Protein AF-A0A8H4LPV1-F1 (afdb_monomer_lite)

InterPro domains:
  IPR001810 F-box domain [PF00646] (7-40)
  IPR001810 F-box domain [PS50181] (4-54)
  IPR001810 F-box domain [SM00256] (10-50)
  IPR011650 Peptidase M20, dimerisation domain [PF07687] (683-777)
  IPR036047 F-box-like domain superfamily [SSF81383] (4-62)
  IPR036264 Bacterial exopeptidase dimerisation domain [SSF55031] (683-786)
  IPR052030 Peptidase M20/M20A family hydrolases [PTHR30575] (635-899)

Foldseek 3Di:
DDDDAFLNPPDLVVNLVVLLPDALVVLVVQLVVDVSSVVRSLLQNLQEAEAELDDCSLVLLLVQLVPPVRLQSYAEYEQEDELDPVPPLVVLDDDARHLSSLLNLQSLLSNLNHQEYEYEDYLAEDDDPRDHCHPLNVLLSLQSNLCSQQLNDDLVVNVVSCVVDPVNVVPPSRRPHHDPDGGSHHRLYAAYHYHQAELADDCVRQVDPSLVRNLLHLNHAAYAYEHRFHDPVPDPPDQDPVVPDLRGNVCQVCCQVGVQAQRNLQNYQHYHYHYPEADCQVVNHDQCPGNLNPGRQNHAYYAYANYEAFDPVVLVVVLQHQYQAYHAANYAYAFKEKEQFPFDFQQAWDWGQDPVRDTDTHGSGSHTDRPDGDPDRPDIDMDGGPDALLSSLVSSLPRNPNYQYYYYWHWDPPADPSSHDDSPPDPDDDDVVSVVSVPPPRDDPGPDPPPDDPDDDDDDDDDDDDDDDDDDTPDWHWYWYWYDDSRNDRDTDTPTVDPPPPVVCCVPVPPDDPPVVVVVVVVSVVSSVVSVVVSSVSNVPDDDDPCVLLPDDLAAPLRCPVVQVVLQVVVVVVVWDKAACPLVRNSFIDTDGGDDAADEEEEAADHHDPPQGPLFLSSLQNLLQSLLPVPYGYDPQSSVVSQVCPPVVRYLEYHTATEDACPQQHPDSQAQKAFDAQAFQKWKKKKKWFKAKDQVVPCVVVTQARLQLVVQLVVLVVVCVVVADPQKDKDKDWPARDDDPRMRHRMTMMIMMTGDRDNVSSVVRVVSSVVSSVVSCVVRVIDMDMGIQADAQHQLLLLVLLQVQLVSVVGHYHSYRPDHDHDGGSQRVVLLSHQYIYMYGYFHADSPSDRPHSRSSVSSSDPRVNVRSSSSSSSRSSSVCCCRPPPVSSVSSVVSSVVSPD

pLDDT: mean 70.26, std 19.68, range [22.14, 97.5]

Secondary structure (DSSP, 8-state):
-----STTTS-HHHHHHHHHTS-HHHHHHHTTT-HHHHHHHHHHHTSEEEEESSTTHHHHHHHHHH-HHHHTT--EEEEE----SS--GGG----PPPHHHHHHGGGGGG-TT--EEEEE--S----STT-SS-HHHHHHHHHHHHHHHHT---HHHHHHHTTS-HHHHHTT-S-----SS---S-----EEEEEEEESS--HHHHTSHHHHHHHT-TT--EEEEEEEP----S-TT----TTS-TTTTHHHHHTTTTTT-HHHHHH-SEEEEEEEEEEBTTTB--GGGGGGGT--TT--EEEEEEEEE--HHHHHHHHTS--SEEEEES-EEEEEEEETT-PPB---EEEEE-TTS-EEEEE-BTBBPTT------S--EEEE----HHHHHHHHHHH-TT--EEEEE---S-PPPTTPBPS---SS---HHHHHHH-S-----S--------------------S---S---S--EEEEEEE-TTS-EEEEEE-S-TTSHHHHHHHHTTS-HHHHHHHHHHHHHHHHHHHHHHHHHHHTT--SSGGGGS----BTT--HHHHHHHHHHHHHTT-EEEETGGG-TT-EEEE---SS-EEEE-----BBTTTBSTT-HHHHHHHHHHT-SS-----HHHHHTTTT-SGGGEEEEEEEEEEEHHHH-SSTT-SEEEE--B-EEEEEEEEEE-B--BTTT-GGG-B-HHHHHHHHHHHHHHHGGGS-TT-EEEEEEEE--S-TTB---EEEEEEEEEESSHHHHHHHHHHHHHHHHHHHHHHT-EEEEEEEPPPP--HHHHHHHHHHHHHTT--EEEE-SS-B----THHHHTTTS-EEEEEEEE---TT--TTSHHHHHHTTSHHHHHHHHHHHHHHHHHHHHHHH-HHHHHHHHHHHHHHT-

Radius of gyration: 35.4 Å; chains: 1; bounding box: 83×64×118 Å

Sequence (902 aa):
MCHDTSLFSLPEEILLEIVSFLPKFCLIRSRCVSQKFARLTTPGAFRSLRFRAYGDEPQRFIEIAESENLRRHVREITCDTWNGPDFDNRTGFGYKIHPDFFNALPYISLFRNLDALHLRFSYDCGDWDVEEETADVRYRILDTVFRCLAGTWSEHEQRRIDKTIDHFTSAGYTITQCPATTSKSLIPLRTLTISNLEDFNDPRFTASEAFKTVTNSSSLVDLRLYIATHTIDTLQSSRNFTTRWPEKYDMFDALPTTWLRPTIAKNLRVLSLYCHEPWGWFPKMDFRLVGAGEGIPNLRVLALGNFVFSHEWQVEWFGSLGLEKLYLDGCAILFQANNWLGMTLDQSQTVLRGSDGRAHRISNYGYYVNGTRHHSRDKSEFLQGGVRWNHLLSHWANSMSNLRVFKMGQGHWDDIPNEAIDPTFYENAYKPADHEVTNQPFTHHGFQHFEYPSPGTVGSGIRRYGSPVHSDHGDVLKYVYWTNKYTGYDELWEERESRRKIMTTERWLGKYGDDEQRKLDIEDRAKDHAALDLFISTVDSRRMGMKTIYTFNKEIANEEFFAHDTITQYLEALGFQVSKHAYGLETSFEASVGSGGRQVVFCAEYDALPGIGHGCGHNLIATASVGAFLGKRCGKGELINSGAFSPPEDIAAAIMAHPVPSSIIGPDLRFSGLAGFRLISSHQFRVEFRGHAAHAAGQPWDGVNALDAAVAAYSNVALLRQQIHPDERVHGVIEVGGTVPGVITDYTRMHWHVRSSTVERGERLFQRVKACLEAGAAATGCRINYILQVLLSQLHTLCKTYVEDMAKIGETIALDMPEPASVSTDMGNVSHLVPSFHGAFTITSAPDVAMHSPKFAVAASTEKAHAAAIKAAKGMAMLAIRVLTDGNVAAGARRDFEADGS

Structure (mmCIF, N/CA/C/O backbone):
data_AF-A0A8H4LPV1-F1
#
_entry.id   AF-A0A8H4LPV1-F1
#
loop_
_atom_site.group_PDB
_atom_site.id
_atom_site.type_symbol
_atom_site.label_atom_id
_atom_site.label_alt_id
_atom_site.label_comp_id
_atom_site.label_asym_id
_atom_site.label_entity_id
_atom_site.label_seq_id
_atom_site.pdbx_PDB_ins_code
_atom_site.Cartn_x
_atom_site.Cartn_y
_atom_site.Cartn_z
_atom_site.occupancy
_atom_site.B_iso_or_equiv
_atom_site.auth_seq_id
_atom_site.auth_comp_id
_atom_site.auth_asym_id
_atom_site.auth_atom_id
_atom_site.pdbx_PDB_model_num
ATOM 1 N N . MET A 1 1 ? -12.074 27.197 -30.705 1.00 36.94 1 MET A N 1
ATOM 2 C CA . MET A 1 1 ? -12.433 25.769 -30.787 1.00 36.94 1 MET A CA 1
ATOM 3 C C . MET A 1 1 ? -11.241 25.029 -31.367 1.00 36.94 1 MET A C 1
ATOM 5 O O . MET A 1 1 ? -10.995 25.186 -32.551 1.00 36.94 1 MET A O 1
ATOM 9 N N . CYS A 1 2 ? -10.515 24.275 -30.546 1.00 23.11 2 CYS A N 1
ATOM 10 C CA . CYS A 1 2 ? -9.720 23.129 -30.986 1.00 23.11 2 CYS A CA 1
ATOM 11 C C . CYS A 1 2 ? -10.063 22.015 -30.001 1.00 23.11 2 CYS A C 1
ATOM 13 O O . CYS A 1 2 ? -9.831 22.165 -28.803 1.00 23.11 2 CYS A O 1
ATOM 15 N N . HIS A 1 3 ? -10.719 20.971 -30.497 1.00 36.34 3 HIS A N 1
ATOM 16 C CA . HIS A 1 3 ? -11.002 19.769 -29.730 1.00 36.34 3 HIS A CA 1
ATOM 17 C C . HIS A 1 3 ? -9.866 18.798 -30.010 1.00 36.34 3 HIS A C 1
ATOM 19 O O . HIS A 1 3 ? -9.884 18.146 -31.048 1.00 36.34 3 HIS A O 1
ATOM 25 N N . ASP A 1 4 ? -8.893 18.724 -29.108 1.00 35.06 4 ASP A N 1
ATOM 26 C CA . ASP A 1 4 ? -7.922 17.637 -29.120 1.00 35.06 4 ASP A CA 1
ATOM 27 C C . ASP A 1 4 ? -7.836 17.044 -27.714 1.00 35.06 4 ASP A C 1
ATOM 29 O O . ASP A 1 4 ? -7.655 17.750 -26.717 1.00 35.06 4 ASP A O 1
ATOM 33 N N . THR A 1 5 ? -8.172 15.762 -27.620 1.00 46.72 5 THR A N 1
ATOM 34 C CA . THR A 1 5 ? -8.698 15.149 -26.398 1.00 46.72 5 THR A CA 1
ATOM 35 C C . THR A 1 5 ? -8.242 13.703 -26.303 1.00 46.72 5 THR A C 1
ATOM 37 O O . THR A 1 5 ? -8.885 12.823 -26.863 1.00 46.72 5 THR A O 1
ATOM 40 N N . SER A 1 6 ? -7.173 13.448 -25.552 1.00 50.03 6 SER A N 1
ATOM 41 C CA . SER A 1 6 ? -6.613 12.102 -25.346 1.00 50.03 6 SER A CA 1
ATOM 42 C C . SER A 1 6 ? -6.639 11.664 -23.889 1.00 50.03 6 SER A C 1
ATOM 44 O O . SER A 1 6 ? -7.376 10.758 -23.520 1.00 50.03 6 SER A O 1
ATOM 46 N N . LEU A 1 7 ? -5.991 12.424 -23.008 1.00 42.38 7 LEU A N 1
ATOM 47 C CA . LEU A 1 7 ? -6.225 12.369 -21.561 1.00 42.38 7 LEU A CA 1
ATOM 48 C C . LEU A 1 7 ? -7.694 12.686 -21.207 1.00 42.38 7 LEU A C 1
ATOM 50 O O . LEU A 1 7 ? -8.174 12.351 -20.128 1.00 42.38 7 LEU A O 1
ATOM 54 N N . PHE A 1 8 ? -8.442 13.271 -22.148 1.00 49.78 8 PHE A N 1
ATOM 55 C CA . PHE A 1 8 ? -9.890 13.452 -22.068 1.00 49.78 8 PHE A CA 1
ATOM 56 C C . PHE A 1 8 ? -10.714 12.383 -22.811 1.00 49.78 8 PHE A C 1
ATOM 58 O O . PHE A 1 8 ? -11.882 12.233 -22.451 1.00 49.78 8 PHE A O 1
ATOM 65 N N . SER A 1 9 ? -10.153 11.622 -23.764 1.00 51.91 9 SER A N 1
ATOM 66 C CA . SER A 1 9 ? -10.839 10.484 -24.414 1.00 51.91 9 SER A CA 1
ATOM 67 C C . SER A 1 9 ? -10.599 9.143 -23.726 1.00 51.91 9 SER A C 1
ATOM 69 O O . SER A 1 9 ? -11.390 8.227 -23.935 1.00 51.91 9 SER A O 1
ATOM 71 N N . LEU A 1 10 ? -9.576 9.039 -22.870 1.00 53.00 10 LEU A N 1
ATOM 72 C CA . LEU A 1 10 ? -9.399 7.881 -22.004 1.00 53.00 10 LEU A CA 1
ATOM 73 C C . LEU A 1 10 ? -10.707 7.574 -21.245 1.00 53.00 10 LEU A C 1
ATOM 75 O O . LEU A 1 10 ? -11.318 8.512 -20.693 1.00 53.00 10 LEU A O 1
ATOM 79 N N . PRO A 1 11 ? -11.115 6.286 -21.202 1.00 66.75 11 PRO A N 1
ATOM 80 C CA . PRO A 1 11 ? -12.198 5.808 -20.355 1.00 66.75 11 PRO A CA 1
ATOM 81 C C . PRO A 1 11 ? -12.046 6.318 -18.922 1.00 66.75 11 PRO A C 1
ATOM 83 O O . PRO A 1 11 ? -10.934 6.516 -18.418 1.00 66.75 11 PRO A O 1
ATOM 86 N N . GLU A 1 12 ? -13.177 6.581 -18.275 1.00 63.97 12 GLU A N 1
ATOM 87 C CA . GLU A 1 12 ? -13.211 7.146 -16.925 1.00 63.97 12 GLU A CA 1
ATOM 88 C C . GLU A 1 12 ? -12.524 6.214 -15.918 1.00 63.97 12 GLU A C 1
ATOM 90 O O . GLU A 1 12 ? -11.821 6.679 -15.027 1.00 63.97 12 GLU A O 1
ATOM 95 N N . GLU A 1 13 ? -12.633 4.912 -16.151 1.00 62.09 13 GLU A N 1
ATOM 96 C CA . GLU A 1 13 ? -12.024 3.813 -15.415 1.00 62.09 13 GLU A CA 1
ATOM 97 C C . GLU A 1 13 ? -10.489 3.896 -15.431 1.00 62.09 13 GLU A C 1
ATOM 99 O O . GLU A 1 13 ? -9.866 3.906 -14.372 1.00 62.09 13 GLU A O 1
ATOM 104 N N . ILE A 1 14 ? -9.880 4.053 -16.614 1.00 56.06 14 ILE A N 1
ATOM 105 C CA . ILE A 1 14 ? -8.415 4.140 -16.768 1.00 56.06 14 ILE A CA 1
ATOM 106 C C . ILE A 1 14 ? -7.883 5.422 -16.120 1.00 56.06 14 ILE A C 1
ATOM 108 O O . ILE A 1 14 ? -6.843 5.410 -15.462 1.00 56.06 14 ILE A O 1
ATOM 112 N N . LEU A 1 15 ? -8.606 6.536 -16.263 1.00 64.19 15 LEU A N 1
ATOM 113 C CA . LEU A 1 15 ? -8.226 7.781 -15.598 1.00 64.19 15 LEU A CA 1
ATOM 114 C C . LEU A 1 15 ? -8.331 7.667 -14.079 1.00 64.19 15 LEU A C 1
ATOM 116 O O . LEU A 1 15 ? -7.435 8.150 -13.398 1.00 64.19 15 LEU A O 1
ATOM 120 N N . LEU A 1 16 ? -9.377 7.029 -13.547 1.00 63.12 16 LEU A N 1
ATOM 121 C CA . LEU A 1 16 ? -9.513 6.765 -12.112 1.00 63.12 16 LEU A CA 1
ATOM 122 C C . LEU A 1 16 ? -8.384 5.868 -11.592 1.00 63.12 16 LEU A C 1
ATOM 124 O O . LEU A 1 16 ? -7.872 6.130 -10.506 1.00 63.12 16 LEU A O 1
ATOM 128 N N . GLU A 1 17 ? -7.960 4.865 -12.361 1.00 61.25 17 GLU A N 1
ATOM 129 C CA . GLU A 1 17 ? -6.867 3.968 -11.981 1.00 61.25 17 GLU A CA 1
ATOM 130 C C . GLU A 1 17 ? -5.508 4.686 -11.982 1.00 61.25 17 GLU A C 1
ATOM 132 O O . GLU A 1 17 ? -4.824 4.665 -10.960 1.00 61.25 17 GLU A O 1
ATOM 137 N N . ILE A 1 18 ? -5.163 5.442 -13.035 1.00 63.16 18 ILE A N 1
ATOM 138 C CA . ILE A 1 18 ? -3.959 6.304 -13.063 1.00 63.16 18 ILE A CA 1
ATOM 139 C C . ILE A 1 18 ? -3.964 7.275 -11.877 1.00 63.16 18 ILE A C 1
ATOM 141 O O . ILE A 1 18 ? -2.971 7.415 -11.162 1.00 63.16 18 ILE A O 1
ATOM 145 N N . VAL A 1 19 ? -5.101 7.935 -11.653 1.00 65.50 19 VAL A N 1
ATOM 146 C CA . VAL A 1 19 ? -5.308 8.874 -10.549 1.00 65.50 19 VAL A CA 1
ATOM 147 C C . VAL A 1 19 ? -5.135 8.174 -9.197 1.00 65.50 19 VAL A C 1
ATOM 149 O O . VAL A 1 19 ? -4.534 8.761 -8.308 1.00 65.50 19 VAL A O 1
ATOM 152 N N . SER A 1 20 ? -5.562 6.919 -9.031 1.00 59.12 20 SER A N 1
ATOM 153 C CA . SER A 1 20 ? -5.440 6.194 -7.756 1.00 59.12 20 SER A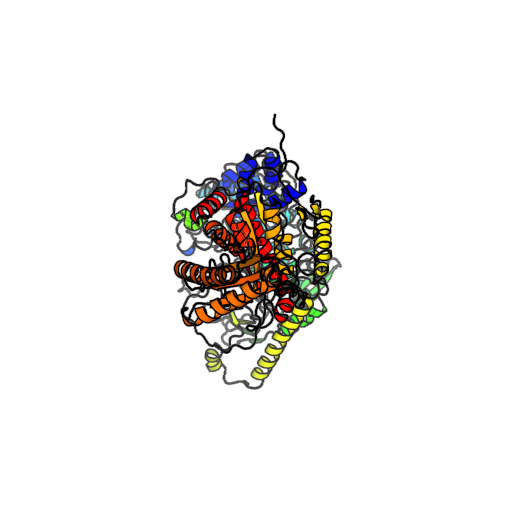 CA 1
ATOM 154 C C . SER A 1 20 ? -3.997 5.970 -7.279 1.00 59.12 20 SER A C 1
ATOM 156 O O . SER A 1 20 ? -3.776 5.851 -6.077 1.00 59.12 20 SER A O 1
ATOM 158 N N . PHE A 1 21 ? -3.014 5.983 -8.189 1.00 56.56 21 PHE A N 1
ATOM 159 C CA . PHE A 1 21 ? -1.588 5.870 -7.857 1.00 56.56 21 PHE A CA 1
ATOM 160 C C . PHE A 1 21 ? -0.884 7.221 -7.658 1.00 56.56 21 PHE A C 1
ATOM 162 O O . PHE A 1 21 ? 0.279 7.256 -7.249 1.00 56.56 21 PHE A O 1
ATOM 169 N N . LEU A 1 22 ? -1.550 8.345 -7.944 1.00 58.62 22 LEU A N 1
ATOM 170 C CA . LEU A 1 22 ? -0.959 9.665 -7.741 1.00 58.62 22 LEU A CA 1
ATOM 171 C C . LEU A 1 22 ? -0.941 10.029 -6.247 1.00 58.62 22 LEU A C 1
ATOM 173 O O . LEU A 1 22 ? -1.970 9.913 -5.577 1.00 58.62 22 LEU A O 1
ATOM 177 N N . PRO A 1 23 ? 0.176 10.580 -5.727 1.00 53.91 23 PRO A N 1
ATOM 178 C CA . PRO A 1 23 ? 0.215 11.149 -4.388 1.00 53.91 23 PRO A CA 1
ATOM 179 C C . PRO A 1 23 ? -0.913 12.154 -4.168 1.00 53.91 23 PRO A C 1
ATOM 181 O O . PRO A 1 23 ? -1.289 12.917 -5.062 1.00 53.91 23 PRO A O 1
ATOM 184 N N . LYS A 1 24 ? -1.435 12.212 -2.947 1.00 58.19 24 LYS A N 1
ATOM 185 C CA . LYS A 1 24 ? -2.664 12.955 -2.663 1.00 58.19 24 LYS A CA 1
ATOM 186 C C . LYS A 1 24 ? -2.586 14.460 -2.958 1.00 58.19 24 LYS A C 1
ATOM 188 O O . LYS A 1 24 ? -3.567 15.062 -3.397 1.00 58.19 24 LYS A O 1
ATOM 193 N N . PHE A 1 25 ? -1.406 15.062 -2.821 1.00 60.03 25 PHE A N 1
ATOM 194 C CA . PHE A 1 25 ? -1.166 16.450 -3.229 1.00 60.03 25 PHE A CA 1
ATOM 195 C C . PHE A 1 25 ? -1.248 16.644 -4.759 1.00 60.03 25 PHE A C 1
ATOM 197 O O . PHE A 1 25 ? -1.754 17.669 -5.224 1.00 60.03 25 PHE A O 1
ATOM 204 N N . CYS A 1 26 ? -0.835 15.650 -5.557 1.00 59.62 26 CYS A N 1
ATOM 205 C CA . CYS A 1 26 ? -1.016 15.644 -7.011 1.00 59.62 26 CYS A CA 1
ATOM 206 C C . CYS A 1 26 ? -2.503 15.577 -7.376 1.00 59.62 26 CYS A C 1
ATOM 208 O O . CYS A 1 26 ? -2.930 16.299 -8.277 1.00 59.62 26 CYS A O 1
ATOM 210 N N . LEU A 1 27 ? -3.313 14.786 -6.656 1.00 67.00 27 LEU A N 1
ATOM 211 C CA . LEU A 1 27 ? -4.771 14.729 -6.851 1.00 67.00 27 LEU A CA 1
ATOM 212 C C . LEU A 1 27 ? -5.419 16.101 -6.700 1.00 67.00 27 LEU A C 1
ATOM 214 O O . LEU A 1 27 ? -6.211 16.513 -7.549 1.00 67.00 27 LEU A O 1
ATOM 218 N N . ILE A 1 28 ? -5.048 16.805 -5.631 1.00 67.69 28 ILE A N 1
ATOM 219 C CA . ILE A 1 28 ? -5.518 18.148 -5.299 1.00 67.69 28 ILE A CA 1
ATOM 220 C C . ILE A 1 28 ? -5.136 19.140 -6.400 1.00 67.69 28 ILE A C 1
ATOM 222 O O . ILE A 1 28 ? -6.024 19.794 -6.946 1.00 67.69 28 ILE A O 1
ATOM 226 N N . ARG A 1 29 ? -3.849 19.215 -6.776 1.00 66.25 29 ARG A N 1
ATOM 227 C CA . ARG A 1 29 ? -3.368 20.111 -7.846 1.00 66.25 29 ARG A CA 1
ATOM 228 C C . ARG A 1 29 ? -4.026 19.784 -9.197 1.00 66.25 29 ARG A C 1
ATOM 230 O O . ARG A 1 29 ? -4.395 20.696 -9.932 1.00 66.25 29 ARG A O 1
ATOM 237 N N . SER A 1 30 ? -4.289 18.505 -9.475 1.00 67.62 30 SER A N 1
ATOM 238 C CA . SER A 1 30 ? -4.987 18.052 -10.689 1.00 67.62 30 SER A CA 1
ATOM 239 C C . SER A 1 30 ? -6.427 18.570 -10.798 1.00 67.62 30 SER A C 1
ATOM 241 O O . SER A 1 30 ? -6.919 18.760 -11.910 1.00 67.62 30 SER A O 1
ATOM 243 N N . ARG A 1 31 ? -7.103 18.890 -9.681 1.00 72.12 31 ARG A N 1
ATOM 244 C CA . ARG A 1 31 ? -8.455 19.494 -9.707 1.00 72.12 31 ARG A CA 1
ATOM 245 C C . ARG A 1 31 ? -8.470 20.851 -10.412 1.00 72.12 31 ARG A C 1
ATOM 247 O O . ARG A 1 31 ? -9.487 21.220 -10.988 1.00 72.12 31 ARG A O 1
ATOM 254 N N . CYS A 1 32 ? -7.350 21.572 -10.395 1.00 69.81 32 CYS A N 1
ATOM 255 C CA . CYS A 1 32 ? -7.211 22.874 -11.043 1.00 69.81 32 CYS A CA 1
ATOM 256 C C . CYS A 1 32 ? -6.936 22.775 -12.556 1.00 69.81 32 CYS A C 1
ATOM 258 O O . CYS A 1 32 ? -6.981 23.793 -13.240 1.00 69.81 32 CYS A O 1
ATOM 260 N N . VAL A 1 33 ? -6.663 21.577 -13.091 1.00 68.88 33 VAL A N 1
ATOM 261 C CA . VAL A 1 33 ? -6.281 21.378 -14.503 1.00 68.88 33 VAL A CA 1
ATOM 262 C C . VAL A 1 33 ? -7.490 21.446 -15.442 1.00 68.88 33 VAL A C 1
ATOM 264 O O . VAL A 1 33 ? -7.392 21.986 -16.539 1.00 68.88 33 VAL A O 1
ATOM 267 N N . SER A 1 34 ? -8.640 20.887 -15.050 1.00 72.75 34 SER A N 1
ATOM 268 C CA . SER A 1 34 ? -9.874 20.912 -15.854 1.00 72.75 34 SER A CA 1
ATOM 269 C C . SER A 1 34 ? -11.089 20.437 -15.055 1.00 72.75 34 SER A C 1
ATOM 271 O O . SER A 1 34 ? -10.935 19.772 -14.033 1.00 72.75 34 SER A O 1
ATOM 273 N N . GLN A 1 35 ? -12.310 20.663 -15.557 1.00 75.75 35 GLN A N 1
ATOM 274 C CA . GLN A 1 35 ? -13.512 20.118 -14.909 1.00 75.75 35 GLN A CA 1
ATOM 275 C C . GLN A 1 35 ? -13.612 18.580 -14.959 1.00 75.75 35 GLN A C 1
ATOM 277 O O . GLN A 1 35 ? -14.113 17.998 -13.996 1.00 75.75 35 GLN A O 1
ATOM 282 N N . LYS A 1 36 ? -13.105 17.896 -16.007 1.00 74.94 36 LYS A N 1
ATOM 283 C CA . LYS A 1 36 ? -13.068 16.413 -16.022 1.00 74.94 36 LYS A CA 1
ATOM 284 C C . LYS A 1 36 ? -12.155 15.914 -14.900 1.00 74.94 36 LYS A C 1
ATOM 286 O O . LYS A 1 36 ? -12.591 15.106 -14.088 1.00 74.94 36 LYS A O 1
ATOM 291 N N . PHE A 1 37 ? -10.942 16.463 -14.785 1.00 75.69 37 PHE A N 1
ATOM 292 C CA . PHE A 1 37 ? -10.031 16.110 -13.692 1.00 75.69 37 PHE A CA 1
ATOM 293 C C . PHE A 1 37 ? -10.577 16.502 -12.319 1.00 75.69 37 PHE A C 1
ATOM 295 O O . PHE A 1 37 ? -10.535 15.679 -11.415 1.00 75.69 37 PHE A O 1
ATOM 302 N N . ALA A 1 38 ? -11.191 17.676 -12.160 1.00 80.06 38 ALA A N 1
ATOM 303 C CA . ALA A 1 38 ? -11.865 18.042 -10.917 1.00 80.06 38 ALA A CA 1
ATOM 304 C C . ALA A 1 38 ? -12.923 17.002 -10.509 1.00 80.06 38 ALA A C 1
ATOM 306 O O . ALA A 1 38 ? -12.975 16.616 -9.341 1.00 80.06 38 ALA A O 1
ATOM 307 N N . ARG A 1 39 ? -13.731 16.500 -11.454 1.00 83.75 39 ARG A N 1
ATOM 308 C CA . ARG A 1 39 ? -14.730 15.451 -11.194 1.00 83.75 39 ARG A CA 1
ATOM 309 C C . ARG A 1 39 ? -14.094 14.112 -10.797 1.00 83.75 39 ARG A C 1
ATOM 311 O O . ARG A 1 39 ? -14.621 13.457 -9.906 1.00 83.75 39 ARG A O 1
ATOM 318 N N . LEU A 1 40 ? -12.979 13.735 -11.426 1.00 82.12 40 LEU A N 1
ATOM 319 C CA . LEU A 1 40 ? -12.284 12.458 -11.208 1.00 82.12 40 LEU A CA 1
ATOM 320 C C . LEU A 1 40 ? -11.440 12.441 -9.927 1.00 82.12 40 LEU A C 1
ATOM 322 O O . LEU A 1 40 ? -11.470 11.468 -9.179 1.00 82.12 40 LEU A O 1
ATOM 326 N N . THR A 1 41 ? -10.699 13.517 -9.648 1.00 83.44 41 THR A N 1
ATOM 327 C CA . THR A 1 41 ? -9.738 13.553 -8.539 1.00 83.44 41 THR A CA 1
ATOM 328 C C . THR A 1 41 ? -10.324 14.114 -7.247 1.00 83.44 41 THR A C 1
ATOM 330 O O . THR A 1 41 ? -9.782 13.810 -6.191 1.00 83.44 41 THR A O 1
ATOM 333 N N . THR A 1 42 ? -11.439 14.866 -7.262 1.00 85.44 42 THR A N 1
ATOM 334 C CA . THR A 1 42 ? -12.100 15.308 -6.009 1.00 85.44 42 THR A CA 1
ATOM 335 C C . THR A 1 42 ? -12.550 14.127 -5.136 1.00 85.44 42 THR A C 1
ATOM 337 O O . THR A 1 42 ? -12.270 14.180 -3.940 1.00 85.44 42 THR A O 1
ATOM 340 N N . PRO A 1 43 ? -13.172 13.050 -5.666 1.00 84.50 43 PRO A N 1
ATOM 341 C CA . PRO A 1 43 ? -13.508 11.867 -4.876 1.00 84.50 43 PRO A CA 1
ATOM 342 C C . PRO A 1 43 ? -12.303 11.235 -4.171 1.00 84.50 43 PRO A C 1
ATOM 344 O O . PRO A 1 43 ? -12.394 10.960 -2.982 1.00 84.50 43 PRO A O 1
ATOM 347 N N . GLY A 1 44 ? -11.172 11.051 -4.866 1.00 78.56 44 GLY A N 1
ATOM 348 C CA . GLY A 1 44 ? -9.945 10.501 -4.272 1.00 78.56 44 GLY A CA 1
ATOM 349 C C . GLY A 1 44 ? -9.264 11.472 -3.301 1.00 78.56 44 GLY A C 1
ATOM 350 O O . GLY A 1 44 ? -8.911 11.101 -2.183 1.00 78.56 44 GLY A O 1
ATOM 351 N N . ALA A 1 45 ? -9.157 12.749 -3.679 1.00 81.25 45 ALA A N 1
ATOM 352 C CA . ALA A 1 45 ? -8.584 13.796 -2.839 1.00 81.25 45 ALA A CA 1
ATOM 353 C C . ALA A 1 45 ? -9.358 13.950 -1.521 1.00 81.25 45 ALA A C 1
ATOM 355 O O . ALA A 1 45 ? -8.753 13.971 -0.463 1.00 81.25 45 ALA A O 1
ATOM 356 N N . PHE A 1 46 ? -10.688 13.988 -1.533 1.00 86.31 46 PHE A N 1
ATOM 357 C CA . PHE A 1 46 ? -11.470 14.190 -0.307 1.00 86.31 46 PHE A CA 1
ATOM 358 C C . PHE A 1 46 ? -11.927 12.875 0.340 1.00 86.31 46 PHE A C 1
ATOM 360 O O . PHE A 1 46 ? -12.756 12.911 1.237 1.00 86.31 46 PHE A O 1
ATOM 367 N N . ARG A 1 47 ? -11.379 11.717 -0.063 1.00 84.94 47 ARG A N 1
ATOM 368 C CA . ARG A 1 47 ? -11.778 10.402 0.470 1.00 84.94 47 ARG A CA 1
ATOM 369 C C . ARG A 1 47 ? -11.492 10.235 1.964 1.00 84.94 47 ARG A C 1
ATOM 371 O O . ARG A 1 47 ? -12.368 9.785 2.693 1.00 84.94 47 ARG A O 1
ATOM 378 N N . SER A 1 48 ? -10.281 10.580 2.393 1.00 82.31 48 SER A N 1
ATOM 379 C CA . SER A 1 48 ? -9.840 10.530 3.793 1.00 82.31 48 SER A CA 1
ATOM 380 C C . SER A 1 48 ? -9.415 11.921 4.274 1.00 82.31 48 SER A C 1
ATOM 382 O O . SER A 1 48 ? -8.688 12.627 3.566 1.00 82.31 48 SER A O 1
ATOM 384 N N . LEU A 1 49 ? -9.875 12.338 5.450 1.00 85.00 49 LEU A N 1
ATOM 385 C CA . LEU A 1 49 ? -9.496 13.594 6.101 1.00 85.00 49 LEU A CA 1
ATOM 386 C C . LEU A 1 49 ? -8.819 13.291 7.435 1.00 85.00 49 LEU A C 1
ATOM 388 O O . LEU A 1 49 ? -9.356 12.512 8.213 1.00 85.00 49 LEU A O 1
ATOM 392 N N . ARG A 1 50 ? -7.706 13.956 7.743 1.00 83.38 50 ARG A N 1
ATOM 393 C CA . ARG A 1 50 ? -7.167 14.032 9.105 1.00 83.38 50 ARG A CA 1
ATOM 394 C C . ARG A 1 50 ? -7.324 15.464 9.593 1.00 83.38 50 ARG A C 1
ATOM 396 O O . ARG A 1 50 ? -7.252 16.382 8.785 1.00 83.38 50 ARG A O 1
ATOM 403 N N . PHE A 1 51 ? -7.561 15.650 10.882 1.00 84.50 51 PHE A N 1
ATOM 404 C CA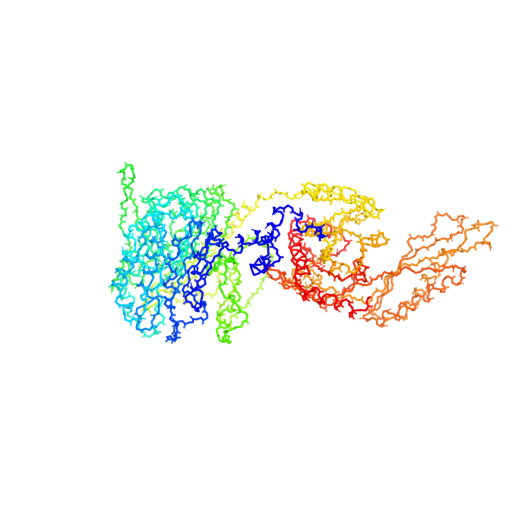 . PHE A 1 51 ? -7.379 16.940 11.537 1.00 84.50 51 PHE A CA 1
ATOM 405 C C . PHE A 1 51 ? -6.789 16.706 12.921 1.00 84.50 51 PHE A C 1
ATOM 407 O O . PHE A 1 51 ? -7.237 15.829 13.670 1.00 84.50 51 PHE A O 1
ATOM 414 N N . ARG A 1 52 ? -5.740 17.462 13.219 1.00 82.81 52 ARG A N 1
ATOM 415 C CA . ARG A 1 52 ? -4.991 17.376 14.465 1.00 82.81 52 ARG A CA 1
ATOM 416 C C . ARG A 1 52 ? -5.411 18.486 15.421 1.00 82.81 52 ARG A C 1
ATOM 418 O O . ARG A 1 52 ? -6.043 19.468 15.031 1.00 82.81 52 ARG A O 1
ATOM 425 N N . ALA A 1 53 ? -5.038 18.342 16.684 1.00 78.75 53 ALA A N 1
ATOM 426 C CA . ALA A 1 53 ? -5.340 19.307 17.734 1.00 78.75 53 ALA A CA 1
ATOM 427 C C . ALA A 1 53 ? -4.557 20.641 17.659 1.00 78.75 53 ALA A C 1
ATOM 429 O O . ALA A 1 53 ? -4.661 21.435 18.592 1.00 78.75 53 ALA A O 1
ATOM 430 N N . TYR A 1 54 ? -3.796 20.922 16.588 1.00 72.88 54 TYR A N 1
ATOM 431 C CA . TYR A 1 54 ? -3.002 22.153 16.432 1.00 72.88 54 TYR A CA 1
ATOM 432 C C . TYR A 1 54 ? -3.421 23.032 15.251 1.00 72.88 54 TYR A C 1
ATOM 434 O O . TYR A 1 54 ? -4.064 22.595 14.298 1.00 72.88 54 TYR A O 1
ATOM 442 N N . GLY A 1 55 ? -2.916 24.270 15.280 1.00 72.19 55 GLY A N 1
ATOM 443 C CA . GLY A 1 55 ? -2.932 25.184 14.143 1.00 72.19 55 GLY A CA 1
ATOM 444 C C . GLY A 1 55 ? -4.347 25.517 13.684 1.00 72.19 55 GLY A C 1
ATOM 445 O O . GLY A 1 55 ? -5.264 25.637 14.492 1.00 72.19 55 GLY A O 1
ATOM 446 N N . ASP A 1 56 ? -4.514 25.669 12.374 1.00 77.69 56 ASP A N 1
ATOM 447 C CA . ASP A 1 56 ? -5.807 25.912 11.739 1.00 77.69 56 ASP A CA 1
ATOM 448 C C . ASP A 1 56 ? -6.421 24.643 11.112 1.00 77.69 56 ASP A C 1
ATOM 450 O O . ASP A 1 56 ? -7.444 24.723 10.426 1.00 77.69 56 ASP A O 1
ATOM 454 N N . GLU A 1 57 ? -5.858 23.457 11.391 1.00 82.69 57 GLU A N 1
ATOM 455 C CA . GLU A 1 57 ? -6.402 22.174 10.924 1.00 82.69 57 GLU A CA 1
ATOM 456 C C . GLU A 1 57 ? -7.881 21.962 11.315 1.00 82.69 57 GLU A C 1
ATOM 458 O O . GLU A 1 57 ? -8.665 21.583 10.435 1.00 82.69 57 GLU A O 1
ATOM 463 N N . PRO A 1 58 ? -8.325 22.252 12.562 1.00 87.38 58 PRO A N 1
ATOM 464 C CA . PRO A 1 58 ? -9.731 22.102 12.938 1.00 87.38 58 PRO A CA 1
ATOM 465 C C . PRO A 1 58 ? -10.666 23.020 12.141 1.00 87.38 58 PRO A C 1
ATOM 467 O O . PRO A 1 58 ? -11.747 22.598 11.732 1.00 87.38 58 PRO A O 1
ATOM 470 N N . GLN A 1 59 ? -10.240 24.255 11.855 1.00 87.75 59 GLN A N 1
ATOM 471 C CA . GLN A 1 59 ? -11.035 25.218 11.087 1.00 87.75 59 GLN A CA 1
ATOM 472 C C . GLN A 1 59 ? -11.204 24.765 9.629 1.00 87.75 59 GLN A C 1
ATOM 474 O O . GLN A 1 59 ? -12.304 24.808 9.079 1.00 87.75 59 GLN A O 1
ATOM 479 N N . ARG A 1 60 ? -10.141 24.236 9.016 1.00 86.94 60 ARG A N 1
ATOM 480 C CA . ARG A 1 60 ? -10.185 23.689 7.649 1.00 86.94 60 ARG A CA 1
ATOM 481 C C . ARG A 1 60 ? -11.043 22.424 7.562 1.00 86.94 60 ARG A C 1
ATOM 483 O O . ARG A 1 60 ? -11.732 22.212 6.564 1.00 86.94 60 ARG A O 1
ATOM 490 N N . PHE A 1 61 ? -11.057 21.599 8.611 1.00 91.38 61 PHE A N 1
ATOM 491 C CA . PHE A 1 61 ? -11.989 20.474 8.717 1.00 91.38 61 PHE A CA 1
ATOM 492 C C . PHE A 1 61 ? -13.451 20.944 8.768 1.00 91.38 61 PHE A C 1
ATOM 494 O O . PHE A 1 61 ? -14.285 20.389 8.048 1.00 91.38 61 PHE A O 1
ATOM 501 N N . ILE A 1 62 ? -13.752 21.992 9.548 1.00 91.81 62 ILE A N 1
ATOM 502 C CA . ILE A 1 62 ? -15.082 22.622 9.606 1.00 91.81 62 ILE A CA 1
ATOM 503 C C . ILE A 1 62 ? -15.511 23.104 8.210 1.00 91.81 62 ILE A C 1
ATOM 505 O O . ILE A 1 62 ? -16.572 22.702 7.732 1.00 91.81 62 ILE A O 1
ATOM 509 N N . GLU A 1 63 ? -14.665 23.852 7.497 1.00 91.44 63 GLU A N 1
ATOM 510 C CA . GLU A 1 63 ? -14.956 24.339 6.135 1.00 91.44 63 GLU A CA 1
ATOM 511 C C . GLU A 1 63 ? -15.282 23.201 5.145 1.00 91.44 63 GLU A C 1
ATOM 513 O O . GLU A 1 63 ? -16.201 23.305 4.322 1.00 91.44 63 GLU A O 1
ATOM 518 N N . ILE A 1 64 ? -14.565 22.074 5.231 1.00 91.25 64 ILE A N 1
ATOM 519 C CA . ILE A 1 64 ? -14.834 20.888 4.404 1.00 91.25 64 ILE A CA 1
ATOM 520 C C . ILE A 1 64 ? -16.150 20.203 4.818 1.00 91.25 64 ILE A C 1
ATOM 522 O O . ILE A 1 64 ? -16.878 19.721 3.946 1.00 91.25 64 ILE A O 1
ATOM 526 N N . ALA A 1 65 ? -16.478 20.173 6.114 1.00 92.00 65 ALA A N 1
ATOM 527 C CA . ALA A 1 65 ? -17.707 19.584 6.653 1.00 92.00 65 ALA A CA 1
ATOM 528 C C . ALA A 1 65 ? -18.971 20.395 6.314 1.00 92.00 65 ALA A C 1
ATOM 530 O O . ALA A 1 65 ? -20.044 19.828 6.073 1.00 92.00 65 ALA A O 1
ATOM 531 N N . GLU A 1 66 ? -18.857 21.721 6.265 1.00 92.75 66 GLU A N 1
ATOM 532 C CA . GLU A 1 66 ? -19.930 22.615 5.825 1.00 92.75 66 GLU A CA 1
ATOM 533 C C . GLU A 1 66 ? -20.140 22.544 4.306 1.00 92.75 66 GLU A C 1
ATOM 535 O O . GLU A 1 66 ? -21.279 22.567 3.828 1.00 92.75 66 GLU A O 1
ATOM 540 N N . SER A 1 67 ? -19.064 22.353 3.536 1.00 92.00 67 SER A N 1
ATOM 541 C CA . SER A 1 67 ? -19.120 22.211 2.081 1.00 92.00 67 SER A CA 1
ATOM 542 C C . SER A 1 67 ? -19.770 20.893 1.640 1.00 92.00 67 SER A C 1
ATOM 544 O O . SER A 1 67 ? -19.128 19.845 1.525 1.00 92.00 67 SER A O 1
ATOM 546 N N . GLU A 1 68 ? -21.062 20.944 1.302 1.00 88.94 68 GLU A N 1
ATOM 547 C CA . GLU A 1 68 ? -21.830 19.784 0.826 1.00 88.94 68 GLU A CA 1
ATOM 548 C C . GLU A 1 68 ? -21.188 19.075 -0.381 1.00 88.94 68 GLU A C 1
ATOM 550 O O . GLU A 1 68 ? -21.200 17.843 -0.475 1.00 88.94 68 GLU A O 1
ATOM 555 N N . ASN A 1 69 ? -20.557 19.843 -1.273 1.00 88.88 69 ASN A N 1
ATOM 556 C CA . ASN A 1 69 ? -19.851 19.314 -2.438 1.00 88.88 69 ASN A CA 1
ATOM 557 C C . ASN A 1 69 ? -18.594 18.508 -2.083 1.00 88.88 69 ASN A C 1
ATOM 559 O O . ASN A 1 69 ? -18.226 17.634 -2.866 1.00 88.88 69 ASN A O 1
ATOM 563 N N . LEU A 1 70 ? -17.941 18.785 -0.949 1.00 89.81 70 LEU A N 1
ATOM 564 C CA . LEU A 1 70 ? -16.725 18.091 -0.512 1.00 89.81 70 LEU A CA 1
ATOM 565 C C . LEU A 1 70 ? -17.053 16.959 0.467 1.00 89.81 70 LEU A C 1
ATOM 567 O O . LEU A 1 70 ? -16.672 15.817 0.211 1.00 89.81 70 LEU A O 1
ATOM 571 N N . ARG A 1 71 ? -17.838 17.230 1.521 1.00 91.44 71 ARG A N 1
ATOM 572 C CA . ARG A 1 71 ? -18.165 16.254 2.582 1.00 91.44 71 ARG A CA 1
ATOM 573 C C . ARG A 1 71 ? -18.771 14.949 2.067 1.00 91.44 71 ARG A C 1
ATOM 575 O O . ARG A 1 71 ? -18.547 13.892 2.643 1.00 91.44 71 ARG A O 1
ATOM 582 N N . ARG A 1 72 ? -19.509 14.998 0.951 1.00 91.94 72 ARG A N 1
ATOM 583 C CA . ARG A 1 72 ? -20.117 13.815 0.314 1.00 91.94 72 ARG A CA 1
ATOM 584 C C . ARG A 1 72 ? -19.092 12.809 -0.228 1.00 91.94 72 ARG A C 1
ATOM 586 O O . ARG A 1 72 ? -19.460 11.663 -0.476 1.00 91.94 72 ARG A O 1
ATOM 593 N N . HIS A 1 73 ? -17.848 13.231 -0.457 1.00 91.06 73 HIS A N 1
ATOM 594 C CA . HIS A 1 73 ? -16.766 12.373 -0.943 1.00 91.06 73 HIS A CA 1
ATOM 595 C C . HIS A 1 73 ? -15.967 11.720 0.192 1.00 91.06 73 HIS A C 1
ATOM 597 O O . HIS A 1 73 ? -15.288 10.726 -0.057 1.00 91.06 73 HIS A O 1
ATOM 603 N N . VAL A 1 74 ? -16.099 12.225 1.421 1.00 91.62 74 VAL A N 1
ATOM 604 C CA . VAL A 1 74 ? -15.401 11.713 2.602 1.00 91.62 74 VAL A CA 1
ATOM 605 C C . VAL A 1 74 ? -15.978 10.363 3.011 1.00 91.62 74 VAL A C 1
ATOM 607 O O . VAL A 1 74 ? -17.183 10.215 3.225 1.00 91.62 74 VAL A O 1
ATOM 610 N N . ARG A 1 75 ? -15.081 9.383 3.102 1.00 90.56 75 ARG A N 1
ATOM 611 C CA . ARG A 1 75 ? -15.299 8.000 3.539 1.00 90.56 75 ARG A CA 1
ATOM 612 C C . ARG A 1 75 ? -14.512 7.663 4.796 1.00 90.56 75 ARG A C 1
ATOM 614 O O . ARG A 1 75 ? -14.883 6.726 5.488 1.00 90.56 75 ARG A O 1
ATOM 621 N N . GLU A 1 76 ? -13.474 8.424 5.110 1.00 88.56 76 GLU A N 1
ATOM 622 C CA . GLU A 1 76 ? -12.594 8.178 6.245 1.00 88.56 76 GLU A CA 1
ATOM 623 C C . GLU A 1 76 ? -12.267 9.492 6.960 1.00 88.56 76 GLU A C 1
ATOM 625 O O . GLU A 1 76 ? -12.031 10.516 6.314 1.00 88.56 76 GLU A O 1
ATOM 630 N N . ILE A 1 77 ? -12.286 9.471 8.293 1.00 90.69 77 ILE A N 1
ATOM 631 C CA . ILE A 1 77 ? -11.879 10.598 9.139 1.00 90.69 77 ILE A CA 1
ATOM 632 C C . ILE A 1 77 ? -10.886 10.100 10.188 1.00 90.69 77 ILE A C 1
ATOM 634 O O . ILE A 1 77 ? -11.126 9.090 10.849 1.00 90.69 77 ILE A O 1
ATOM 638 N N . THR A 1 78 ? -9.808 10.850 10.383 1.00 85.50 78 THR A N 1
ATOM 639 C CA . THR A 1 78 ? -8.854 10.695 11.477 1.00 85.50 78 THR A CA 1
ATOM 640 C C . THR A 1 78 ? -8.887 11.940 12.357 1.00 85.50 78 THR A C 1
ATOM 642 O O . THR A 1 78 ? -8.627 13.048 11.893 1.00 85.50 78 THR A O 1
ATOM 645 N N . CYS A 1 79 ? -9.210 11.746 13.629 1.00 89.25 79 CYS A N 1
ATOM 646 C CA . CYS A 1 79 ? -9.226 12.767 14.668 1.00 89.25 79 CYS A CA 1
ATOM 647 C C . CYS A 1 79 ? -8.073 12.468 15.628 1.00 89.25 79 CYS A C 1
ATOM 649 O O . CYS A 1 79 ? -7.989 11.349 16.140 1.00 89.25 79 CYS A O 1
ATOM 651 N N . ASP A 1 80 ? -7.175 13.429 15.828 1.00 84.06 80 ASP A N 1
ATOM 652 C CA . ASP A 1 80 ? -5.837 13.136 16.342 1.00 84.06 80 ASP A CA 1
ATOM 653 C C . ASP A 1 80 ? -5.347 14.196 17.341 1.00 84.06 80 ASP A C 1
ATOM 655 O O . ASP A 1 80 ? -5.225 15.375 17.003 1.00 84.06 80 ASP A O 1
ATOM 659 N N . THR A 1 81 ? -5.073 13.780 18.575 1.00 80.50 81 THR A N 1
ATOM 660 C CA . THR A 1 81 ? -4.448 14.621 19.610 1.00 80.50 81 THR A CA 1
ATOM 661 C C . THR A 1 81 ? -2.955 14.329 19.790 1.00 80.50 81 THR A C 1
ATOM 663 O O . THR A 1 81 ? -2.292 15.017 20.563 1.00 80.50 81 THR A O 1
ATOM 666 N N . TRP A 1 82 ? -2.396 13.352 19.063 1.00 71.88 82 TRP A N 1
ATOM 667 C CA . TRP A 1 82 ? -0.986 12.977 19.151 1.00 71.88 82 TRP A CA 1
ATOM 668 C C . TRP A 1 82 ? -0.106 13.763 18.169 1.00 71.88 82 TRP A C 1
ATOM 670 O O . TRP A 1 82 ? -0.390 13.851 16.973 1.00 71.88 82 TRP A O 1
ATOM 680 N N . ASN A 1 83 ? 1.022 14.278 18.669 1.00 61.44 83 ASN A N 1
ATOM 681 C CA . ASN A 1 83 ? 1.916 15.176 17.924 1.00 61.44 83 ASN A CA 1
ATOM 682 C C . ASN A 1 83 ? 3.236 14.534 17.466 1.00 61.44 83 ASN A C 1
ATOM 684 O O . ASN A 1 83 ? 4.146 15.249 17.059 1.00 61.44 83 ASN A O 1
ATOM 688 N N . GLY A 1 84 ? 3.350 13.206 17.509 1.00 55.84 84 GLY A N 1
ATOM 689 C CA . GLY A 1 84 ? 4.569 12.488 17.124 1.00 55.84 84 GLY A CA 1
ATOM 690 C C . GLY A 1 84 ? 5.391 11.967 18.313 1.00 55.84 84 GLY A C 1
ATOM 691 O O . GLY A 1 84 ? 5.065 12.252 19.465 1.00 55.84 84 GLY A O 1
ATOM 692 N N . PRO A 1 85 ? 6.446 11.174 18.049 1.00 48.34 85 PRO A N 1
ATOM 693 C CA . PRO A 1 85 ? 7.290 10.571 19.084 1.00 48.34 85 PRO A CA 1
ATOM 694 C C . PRO A 1 85 ? 8.336 11.537 19.664 1.00 48.34 85 PRO A C 1
ATOM 696 O O . PRO A 1 85 ? 8.789 11.331 20.785 1.00 48.34 85 PRO A O 1
ATOM 699 N N . ASP A 1 86 ? 8.706 12.587 18.922 1.00 44.53 86 ASP A N 1
ATOM 700 C CA . ASP A 1 86 ? 9.705 13.580 19.349 1.00 44.53 86 ASP A CA 1
ATOM 701 C C . ASP A 1 86 ? 9.131 14.612 20.334 1.00 44.53 86 ASP A C 1
ATOM 703 O O . ASP A 1 86 ? 9.882 15.309 21.019 1.00 44.53 86 ASP A O 1
ATOM 707 N N . PHE A 1 87 ? 7.799 14.718 20.420 1.00 51.28 87 PHE A N 1
ATOM 708 C CA . PHE A 1 87 ? 7.127 15.623 21.345 1.00 51.28 87 PHE A CA 1
ATOM 709 C C . PHE A 1 87 ? 7.002 14.972 22.728 1.00 51.28 87 PHE A C 1
ATOM 711 O O . PHE A 1 87 ? 5.945 14.488 23.131 1.00 51.28 87 PHE A O 1
ATOM 718 N N . ASP A 1 88 ? 8.129 14.919 23.440 1.00 43.66 88 ASP A N 1
ATOM 719 C CA . ASP A 1 88 ? 8.220 14.274 24.746 1.00 43.66 88 ASP A CA 1
ATOM 720 C C . ASP A 1 88 ? 7.539 15.109 25.848 1.00 43.66 88 ASP A C 1
ATOM 722 O O . ASP A 1 88 ? 8.150 15.970 26.500 1.00 43.66 88 ASP A O 1
ATOM 726 N N . ASN A 1 89 ? 6.256 14.811 26.085 1.00 47.00 89 ASN A N 1
ATOM 727 C CA . ASN A 1 89 ? 5.443 15.401 27.153 1.00 47.00 89 ASN A CA 1
ATOM 728 C C . ASN A 1 89 ? 6.085 15.245 28.550 1.00 47.00 89 ASN A C 1
ATOM 730 O O . ASN A 1 89 ? 5.801 16.053 29.438 1.00 47.00 89 ASN A O 1
ATOM 734 N N . ARG A 1 90 ? 7.029 14.303 28.740 1.00 40.78 90 ARG A N 1
ATOM 735 C CA . ARG A 1 90 ? 7.804 14.119 29.988 1.00 40.78 90 ARG A CA 1
ATOM 736 C C . ARG A 1 90 ? 8.600 15.352 30.438 1.00 40.78 90 ARG A C 1
ATOM 738 O O . ARG A 1 90 ? 9.090 15.373 31.566 1.00 40.78 90 ARG A O 1
ATOM 745 N N . THR A 1 91 ? 8.736 16.384 29.602 1.00 38.72 91 THR A N 1
ATOM 746 C CA . THR A 1 91 ? 9.415 17.643 29.967 1.00 38.72 91 THR A CA 1
ATOM 747 C C . THR A 1 91 ? 8.504 18.722 30.567 1.00 38.72 91 THR A C 1
ATOM 749 O O . THR A 1 91 ? 9.024 19.705 31.098 1.00 38.72 91 THR A O 1
ATOM 752 N N . GLY A 1 92 ? 7.174 18.563 30.532 1.00 37.59 92 GLY A N 1
ATOM 753 C CA . GLY A 1 92 ? 6.227 19.514 31.138 1.00 37.59 92 GLY A CA 1
ATOM 754 C C . GLY A 1 92 ? 6.168 20.896 30.466 1.00 37.59 92 GLY A C 1
ATOM 755 O O . GLY A 1 92 ? 5.798 21.875 31.115 1.00 37.59 92 GLY A O 1
ATOM 756 N N . PHE A 1 93 ? 6.549 20.998 29.185 1.00 39.94 93 PHE A N 1
ATOM 757 C CA . PHE A 1 93 ? 6.562 22.251 28.420 1.00 39.94 93 PHE A CA 1
ATOM 758 C C . PHE A 1 93 ? 5.681 22.213 27.153 1.00 39.94 93 PHE A C 1
ATOM 760 O O . PHE A 1 93 ? 6.175 22.203 26.030 1.00 39.94 93 PHE A O 1
ATOM 767 N N . GLY A 1 94 ? 4.369 22.373 27.349 1.00 51.38 94 GLY A N 1
ATOM 768 C CA . GLY A 1 94 ? 3.606 23.389 26.612 1.00 51.38 94 GLY A CA 1
ATOM 769 C C . GLY A 1 94 ? 3.062 23.040 25.225 1.00 51.38 94 GLY A C 1
ATOM 770 O O . GLY A 1 94 ? 3.297 23.798 24.281 1.00 51.38 94 GLY A O 1
ATOM 771 N N . TYR A 1 95 ? 2.234 22.000 25.124 1.00 57.91 95 TYR A N 1
ATOM 772 C CA . TYR A 1 95 ? 1.322 21.812 23.994 1.00 57.91 95 TYR A CA 1
ATOM 773 C C . TYR A 1 95 ? -0.130 21.661 24.473 1.00 57.91 95 TYR A C 1
ATOM 775 O O . TYR A 1 95 ? -0.576 20.594 24.896 1.00 57.91 95 TYR A O 1
ATOM 783 N N . LYS A 1 96 ? -0.905 22.739 24.319 1.00 64.25 96 LYS A N 1
ATOM 784 C CA . LYS A 1 96 ? -2.351 22.737 24.572 1.00 64.25 96 LYS A CA 1
ATOM 785 C C . LYS A 1 96 ? -3.102 22.256 23.344 1.00 64.25 96 LYS A C 1
ATOM 787 O O . LYS A 1 96 ? -2.969 22.862 22.281 1.00 64.25 96 LYS A O 1
ATOM 792 N N . ILE A 1 97 ? -3.963 21.249 23.524 1.00 74.06 97 ILE A N 1
ATOM 793 C CA . ILE A 1 97 ? -5.017 20.898 22.560 1.00 74.06 97 ILE A CA 1
ATOM 794 C C . ILE A 1 97 ? -5.769 22.185 22.211 1.00 74.06 97 ILE A C 1
ATOM 796 O O . ILE A 1 97 ? -6.366 22.811 23.085 1.00 74.06 97 ILE A O 1
ATOM 800 N N . HIS A 1 98 ? -5.726 22.619 20.953 1.00 76.50 98 HIS A N 1
ATOM 801 C CA . HIS A 1 98 ? -6.296 23.907 20.572 1.00 76.50 98 HIS A CA 1
ATOM 802 C C . HIS A 1 98 ? -7.823 23.900 20.786 1.00 76.50 98 HIS A C 1
ATOM 804 O O . HIS A 1 98 ? -8.472 22.937 20.373 1.00 76.50 98 HIS A O 1
ATOM 810 N N . PRO A 1 99 ? -8.448 24.942 21.374 1.00 77.19 99 PRO A N 1
ATOM 811 C CA . PRO A 1 99 ? -9.891 24.940 21.640 1.00 77.19 99 PRO A CA 1
ATOM 812 C C . PRO A 1 99 ? -10.761 24.643 20.408 1.00 77.19 99 PRO A C 1
ATOM 814 O O . PRO A 1 99 ? -11.783 23.964 20.528 1.00 77.19 99 PRO A O 1
ATOM 817 N N . ASP A 1 100 ? -10.325 25.061 19.214 1.00 83.25 100 ASP A N 1
ATOM 818 C CA . ASP A 1 100 ? -11.049 24.785 17.968 1.00 83.25 100 ASP A CA 1
ATOM 819 C C . ASP A 1 100 ? -11.080 23.303 17.570 1.00 83.25 100 ASP A C 1
ATOM 821 O O . ASP A 1 100 ? -11.973 22.891 16.832 1.00 83.25 100 ASP A O 1
ATOM 825 N N . PHE A 1 101 ? -10.186 22.468 18.105 1.00 87.44 101 PHE A N 1
ATOM 826 C CA . PHE A 1 101 ? -10.282 21.014 17.964 1.00 87.44 101 PHE A CA 1
ATOM 827 C C . PHE A 1 101 ? -11.614 20.494 18.516 1.00 87.44 101 PHE A C 1
ATOM 829 O O . PHE A 1 101 ? -12.312 19.733 17.847 1.00 87.44 101 PHE A O 1
ATOM 836 N N . PHE A 1 102 ? -12.027 20.976 19.693 1.00 87.69 102 PHE A N 1
ATOM 837 C CA . PHE A 1 102 ? -13.323 20.624 20.269 1.00 87.69 102 PHE A CA 1
ATOM 838 C C . PHE A 1 102 ? -14.487 21.215 19.464 1.00 87.69 102 PHE A C 1
ATOM 840 O O . PHE A 1 102 ? -15.498 20.535 19.306 1.00 87.69 102 PHE A O 1
ATOM 847 N N . ASN A 1 103 ? -14.335 22.418 18.890 1.00 88.25 103 ASN A N 1
ATOM 848 C CA . ASN A 1 103 ? -15.313 22.998 17.956 1.00 88.25 103 ASN A CA 1
ATOM 849 C C . ASN A 1 103 ? -15.493 22.150 16.682 1.00 88.25 103 ASN A C 1
ATOM 851 O O . ASN A 1 103 ? -16.591 22.113 16.130 1.00 88.25 103 ASN A O 1
ATOM 855 N N . ALA A 1 104 ? -14.455 21.443 16.223 1.00 92.12 104 ALA A N 1
ATOM 856 C CA . ALA A 1 104 ? -14.513 20.587 15.039 1.00 92.12 104 ALA A CA 1
ATOM 857 C C . ALA A 1 104 ? -15.243 19.248 15.275 1.00 92.12 104 ALA A C 1
ATOM 859 O O . ALA A 1 104 ? -15.943 18.777 14.375 1.00 92.12 104 ALA A O 1
ATOM 860 N N . LEU A 1 105 ? -15.155 18.644 16.472 1.00 93.31 105 LEU A N 1
ATOM 861 C CA . LEU A 1 105 ? -15.742 17.316 16.753 1.00 93.31 105 LEU A CA 1
ATOM 862 C C . LEU A 1 105 ? -17.244 17.194 16.387 1.00 93.31 105 LEU A C 1
ATOM 864 O O . LEU A 1 105 ? -17.602 16.213 15.728 1.00 93.31 105 LEU A O 1
ATOM 868 N N . PRO A 1 106 ? -18.140 18.155 16.716 1.00 93.69 106 PRO A N 1
ATOM 869 C CA . PRO A 1 106 ? -19.556 18.096 16.334 1.00 93.69 106 PRO A CA 1
ATOM 870 C C . PRO A 1 106 ? -19.821 17.982 14.826 1.00 93.69 106 PRO A C 1
ATOM 872 O O . PRO A 1 106 ? -20.832 17.401 14.411 1.00 93.69 106 PRO A O 1
ATOM 875 N N . TYR A 1 107 ? -18.924 18.506 13.983 1.00 94.44 107 TYR A N 1
ATOM 876 C CA . TYR A 1 107 ? -19.078 18.485 12.526 1.00 94.44 107 TYR A CA 1
ATOM 877 C C . TYR A 1 107 ? -18.911 17.078 11.929 1.00 94.44 107 TYR A C 1
ATOM 879 O O . TYR A 1 107 ? -19.390 16.834 10.820 1.00 94.44 107 TYR A O 1
ATOM 887 N N . ILE A 1 108 ? -18.379 16.108 12.691 1.00 94.88 108 ILE A N 1
ATOM 888 C CA . ILE A 1 108 ? -18.390 14.677 12.328 1.00 94.88 108 ILE A CA 1
ATOM 889 C C . ILE A 1 108 ? -19.821 14.200 12.000 1.00 94.88 108 ILE A C 1
ATOM 891 O O . ILE A 1 108 ? -20.019 13.393 11.090 1.00 94.88 108 ILE A O 1
ATOM 895 N N . SER A 1 109 ? -20.845 14.759 12.660 1.00 93.81 109 SER A N 1
ATOM 896 C CA . SER A 1 109 ? -22.262 14.427 12.425 1.00 93.81 109 SER A CA 1
ATOM 897 C C . SER A 1 109 ? -22.777 14.730 11.001 1.00 93.81 109 SER A C 1
ATOM 899 O O . SER A 1 109 ? -23.807 14.177 10.590 1.00 93.81 109 SER A O 1
ATOM 901 N N . LEU A 1 110 ? -22.065 15.565 10.230 1.00 93.88 110 LEU A N 1
ATOM 902 C CA . LEU A 1 110 ? -22.410 15.933 8.851 1.00 93.88 110 LEU A CA 1
ATOM 903 C C . LEU A 1 110 ? -21.954 14.894 7.810 1.00 93.88 110 LEU A C 1
ATOM 905 O O . LEU A 1 110 ? -22.521 14.831 6.715 1.00 93.88 110 LEU A O 1
ATOM 909 N N . PHE A 1 111 ? -20.973 14.044 8.130 1.00 94.00 111 PHE A N 1
ATOM 910 C CA . PHE A 1 111 ? -20.382 13.093 7.181 1.00 94.00 111 PHE A CA 1
ATOM 911 C C . PHE A 1 111 ? -21.194 11.795 7.091 1.00 94.00 111 PHE A C 1
ATOM 913 O O . PHE A 1 111 ? -20.813 10.730 7.568 1.00 94.00 111 PHE A O 1
ATOM 920 N N . ARG A 1 112 ? -22.348 11.873 6.421 1.00 91.62 112 ARG A N 1
ATOM 921 C CA . ARG A 1 112 ? -23.291 10.747 6.261 1.00 91.62 112 ARG A CA 1
ATOM 922 C C . ARG A 1 112 ? -22.753 9.550 5.467 1.00 91.62 112 ARG A C 1
ATOM 924 O O . ARG A 1 112 ? -23.370 8.492 5.493 1.00 91.62 112 ARG A O 1
ATOM 931 N N . ASN A 1 113 ? -21.638 9.746 4.768 1.00 92.31 113 ASN A N 1
ATOM 932 C CA . ASN A 1 113 ? -20.994 8.797 3.861 1.00 92.31 113 ASN A CA 1
ATOM 933 C C . ASN A 1 113 ? -19.765 8.094 4.475 1.00 92.31 113 ASN A C 1
ATOM 935 O O . ASN A 1 113 ? -19.061 7.385 3.758 1.00 92.31 113 ASN A O 1
ATOM 939 N N . LEU A 1 114 ? -19.513 8.298 5.771 1.00 93.62 114 LEU A N 1
ATOM 940 C CA . LEU A 1 114 ? -18.344 7.803 6.492 1.00 93.62 114 LEU A CA 1
ATOM 941 C C . LEU A 1 114 ? -18.349 6.269 6.637 1.00 93.62 114 LEU A C 1
ATOM 943 O O . LEU A 1 114 ? -19.195 5.705 7.330 1.00 93.62 114 LEU A O 1
ATOM 947 N N . ASP A 1 115 ? -17.367 5.615 6.018 1.00 88.75 115 ASP A N 1
ATOM 948 C CA . ASP A 1 115 ? -17.110 4.175 6.115 1.00 88.75 115 ASP A CA 1
ATOM 949 C C . ASP A 1 115 ? -16.152 3.850 7.277 1.00 88.75 115 ASP A C 1
ATOM 951 O O . ASP A 1 115 ? -16.300 2.811 7.923 1.00 88.75 115 ASP A O 1
ATOM 955 N N . ALA A 1 116 ? -15.178 4.721 7.558 1.00 87.19 116 ALA A N 1
ATOM 956 C CA . ALA A 1 116 ? -14.122 4.507 8.545 1.00 87.19 116 ALA A CA 1
ATOM 957 C C . ALA A 1 116 ? -13.888 5.735 9.443 1.00 87.19 116 ALA A C 1
ATOM 959 O O . ALA A 1 116 ? -13.941 6.877 8.989 1.00 87.19 116 ALA A O 1
ATOM 960 N N . LEU A 1 117 ? -13.614 5.497 10.725 1.00 92.94 117 LEU A N 1
ATOM 961 C CA . LEU A 1 117 ? -13.239 6.530 11.687 1.00 92.94 117 LEU A CA 1
ATOM 962 C C . LEU A 1 117 ? -12.049 6.047 12.512 1.00 92.94 117 LEU A C 1
ATOM 964 O O . LEU A 1 117 ? -12.046 4.924 13.021 1.00 92.94 117 LEU A O 1
ATOM 968 N N . HIS A 1 118 ? -11.066 6.921 12.670 1.00 87.88 118 HIS A N 1
ATOM 969 C CA . HIS A 1 118 ? -9.856 6.675 13.433 1.00 87.88 118 HIS A CA 1
ATOM 970 C C . HIS A 1 118 ? -9.720 7.767 14.496 1.00 87.88 118 HIS A C 1
ATOM 972 O O . HIS A 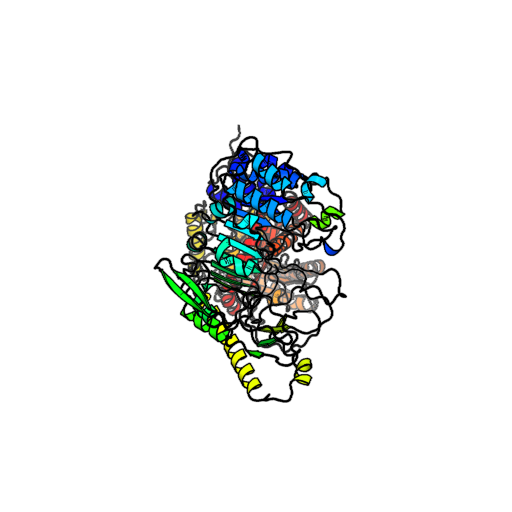1 118 ? -9.653 8.950 14.168 1.00 87.88 118 HIS A O 1
ATOM 978 N N . LEU A 1 119 ? -9.707 7.375 15.766 1.00 89.38 119 LEU A N 1
ATOM 979 C CA . LEU A 1 119 ? -9.359 8.252 16.880 1.00 89.38 119 LEU A CA 1
ATOM 980 C C . LEU A 1 119 ? -7.934 7.921 17.312 1.00 89.38 119 LEU A C 1
ATOM 982 O O . LEU A 1 119 ? -7.611 6.743 17.473 1.00 89.38 119 LEU A O 1
ATOM 986 N N . ARG A 1 120 ? -7.093 8.934 17.498 1.00 82.75 120 ARG A N 1
ATOM 987 C CA . ARG A 1 120 ? -5.737 8.768 18.017 1.00 82.75 120 ARG A CA 1
ATOM 988 C C . ARG A 1 120 ? -5.510 9.700 19.194 1.00 82.75 120 ARG A C 1
ATOM 990 O O . ARG A 1 120 ? -5.676 10.909 19.063 1.00 82.75 120 ARG A O 1
ATOM 997 N N . PHE A 1 121 ? -5.119 9.094 20.306 1.00 82.25 121 PHE A N 1
ATOM 998 C CA . PHE A 1 121 ? -4.779 9.754 21.556 1.00 82.25 121 PHE A CA 1
ATOM 999 C C . PHE A 1 121 ? -3.258 9.786 21.773 1.00 82.25 121 PHE A C 1
ATOM 1001 O O . PHE A 1 121 ? -2.512 9.060 21.104 1.00 82.25 121 PHE A O 1
ATOM 1008 N N . SER A 1 122 ? -2.785 10.611 22.709 1.00 75.00 122 SER A N 1
ATOM 1009 C CA . SER A 1 122 ? -1.395 10.591 23.191 1.00 75.00 122 SER A CA 1
ATOM 1010 C C . SER A 1 122 ? -1.009 9.217 23.775 1.00 75.00 122 SER A C 1
ATOM 1012 O O . SER A 1 122 ? -1.883 8.439 24.153 1.00 75.00 122 SER A O 1
ATOM 1014 N N . TYR A 1 123 ? 0.283 8.882 23.864 1.00 66.75 123 TYR A N 1
ATOM 1015 C CA . TYR A 1 123 ? 0.705 7.683 24.613 1.00 66.75 123 TYR A CA 1
ATOM 1016 C C . TYR A 1 123 ? 0.514 7.886 26.113 1.00 66.75 123 TYR A C 1
ATOM 1018 O O . TYR A 1 123 ? -0.119 7.061 26.769 1.00 66.75 123 TYR A O 1
ATOM 1026 N N . ASP A 1 124 ? 1.012 9.009 26.628 1.00 63.34 124 ASP A N 1
ATOM 1027 C CA . ASP A 1 124 ? 0.867 9.372 28.030 1.00 63.34 124 ASP A CA 1
ATOM 1028 C C . ASP A 1 124 ? -0.542 9.914 28.300 1.00 63.34 124 ASP A C 1
ATOM 1030 O O . ASP A 1 124 ? -1.030 10.797 27.587 1.00 63.34 124 ASP A O 1
ATOM 1034 N N . CYS A 1 125 ? -1.161 9.368 29.346 1.00 61.75 125 CYS A N 1
ATOM 1035 C CA . CYS A 1 125 ? -2.344 9.886 30.021 1.00 61.75 125 CYS A CA 1
ATOM 1036 C C . CYS A 1 125 ? -2.051 9.871 31.524 1.00 61.75 125 CYS A C 1
ATOM 1038 O O . CYS A 1 125 ? -1.540 8.867 32.038 1.00 61.75 125 CYS A O 1
ATOM 1040 N N . GLY A 1 126 ? -2.389 10.938 32.239 1.00 56.62 126 GLY A N 1
ATOM 1041 C CA . GLY A 1 126 ? -2.056 11.067 33.651 1.00 56.62 126 GLY A CA 1
ATOM 1042 C C . GLY A 1 126 ? -2.797 12.200 34.351 1.00 56.62 126 GLY A C 1
ATOM 1043 O O . GLY A 1 126 ? -3.477 13.021 33.733 1.00 56.62 126 GLY A O 1
ATOM 1044 N N . ASP A 1 127 ? -2.690 12.189 35.679 1.00 47.06 127 ASP A N 1
ATOM 1045 C CA . ASP A 1 127 ? -3.351 13.123 36.592 1.00 47.06 127 ASP A CA 1
ATOM 1046 C C . ASP A 1 127 ? -2.295 13.884 37.408 1.00 47.06 127 ASP A C 1
ATOM 1048 O O . ASP A 1 127 ? -1.926 13.507 38.524 1.00 47.06 127 ASP A O 1
ATOM 1052 N N . TRP A 1 128 ? -1.767 14.945 36.795 1.00 49.56 128 TRP A N 1
ATOM 1053 C CA . TRP A 1 128 ? -0.921 15.959 37.423 1.00 49.56 128 TRP A CA 1
ATOM 1054 C C . TRP A 1 128 ? -1.254 17.340 36.838 1.00 49.56 128 TRP A C 1
ATOM 1056 O O . TRP A 1 128 ? -1.639 17.442 35.675 1.00 49.56 128 TRP A O 1
ATOM 1066 N N . ASP A 1 129 ? -1.010 18.409 37.609 1.00 45.69 129 ASP A N 1
ATOM 1067 C CA . ASP A 1 129 ? -1.218 19.841 37.269 1.00 45.69 129 ASP A CA 1
ATOM 1068 C C . ASP A 1 129 ? -0.463 20.361 36.008 1.00 45.69 129 ASP A C 1
ATOM 1070 O O . ASP A 1 129 ? -0.377 21.568 35.774 1.00 45.69 129 ASP A O 1
ATOM 1074 N N . VAL A 1 130 ? 0.130 19.470 35.211 1.00 45.88 130 VAL A N 1
ATOM 1075 C CA . VAL A 1 130 ? 1.025 19.750 34.074 1.00 45.88 130 VAL A CA 1
ATOM 1076 C C . VAL A 1 130 ? 0.686 18.962 32.801 1.00 45.88 130 VAL A C 1
ATOM 1078 O O . VAL A 1 130 ? 1.308 19.219 31.774 1.00 45.88 130 VAL A O 1
ATOM 1081 N N . GLU A 1 131 ? -0.271 18.028 32.836 1.00 54.28 131 GLU A N 1
ATOM 1082 C CA . GLU A 1 131 ? -0.604 17.168 31.687 1.00 54.28 131 GLU A CA 1
ATOM 1083 C C . GLU A 1 131 ? -1.857 17.643 30.931 1.00 54.28 131 GLU A C 1
ATOM 1085 O O . GLU A 1 131 ? -2.818 18.138 31.519 1.00 54.28 131 GLU A O 1
ATOM 1090 N N . GLU A 1 132 ? -1.829 17.523 29.599 1.00 62.38 132 GLU A N 1
ATOM 1091 C CA . GLU A 1 132 ? -2.725 18.290 28.711 1.00 62.38 132 GLU A CA 1
ATOM 1092 C C . GLU A 1 132 ? -3.835 17.430 28.055 1.00 62.38 132 GLU A C 1
ATOM 1094 O O . GLU A 1 132 ? -4.776 17.966 27.466 1.00 62.38 132 GLU A O 1
ATOM 1099 N N . GLU A 1 133 ? -3.771 16.098 28.199 1.00 74.38 133 GLU A N 1
ATOM 1100 C CA . GLU A 1 133 ? -4.746 15.126 27.677 1.00 74.38 133 GLU A CA 1
ATOM 1101 C C . GLU A 1 133 ? -5.111 14.071 28.744 1.00 74.38 133 GLU A C 1
ATOM 1103 O O . GLU A 1 133 ? -4.606 12.953 28.740 1.00 74.38 133 GLU A O 1
ATOM 1108 N N . THR A 1 134 ? -5.993 14.432 29.680 1.00 76.38 134 THR A N 1
ATOM 1109 C CA . THR A 1 134 ? -6.412 13.555 30.790 1.00 76.38 134 THR A CA 1
ATOM 1110 C C . THR A 1 134 ? -7.530 12.571 30.402 1.00 76.38 134 THR A C 1
ATOM 1112 O O . THR A 1 134 ? -8.195 12.731 29.373 1.00 76.38 134 THR A O 1
ATOM 1115 N N . ALA A 1 135 ? -7.832 11.603 31.277 1.00 77.38 135 ALA A N 1
ATOM 1116 C CA . ALA A 1 135 ? -8.970 10.683 31.137 1.00 77.38 135 ALA A CA 1
ATOM 1117 C C . ALA A 1 135 ? -10.309 11.409 30.872 1.00 77.38 135 ALA A C 1
ATOM 1119 O O . ALA A 1 135 ? -11.124 10.981 30.054 1.00 77.38 135 ALA A O 1
ATOM 1120 N N . ASP A 1 136 ? -10.523 12.566 31.510 1.00 80.81 136 ASP A N 1
ATOM 1121 C CA . ASP A 1 136 ? -11.694 13.423 31.293 1.00 80.81 136 ASP A CA 1
ATOM 1122 C C . ASP A 1 136 ? -11.707 14.076 29.898 1.00 80.81 136 ASP A C 1
ATOM 1124 O O . ASP A 1 136 ? -12.772 14.223 29.284 1.00 80.81 136 ASP A O 1
ATOM 1128 N N . VAL A 1 137 ? -10.535 14.429 29.356 1.00 82.06 137 VAL A N 1
ATOM 1129 C CA . VAL A 1 137 ? -10.390 14.905 27.970 1.00 82.06 137 VAL A CA 1
ATOM 1130 C C . VAL A 1 137 ? -10.746 13.789 26.989 1.00 82.06 137 VAL A C 1
ATOM 1132 O O . VAL A 1 137 ? -11.547 14.007 26.073 1.00 82.06 137 VAL A O 1
ATOM 1135 N N . ARG A 1 138 ? -10.224 12.578 27.213 1.00 86.44 138 ARG A N 1
ATOM 1136 C CA . ARG A 1 138 ? -10.514 11.387 26.398 1.00 86.44 138 ARG A CA 1
ATOM 1137 C C . ARG A 1 138 ? -11.995 11.030 26.433 1.00 86.44 138 ARG A C 1
ATOM 1139 O O . ARG A 1 138 ? -12.605 10.888 25.374 1.00 86.44 138 ARG A O 1
ATOM 1146 N N . TYR A 1 139 ? -12.600 10.990 27.621 1.00 89.25 139 TYR A N 1
ATOM 1147 C CA . TYR A 1 139 ? -14.041 10.816 27.816 1.00 89.25 139 TYR A CA 1
ATOM 1148 C C . TYR A 1 139 ? -14.857 11.836 27.009 1.00 89.25 139 TYR A C 1
ATOM 1150 O O . TYR A 1 139 ? -15.761 11.451 26.260 1.00 89.25 139 TYR A O 1
ATOM 1158 N N . ARG A 1 140 ? -14.514 13.130 27.105 1.00 88.12 140 ARG A N 1
ATOM 1159 C CA . ARG A 1 140 ? -15.200 14.200 26.366 1.00 88.12 140 ARG A CA 1
ATOM 1160 C C . ARG A 1 140 ? -15.115 13.988 24.857 1.00 88.12 140 ARG A C 1
ATOM 1162 O O . ARG A 1 140 ? -16.138 14.114 24.184 1.00 88.12 140 ARG A O 1
ATOM 1169 N N . ILE A 1 141 ? -13.939 13.655 24.322 1.00 91.12 141 ILE A N 1
ATOM 1170 C CA . ILE A 1 141 ? -13.748 13.392 22.886 1.00 91.12 141 ILE A CA 1
ATOM 1171 C C . ILE A 1 141 ? -14.572 12.167 22.461 1.00 91.12 141 ILE A C 1
ATOM 1173 O O . ILE A 1 141 ? -15.370 12.262 21.525 1.00 91.12 141 ILE A O 1
ATOM 1177 N N . LEU A 1 142 ? -14.445 11.048 23.181 1.00 93.94 142 LEU A N 1
ATOM 1178 C CA . LEU A 1 142 ? -15.145 9.792 22.901 1.00 93.94 142 LEU A CA 1
ATOM 1179 C C . LEU A 1 142 ? -16.672 9.961 22.903 1.00 93.94 142 LEU A C 1
ATOM 1181 O O . LEU A 1 142 ? -17.321 9.611 21.916 1.00 93.94 142 LEU A O 1
ATOM 1185 N N . ASP A 1 143 ? -17.262 10.529 23.958 1.00 93.25 143 ASP A N 1
ATOM 1186 C CA . ASP A 1 143 ? -18.719 10.698 24.054 1.00 93.25 143 ASP A CA 1
ATOM 1187 C C . ASP A 1 143 ? -19.245 11.701 23.008 1.00 93.25 143 ASP A C 1
ATOM 1189 O O . ASP A 1 143 ? -20.277 11.458 22.376 1.00 93.25 143 ASP A O 1
ATOM 1193 N N . THR A 1 144 ? -18.502 12.780 22.723 1.00 93.25 144 THR A N 1
ATOM 1194 C CA . THR A 1 144 ? -18.848 13.745 21.657 1.00 93.25 144 THR A CA 1
ATOM 1195 C C . THR A 1 144 ? -18.905 13.063 20.287 1.00 93.25 144 THR A C 1
ATOM 1197 O O . THR A 1 144 ? -19.910 13.168 19.574 1.00 93.25 144 THR A O 1
ATOM 1200 N N . VAL A 1 145 ? -17.858 12.310 19.935 1.00 95.56 145 VAL A N 1
ATOM 1201 C CA . VAL A 1 145 ? -17.750 11.569 18.670 1.00 95.56 145 VAL A CA 1
ATOM 1202 C C . VAL A 1 145 ? -18.842 10.506 18.553 1.00 95.56 145 VAL A C 1
ATOM 1204 O O . VAL A 1 145 ? -19.540 10.440 17.538 1.00 95.56 145 VAL A O 1
ATOM 1207 N N . PHE A 1 146 ? -19.047 9.689 19.588 1.00 96.50 146 PHE A N 1
ATOM 1208 C CA . PHE A 1 146 ? -20.045 8.620 19.547 1.00 96.50 146 PHE A CA 1
ATOM 1209 C C . PHE A 1 146 ? -21.477 9.154 19.485 1.00 96.50 146 PHE A C 1
ATOM 1211 O O . PHE A 1 146 ? -22.311 8.559 18.802 1.00 96.50 146 PHE A O 1
ATOM 1218 N N . ARG A 1 147 ? -21.774 10.305 20.101 1.00 94.88 147 ARG A N 1
ATOM 1219 C CA . ARG A 1 147 ? -23.061 10.997 19.915 1.00 94.88 147 ARG A CA 1
ATOM 1220 C C . ARG A 1 147 ? -23.238 11.521 18.493 1.00 94.88 147 ARG A C 1
ATOM 1222 O O . ARG A 1 147 ? -24.358 11.481 17.981 1.00 94.88 147 ARG A O 1
ATOM 1229 N N . CYS A 1 148 ? -22.170 11.981 17.840 1.00 95.00 148 CYS A N 1
ATOM 1230 C CA . CYS A 1 148 ? -22.217 12.382 16.431 1.00 95.00 148 CYS A CA 1
ATOM 1231 C C . CYS A 1 148 ? -22.515 11.182 15.524 1.00 95.00 148 CYS A C 1
ATOM 1233 O O . CYS A 1 148 ? -23.408 11.265 14.680 1.00 95.00 148 CYS A O 1
ATOM 1235 N N . LEU A 1 149 ? -21.837 10.052 15.750 1.00 96.25 149 LEU A N 1
ATOM 1236 C CA . LEU A 1 149 ? -22.092 8.794 15.043 1.00 96.25 149 LEU A CA 1
ATOM 1237 C C . LEU A 1 149 ? -23.514 8.271 15.288 1.00 96.25 149 LEU A C 1
ATOM 1239 O O . LEU A 1 149 ? -24.190 7.892 14.337 1.00 96.25 149 LEU A O 1
ATOM 1243 N N . ALA A 1 150 ? -24.001 8.285 16.531 1.00 95.94 150 ALA A N 1
ATOM 1244 C CA . ALA A 1 150 ? -25.348 7.831 16.885 1.00 95.94 150 ALA A CA 1
ATOM 1245 C C . ALA A 1 150 ? -26.475 8.752 16.371 1.00 95.94 150 ALA A C 1
ATOM 1247 O O . ALA A 1 150 ? -27.637 8.350 16.369 1.00 95.94 150 ALA A O 1
ATOM 1248 N N . GLY A 1 151 ? -26.160 9.982 15.946 1.00 93.88 151 GLY A N 1
ATOM 1249 C CA . GLY A 1 151 ? -27.158 11.003 15.615 1.00 93.88 151 GLY A CA 1
ATOM 1250 C C . GLY A 1 151 ? -27.859 11.594 16.847 1.00 93.88 151 GLY A C 1
ATOM 1251 O O . GLY A 1 151 ? -28.967 12.116 16.742 1.00 93.88 151 GLY A O 1
ATOM 1252 N N . THR A 1 152 ? -27.241 11.503 18.027 1.00 93.62 152 THR A N 1
ATOM 1253 C CA . THR A 1 152 ? -27.787 11.987 19.309 1.00 93.62 152 THR A CA 1
ATOM 1254 C C . THR A 1 152 ? -27.035 13.199 19.866 1.00 93.62 152 THR A C 1
ATOM 1256 O O . THR A 1 152 ? -27.318 13.637 20.982 1.00 93.62 152 THR A O 1
ATOM 1259 N N . TRP A 1 153 ? -26.065 13.745 19.125 1.00 92.88 153 TRP A N 1
ATOM 1260 C CA . TRP A 1 153 ? -25.338 14.947 19.533 1.00 92.88 153 TRP A CA 1
ATOM 1261 C C . TRP A 1 153 ? -26.240 16.186 19.506 1.00 92.88 153 TRP A C 1
ATOM 1263 O O . TRP A 1 153 ? -27.006 16.409 18.565 1.00 92.88 153 TRP A O 1
ATOM 1273 N N . SER A 1 154 ? -26.122 17.012 20.545 1.00 89.06 154 SER A N 1
ATOM 1274 C CA . SER A 1 154 ? -26.715 18.345 20.603 1.00 89.06 154 SER A CA 1
ATOM 1275 C C . SER A 1 154 ? -25.873 19.256 21.487 1.00 89.06 154 SER A C 1
ATOM 1277 O O . SER A 1 154 ? -25.258 18.799 22.451 1.00 89.06 154 SER A O 1
ATOM 1279 N N . GLU A 1 155 ? -25.919 20.557 21.212 1.00 86.75 155 GLU A N 1
ATOM 1280 C CA . GLU A 1 155 ? -25.228 21.576 22.002 1.00 86.75 155 GLU A CA 1
ATOM 1281 C C . GLU A 1 155 ? -25.638 21.550 23.490 1.00 86.75 155 GLU A C 1
ATOM 1283 O O . GLU A 1 155 ? -24.814 21.765 24.376 1.00 86.75 155 GLU A O 1
ATOM 1288 N N . HIS A 1 156 ? -26.903 21.229 23.789 1.00 84.69 156 HIS A N 1
ATOM 1289 C CA . HIS A 1 156 ? -27.390 21.100 25.165 1.00 84.69 156 HIS A CA 1
ATOM 1290 C C . HIS A 1 156 ? -26.705 19.950 25.917 1.00 84.69 156 HIS A C 1
ATOM 1292 O O . HIS A 1 156 ? -26.247 20.139 27.043 1.00 84.69 156 HIS A O 1
ATOM 1298 N N . GLU A 1 157 ? -26.597 18.777 25.285 1.00 82.12 157 GLU A N 1
ATOM 1299 C CA . GLU A 1 157 ? -25.893 17.632 25.869 1.00 82.12 157 GLU A CA 1
ATOM 1300 C C . GLU A 1 157 ? -24.388 17.888 25.982 1.00 82.12 157 GLU A C 1
ATOM 1302 O O . GLU A 1 157 ? -23.799 17.535 27.000 1.00 82.12 157 GLU A O 1
ATOM 1307 N N . GLN A 1 158 ? -23.780 18.579 25.012 1.00 85.69 158 GLN A N 1
ATOM 1308 C CA . GLN A 1 158 ? -22.382 18.998 25.118 1.00 85.69 158 GLN A CA 1
ATOM 1309 C C . GLN A 1 158 ? -22.158 19.906 26.330 1.00 85.69 158 GLN A C 1
ATOM 1311 O O . GLN A 1 158 ? -21.321 19.613 27.177 1.00 85.69 158 GLN A O 1
ATOM 1316 N N . ARG A 1 159 ? -22.969 20.960 26.484 1.00 81.81 159 ARG A N 1
ATOM 1317 C CA . ARG A 1 159 ? -22.922 21.863 27.647 1.00 81.81 159 ARG A CA 1
ATOM 1318 C C . ARG A 1 159 ? -23.204 21.142 28.974 1.00 81.81 159 ARG A C 1
ATOM 1320 O O . ARG A 1 159 ? -22.872 21.682 30.026 1.00 81.81 159 ARG A O 1
ATOM 1327 N N . ARG A 1 160 ? -23.836 19.961 28.958 1.00 81.62 160 ARG A N 1
ATOM 1328 C CA . ARG A 1 160 ? -24.009 19.101 30.141 1.00 81.62 160 ARG A CA 1
ATOM 1329 C C . ARG A 1 160 ? -22.734 18.308 30.448 1.00 81.62 160 ARG A C 1
ATOM 1331 O O . ARG A 1 160 ? -22.360 18.248 31.613 1.00 81.62 160 ARG A O 1
ATOM 1338 N N . ILE A 1 161 ? -22.069 17.751 29.432 1.00 79.94 161 ILE A N 1
ATOM 1339 C CA . ILE A 1 161 ? -20.779 17.042 29.550 1.00 79.94 161 ILE A CA 1
ATOM 1340 C C . ILE A 1 161 ? -19.679 18.003 30.017 1.00 79.94 161 ILE A C 1
ATOM 1342 O O . ILE A 1 161 ? -19.005 17.738 31.010 1.00 79.94 161 ILE A O 1
ATOM 1346 N N . ASP A 1 162 ? -19.569 19.162 29.368 1.00 78.38 162 ASP A N 1
ATOM 1347 C CA . ASP A 1 162 ? -18.575 20.197 29.669 1.00 78.38 162 ASP A CA 1
ATOM 1348 C C . ASP A 1 162 ? -18.717 20.751 31.106 1.00 78.38 162 ASP A C 1
ATOM 1350 O O . ASP A 1 162 ? -17.749 21.239 31.674 1.00 78.38 162 ASP A O 1
ATOM 1354 N N . LYS A 1 163 ? -19.907 20.642 31.724 1.00 75.00 163 LYS A N 1
ATOM 1355 C CA . LYS A 1 163 ? -20.159 20.986 33.140 1.00 75.00 163 LYS A CA 1
ATOM 1356 C C . LYS A 1 163 ? -19.843 19.872 34.136 1.00 75.00 163 LYS A C 1
ATOM 1358 O O . LYS A 1 163 ? -19.774 20.146 35.329 1.00 75.00 163 LYS A O 1
ATOM 1363 N N . THR A 1 164 ? -19.734 18.622 33.688 1.00 70.19 164 THR A N 1
ATOM 1364 C CA . THR A 1 164 ? -19.383 17.486 34.562 1.00 70.19 164 THR A CA 1
ATOM 1365 C C . THR A 1 164 ? -17.875 17.303 34.732 1.00 70.19 164 THR A C 1
ATOM 1367 O O . THR A 1 164 ? -17.467 16.387 35.436 1.00 70.19 164 THR A O 1
ATOM 1370 N N . ILE A 1 165 ? -17.069 18.161 34.099 1.00 72.25 165 ILE A N 1
ATOM 1371 C CA . ILE A 1 165 ? -15.609 18.089 34.049 1.00 72.25 165 ILE A CA 1
ATOM 1372 C C . ILE A 1 165 ? -15.052 19.466 34.440 1.00 72.25 165 ILE A C 1
ATOM 1374 O O . ILE A 1 165 ? -15.048 20.398 33.635 1.00 72.25 165 ILE A O 1
ATOM 1378 N N . ASP A 1 166 ? -14.595 19.599 35.685 1.00 54.12 166 ASP A N 1
ATOM 1379 C CA . ASP A 1 166 ? -14.285 20.895 36.321 1.00 54.12 166 ASP A CA 1
ATOM 1380 C C . ASP A 1 166 ? -13.151 21.668 35.602 1.00 54.12 166 ASP A C 1
ATOM 1382 O O . ASP A 1 166 ? -13.158 22.900 35.508 1.00 54.12 166 ASP A O 1
ATOM 1386 N N . HIS A 1 167 ? -12.217 20.929 34.987 1.00 55.72 167 HIS A N 1
ATOM 1387 C CA . HIS A 1 167 ? -11.066 21.458 34.245 1.00 55.72 167 HIS A CA 1
ATOM 1388 C C . HIS A 1 167 ? -11.453 22.299 33.007 1.00 55.72 167 HIS A C 1
ATOM 1390 O O . HIS A 1 167 ? -10.740 23.231 32.631 1.00 55.72 167 HIS A O 1
ATOM 1396 N N . PHE A 1 168 ? -12.584 22.014 32.348 1.00 54.28 168 PHE A N 1
ATOM 1397 C CA . PHE A 1 168 ? -12.929 22.678 31.081 1.00 54.28 168 PHE A CA 1
ATOM 1398 C C . PHE A 1 168 ? -13.594 24.049 31.253 1.00 54.28 168 PHE A C 1
ATOM 1400 O O . PHE A 1 168 ? -13.458 24.911 30.378 1.00 54.28 168 PHE A O 1
ATOM 1407 N N . THR A 1 169 ? -14.273 24.283 32.378 1.00 49.25 169 THR A N 1
ATOM 1408 C CA . THR A 1 169 ? -14.946 25.557 32.679 1.00 49.25 169 THR A CA 1
ATOM 1409 C C . THR A 1 169 ? -13.991 26.708 32.997 1.00 49.25 169 THR A C 1
ATOM 1411 O O . THR A 1 169 ? -14.361 27.866 32.811 1.00 49.25 169 THR A O 1
ATOM 1414 N N . SER A 1 170 ? -12.768 26.416 33.443 1.00 45.69 170 SER A N 1
ATOM 1415 C CA . SER A 1 170 ? -11.752 27.411 33.821 1.00 45.69 170 SER A CA 1
ATOM 1416 C C . SER A 1 170 ? -10.732 27.712 32.713 1.00 45.69 170 SER A C 1
ATOM 1418 O O . SER A 1 170 ? -10.162 28.802 32.698 1.00 45.69 170 SER A O 1
ATOM 1420 N N . ALA A 1 171 ? -10.528 26.790 31.764 1.00 52.28 171 ALA A N 1
ATOM 1421 C CA . ALA A 1 171 ? -9.475 26.872 30.744 1.00 52.28 171 ALA A CA 1
ATOM 1422 C C . ALA A 1 171 ? -9.944 27.291 29.328 1.00 52.28 171 ALA A C 1
ATOM 1424 O O . ALA A 1 171 ? -9.150 27.298 28.392 1.00 52.28 171 ALA A O 1
ATOM 1425 N N . GLY A 1 172 ? -11.215 27.678 29.151 1.00 55.28 172 GLY A N 1
ATOM 1426 C CA . GLY A 1 172 ? -11.714 28.274 27.896 1.00 55.28 172 GLY A CA 1
ATOM 1427 C C . GLY A 1 172 ? -12.106 27.284 26.789 1.00 55.28 172 GLY A C 1
ATOM 1428 O O . GLY A 1 172 ? -12.437 27.701 25.684 1.00 55.28 172 GLY A O 1
ATOM 1429 N N . TYR A 1 173 ? -12.142 25.985 27.084 1.00 62.97 173 TYR A N 1
ATOM 1430 C CA . TYR A 1 173 ? -12.407 24.903 26.124 1.00 62.97 173 TYR A CA 1
ATOM 1431 C C . TYR A 1 173 ? -13.894 24.652 25.799 1.00 62.97 173 TYR A C 1
ATOM 1433 O O . TYR A 1 173 ? -14.240 23.599 25.256 1.00 62.97 173 TYR A O 1
ATOM 1441 N N . THR A 1 174 ? -14.796 25.567 26.160 1.00 66.50 174 THR A N 1
ATOM 1442 C CA . THR A 1 174 ? -16.237 25.433 25.868 1.00 66.50 174 THR A CA 1
ATOM 1443 C C . THR A 1 174 ? -16.471 25.474 24.358 1.00 66.50 174 THR A C 1
ATOM 1445 O O . THR A 1 174 ? -15.900 26.332 23.691 1.00 66.50 174 THR A O 1
ATOM 1448 N N . ILE A 1 175 ? -17.326 24.598 23.816 1.00 69.38 175 ILE A N 1
ATOM 1449 C CA . ILE A 1 175 ? -17.676 24.662 22.386 1.00 69.38 175 ILE A CA 1
ATOM 1450 C C . ILE A 1 175 ? -18.369 26.002 22.084 1.00 69.38 175 ILE A C 1
ATOM 1452 O O . ILE A 1 175 ? -19.428 26.305 22.638 1.00 69.38 175 ILE A O 1
ATOM 1456 N N . THR A 1 176 ? -17.763 26.798 21.201 1.00 71.06 176 THR A N 1
ATOM 1457 C CA . THR A 1 176 ? -18.248 28.112 20.745 1.00 71.06 176 THR A CA 1
ATOM 1458 C C . THR A 1 176 ? -18.793 28.084 19.319 1.00 71.06 176 THR A C 1
ATOM 1460 O O . THR A 1 176 ? -19.592 28.950 18.966 1.00 71.06 176 THR A O 1
ATOM 1463 N N . GLN A 1 177 ? -18.412 27.087 18.514 1.00 81.12 177 GLN A N 1
ATOM 1464 C CA . GLN A 1 177 ? -18.919 26.875 17.157 1.00 81.12 177 GLN A CA 1
ATOM 1465 C C . GLN A 1 177 ? -19.491 25.463 17.017 1.00 81.12 177 GLN A C 1
ATOM 1467 O O . GLN A 1 177 ? -18.899 24.496 17.488 1.00 81.12 177 GLN A O 1
ATOM 1472 N N . CYS A 1 178 ? -20.636 25.321 16.352 1.00 82.94 178 CYS A N 1
ATOM 1473 C CA . CYS A 1 178 ? -21.247 24.018 16.099 1.00 82.94 178 CYS A CA 1
ATOM 1474 C C . CYS A 1 178 ? -22.101 24.035 14.817 1.00 82.94 178 CYS A C 1
ATOM 1476 O O . CYS A 1 178 ? -22.582 25.100 14.421 1.00 82.94 178 CYS A O 1
ATOM 1478 N N . PRO A 1 179 ? -22.312 22.875 14.165 1.00 85.88 179 PRO A N 1
ATOM 1479 C CA . PRO A 1 179 ? -23.061 22.801 12.916 1.00 85.88 179 PRO A CA 1
ATOM 1480 C C . PRO A 1 179 ? -24.520 23.238 13.095 1.00 85.88 179 PRO A C 1
ATOM 1482 O O . PRO A 1 179 ? -25.249 22.704 13.933 1.00 85.88 179 PRO A O 1
ATOM 1485 N N . ALA A 1 180 ? -24.977 24.150 12.232 1.00 78.56 180 ALA A N 1
ATOM 1486 C CA . ALA A 1 180 ? -26.315 24.752 12.295 1.00 78.56 180 ALA A CA 1
ATOM 1487 C C . ALA A 1 180 ? -27.481 23.742 12.212 1.00 78.56 180 ALA A C 1
ATOM 1489 O O . ALA A 1 180 ? -28.588 24.029 12.666 1.00 78.56 180 ALA A O 1
ATOM 1490 N N . THR A 1 181 ? -27.252 22.558 11.634 1.00 76.38 181 THR A N 1
ATOM 1491 C CA . THR A 1 181 ? -28.190 21.427 11.670 1.00 76.38 181 THR A CA 1
ATOM 1492 C C . THR A 1 181 ? -27.426 20.113 11.807 1.00 76.38 181 THR A C 1
ATOM 1494 O O . THR A 1 181 ? -26.437 19.895 11.112 1.00 76.38 181 THR A O 1
ATOM 1497 N N . THR A 1 182 ? -27.901 19.213 12.672 1.00 77.94 182 THR A N 1
ATOM 1498 C CA . THR A 1 182 ? -27.354 17.856 12.822 1.00 77.94 182 THR A CA 1
ATOM 1499 C C . THR A 1 182 ? -28.382 16.800 12.428 1.00 77.94 182 THR A C 1
ATOM 1501 O O . THR A 1 182 ? -29.590 16.961 12.620 1.00 77.94 182 THR A O 1
ATOM 1504 N N . SER A 1 183 ? -27.908 15.698 11.842 1.00 76.06 183 SER A N 1
ATOM 1505 C CA . SER A 1 183 ? -28.779 14.589 11.450 1.00 76.06 183 SER A CA 1
ATOM 1506 C C . SER A 1 183 ? -29.072 13.681 12.642 1.00 76.06 183 SER A C 1
ATOM 1508 O O . SER A 1 183 ? -28.153 13.153 13.264 1.00 76.06 183 SER A O 1
ATOM 1510 N N . LYS A 1 184 ? -30.358 13.427 12.910 1.00 84.06 184 LYS A N 1
ATOM 1511 C CA . LYS A 1 184 ? -30.825 12.559 14.008 1.00 84.06 184 LYS A CA 1
ATOM 1512 C C . LYS A 1 184 ? -30.783 11.058 13.683 1.00 84.06 184 LYS A C 1
ATOM 1514 O O . LYS A 1 184 ? -31.650 10.304 14.114 1.00 84.06 184 LYS A O 1
ATOM 1519 N N . SER A 1 185 ? -29.841 10.631 12.844 1.00 90.25 185 SER A N 1
ATOM 1520 C CA . SER A 1 185 ? -29.764 9.251 12.351 1.00 90.25 185 SER A CA 1
ATOM 1521 C C . SER A 1 185 ? -28.364 8.669 12.511 1.00 90.25 185 SER A C 1
ATOM 1523 O O . SER A 1 185 ? -27.368 9.352 12.263 1.00 90.25 185 SER A O 1
ATOM 1525 N N . LEU A 1 186 ? -28.294 7.388 12.873 1.00 94.25 186 LEU A N 1
ATOM 1526 C CA . LEU A 1 186 ? -27.051 6.626 12.998 1.00 94.25 186 LEU A CA 1
ATOM 1527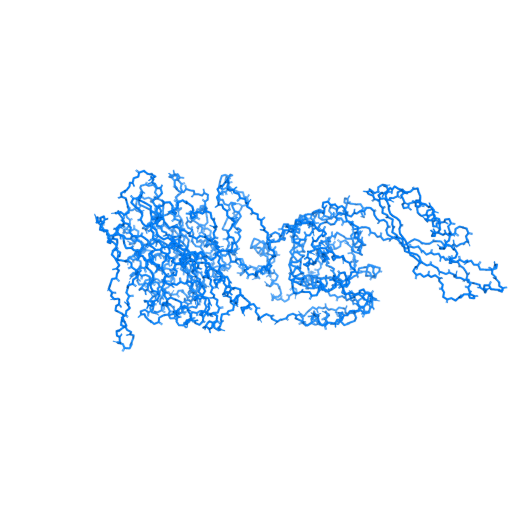 C C . LEU A 1 186 ? -26.237 6.677 11.694 1.00 94.25 186 LEU A C 1
ATOM 1529 O O . LEU A 1 186 ? -26.778 6.448 10.610 1.00 94.25 186 LEU A O 1
ATOM 1533 N N . ILE A 1 187 ? -24.951 7.008 11.788 1.00 95.19 187 ILE A N 1
ATOM 1534 C CA . ILE A 1 187 ? -23.981 6.889 10.694 1.00 95.19 187 ILE A CA 1
ATOM 1535 C C . ILE A 1 187 ? -23.600 5.403 10.571 1.00 95.19 187 ILE A C 1
ATOM 1537 O O . ILE A 1 187 ? -23.180 4.816 11.571 1.00 95.19 187 ILE A O 1
ATOM 1541 N N . PRO A 1 188 ? -23.743 4.770 9.390 1.00 92.94 188 PRO A N 1
ATOM 1542 C CA . PRO A 1 188 ? -23.505 3.338 9.202 1.00 92.94 188 PRO A CA 1
ATOM 1543 C C . PRO A 1 188 ? -22.004 3.017 9.075 1.00 92.94 188 PRO A C 1
ATOM 1545 O O . PRO A 1 188 ? -21.558 2.442 8.084 1.00 92.94 188 PRO A O 1
ATOM 1548 N N . LEU A 1 189 ? -21.228 3.385 10.097 1.00 95.00 189 LEU A N 1
ATOM 1549 C CA . LEU A 1 189 ? -19.778 3.207 10.156 1.00 95.00 189 LEU A CA 1
ATOM 1550 C C . LEU A 1 189 ? -19.390 1.727 10.009 1.00 95.00 189 LEU A C 1
ATOM 1552 O O . LEU A 1 189 ? -19.992 0.866 10.658 1.00 95.00 189 LEU A O 1
ATOM 1556 N N . ARG A 1 190 ? -18.380 1.431 9.185 1.00 93.31 190 ARG A N 1
ATOM 1557 C CA . ARG A 1 190 ? -17.906 0.068 8.901 1.00 93.31 190 ARG A CA 1
ATOM 1558 C C . ARG A 1 190 ? -16.648 -0.313 9.678 1.00 93.31 190 ARG A C 1
ATOM 1560 O O . ARG A 1 190 ? -16.555 -1.448 10.149 1.00 93.31 190 ARG A O 1
ATOM 1567 N N . THR A 1 191 ? -15.713 0.628 9.796 1.00 89.69 191 THR A N 1
ATOM 1568 C CA . THR A 1 191 ? -14.426 0.469 10.483 1.00 89.69 191 THR A CA 1
ATOM 1569 C C . THR A 1 191 ? -14.283 1.511 11.592 1.00 89.69 191 THR A C 1
ATOM 1571 O O . THR A 1 191 ? -14.483 2.701 11.352 1.00 89.69 191 THR A O 1
ATOM 1574 N N . LEU A 1 192 ? -13.895 1.076 12.790 1.00 92.56 192 LEU A N 1
ATOM 1575 C CA . LEU A 1 192 ? -13.522 1.948 13.903 1.00 92.56 192 LEU A CA 1
ATOM 1576 C C . LEU A 1 192 ? -12.130 1.565 14.416 1.00 92.56 192 LEU A C 1
ATOM 1578 O O . LEU A 1 192 ? -11.932 0.438 14.872 1.00 92.56 192 LEU A O 1
ATOM 1582 N N . THR A 1 193 ? -11.199 2.519 14.392 1.00 88.00 193 THR A N 1
ATOM 1583 C CA . THR A 1 193 ? -9.910 2.417 15.090 1.00 88.00 193 THR A CA 1
ATOM 1584 C C . THR A 1 193 ? -9.880 3.391 16.256 1.00 88.00 193 THR A C 1
ATOM 1586 O O . THR A 1 193 ? -10.239 4.556 16.084 1.00 88.00 193 THR A O 1
ATOM 1589 N N . ILE A 1 194 ? -9.393 2.941 17.409 1.00 87.56 194 ILE A N 1
ATOM 1590 C CA . ILE A 1 194 ? -8.961 3.819 18.496 1.00 87.56 194 ILE A CA 1
ATOM 1591 C C . ILE A 1 194 ? -7.529 3.438 18.864 1.00 87.56 194 ILE A C 1
ATOM 1593 O O . ILE A 1 194 ? -7.268 2.298 19.252 1.00 87.56 194 ILE A O 1
ATOM 1597 N N . SER A 1 195 ? -6.619 4.393 18.704 1.00 82.69 195 SER A N 1
ATOM 1598 C CA . SER A 1 195 ? -5.201 4.266 19.026 1.00 82.69 195 SER A CA 1
ATOM 1599 C C . SER A 1 195 ? -4.892 4.967 20.341 1.00 82.69 195 SER A C 1
ATOM 1601 O O . SER A 1 195 ? -5.362 6.085 20.561 1.00 82.69 195 SER A O 1
ATOM 1603 N N . ASN A 1 196 ? -4.093 4.313 21.184 1.00 77.25 196 ASN A N 1
ATOM 1604 C CA . ASN A 1 196 ? -3.768 4.735 22.548 1.00 77.25 196 ASN A CA 1
ATOM 1605 C C . ASN A 1 196 ? -4.998 4.933 23.450 1.00 77.25 196 ASN A C 1
ATOM 1607 O O . ASN A 1 196 ? -5.053 5.853 24.264 1.00 77.25 196 ASN A O 1
ATOM 1611 N N . LEU A 1 197 ? -5.997 4.056 23.314 1.00 85.75 197 LEU A N 1
ATOM 1612 C CA . LEU A 1 197 ? -7.095 3.968 24.271 1.00 85.75 197 LEU A CA 1
ATOM 1613 C C . LEU A 1 197 ? -6.527 3.591 25.646 1.00 85.75 197 LEU A C 1
ATOM 1615 O O . LEU A 1 197 ? -5.752 2.653 25.762 1.00 85.75 197 LEU A O 1
ATOM 1619 N N . GLU A 1 198 ? -6.881 4.348 26.669 1.00 83.19 198 GLU A N 1
ATOM 1620 C CA . GLU A 1 198 ? -6.422 4.167 28.049 1.00 83.19 198 GLU A CA 1
ATOM 1621 C C . GLU A 1 198 ? -6.791 2.779 28.602 1.00 83.19 198 GLU A C 1
ATOM 1623 O O . GLU A 1 198 ? -7.857 2.256 28.273 1.00 83.19 198 GLU A O 1
ATOM 1628 N N . ASP A 1 199 ? -5.970 2.184 29.475 1.00 80.12 199 ASP A N 1
ATOM 1629 C CA . ASP A 1 199 ? -6.249 0.871 30.085 1.00 80.12 199 ASP A CA 1
ATOM 1630 C C . ASP A 1 199 ? -7.352 0.890 31.173 1.00 80.12 199 ASP A C 1
ATOM 1632 O O . ASP A 1 199 ? -7.551 -0.089 31.899 1.00 80.12 199 ASP A O 1
ATOM 1636 N N . PHE A 1 200 ? -8.133 1.973 31.207 1.00 84.19 200 PHE A N 1
ATOM 1637 C CA . PHE A 1 200 ? -9.271 2.243 32.078 1.00 84.19 200 PHE A CA 1
ATOM 1638 C C . PHE A 1 200 ? -10.611 2.175 31.318 1.00 84.19 200 PHE A C 1
ATOM 1640 O O . PHE A 1 200 ? -10.783 2.749 30.241 1.00 84.19 200 PHE A O 1
ATOM 1647 N N . ASN A 1 201 ? -11.616 1.510 31.898 1.00 87.19 201 ASN A N 1
ATOM 1648 C CA . ASN A 1 201 ? -12.983 1.512 31.366 1.00 87.19 201 ASN A CA 1
ATOM 1649 C C . ASN A 1 201 ? -13.834 2.599 32.040 1.00 87.19 201 ASN A C 1
ATOM 1651 O O . ASN A 1 201 ? -14.461 2.339 33.066 1.00 87.19 201 ASN A O 1
ATOM 1655 N N . ASP A 1 202 ? -13.938 3.777 31.419 1.00 88.50 202 ASP A N 1
ATOM 1656 C CA . ASP A 1 202 ? -14.831 4.834 31.907 1.00 88.50 202 ASP A CA 1
ATOM 1657 C C . ASP A 1 202 ? -16.318 4.413 31.794 1.00 88.50 202 ASP A C 1
ATOM 1659 O O . ASP A 1 202 ? -16.863 4.317 30.681 1.00 88.50 202 ASP A O 1
ATOM 1663 N N . PRO A 1 203 ? -17.027 4.207 32.925 1.00 88.19 203 PRO A N 1
ATOM 1664 C CA . PRO A 1 203 ? -18.420 3.782 32.911 1.00 88.19 203 PRO A CA 1
ATOM 1665 C C . PRO A 1 203 ? -19.367 4.876 32.404 1.00 88.19 203 PRO A C 1
ATOM 1667 O O . PRO A 1 203 ? -20.447 4.550 31.909 1.00 88.19 203 PRO A O 1
ATOM 1670 N N . ARG A 1 204 ? -18.992 6.164 32.473 1.00 89.62 204 ARG A N 1
ATOM 1671 C CA . ARG A 1 204 ? -19.782 7.281 31.922 1.00 89.62 204 ARG A CA 1
ATOM 1672 C C . ARG A 1 204 ? -19.928 7.127 30.409 1.00 89.62 204 ARG A C 1
ATOM 1674 O O . ARG A 1 204 ? -21.005 7.372 29.864 1.00 89.62 204 ARG A O 1
ATOM 1681 N N . PHE A 1 205 ? -18.863 6.672 29.746 1.00 92.31 205 PHE A N 1
ATOM 1682 C CA . PHE A 1 205 ? -18.839 6.428 28.309 1.00 92.31 205 PHE A CA 1
ATOM 1683 C C . PHE A 1 205 ? -19.453 5.078 27.931 1.00 92.31 205 PHE A C 1
ATOM 1685 O O . PHE A 1 205 ? -20.394 5.043 27.133 1.00 92.31 205 PHE A O 1
ATOM 1692 N N . THR A 1 206 ? -18.983 3.963 28.502 1.00 92.56 206 THR A N 1
ATOM 1693 C CA . THR A 1 206 ? -19.417 2.627 28.048 1.00 92.56 206 THR A CA 1
ATOM 1694 C C . THR A 1 206 ? -20.841 2.262 28.479 1.00 92.56 206 THR A C 1
ATOM 1696 O O . THR A 1 206 ? -21.492 1.445 27.821 1.00 92.56 206 THR A O 1
ATOM 1699 N N . ALA A 1 207 ? -21.402 2.928 29.497 1.00 91.94 207 ALA A N 1
ATOM 1700 C CA . ALA A 1 207 ? -22.831 2.842 29.804 1.00 91.94 207 ALA A CA 1
ATOM 1701 C C . ALA A 1 207 ? -23.713 3.770 28.941 1.00 91.94 207 ALA A C 1
ATOM 1703 O O . ALA A 1 207 ? -24.940 3.647 29.003 1.00 91.94 207 ALA A O 1
ATOM 1704 N N . SER A 1 208 ? -23.145 4.679 28.139 1.00 93.38 208 SER A N 1
ATOM 1705 C CA . SER A 1 208 ? -23.922 5.649 27.356 1.00 93.38 208 SER A CA 1
ATOM 1706 C C . SER A 1 208 ? -24.759 4.986 26.253 1.00 93.38 208 SER A C 1
ATOM 1708 O O . SER A 1 208 ? -24.352 4.016 25.608 1.00 93.38 208 SER A O 1
ATOM 1710 N N . GLU A 1 209 ? -25.943 5.540 25.983 1.00 93.62 209 GLU A N 1
ATOM 1711 C CA . GLU A 1 209 ? -26.782 5.078 24.868 1.00 93.62 209 GLU A CA 1
ATOM 1712 C C . GLU A 1 209 ? -26.146 5.366 23.499 1.00 93.62 209 GLU A C 1
ATOM 1714 O O . GLU A 1 209 ? -26.384 4.624 22.547 1.00 93.62 209 GLU A O 1
ATOM 1719 N N . ALA A 1 210 ? -25.271 6.372 23.395 1.00 94.62 210 ALA A N 1
ATOM 1720 C CA . ALA A 1 210 ? -24.506 6.648 22.181 1.00 94.62 210 ALA A CA 1
ATOM 1721 C C . ALA A 1 210 ? -23.494 5.526 21.884 1.00 94.62 210 ALA A C 1
ATOM 1723 O O . ALA A 1 210 ? -23.540 4.934 20.802 1.00 94.62 210 ALA A O 1
ATOM 1724 N N . PHE A 1 211 ? -22.662 5.151 22.868 1.00 95.75 211 PHE A N 1
ATOM 1725 C CA . PHE A 1 211 ? -21.761 3.995 22.775 1.00 95.75 211 PHE A CA 1
ATOM 1726 C C . PHE A 1 211 ? -22.519 2.718 22.406 1.00 95.75 211 PHE A C 1
ATOM 1728 O O . PHE A 1 211 ? -22.148 2.010 21.461 1.00 95.75 211 PHE A O 1
ATOM 1735 N N . LYS A 1 212 ? -23.629 2.448 23.107 1.00 95.12 212 LYS A N 1
ATOM 1736 C CA . LYS A 1 212 ? -24.469 1.274 22.852 1.00 95.12 212 LYS A CA 1
ATOM 1737 C C . LYS A 1 212 ? -25.082 1.280 21.453 1.00 95.12 212 LYS A C 1
ATOM 1739 O O . LYS A 1 212 ? -25.176 0.211 20.858 1.00 95.12 212 LYS A O 1
ATOM 1744 N N . THR A 1 213 ? -25.500 2.432 20.931 1.00 95.75 213 THR A N 1
ATOM 1745 C CA . THR A 1 213 ? -26.122 2.539 19.601 1.00 95.75 213 THR A CA 1
ATOM 1746 C C . THR A 1 213 ? -25.104 2.263 18.498 1.00 95.75 213 THR A C 1
ATOM 1748 O O . THR A 1 213 ? -25.364 1.431 17.631 1.00 95.75 213 THR A O 1
ATOM 1751 N N . VAL A 1 214 ? -23.920 2.882 18.564 1.00 95.19 214 VAL A N 1
ATOM 1752 C CA . VAL A 1 214 ? -22.853 2.688 17.565 1.00 95.19 214 VAL A CA 1
ATOM 1753 C C . VAL A 1 214 ? -22.348 1.245 17.568 1.00 95.19 214 VAL A C 1
ATOM 1755 O O . VAL A 1 214 ? -22.303 0.610 16.518 1.00 95.19 214 VAL A O 1
ATOM 1758 N N . THR A 1 215 ? -22.036 0.684 18.740 1.00 93.50 215 THR A N 1
ATOM 1759 C CA . THR A 1 215 ? -21.523 -0.697 18.832 1.00 93.50 215 THR A CA 1
ATOM 1760 C C . THR A 1 215 ? -22.597 -1.768 18.593 1.00 93.50 215 THR A C 1
ATOM 1762 O O . THR A 1 215 ? -22.256 -2.902 18.284 1.00 93.50 215 THR A O 1
ATOM 1765 N N . ASN A 1 216 ? -23.893 -1.442 18.675 1.00 92.94 216 ASN A N 1
ATOM 1766 C CA . ASN A 1 216 ? -24.968 -2.336 18.214 1.00 92.94 216 ASN A CA 1
ATOM 1767 C C . ASN A 1 216 ? -25.184 -2.293 16.689 1.00 92.94 216 ASN A C 1
ATOM 1769 O O . ASN A 1 216 ? -25.981 -3.085 16.183 1.00 92.94 216 ASN A O 1
ATOM 1773 N N . SER A 1 217 ? -24.532 -1.384 15.954 1.00 93.31 217 SER A N 1
ATOM 1774 C CA . SER A 1 217 ? -24.745 -1.258 14.512 1.00 93.31 217 SER A CA 1
ATOM 1775 C C . SER A 1 217 ? -24.328 -2.523 13.762 1.00 93.31 217 SER A C 1
ATOM 1777 O O . SER A 1 217 ? -23.226 -3.041 13.945 1.00 93.31 217 SER A O 1
ATOM 1779 N N . SER A 1 218 ? -25.178 -2.981 12.842 1.00 92.75 218 SER A N 1
ATOM 1780 C CA . SER A 1 218 ? -24.854 -4.075 11.918 1.00 92.75 218 SER A CA 1
ATOM 1781 C C . SER A 1 218 ? -23.871 -3.675 10.814 1.00 92.75 218 SER A C 1
ATOM 1783 O O . SER A 1 218 ? -23.420 -4.538 10.065 1.00 92.75 218 SER A O 1
ATOM 1785 N N . SER A 1 219 ? -23.559 -2.381 10.675 1.00 94.44 219 SER A N 1
ATOM 1786 C CA . SER A 1 219 ? -22.546 -1.891 9.732 1.00 94.44 219 SER A CA 1
ATOM 1787 C C . SER A 1 219 ? -21.117 -2.113 10.231 1.00 94.44 219 SER A C 1
ATOM 1789 O O . SER A 1 219 ? -20.227 -2.335 9.413 1.00 94.44 219 SER A O 1
ATOM 1791 N N . LEU A 1 220 ? -20.902 -2.062 11.551 1.00 95.44 220 LEU A N 1
ATOM 1792 C CA . LEU A 1 220 ? -19.579 -2.094 12.168 1.00 95.44 220 LEU A CA 1
ATOM 1793 C C . LEU A 1 220 ? -19.040 -3.529 12.166 1.00 95.44 220 LEU A C 1
ATOM 1795 O O . LEU A 1 220 ? -19.516 -4.388 12.907 1.00 95.44 220 LEU A O 1
ATOM 1799 N N . VAL A 1 221 ? -18.053 -3.783 11.305 1.00 95.00 221 VAL A N 1
ATOM 1800 C CA . VAL A 1 221 ? -17.486 -5.124 11.066 1.00 95.00 221 VAL A CA 1
ATOM 1801 C C . VAL A 1 221 ? -15.961 -5.173 11.201 1.00 95.00 221 VAL A C 1
ATOM 1803 O O . VAL A 1 221 ? -15.382 -6.253 11.095 1.00 95.00 221 VAL A O 1
ATOM 1806 N N . ASP A 1 222 ? -15.305 -4.035 11.417 1.00 89.81 222 ASP A N 1
ATOM 1807 C CA . ASP A 1 222 ? -13.858 -3.913 11.604 1.00 89.81 222 ASP A CA 1
ATOM 1808 C C . ASP A 1 222 ? -13.592 -3.023 12.824 1.00 89.81 222 ASP A C 1
ATOM 1810 O O . ASP A 1 222 ? -13.884 -1.826 12.803 1.00 89.81 222 ASP A O 1
ATOM 1814 N N . LEU A 1 223 ? -13.117 -3.635 13.909 1.00 91.94 223 LEU A N 1
ATOM 1815 C CA . LEU A 1 223 ? -12.817 -2.966 15.174 1.00 91.94 223 LEU A CA 1
ATOM 1816 C C . LEU A 1 223 ? -11.333 -3.120 15.488 1.00 91.94 223 LEU A C 1
ATOM 1818 O O . LEU A 1 223 ? -10.811 -4.237 15.523 1.00 91.94 223 LEU A O 1
ATOM 1822 N N . ARG A 1 224 ? -10.665 -1.999 15.755 1.00 91.00 224 ARG A N 1
ATOM 1823 C CA . ARG A 1 224 ? -9.238 -1.962 16.072 1.00 91.00 224 ARG A CA 1
ATOM 1824 C C . ARG A 1 224 ? -9.011 -1.125 17.317 1.00 91.00 224 ARG A C 1
ATOM 1826 O O . ARG A 1 224 ? -9.287 0.070 17.308 1.00 91.00 224 ARG A O 1
ATOM 1833 N N . LEU A 1 225 ? -8.523 -1.754 18.377 1.00 88.12 225 LEU A N 1
ATOM 1834 C CA . LEU A 1 225 ? -8.195 -1.087 19.631 1.00 88.12 225 LEU A CA 1
ATOM 1835 C C . LEU A 1 225 ? -6.710 -1.298 19.912 1.00 88.12 225 LEU A C 1
ATOM 1837 O O . LEU A 1 225 ? -6.251 -2.436 20.024 1.00 88.12 225 LEU A O 1
ATOM 1841 N N . TYR A 1 226 ? -5.974 -0.201 20.023 1.00 84.06 226 TYR A N 1
ATOM 1842 C CA . TYR A 1 226 ? -4.645 -0.189 20.610 1.00 84.06 226 TYR A CA 1
ATOM 1843 C C . TYR A 1 226 ? -4.753 0.474 21.982 1.00 84.06 226 TYR A C 1
ATOM 1845 O O . TYR A 1 226 ? -5.141 1.635 22.085 1.00 84.06 226 TYR A O 1
ATOM 1853 N N . ILE A 1 227 ? -4.453 -0.310 23.014 1.00 83.44 227 ILE A N 1
ATOM 1854 C CA . ILE A 1 227 ? -4.500 0.058 24.420 1.00 83.44 227 ILE A CA 1
ATOM 1855 C C . ILE A 1 227 ? -3.125 0.594 24.856 1.00 83.44 227 ILE A C 1
ATOM 1857 O O . ILE A 1 227 ? -2.113 -0.109 24.756 1.00 83.44 227 ILE A O 1
ATOM 1861 N N . ALA A 1 228 ? -3.094 1.833 25.336 1.00 77.00 228 ALA A N 1
ATOM 1862 C CA . ALA A 1 228 ? -1.951 2.420 26.025 1.00 77.00 228 ALA A CA 1
ATOM 1863 C C . ALA A 1 228 ? -2.095 2.172 27.530 1.00 77.00 228 ALA A C 1
ATOM 1865 O O . ALA A 1 228 ? -3.176 2.353 28.088 1.00 77.00 228 ALA A O 1
ATOM 1866 N N . THR A 1 229 ? -1.009 1.750 28.175 1.00 69.81 229 THR A N 1
ATOM 1867 C CA . THR A 1 229 ? -0.953 1.564 29.625 1.00 69.81 229 THR A CA 1
ATOM 1868 C C . THR A 1 229 ? -0.351 2.790 30.297 1.00 69.81 229 THR A C 1
ATOM 1870 O O . THR A 1 229 ? 0.639 3.328 29.804 1.00 69.81 229 THR A O 1
ATOM 1873 N N . HIS A 1 230 ? -0.896 3.214 31.441 1.00 61.44 230 HIS A N 1
ATOM 1874 C CA . HIS A 1 230 ? -0.343 4.358 32.181 1.00 61.44 230 HIS A CA 1
ATOM 1875 C C . HIS A 1 230 ? 1.145 4.179 32.553 1.00 61.44 230 HIS A C 1
ATOM 1877 O O . HIS A 1 230 ? 1.505 3.343 33.394 1.00 61.44 230 HIS A O 1
ATOM 1883 N N . THR A 1 231 ? 1.994 5.033 31.978 1.00 51.00 231 THR A N 1
ATOM 1884 C CA . THR A 1 231 ? 3.435 5.157 32.228 1.00 51.00 231 THR A CA 1
ATOM 1885 C C . THR A 1 231 ? 3.732 6.216 33.292 1.00 51.00 231 THR A C 1
ATOM 1887 O O . THR A 1 231 ? 3.898 7.395 32.999 1.00 51.00 231 THR A O 1
ATOM 1890 N N . ILE A 1 232 ? 3.879 5.800 34.557 1.00 44.41 232 ILE A N 1
ATOM 1891 C CA . ILE A 1 232 ? 4.400 6.682 35.621 1.00 44.41 232 ILE A CA 1
ATOM 1892 C C . ILE A 1 232 ? 5.931 6.799 35.475 1.00 44.41 232 ILE A C 1
ATOM 1894 O O . ILE A 1 232 ? 6.682 6.196 36.240 1.00 44.41 232 ILE A O 1
ATOM 1898 N N . ASP A 1 233 ? 6.400 7.549 34.472 1.00 38.88 233 ASP A N 1
ATOM 1899 C CA . ASP A 1 233 ? 7.839 7.775 34.221 1.00 38.88 233 ASP A CA 1
ATOM 1900 C C . ASP A 1 233 ? 8.397 8.975 35.028 1.00 38.88 233 ASP A C 1
ATOM 1902 O O . ASP A 1 233 ? 9.605 9.221 35.096 1.00 38.88 233 ASP A O 1
ATOM 1906 N N . THR A 1 234 ? 7.530 9.709 35.738 1.00 33.62 234 THR A N 1
ATOM 1907 C CA . THR A 1 234 ? 7.953 10.719 36.713 1.00 33.62 234 THR A CA 1
ATOM 1908 C C . THR A 1 234 ? 8.439 10.060 38.013 1.00 33.62 234 THR A C 1
ATOM 1910 O O . THR A 1 234 ? 7.663 9.708 38.898 1.00 33.62 234 THR A O 1
ATOM 1913 N N . LEU A 1 235 ? 9.775 10.005 38.146 1.00 36.06 235 LEU A N 1
ATOM 1914 C CA . LEU A 1 235 ? 10.598 9.631 39.318 1.00 36.06 235 LEU A CA 1
ATOM 1915 C C . LEU A 1 235 ? 11.109 8.176 39.368 1.00 36.06 235 LEU A C 1
ATOM 1917 O O . LEU A 1 235 ? 10.551 7.315 40.049 1.00 36.06 235 LEU A O 1
ATOM 1921 N N . GLN A 1 236 ? 12.345 7.991 38.883 1.00 35.47 236 GLN A N 1
ATOM 1922 C CA . GLN A 1 236 ? 13.249 6.846 39.138 1.00 35.47 236 GLN A CA 1
ATOM 1923 C C . GLN A 1 236 ? 13.575 6.571 40.637 1.00 35.47 236 GLN A C 1
ATOM 1925 O O . GLN A 1 236 ? 14.550 5.885 40.954 1.00 35.47 236 GLN A O 1
ATOM 1930 N N . SER A 1 237 ? 12.834 7.141 41.594 1.00 30.86 237 SER A N 1
ATOM 1931 C CA . SER A 1 237 ? 13.256 7.280 42.995 1.00 30.86 237 SER A CA 1
ATOM 1932 C C . SER A 1 237 ? 12.209 6.945 44.068 1.00 30.86 237 SER A C 1
ATOM 1934 O O . SER A 1 237 ? 12.577 6.924 45.245 1.00 30.86 237 SER A O 1
ATOM 1936 N N . SER A 1 238 ? 10.945 6.632 43.736 1.00 31.97 238 SER A N 1
ATOM 1937 C CA . SER A 1 238 ? 9.897 6.421 44.758 1.00 31.97 238 SER A CA 1
ATOM 1938 C C . SER A 1 238 ? 9.172 5.062 44.674 1.00 31.97 238 SER A C 1
ATOM 1940 O O . SER A 1 238 ? 8.410 4.757 43.767 1.00 31.97 238 SER A O 1
ATOM 1942 N N . ARG A 1 239 ? 9.424 4.205 45.673 1.00 35.44 239 ARG A N 1
ATOM 1943 C CA . ARG A 1 239 ? 9.172 2.745 45.644 1.00 35.44 239 ARG A CA 1
ATOM 1944 C C . ARG A 1 239 ? 7.727 2.289 45.952 1.00 35.44 239 ARG A C 1
ATOM 1946 O O . ARG A 1 239 ? 7.532 1.122 46.274 1.00 35.44 239 ARG A O 1
ATOM 1953 N N . ASN A 1 240 ? 6.729 3.181 45.909 1.00 33.69 240 ASN A N 1
ATOM 1954 C CA . ASN A 1 240 ? 5.458 2.999 46.641 1.00 33.69 240 ASN A CA 1
ATOM 1955 C C . ASN A 1 240 ? 4.152 3.249 45.837 1.00 33.69 240 ASN A C 1
ATOM 1957 O O . ASN A 1 240 ? 3.109 3.432 46.464 1.00 33.69 240 ASN A O 1
ATOM 1961 N N . PHE A 1 241 ? 4.158 3.298 44.494 1.00 36.31 241 PHE A N 1
ATOM 1962 C CA . PHE A 1 241 ? 3.021 3.885 43.746 1.00 36.31 241 PHE A CA 1
ATOM 1963 C C . PHE A 1 241 ? 2.165 2.985 42.843 1.00 36.31 241 PHE A C 1
ATOM 1965 O O . PHE A 1 241 ? 1.066 3.396 42.484 1.00 36.31 241 PHE A O 1
ATOM 1972 N N . THR A 1 242 ? 2.507 1.709 42.641 1.00 40.62 242 THR A N 1
ATOM 1973 C CA . THR A 1 242 ? 1.546 0.711 42.101 1.00 40.62 242 THR A CA 1
ATOM 1974 C C . THR A 1 242 ? 0.400 0.365 43.074 1.00 40.62 242 THR A C 1
ATOM 1976 O O . THR A 1 242 ? -0.413 -0.508 42.806 1.00 40.62 242 THR A O 1
ATOM 1979 N N . THR A 1 243 ? 0.330 1.050 44.219 1.00 39.50 243 THR A N 1
ATOM 1980 C CA . THR A 1 243 ? -0.782 1.056 45.186 1.00 39.50 243 THR A CA 1
ATOM 1981 C C . THR A 1 243 ? -1.688 2.292 45.072 1.00 39.50 243 THR A C 1
ATOM 1983 O O . THR A 1 243 ? -2.509 2.498 45.962 1.00 39.50 243 THR A O 1
ATOM 1986 N N . ARG A 1 244 ? -1.525 3.148 44.046 1.00 39.41 244 ARG A N 1
ATOM 1987 C CA . ARG A 1 244 ? -2.245 4.437 43.946 1.00 39.41 244 ARG A CA 1
ATOM 1988 C C . ARG A 1 244 ? -3.353 4.529 42.891 1.00 39.41 244 ARG A C 1
ATOM 1990 O O . ARG A 1 244 ? -4.117 5.478 42.974 1.00 39.41 244 ARG A O 1
ATOM 1997 N N . TRP A 1 245 ? -3.444 3.570 41.970 1.00 52.28 245 TRP A N 1
ATOM 1998 C CA . TRP A 1 245 ? -4.463 3.511 40.913 1.00 52.28 245 TRP A CA 1
ATOM 1999 C C . TRP A 1 245 ? -5.151 2.137 40.954 1.00 52.28 245 TRP A C 1
ATOM 2001 O O . TRP A 1 245 ? -4.637 1.191 40.350 1.00 52.28 245 TRP A O 1
ATOM 2011 N N . PRO A 1 246 ? -6.233 1.976 41.743 1.00 57.28 246 PRO A N 1
ATOM 2012 C CA . PRO A 1 246 ? -7.037 0.752 41.777 1.00 57.28 246 PRO A CA 1
ATOM 2013 C C . PRO A 1 246 ? -7.544 0.282 40.408 1.00 57.28 246 PRO A C 1
ATOM 2015 O O . PRO A 1 246 ? -7.746 -0.913 40.233 1.00 57.28 246 PRO A O 1
ATOM 2018 N N . GLU A 1 247 ? -7.726 1.215 39.474 1.00 63.50 247 GLU A N 1
ATOM 2019 C CA . GLU A 1 247 ? -8.392 1.041 38.182 1.00 63.50 247 GLU A CA 1
ATOM 2020 C C . GLU A 1 247 ? -7.437 0.626 37.040 1.00 63.50 247 GLU A C 1
ATOM 2022 O O . GLU A 1 247 ? -7.868 0.474 35.893 1.00 63.50 247 GLU A O 1
ATOM 2027 N N . LYS A 1 248 ? -6.127 0.454 37.312 1.00 69.88 248 LYS A N 1
ATOM 2028 C CA . LYS A 1 248 ? -5.160 0.035 36.278 1.00 69.88 248 LYS A CA 1
ATOM 2029 C C . LYS A 1 248 ? -5.545 -1.350 35.740 1.00 69.88 248 LYS A C 1
ATOM 2031 O O . LYS A 1 248 ? -5.743 -2.291 36.509 1.00 69.88 248 LYS A O 1
ATOM 2036 N N . TYR A 1 249 ? -5.571 -1.479 34.416 1.00 75.31 249 TYR A N 1
ATOM 2037 C CA . TYR A 1 249 ? -6.024 -2.642 33.653 1.00 75.31 249 TYR A CA 1
ATOM 2038 C C . TYR A 1 249 ? -7.530 -2.970 33.706 1.00 75.31 249 TYR A C 1
ATOM 2040 O O . TYR A 1 249 ? -7.925 -3.976 33.104 1.00 75.31 249 TYR A O 1
ATOM 2048 N N . ASP A 1 250 ? -8.386 -2.145 34.325 1.00 80.56 250 ASP A N 1
ATOM 2049 C CA . ASP A 1 250 ? -9.848 -2.363 34.378 1.00 80.56 250 ASP A CA 1
ATOM 2050 C C . ASP A 1 250 ? -10.471 -2.576 32.988 1.00 80.56 250 ASP A C 1
ATOM 2052 O O . ASP A 1 250 ? -11.464 -3.298 32.835 1.00 80.56 250 ASP A O 1
ATOM 2056 N N . MET A 1 251 ? -9.886 -1.977 31.943 1.00 86.56 251 MET A N 1
ATOM 2057 C CA . MET A 1 251 ? -10.363 -2.162 30.576 1.00 86.56 251 MET A CA 1
ATOM 2058 C C . MET A 1 251 ? -10.321 -3.626 30.118 1.00 86.56 251 MET A C 1
ATOM 2060 O O . MET A 1 251 ? -11.213 -4.028 29.371 1.00 86.56 251 MET A O 1
ATOM 2064 N N . PHE A 1 252 ? -9.352 -4.438 30.553 1.00 86.88 252 PHE A N 1
ATOM 2065 C CA . PHE A 1 252 ? -9.236 -5.836 30.114 1.00 86.88 252 PHE A CA 1
ATOM 2066 C C . PHE A 1 252 ? -10.341 -6.727 30.695 1.00 86.88 252 PHE A C 1
ATOM 2068 O O . PHE A 1 252 ? -10.925 -7.524 29.958 1.00 86.88 252 PHE A O 1
ATOM 2075 N N . ASP A 1 253 ? -10.699 -6.529 31.967 1.00 84.12 253 ASP A N 1
ATOM 2076 C CA . ASP A 1 253 ? -11.839 -7.210 32.595 1.00 84.12 253 ASP A CA 1
ATOM 2077 C C . ASP A 1 253 ? -13.180 -6.726 31.998 1.00 84.12 253 ASP A C 1
ATOM 2079 O O . ASP A 1 253 ? -14.109 -7.516 31.802 1.00 84.12 253 ASP A O 1
ATOM 2083 N N . ALA A 1 254 ? -13.283 -5.442 31.632 1.00 89.12 254 ALA A N 1
ATOM 2084 C CA . ALA A 1 254 ? -14.483 -4.877 31.013 1.00 89.12 254 ALA A CA 1
ATOM 2085 C C . ALA A 1 254 ? -14.674 -5.274 29.533 1.00 89.12 254 ALA A C 1
ATOM 2087 O O . ALA A 1 254 ? -15.821 -5.412 29.087 1.00 89.12 254 ALA A O 1
ATOM 2088 N N . LEU A 1 255 ? -13.590 -5.474 28.768 1.00 91.81 255 LEU A N 1
ATOM 2089 C CA . LEU A 1 255 ? -13.588 -5.619 27.301 1.00 91.81 255 LEU A CA 1
ATOM 2090 C C . LEU A 1 255 ? -14.623 -6.624 26.749 1.00 91.81 255 LEU A C 1
ATOM 2092 O O . LEU A 1 255 ? -15.337 -6.261 25.806 1.00 91.81 255 LEU A O 1
ATOM 2096 N N . PRO A 1 256 ? -14.789 -7.844 27.313 1.00 91.19 256 PRO A N 1
ATOM 2097 C CA . PRO A 1 256 ? -15.779 -8.819 26.838 1.00 91.19 256 PRO A CA 1
ATOM 2098 C C . PRO A 1 256 ? -17.236 -8.364 27.008 1.00 91.19 256 PRO A C 1
ATOM 2100 O O . PRO A 1 256 ? -18.127 -8.859 26.317 1.00 91.19 256 PRO A O 1
ATOM 2103 N N . THR A 1 257 ? -17.492 -7.426 27.924 1.00 89.62 257 THR A N 1
ATOM 2104 C CA . THR A 1 257 ? -18.836 -6.926 28.264 1.00 89.62 257 THR A CA 1
ATOM 2105 C C . THR A 1 257 ? -19.170 -5.579 27.616 1.00 89.62 257 THR A C 1
ATOM 2107 O O . THR A 1 257 ? -20.350 -5.266 27.445 1.00 89.62 257 THR A O 1
ATOM 2110 N N . THR A 1 258 ? -18.157 -4.812 27.199 1.00 92.62 258 THR A N 1
ATOM 2111 C CA . THR A 1 258 ? -18.308 -3.501 26.550 1.00 92.62 258 THR A CA 1
ATOM 2112 C C . THR A 1 258 ? -18.022 -3.586 25.048 1.00 92.62 258 THR A C 1
ATOM 2114 O O . THR A 1 258 ? -18.952 -3.697 24.245 1.00 92.62 258 THR A O 1
ATOM 2117 N N . TRP A 1 259 ? -16.748 -3.574 24.657 1.00 93.69 259 TRP A N 1
ATOM 2118 C CA . TRP A 1 259 ? -16.281 -3.521 23.267 1.00 93.69 259 TRP A CA 1
ATOM 2119 C C . TRP A 1 259 ? -16.427 -4.838 22.493 1.00 93.69 259 TRP A C 1
ATOM 2121 O O . TRP A 1 259 ? -16.459 -4.812 21.266 1.00 93.69 259 TRP A O 1
ATOM 2131 N N . LEU A 1 260 ? -16.540 -5.978 23.182 1.00 93.94 260 LEU A N 1
ATOM 2132 C CA . LEU A 1 260 ? -16.648 -7.321 22.589 1.00 93.94 260 LEU A CA 1
ATOM 2133 C C . LEU A 1 260 ? -17.905 -8.087 23.057 1.00 93.94 260 LEU A C 1
ATOM 2135 O O . LEU A 1 260 ? -17.944 -9.320 23.080 1.00 93.94 260 LEU A O 1
ATOM 2139 N N . ARG A 1 261 ? -18.961 -7.346 23.410 1.00 91.31 261 ARG A N 1
ATOM 2140 C CA . ARG A 1 261 ? -20.277 -7.885 23.801 1.00 91.31 261 ARG A CA 1
ATOM 2141 C C . ARG A 1 261 ? -20.986 -8.636 22.650 1.00 91.31 261 ARG A C 1
ATOM 2143 O O . ARG A 1 261 ? -20.632 -8.426 21.489 1.00 91.31 261 ARG A O 1
ATOM 2150 N N . PRO A 1 262 ? -22.025 -9.462 22.915 1.00 89.38 262 PRO A N 1
ATOM 2151 C CA . PRO A 1 262 ? -22.648 -10.346 21.912 1.00 89.38 262 PRO A CA 1
ATOM 2152 C C . PRO A 1 262 ? -23.039 -9.688 20.585 1.00 89.38 262 PRO A C 1
ATOM 2154 O O . PRO A 1 262 ? -22.824 -10.262 19.521 1.00 89.38 262 PRO A O 1
ATOM 2157 N N . THR A 1 263 ? -23.595 -8.476 20.628 1.00 88.69 263 THR A N 1
ATOM 2158 C CA . THR A 1 263 ? -24.089 -7.777 19.435 1.00 88.69 263 THR A CA 1
ATOM 2159 C C . THR A 1 263 ? -22.971 -7.366 18.482 1.00 88.69 263 THR A C 1
ATOM 2161 O O . THR A 1 263 ? -23.066 -7.658 17.292 1.00 88.69 263 THR A O 1
ATOM 2164 N N . ILE A 1 264 ? -21.900 -6.750 18.990 1.00 92.25 264 ILE A N 1
ATOM 2165 C CA . ILE A 1 264 ? -20.744 -6.368 18.170 1.00 92.25 264 ILE A CA 1
ATOM 2166 C C . ILE A 1 264 ? -19.925 -7.596 17.763 1.00 92.25 264 ILE A C 1
ATOM 2168 O O . ILE A 1 264 ? -19.644 -7.763 16.579 1.00 92.25 264 ILE A O 1
ATOM 2172 N N . ALA A 1 265 ? -19.635 -8.514 18.693 1.00 91.69 265 ALA A N 1
ATOM 2173 C CA . ALA A 1 265 ? -18.851 -9.723 18.422 1.00 91.69 265 ALA A CA 1
ATOM 2174 C C . ALA A 1 265 ? -19.463 -10.594 17.308 1.00 91.69 265 ALA A C 1
ATOM 2176 O O . ALA A 1 265 ? -18.744 -11.144 16.475 1.00 91.69 265 ALA A O 1
ATOM 2177 N N . LYS A 1 266 ? -20.796 -10.658 17.215 1.00 92.19 266 LYS A N 1
ATOM 2178 C CA . LYS A 1 266 ? -21.486 -11.351 16.119 1.00 92.19 266 LYS A CA 1
ATOM 2179 C C . LYS A 1 266 ? -21.282 -10.693 14.747 1.00 92.19 266 LYS A C 1
ATOM 2181 O O . LYS A 1 266 ? -21.323 -11.401 13.741 1.00 92.19 266 LYS A O 1
ATOM 2186 N N . ASN A 1 267 ? -21.067 -9.380 14.686 1.00 92.81 267 ASN A N 1
ATOM 2187 C CA . ASN A 1 267 ? -20.924 -8.628 13.435 1.00 92.81 267 ASN A CA 1
ATOM 2188 C C . ASN A 1 267 ? -19.469 -8.563 12.936 1.00 92.81 267 ASN A C 1
ATOM 2190 O O . ASN A 1 267 ? -19.247 -8.492 11.725 1.00 92.81 267 ASN A O 1
ATOM 2194 N N . LEU A 1 268 ? -18.481 -8.606 13.840 1.00 94.56 268 LEU A N 1
ATOM 2195 C CA . LEU A 1 268 ? -17.068 -8.437 13.489 1.00 94.56 268 LEU A CA 1
ATOM 2196 C C . LEU A 1 268 ? -16.565 -9.483 12.480 1.00 94.56 268 LEU A C 1
ATOM 2198 O O . LEU A 1 268 ? -16.703 -10.693 12.658 1.00 94.56 268 LEU A O 1
ATOM 2202 N N . ARG A 1 269 ? -15.914 -8.973 11.432 1.00 93.44 269 ARG A N 1
ATOM 2203 C CA . ARG A 1 269 ? -15.119 -9.711 10.439 1.00 93.44 269 ARG A CA 1
ATOM 2204 C C . ARG A 1 269 ? -13.624 -9.445 10.587 1.00 93.44 269 ARG A C 1
ATOM 2206 O O . ARG A 1 269 ? -12.829 -10.309 10.218 1.00 93.44 269 ARG A O 1
ATOM 2213 N N . VAL A 1 270 ? -13.255 -8.282 11.118 1.00 88.62 270 VAL A N 1
ATOM 2214 C CA . VAL A 1 270 ? -11.883 -7.891 11.453 1.00 88.62 270 VAL A CA 1
ATOM 2215 C C . VAL A 1 270 ? -11.847 -7.465 12.920 1.00 88.62 270 VAL A C 1
ATOM 2217 O O . VAL A 1 270 ? -12.680 -6.666 13.352 1.00 88.62 270 VAL A O 1
ATOM 2220 N N . LEU A 1 271 ? -10.889 -8.001 13.671 1.00 92.19 271 LEU A N 1
ATOM 2221 C CA . LEU A 1 271 ? -10.574 -7.577 15.031 1.00 92.19 271 LEU A CA 1
ATOM 2222 C C . LEU A 1 271 ? -9.063 -7.384 15.151 1.00 92.19 271 LEU A C 1
ATOM 2224 O O . LEU A 1 271 ? -8.300 -8.319 14.905 1.00 92.19 271 LEU A O 1
ATOM 2228 N N . SER A 1 272 ? -8.645 -6.193 15.564 1.00 88.81 272 SER A N 1
ATOM 2229 C CA . SER A 1 272 ? -7.268 -5.901 15.958 1.00 88.81 272 SER A CA 1
ATOM 2230 C C . SER A 1 272 ? -7.233 -5.490 17.427 1.00 88.81 272 SER A C 1
ATOM 2232 O O . SER A 1 272 ? -7.928 -4.549 17.807 1.00 88.81 272 SER A O 1
ATOM 2234 N N . LEU A 1 273 ? -6.421 -6.169 18.236 1.00 88.56 273 LEU A N 1
ATOM 2235 C CA . LEU A 1 273 ? -6.164 -5.812 19.631 1.00 88.56 273 LEU A CA 1
ATOM 2236 C C . LEU A 1 273 ? -4.655 -5.727 19.864 1.00 88.56 273 LEU A C 1
ATOM 2238 O O . LEU A 1 273 ? -3.946 -6.723 19.720 1.00 88.56 273 LEU A O 1
ATOM 2242 N N . TYR A 1 274 ? -4.179 -4.547 20.241 1.00 83.81 274 TYR A N 1
ATOM 2243 C CA . TYR A 1 274 ? -2.799 -4.307 20.652 1.00 83.81 274 TYR A CA 1
ATOM 2244 C C . TYR A 1 274 ? -2.782 -3.693 22.051 1.00 83.81 274 TYR A C 1
ATOM 2246 O O . TYR A 1 274 ? -3.684 -2.939 22.405 1.00 83.81 274 TYR A O 1
ATOM 2254 N N . CYS A 1 275 ? -1.756 -4.003 22.835 1.00 79.06 275 CYS A N 1
ATOM 2255 C CA . CYS A 1 275 ? -1.448 -3.326 24.085 1.00 79.06 275 CYS A CA 1
ATOM 2256 C C . CYS A 1 275 ? 0.045 -2.993 24.091 1.00 79.06 275 CYS A C 1
ATOM 2258 O O . CYS A 1 275 ? 0.862 -3.808 23.654 1.00 79.06 275 CYS A O 1
ATOM 2260 N N . HIS A 1 276 ? 0.400 -1.803 24.574 1.00 70.75 276 HIS A N 1
ATOM 2261 C CA . HIS A 1 276 ? 1.797 -1.376 24.649 1.00 70.75 276 HIS A CA 1
ATOM 2262 C C . HIS A 1 276 ? 2.630 -2.327 25.531 1.00 70.75 276 HIS A C 1
ATOM 2264 O O . HIS A 1 276 ? 3.709 -2.760 25.132 1.00 70.75 276 HIS A O 1
ATOM 2270 N N . GLU A 1 277 ? 2.088 -2.737 26.680 1.00 72.25 277 GLU A N 1
ATOM 2271 C CA . GLU A 1 277 ? 2.657 -3.799 27.516 1.00 72.25 277 GLU A CA 1
ATOM 2272 C C . GLU A 1 277 ? 2.152 -5.203 27.097 1.00 72.25 277 GLU A C 1
ATOM 2274 O O . GLU A 1 277 ? 1.029 -5.341 26.601 1.00 72.25 277 GLU A O 1
ATOM 2279 N N . PRO A 1 278 ? 2.943 -6.272 27.319 1.00 76.62 278 PRO A N 1
ATOM 2280 C CA . PRO A 1 278 ? 2.480 -7.656 27.239 1.00 76.62 278 PRO A CA 1
ATOM 2281 C C . PRO A 1 278 ? 1.207 -7.911 28.054 1.00 76.62 278 PRO A C 1
ATOM 2283 O O . PRO A 1 278 ? 1.099 -7.476 29.194 1.00 76.62 278 PRO A O 1
ATOM 2286 N N . TRP A 1 279 ? 0.253 -8.641 27.473 1.00 83.88 279 TRP A N 1
ATOM 2287 C CA . TRP A 1 279 ? -1.089 -8.839 28.041 1.00 83.88 279 TRP A CA 1
ATOM 2288 C C . TRP A 1 279 ? -1.649 -10.231 27.728 1.00 83.88 279 TRP A C 1
ATOM 2290 O O . TRP A 1 279 ? -1.013 -11.050 27.066 1.00 83.88 279 TRP A O 1
ATOM 2300 N N . GLY A 1 280 ? -2.853 -10.533 28.207 1.00 86.88 280 GLY A N 1
ATOM 2301 C CA . GLY A 1 280 ? -3.548 -11.797 27.968 1.00 86.88 280 GLY A CA 1
ATOM 2302 C C . GLY A 1 280 ? -3.396 -12.772 29.126 1.00 86.88 280 GLY A C 1
ATOM 2303 O O . GLY A 1 280 ? -4.396 -13.312 29.596 1.00 86.88 280 GLY A O 1
ATOM 2304 N N . TRP A 1 281 ? -2.172 -12.948 29.632 1.00 82.88 281 TRP A N 1
ATOM 2305 C CA . TRP A 1 281 ? -1.921 -13.623 30.910 1.00 82.88 281 TRP A CA 1
ATOM 2306 C C . TRP A 1 281 ? -1.976 -12.650 32.097 1.00 82.88 281 TRP A C 1
ATOM 2308 O O . TRP A 1 281 ? -2.732 -12.872 33.042 1.00 82.88 281 TRP A O 1
ATOM 2318 N N . PHE A 1 282 ? -1.227 -11.550 32.021 1.00 75.00 282 PHE A N 1
ATOM 2319 C CA . PHE A 1 282 ? -1.314 -10.421 32.944 1.00 75.00 282 PHE A CA 1
ATOM 2320 C C . PHE A 1 282 ? -1.033 -9.125 32.158 1.00 75.00 282 PHE A C 1
ATOM 2322 O O . PHE A 1 282 ? 0.039 -9.062 31.562 1.00 75.00 282 PHE A O 1
ATOM 2329 N N . PRO A 1 283 ? -1.956 -8.142 32.115 1.00 77.44 283 PRO A N 1
ATOM 2330 C CA . PRO A 1 283 ? -3.339 -8.240 32.586 1.00 77.44 283 PRO A CA 1
ATOM 2331 C C . PRO A 1 283 ? -4.119 -9.368 31.893 1.00 77.44 283 PRO A C 1
ATOM 2333 O O . PRO A 1 283 ? -3.808 -9.783 30.774 1.00 77.44 283 PRO A O 1
ATOM 2336 N N . LYS A 1 284 ? -5.100 -9.922 32.607 1.00 83.94 284 LYS A N 1
ATOM 2337 C CA . LYS A 1 284 ? -5.863 -11.108 32.198 1.00 83.94 284 LYS A CA 1
ATOM 2338 C C . LYS A 1 284 ? -6.808 -10.764 31.044 1.00 83.94 284 LYS A C 1
ATOM 2340 O O . LYS A 1 284 ? -7.624 -9.863 31.172 1.00 83.94 284 LYS A O 1
ATOM 2345 N N . MET A 1 285 ? -6.768 -11.539 29.959 1.00 88.19 285 MET A N 1
ATOM 2346 C CA . MET A 1 285 ? -7.844 -11.565 28.960 1.00 88.19 285 MET A CA 1
ATOM 2347 C C . MET A 1 285 ? -8.228 -13.008 28.646 1.00 88.19 285 MET A C 1
ATOM 2349 O O . MET A 1 285 ? -7.403 -13.811 28.206 1.00 88.19 285 MET A O 1
ATOM 2353 N N . ASP A 1 286 ? -9.515 -13.313 28.793 1.00 89.88 286 ASP A N 1
ATOM 2354 C CA . ASP A 1 286 ? -10.090 -14.602 28.423 1.00 89.88 286 ASP A CA 1
ATOM 2355 C C . ASP A 1 286 ? -11.098 -14.434 27.277 1.00 89.88 286 ASP A C 1
ATOM 2357 O O . ASP A 1 286 ? -12.250 -14.040 27.465 1.00 89.88 286 ASP A O 1
ATOM 2361 N N . PHE A 1 287 ? -10.659 -14.759 26.060 1.00 90.88 287 PHE A N 1
ATOM 2362 C CA . PHE A 1 287 ? -11.485 -14.721 24.852 1.00 90.88 287 PHE A CA 1
ATOM 2363 C C . PHE A 1 287 ? -12.722 -15.636 24.907 1.00 90.88 287 PHE A C 1
ATOM 2365 O O . PHE A 1 287 ? -13.669 -15.405 24.157 1.00 90.88 287 PHE A O 1
ATOM 2372 N N . ARG A 1 288 ? -12.792 -16.614 25.823 1.00 89.25 288 ARG A N 1
ATOM 2373 C CA . ARG A 1 288 ? -14.005 -17.429 26.039 1.00 89.25 288 ARG A CA 1
ATOM 2374 C C . ARG A 1 288 ? -15.147 -16.627 26.672 1.00 89.25 288 ARG A C 1
ATOM 2376 O O . ARG A 1 288 ? -16.277 -17.100 26.673 1.00 89.25 288 ARG A O 1
ATOM 2383 N N . LEU A 1 289 ? -14.875 -15.431 27.201 1.00 88.88 289 LEU A N 1
ATOM 2384 C CA . LEU A 1 289 ? -15.888 -14.501 27.715 1.00 88.88 289 LEU A CA 1
ATOM 2385 C C . LEU A 1 289 ? -16.513 -13.634 26.610 1.00 88.88 289 LEU A C 1
ATOM 2387 O O . LEU A 1 289 ? -17.596 -13.075 26.801 1.00 88.88 289 LEU A O 1
ATOM 2391 N N . VAL A 1 290 ? -15.851 -13.518 25.453 1.00 89.81 290 VAL A N 1
ATOM 2392 C CA . VAL A 1 290 ? -16.300 -12.680 24.333 1.00 89.81 290 VAL A CA 1
ATOM 2393 C C . VAL A 1 290 ? -17.638 -13.174 23.791 1.00 89.81 290 VAL A C 1
ATOM 2395 O O . VAL A 1 290 ? -17.909 -14.376 23.719 1.00 89.81 290 VAL A O 1
ATOM 2398 N N . GLY A 1 291 ? -18.508 -12.227 23.444 1.00 82.50 291 GLY A N 1
ATOM 2399 C CA . GLY A 1 291 ? -19.860 -12.535 23.001 1.00 82.50 291 GLY A CA 1
ATOM 2400 C C . GLY A 1 291 ? -20.696 -13.251 24.067 1.00 82.50 291 GLY A C 1
ATOM 2401 O O . GLY A 1 291 ? -21.569 -14.037 23.718 1.00 82.50 291 GLY A O 1
ATOM 2402 N N . ALA A 1 292 ? -20.411 -13.025 25.358 1.00 81.62 292 ALA A N 1
ATOM 2403 C CA . ALA A 1 292 ? -20.997 -13.756 26.490 1.00 81.62 292 ALA A CA 1
ATOM 2404 C C . ALA A 1 292 ? -20.837 -15.292 26.403 1.00 81.62 292 ALA A C 1
ATOM 2406 O O . ALA A 1 292 ? -21.648 -16.038 26.952 1.00 81.62 292 ALA A O 1
ATOM 2407 N N . GLY A 1 293 ? -19.777 -15.761 25.735 1.00 80.25 293 GLY A N 1
ATOM 2408 C CA . GLY A 1 293 ? -19.489 -17.181 25.509 1.00 80.25 293 GLY A CA 1
ATOM 2409 C C . GLY A 1 293 ? -19.835 -17.687 24.108 1.00 80.25 293 GLY A C 1
ATOM 2410 O O . GLY A 1 293 ? -19.430 -18.792 23.758 1.00 80.25 293 GLY A O 1
ATOM 2411 N N . GLU A 1 294 ? -20.528 -16.894 23.284 1.00 82.62 294 GLU A N 1
ATOM 2412 C CA . GLU A 1 294 ? -20.846 -17.250 21.890 1.00 82.62 294 GLU A CA 1
ATOM 2413 C C . GLU A 1 294 ? -19.674 -16.998 20.915 1.00 82.62 294 GLU A C 1
ATOM 2415 O O . GLU A 1 294 ? -19.712 -17.448 19.768 1.00 82.62 294 GLU A O 1
ATOM 2420 N N . GLY A 1 295 ? -18.612 -16.312 21.358 1.00 87.38 295 GLY A N 1
ATOM 2421 C CA . GLY A 1 295 ? -17.416 -16.043 20.558 1.00 87.38 295 GLY A CA 1
ATOM 2422 C C . GLY A 1 295 ? -17.628 -14.999 19.454 1.00 87.38 295 GLY A C 1
ATOM 2423 O O . GLY A 1 295 ? -18.427 -14.073 19.595 1.00 87.38 295 GLY A O 1
ATOM 2424 N N . ILE A 1 296 ? -16.866 -15.123 18.359 1.00 92.69 296 ILE A N 1
ATOM 2425 C CA . ILE A 1 296 ? -16.830 -14.158 17.242 1.00 92.69 296 ILE A CA 1
ATOM 2426 C C . ILE A 1 296 ? -17.055 -14.907 15.906 1.00 92.69 296 ILE A C 1
ATOM 2428 O O . ILE A 1 296 ? -16.120 -15.101 15.127 1.00 92.69 296 ILE A O 1
ATOM 2432 N N . PRO A 1 297 ? -18.279 -15.397 15.625 1.00 90.50 297 PRO A N 1
ATOM 2433 C CA . PRO A 1 297 ? -18.524 -16.423 14.600 1.00 90.50 297 PRO A CA 1
ATOM 2434 C C . PRO A 1 297 ? -18.269 -15.979 13.150 1.00 90.50 297 PRO A C 1
ATOM 2436 O O . PRO A 1 297 ? -18.104 -16.824 12.273 1.00 90.50 297 PRO A O 1
ATOM 2439 N N . ASN A 1 298 ? -18.245 -14.671 12.878 1.00 93.38 298 ASN A N 1
ATOM 2440 C CA . ASN A 1 298 ? -18.023 -14.114 11.538 1.00 93.38 298 ASN A CA 1
ATOM 2441 C C . ASN A 1 298 ? -16.584 -13.623 11.299 1.00 93.38 298 ASN A C 1
ATOM 2443 O O . ASN A 1 298 ? -16.302 -13.079 10.225 1.00 93.38 298 ASN A O 1
ATOM 2447 N N . LEU A 1 299 ? -15.674 -13.822 12.260 1.00 94.69 299 LEU A N 1
ATOM 2448 C CA . LEU A 1 299 ? -14.310 -13.307 12.190 1.00 94.69 299 LEU A CA 1
ATOM 2449 C C . LEU A 1 299 ? -13.509 -13.977 11.063 1.00 94.69 299 LEU A C 1
ATOM 2451 O O . LEU A 1 299 ? -13.424 -15.201 10.977 1.00 94.69 299 LEU A O 1
ATOM 2455 N N . ARG A 1 300 ? -12.897 -13.156 10.204 1.00 89.25 300 ARG A N 1
ATOM 2456 C CA . ARG A 1 300 ? -12.021 -13.580 9.096 1.00 89.25 300 ARG A CA 1
ATOM 2457 C C . ARG A 1 300 ? -10.598 -13.068 9.246 1.00 89.25 300 ARG A C 1
ATOM 2459 O O . ARG A 1 300 ? -9.678 -13.693 8.727 1.00 89.25 300 ARG A O 1
ATOM 2466 N N . VAL A 1 301 ? -10.414 -11.948 9.935 1.00 85.50 301 VAL A N 1
ATOM 2467 C CA . VAL A 1 301 ? -9.107 -11.350 10.191 1.00 85.50 301 VAL A CA 1
ATOM 2468 C C . VAL A 1 301 ? -8.960 -11.101 11.681 1.00 85.50 301 VAL A C 1
ATOM 2470 O O . VAL A 1 301 ? -9.761 -10.374 12.264 1.00 85.50 301 VAL A O 1
ATOM 2473 N N . LEU A 1 302 ? -7.918 -11.673 12.273 1.00 89.25 302 LEU A N 1
ATOM 2474 C CA . LEU A 1 302 ? -7.511 -11.387 13.641 1.00 89.25 302 LEU A CA 1
ATOM 2475 C C . LEU A 1 302 ? -6.088 -10.829 13.633 1.00 89.25 302 LEU A C 1
ATOM 2477 O O . LEU A 1 302 ? -5.200 -11.406 13.006 1.00 89.25 302 LEU A O 1
ATOM 2481 N N . ALA A 1 303 ? -5.869 -9.729 14.343 1.00 84.81 303 ALA A N 1
ATOM 2482 C CA . ALA A 1 303 ? -4.542 -9.219 14.643 1.00 84.81 303 ALA A CA 1
ATOM 2483 C C . ALA A 1 303 ? -4.392 -9.051 16.158 1.00 84.81 303 ALA A C 1
ATOM 2485 O O . ALA A 1 303 ? -5.201 -8.374 16.791 1.00 84.81 303 ALA A O 1
ATOM 2486 N N . LEU A 1 304 ? -3.362 -9.669 16.727 1.00 86.25 304 LEU A N 1
ATOM 2487 C CA . LEU A 1 304 ? -2.973 -9.510 18.122 1.00 86.25 304 LEU A CA 1
ATOM 2488 C C . LEU A 1 304 ? -1.571 -8.913 18.166 1.00 86.25 304 LEU A C 1
ATOM 2490 O O . LEU A 1 304 ? -0.684 -9.381 17.454 1.00 86.25 304 LEU A O 1
ATOM 2494 N N . GLY A 1 305 ? -1.382 -7.894 18.996 1.00 82.31 305 GLY A N 1
ATOM 2495 C CA . GLY A 1 305 ? -0.076 -7.313 19.281 1.00 82.31 305 GLY A CA 1
ATOM 2496 C C . GLY A 1 305 ? 0.298 -7.507 20.755 1.00 82.31 305 GLY A C 1
ATOM 2497 O O . GLY A 1 305 ? -0.557 -7.288 21.607 1.00 82.31 305 GLY A O 1
ATOM 2498 N N . ASN A 1 306 ? 1.532 -7.909 21.075 1.00 78.06 306 ASN A N 1
ATOM 2499 C CA . ASN A 1 306 ? 2.047 -8.179 22.434 1.00 78.06 306 ASN A CA 1
ATOM 2500 C C . ASN A 1 306 ? 1.225 -9.185 23.280 1.00 78.06 306 ASN A C 1
ATOM 2502 O O . ASN A 1 306 ? 1.329 -9.214 24.506 1.00 78.06 306 ASN A O 1
ATOM 2506 N N . PHE A 1 307 ? 0.414 -10.043 22.656 1.00 89.56 307 PHE A N 1
ATOM 2507 C CA . PHE A 1 307 ? -0.388 -11.030 23.386 1.00 89.56 307 PHE A CA 1
ATOM 2508 C C . PHE A 1 307 ? 0.465 -12.210 23.888 1.00 89.56 307 PHE A C 1
ATOM 2510 O O . PHE A 1 307 ? 1.283 -12.764 23.147 1.00 89.56 307 PHE A O 1
ATOM 2517 N N . VAL A 1 308 ? 0.248 -12.618 25.141 1.00 87.75 308 VAL A N 1
ATOM 2518 C CA . VAL A 1 308 ? 0.968 -13.707 25.813 1.00 87.75 308 VAL A CA 1
ATOM 2519 C C . VAL A 1 308 ? 0.099 -14.964 25.903 1.00 87.75 308 VAL A C 1
ATOM 2521 O O . VAL A 1 308 ? -0.807 -15.091 26.736 1.00 87.75 308 VAL A O 1
ATOM 2524 N N . PHE A 1 309 ? 0.431 -15.939 25.064 1.00 89.94 309 PHE A N 1
ATOM 2525 C CA . PHE A 1 309 ? -0.122 -17.287 25.092 1.00 89.94 309 PHE A CA 1
ATOM 2526 C C . PHE A 1 309 ? 0.395 -18.043 26.324 1.00 89.94 309 PHE A C 1
ATOM 2528 O O . PHE A 1 309 ? 1.594 -18.155 26.547 1.00 89.94 309 PHE A O 1
ATOM 2535 N N . SER A 1 310 ? -0.509 -18.569 27.141 1.00 87.62 310 SER A N 1
ATOM 2536 C CA . SER A 1 310 ? -0.216 -19.194 28.440 1.00 87.62 310 SER A CA 1
ATOM 2537 C C . SER A 1 310 ? -0.991 -20.491 28.690 1.00 87.62 310 SER A C 1
ATOM 2539 O O . SER A 1 310 ? -0.574 -21.287 29.527 1.00 87.62 310 SER A O 1
ATOM 2541 N N . HIS A 1 311 ? -2.088 -20.732 27.964 1.00 88.19 311 HIS A N 1
ATOM 2542 C CA . HIS A 1 311 ? -3.007 -21.844 28.215 1.00 88.19 311 HIS A CA 1
ATOM 2543 C C . HIS A 1 311 ? -3.400 -22.580 26.926 1.00 88.19 311 HIS A C 1
ATOM 2545 O O . HIS A 1 311 ? -3.677 -21.951 25.907 1.00 88.19 311 HIS A O 1
ATOM 2551 N N . GLU A 1 312 ? -3.524 -23.910 26.984 1.00 87.12 312 GLU A N 1
ATOM 2552 C CA . GLU A 1 312 ? -3.902 -24.751 25.831 1.00 87.12 312 GLU A CA 1
ATOM 2553 C C . GLU A 1 312 ? -5.248 -24.356 25.210 1.00 87.12 312 GLU A C 1
ATOM 2555 O O . GLU A 1 312 ? -5.395 -24.370 23.990 1.00 87.12 312 GLU A O 1
ATOM 2560 N N . TRP A 1 313 ? -6.215 -23.915 26.029 1.00 89.19 313 TRP A N 1
ATOM 2561 C CA . TRP A 1 313 ? -7.522 -23.478 25.529 1.00 89.19 313 TRP A CA 1
ATOM 2562 C C . TRP A 1 313 ? -7.405 -22.345 24.503 1.00 89.19 313 TRP A C 1
ATOM 2564 O O . TRP A 1 313 ? -8.260 -22.246 23.629 1.00 89.19 313 TRP A O 1
ATOM 2574 N N . GLN A 1 314 ? -6.365 -21.504 24.586 1.00 91.75 314 GLN A N 1
ATOM 2575 C CA . GLN A 1 314 ? -6.140 -20.417 23.634 1.00 91.75 314 GLN A CA 1
ATOM 2576 C C . GLN A 1 314 ? -5.819 -20.990 22.252 1.00 91.75 314 GLN A C 1
ATOM 2578 O O . GLN A 1 314 ? -6.411 -20.558 21.267 1.00 91.75 314 GLN A O 1
ATOM 2583 N N . VAL A 1 315 ? -4.943 -22.000 22.185 1.00 88.81 315 VAL A N 1
ATOM 2584 C CA . VAL A 1 315 ? -4.566 -22.688 20.939 1.00 88.81 315 VAL A CA 1
ATOM 2585 C C . VAL A 1 315 ? -5.802 -23.256 20.245 1.00 88.81 315 VAL A C 1
ATOM 2587 O O . VAL A 1 315 ? -6.044 -22.930 19.082 1.00 88.81 315 VAL A O 1
ATOM 2590 N N . GLU A 1 316 ? -6.609 -24.020 20.984 1.00 88.88 316 GLU A N 1
ATOM 2591 C CA . GLU A 1 316 ? -7.865 -24.614 20.507 1.00 88.88 316 GLU A CA 1
ATOM 2592 C C . GLU A 1 316 ? -8.887 -23.539 20.094 1.00 88.88 316 GLU A C 1
ATOM 2594 O O . GLU A 1 316 ? -9.498 -23.628 19.029 1.00 88.88 316 GLU A O 1
ATOM 2599 N N . TRP A 1 317 ? -9.054 -22.480 20.899 1.00 90.19 317 TRP A N 1
ATOM 2600 C CA . TRP A 1 317 ? -10.016 -21.410 20.620 1.00 90.19 317 TRP A CA 1
ATOM 2601 C C . TRP A 1 317 ? -9.669 -20.670 19.331 1.00 90.19 317 TRP A C 1
ATOM 2603 O O . TRP A 1 317 ? -10.512 -20.602 18.439 1.00 90.19 317 TRP A O 1
ATOM 2613 N N . PHE A 1 318 ? -8.429 -20.190 19.180 1.00 90.50 318 PHE A N 1
ATOM 2614 C CA . PHE A 1 318 ? -7.987 -19.551 17.937 1.00 90.50 318 PHE A CA 1
ATOM 2615 C C . PHE A 1 318 ? -8.023 -20.533 16.756 1.00 90.50 318 PHE A C 1
ATOM 2617 O O . PHE A 1 318 ? -8.464 -20.151 15.675 1.00 90.50 318 PHE A O 1
ATOM 2624 N N . GLY A 1 319 ? -7.634 -21.798 16.964 1.00 87.00 319 GLY A N 1
ATOM 2625 C CA . GLY A 1 319 ? -7.672 -22.861 15.951 1.00 87.00 319 GLY A CA 1
ATOM 2626 C C . GLY A 1 319 ? -9.076 -23.183 15.435 1.00 87.00 319 GLY A C 1
ATOM 2627 O O . GLY A 1 319 ? -9.237 -23.547 14.273 1.00 87.00 319 GLY A O 1
ATOM 2628 N N . SER A 1 320 ? -10.101 -22.987 16.268 1.00 88.50 320 SER A N 1
ATOM 2629 C CA . SER A 1 320 ? -11.509 -23.166 15.893 1.00 88.50 320 SER A CA 1
ATOM 2630 C C . SER A 1 320 ? -12.090 -22.026 15.042 1.00 88.50 320 SER A C 1
ATOM 2632 O O . SER A 1 320 ? -13.167 -22.178 14.459 1.00 88.50 320 SER A O 1
ATOM 2634 N N . LEU A 1 321 ? -11.408 -20.878 14.954 1.00 87.50 321 LEU A N 1
ATOM 2635 C CA . LEU A 1 321 ? -11.896 -19.719 14.211 1.00 87.50 321 LEU A CA 1
ATOM 2636 C C . LEU A 1 321 ? -11.738 -19.921 12.698 1.00 87.50 321 LEU A C 1
ATOM 2638 O O . LEU A 1 321 ? -10.683 -20.306 12.199 1.00 87.50 321 LEU A O 1
ATOM 2642 N N . GLY A 1 322 ? -12.769 -19.550 11.934 1.00 85.19 322 GLY A N 1
ATOM 2643 C CA . GLY A 1 322 ? -12.776 -19.590 10.466 1.00 85.19 322 GLY A CA 1
ATOM 2644 C C . GLY A 1 322 ? -11.943 -18.490 9.791 1.00 85.19 322 GLY A C 1
ATOM 2645 O O . GLY A 1 322 ? -12.418 -17.885 8.823 1.00 85.19 322 GLY A O 1
ATOM 2646 N N . LEU A 1 323 ? -10.745 -18.204 10.311 1.00 87.06 323 LEU A N 1
ATOM 2647 C CA . LEU A 1 323 ? -9.872 -17.119 9.865 1.00 87.06 323 LEU A CA 1
ATOM 2648 C C . LEU A 1 323 ? -9.333 -17.347 8.448 1.00 87.06 323 LEU A C 1
ATOM 2650 O O . LEU A 1 323 ? -8.932 -18.442 8.065 1.00 87.06 323 LEU A O 1
ATOM 2654 N N . GLU A 1 324 ? -9.271 -16.254 7.693 1.00 82.75 324 GLU A N 1
ATOM 2655 C CA . GLU A 1 324 ? -8.560 -16.138 6.420 1.00 82.75 324 GLU A CA 1
ATOM 2656 C C . GLU A 1 324 ? -7.199 -15.455 6.604 1.00 82.75 324 GLU A C 1
ATOM 2658 O O . GLU A 1 324 ? -6.277 -15.696 5.820 1.00 82.75 324 GLU A O 1
ATOM 2663 N N . LYS A 1 325 ? -7.060 -14.596 7.626 1.00 78.00 325 LYS A N 1
ATOM 2664 C CA . LYS A 1 325 ? -5.812 -13.902 7.959 1.00 78.00 325 LYS A CA 1
ATOM 2665 C C . LYS A 1 325 ? -5.585 -13.834 9.470 1.00 78.00 325 LYS A C 1
ATOM 2667 O O . LYS A 1 325 ? -6.505 -13.494 10.214 1.00 78.00 325 LYS A O 1
ATOM 2672 N N . LEU A 1 326 ? -4.353 -14.084 9.897 1.00 81.06 326 LEU A N 1
ATOM 2673 C CA . LEU A 1 326 ? -3.922 -13.996 11.289 1.00 81.06 326 LEU A CA 1
ATOM 2674 C C . LEU A 1 326 ? -2.583 -13.253 11.376 1.00 81.06 326 LEU A C 1
ATOM 2676 O O . LEU A 1 326 ? -1.638 -13.577 10.654 1.00 81.06 326 LEU A O 1
ATOM 2680 N N . TYR A 1 327 ? -2.519 -12.257 12.254 1.00 77.75 327 TYR A N 1
ATOM 2681 C CA . TYR A 1 327 ? -1.340 -11.432 12.501 1.00 77.75 327 TYR A CA 1
ATOM 2682 C C . TYR A 1 327 ? -0.984 -11.500 13.993 1.00 77.75 327 TYR A C 1
ATOM 2684 O O . TYR A 1 327 ? -1.834 -11.203 14.832 1.00 77.75 327 TYR A O 1
ATOM 2692 N N . LEU A 1 328 ? 0.247 -11.897 14.317 1.00 79.31 328 LEU A N 1
ATOM 2693 C CA . LEU A 1 328 ? 0.781 -12.008 15.678 1.00 79.31 328 LEU A CA 1
ATOM 2694 C C . LEU A 1 328 ? 2.026 -11.128 15.828 1.00 79.31 328 LEU A C 1
ATOM 2696 O O . LEU A 1 328 ? 3.159 -11.567 15.634 1.00 79.31 328 LEU A O 1
ATOM 2700 N N . ASP A 1 329 ? 1.812 -9.866 16.159 1.00 71.81 329 ASP A N 1
ATOM 2701 C CA . ASP A 1 329 ? 2.882 -8.894 16.361 1.00 71.81 329 ASP A CA 1
ATOM 2702 C C . ASP A 1 329 ? 3.353 -8.925 17.818 1.00 71.81 329 ASP A C 1
ATOM 2704 O O . ASP A 1 329 ? 2.530 -8.989 18.725 1.00 71.81 329 ASP A O 1
ATOM 2708 N N . GLY A 1 330 ? 4.656 -8.960 18.082 1.00 71.12 330 GLY A N 1
ATOM 2709 C CA . GLY A 1 330 ? 5.236 -8.937 19.429 1.00 71.12 330 GLY A CA 1
ATOM 2710 C C . GLY A 1 330 ? 4.805 -10.072 20.373 1.00 71.12 330 GLY A C 1
ATOM 2711 O O . GLY A 1 330 ? 5.280 -10.112 21.507 1.00 71.12 330 GLY A O 1
ATOM 2712 N N . CYS A 1 331 ? 3.937 -10.982 19.923 1.00 82.56 331 CYS A N 1
ATOM 2713 C CA . CYS A 1 331 ? 3.294 -12.015 20.721 1.00 82.56 331 CYS A CA 1
ATOM 2714 C C . CYS A 1 331 ? 4.308 -13.050 21.210 1.00 82.56 331 CYS A C 1
ATOM 2716 O O . CYS A 1 331 ? 5.302 -13.336 20.541 1.00 82.56 331 CYS A O 1
ATOM 2718 N N . ALA A 1 332 ? 4.035 -13.637 22.371 1.00 83.19 332 ALA A N 1
ATOM 2719 C CA . ALA A 1 332 ? 4.955 -14.541 23.045 1.00 83.19 332 ALA A CA 1
ATOM 2720 C C . ALA A 1 332 ? 4.228 -15.701 23.728 1.00 83.19 332 ALA A C 1
ATOM 2722 O O . ALA A 1 332 ? 3.029 -15.635 23.991 1.00 83.19 332 ALA A O 1
ATOM 2723 N N . ILE A 1 333 ? 4.977 -16.745 24.069 1.00 83.81 333 ILE A N 1
ATOM 2724 C CA . ILE A 1 333 ? 4.517 -17.824 24.946 1.00 83.81 333 ILE A CA 1
ATOM 2725 C C . ILE A 1 333 ? 5.049 -17.563 26.361 1.00 83.81 333 ILE A C 1
ATOM 2727 O O . ILE A 1 333 ? 6.236 -17.292 26.540 1.00 83.81 333 ILE A O 1
ATOM 2731 N N . LEU A 1 334 ? 4.201 -17.670 27.384 1.00 82.69 334 LEU A N 1
ATOM 2732 C CA . LEU A 1 334 ? 4.637 -17.691 28.779 1.00 82.69 334 LEU A CA 1
ATOM 2733 C C . LEU A 1 334 ? 5.456 -18.965 29.012 1.00 82.69 334 LEU A C 1
ATOM 2735 O O . LEU A 1 334 ? 4.910 -20.066 28.995 1.00 82.69 334 LEU A O 1
ATOM 2739 N N . PHE A 1 335 ? 6.759 -18.823 29.241 1.00 74.06 335 PHE A N 1
ATOM 2740 C CA . PHE A 1 335 ? 7.639 -19.953 29.538 1.00 74.06 335 PHE A CA 1
ATOM 2741 C C . PHE A 1 335 ? 7.585 -20.309 31.024 1.00 74.06 335 PHE A C 1
ATOM 2743 O O . PHE A 1 335 ? 7.353 -21.460 31.396 1.00 74.06 335 PHE A O 1
ATOM 2750 N N . GLN A 1 336 ? 7.749 -19.301 31.882 1.00 70.94 336 GLN A N 1
ATOM 2751 C CA . GLN A 1 336 ? 7.704 -19.451 33.332 1.00 70.94 336 GLN A CA 1
ATOM 2752 C C . GLN A 1 336 ? 7.355 -18.107 33.995 1.00 70.94 336 GLN A C 1
ATOM 2754 O O . GLN A 1 336 ? 7.753 -17.043 33.524 1.00 70.94 336 GLN A O 1
ATOM 2759 N N . ALA A 1 337 ? 6.630 -18.156 35.108 1.00 69.31 337 ALA A N 1
ATOM 2760 C CA . ALA A 1 337 ? 6.348 -17.027 35.981 1.00 69.31 337 ALA A CA 1
ATOM 2761 C C . ALA A 1 337 ? 6.798 -17.338 37.415 1.00 69.31 337 ALA A C 1
ATOM 2763 O O . ALA A 1 337 ? 6.570 -18.437 37.930 1.00 69.31 337 ALA A O 1
ATOM 2764 N N . ASN A 1 338 ? 7.433 -16.360 38.059 1.00 66.00 338 ASN A N 1
ATOM 2765 C CA . ASN A 1 338 ? 7.963 -16.471 39.414 1.00 66.00 338 ASN A CA 1
ATOM 2766 C C . ASN A 1 338 ? 7.407 -15.353 40.311 1.00 66.00 338 ASN A C 1
ATOM 2768 O O . ASN A 1 338 ? 7.623 -14.161 40.069 1.00 66.00 338 ASN A O 1
ATOM 2772 N N . ASN A 1 339 ? 6.679 -15.767 41.345 1.00 61.72 339 ASN A N 1
ATOM 2773 C CA . ASN A 1 339 ? 5.852 -14.918 42.190 1.00 61.72 339 ASN A CA 1
ATOM 2774 C C . ASN A 1 339 ? 6.514 -14.648 43.551 1.00 61.72 339 ASN A C 1
ATOM 2776 O O . ASN A 1 339 ? 6.256 -15.353 44.527 1.00 61.72 339 ASN A O 1
ATOM 2780 N N . TRP A 1 340 ? 7.358 -13.615 43.640 1.00 53.12 340 TRP A N 1
ATOM 2781 C CA . TRP A 1 340 ? 8.037 -13.258 44.897 1.00 53.12 340 TRP A CA 1
ATOM 2782 C C . TRP A 1 340 ? 7.183 -12.411 45.859 1.00 53.12 340 TRP A C 1
ATOM 2784 O O . TRP A 1 340 ? 7.628 -12.146 46.976 1.00 53.12 340 TRP A O 1
ATOM 2794 N N . LEU A 1 341 ? 5.988 -11.967 45.442 1.00 52.66 341 LEU A N 1
ATOM 2795 C CA . LEU A 1 341 ? 5.073 -11.125 46.234 1.00 52.66 341 LEU A CA 1
ATOM 2796 C C . LEU A 1 341 ? 3.787 -11.846 46.683 1.00 52.66 341 LEU A C 1
ATOM 2798 O O . LEU A 1 341 ? 2.862 -11.200 47.179 1.00 52.66 341 LEU A O 1
ATOM 2802 N N . GLY A 1 342 ? 3.710 -13.169 46.512 1.00 53.91 342 GLY A N 1
ATOM 2803 C CA . GLY A 1 342 ? 2.593 -13.976 47.008 1.00 53.91 342 GLY A CA 1
ATOM 2804 C C . GLY A 1 342 ? 1.229 -13.597 46.421 1.00 53.91 342 GLY A C 1
ATOM 2805 O O . GLY A 1 342 ? 0.230 -13.662 47.136 1.00 53.91 342 GLY A O 1
ATOM 2806 N N . MET A 1 343 ? 1.171 -13.178 45.150 1.00 61.06 343 MET A N 1
ATOM 2807 C CA . MET A 1 343 ? -0.103 -13.003 44.436 1.00 61.06 343 MET A CA 1
ATOM 2808 C C . MET A 1 343 ? -0.845 -14.342 44.387 1.00 61.06 343 MET A C 1
ATOM 2810 O O . MET A 1 343 ? -0.243 -15.362 44.055 1.00 61.06 343 MET A O 1
ATOM 2814 N N . THR A 1 344 ? -2.134 -14.372 44.709 1.00 66.38 344 THR A N 1
ATOM 2815 C CA . THR A 1 344 ? -2.865 -15.645 44.791 1.00 66.38 344 THR A CA 1
ATOM 2816 C C . THR A 1 344 ? -3.392 -16.048 43.416 1.00 66.38 344 THR A C 1
ATOM 2818 O O . THR A 1 344 ? -4.010 -15.238 42.721 1.00 66.38 344 THR A O 1
ATOM 2821 N N . LEU A 1 345 ? -3.167 -17.305 43.019 1.00 73.50 345 LEU A N 1
ATOM 2822 C CA . LEU A 1 345 ? -3.789 -17.894 41.830 1.00 73.50 345 LEU A CA 1
ATOM 2823 C C . LEU A 1 345 ? -5.321 -17.877 41.945 1.00 73.50 345 LEU A C 1
ATOM 2825 O O . LEU A 1 345 ? -5.886 -18.264 42.970 1.00 73.50 345 LEU A O 1
ATOM 2829 N N . ASP A 1 346 ? -5.995 -17.471 40.875 1.00 78.00 346 ASP A N 1
ATOM 2830 C CA . ASP A 1 346 ? -7.448 -17.370 40.807 1.00 78.00 346 ASP A CA 1
ATOM 2831 C C . ASP A 1 346 ? -8.088 -18.765 40.699 1.00 78.00 346 ASP A C 1
ATOM 2833 O O . ASP A 1 346 ? -8.245 -19.339 39.625 1.00 78.00 346 ASP A O 1
ATOM 2837 N N . GLN A 1 347 ? -8.460 -19.332 41.847 1.00 82.06 347 GLN A N 1
ATOM 2838 C CA . GLN A 1 347 ? -9.154 -20.623 41.933 1.00 82.06 347 GLN A CA 1
ATOM 2839 C C . GLN A 1 347 ? -10.664 -20.525 41.635 1.00 82.06 347 GLN A C 1
ATOM 2841 O O . GLN A 1 347 ? -11.384 -21.517 41.770 1.00 82.06 347 GLN A O 1
ATOM 2846 N N . SER A 1 348 ? -11.175 -19.343 41.271 1.00 85.06 348 SER A N 1
ATOM 2847 C CA . SER A 1 348 ? -12.599 -19.150 41.001 1.00 85.06 348 SER A CA 1
ATOM 2848 C C . SER A 1 348 ? -13.024 -19.693 39.627 1.00 85.06 348 SER A C 1
ATOM 2850 O O . SER A 1 348 ? -12.218 -20.121 38.796 1.00 85.06 348 SER A O 1
ATOM 2852 N N . GLN A 1 349 ? -14.336 -19.682 39.385 1.00 86.25 349 GLN A N 1
ATOM 2853 C CA . GLN A 1 349 ? -14.914 -19.974 38.078 1.00 86.25 349 GLN A CA 1
ATOM 2854 C C . GLN A 1 349 ? -15.820 -18.831 37.641 1.00 86.25 349 GLN A C 1
ATOM 2856 O O . GLN A 1 349 ? -16.759 -18.471 38.355 1.00 86.25 349 GLN A O 1
ATOM 2861 N N . THR A 1 350 ? -15.601 -18.332 36.431 1.00 85.62 350 THR A N 1
ATOM 2862 C CA . THR A 1 350 ? -16.519 -17.403 35.772 1.00 85.62 350 THR A CA 1
ATOM 2863 C C . THR A 1 350 ? -17.704 -18.196 35.225 1.00 85.62 350 THR A C 1
ATOM 2865 O O . THR A 1 350 ? -17.527 -19.175 34.497 1.00 85.62 350 THR A O 1
ATOM 2868 N N . VAL A 1 351 ? -18.927 -17.811 35.599 1.00 84.25 351 VAL A N 1
ATOM 2869 C CA . VAL A 1 351 ? -20.156 -18.506 35.186 1.00 84.25 351 VAL A CA 1
ATOM 2870 C C . VAL A 1 351 ? -20.921 -17.643 34.190 1.00 84.25 351 VAL A C 1
ATOM 2872 O O . VAL A 1 351 ? -21.612 -16.702 34.575 1.00 84.25 351 VAL A O 1
ATOM 2875 N N . LEU A 1 352 ? -20.825 -17.995 32.912 1.00 80.31 352 LEU A N 1
ATOM 2876 C CA . LEU A 1 352 ? -21.627 -17.398 31.848 1.00 80.31 352 LEU A CA 1
ATOM 2877 C C . LEU A 1 352 ? -22.978 -18.111 31.745 1.00 80.31 352 LEU A C 1
ATOM 2879 O O . LEU A 1 352 ? -23.087 -19.307 32.023 1.00 80.31 352 LEU A O 1
ATOM 2883 N N . ARG A 1 353 ? -24.011 -17.388 31.309 1.00 74.12 353 ARG A N 1
ATOM 2884 C CA . ARG A 1 353 ? -25.308 -17.960 30.929 1.00 74.12 353 ARG A CA 1
ATOM 2885 C C . ARG A 1 353 ? -25.490 -17.759 29.431 1.00 74.12 353 ARG A C 1
ATOM 2887 O O . ARG A 1 353 ? -25.582 -16.615 28.995 1.00 74.12 353 ARG A O 1
ATOM 2894 N N . GLY A 1 354 ? -25.519 -18.855 28.678 1.00 62.09 354 GLY A N 1
ATOM 2895 C CA . GLY A 1 354 ? -25.754 -18.820 27.236 1.00 62.09 354 GLY A CA 1
ATOM 2896 C C . GLY A 1 354 ? -27.179 -18.377 26.899 1.00 62.09 354 GLY A C 1
ATOM 2897 O O . GLY A 1 354 ? -28.071 -18.386 27.755 1.00 62.09 354 GLY A O 1
ATOM 2898 N N . SER A 1 355 ? -27.413 -18.032 25.633 1.00 62.88 355 SER A N 1
ATOM 2899 C CA . SER A 1 355 ? -28.751 -17.722 25.106 1.00 62.88 355 SER A CA 1
ATOM 2900 C C . SER A 1 355 ? -29.731 -18.907 25.180 1.00 62.88 355 SER A C 1
ATOM 2902 O O . SER A 1 355 ? -30.944 -18.701 25.177 1.00 62.88 355 SER A O 1
ATOM 2904 N N . ASP A 1 356 ? -29.224 -20.134 25.335 1.00 63.06 356 ASP A N 1
ATOM 2905 C CA . ASP A 1 356 ? -29.987 -21.361 25.607 1.00 63.06 356 ASP A CA 1
ATOM 2906 C C . ASP A 1 356 ? -30.342 -21.566 27.100 1.00 63.06 356 ASP A C 1
ATOM 2908 O O . ASP A 1 356 ? -30.992 -22.549 27.466 1.00 63.06 356 ASP A O 1
ATOM 2912 N N . GLY A 1 357 ? -29.905 -20.656 27.978 1.00 64.12 357 GLY A N 1
ATOM 2913 C CA . GLY A 1 357 ? -30.104 -20.711 29.426 1.00 64.12 357 GLY A CA 1
ATOM 2914 C C . GLY A 1 357 ? -29.141 -21.633 30.186 1.00 64.12 357 GLY A C 1
ATOM 2915 O O . GLY A 1 357 ? -29.227 -21.699 31.420 1.00 64.12 357 GLY A O 1
ATOM 2916 N N . ARG A 1 358 ? -28.213 -22.330 29.513 1.00 68.81 358 ARG A N 1
ATOM 2917 C CA . ARG A 1 358 ? -27.222 -23.195 30.171 1.00 68.81 358 ARG A CA 1
ATOM 2918 C C . ARG A 1 358 ? -26.089 -22.375 30.784 1.00 68.81 358 ARG A C 1
ATOM 2920 O O . ARG A 1 358 ? -25.703 -21.317 30.294 1.00 68.81 358 ARG A O 1
ATOM 2927 N N . ALA A 1 359 ? -25.560 -22.878 31.898 1.00 74.44 359 ALA A N 1
ATOM 2928 C CA . ALA A 1 359 ? -24.460 -22.248 32.616 1.00 74.44 359 ALA A CA 1
ATOM 2929 C C . ALA A 1 359 ? -23.112 -22.808 32.134 1.00 74.44 359 ALA A C 1
ATOM 2931 O O . ALA A 1 359 ? -22.757 -23.940 32.471 1.00 74.44 359 ALA A O 1
ATOM 2932 N N . HIS A 1 360 ? -22.353 -22.010 31.386 1.00 76.00 360 HIS A N 1
ATOM 2933 C CA . HIS A 1 360 ? -20.984 -22.337 30.992 1.00 76.00 360 HIS A CA 1
ATOM 2934 C C . HIS A 1 360 ? -20.032 -21.905 32.110 1.00 76.00 360 HIS A C 1
ATOM 2936 O O . HIS A 1 360 ? -19.977 -20.731 32.476 1.00 76.00 360 HIS A O 1
ATOM 2942 N N . ARG A 1 361 ? -19.305 -22.866 32.687 1.00 84.12 361 ARG A N 1
ATOM 2943 C CA . ARG A 1 361 ? -18.342 -22.630 33.771 1.00 84.12 361 ARG A CA 1
ATOM 2944 C C . ARG A 1 361 ? -16.935 -22.598 33.197 1.00 84.12 361 ARG A C 1
ATOM 2946 O O . ARG A 1 361 ? -16.462 -23.603 32.676 1.00 84.12 361 ARG A O 1
ATOM 2953 N N . ILE A 1 362 ? -16.281 -21.453 33.314 1.00 84.81 362 ILE A N 1
ATOM 2954 C CA . ILE A 1 362 ? -14.925 -21.215 32.832 1.00 84.81 362 ILE A CA 1
ATOM 2955 C C . ILE A 1 362 ? -14.000 -21.151 34.046 1.00 84.81 362 ILE A C 1
ATOM 2957 O O . ILE A 1 362 ? -14.221 -20.354 34.954 1.00 84.81 362 ILE A O 1
ATOM 2961 N N . SER A 1 363 ? -12.987 -22.017 34.084 1.00 84.94 363 SER A N 1
ATOM 2962 C CA . SER A 1 363 ? -11.970 -21.987 35.138 1.00 84.94 363 SER A CA 1
ATOM 2963 C C . SER A 1 363 ? -11.045 -20.790 34.949 1.00 84.94 363 SER A C 1
ATOM 2965 O O . SER A 1 363 ? -10.531 -20.591 33.844 1.00 84.94 363 SER A O 1
ATOM 2967 N N . ASN A 1 364 ? -10.809 -20.047 36.031 1.00 84.56 364 ASN A N 1
ATOM 2968 C CA . ASN A 1 364 ? -9.828 -18.965 36.081 1.00 84.56 364 ASN A CA 1
ATOM 2969 C C . ASN A 1 364 ? -8.435 -19.431 36.556 1.00 84.56 364 ASN A C 1
ATOM 2971 O O . ASN A 1 364 ? -7.503 -18.630 36.622 1.00 84.56 364 ASN A O 1
ATOM 2975 N N . TYR A 1 365 ? -8.278 -20.725 36.855 1.00 81.38 365 TYR A N 1
ATOM 2976 C CA . TYR A 1 365 ? -7.012 -21.301 37.303 1.00 81.38 365 TYR A CA 1
ATOM 2977 C C . TYR A 1 365 ? -5.892 -21.087 36.272 1.00 81.38 365 TYR A C 1
ATOM 2979 O O . TYR A 1 365 ? -6.085 -21.373 35.092 1.00 81.38 365 TYR A O 1
ATOM 2987 N N . GLY A 1 366 ? -4.729 -20.620 36.741 1.00 74.56 366 GLY A N 1
ATOM 2988 C CA . GLY A 1 366 ? -3.571 -20.237 35.916 1.00 74.56 366 GLY A CA 1
ATOM 2989 C C . GLY A 1 366 ? -3.408 -18.721 35.718 1.00 74.56 366 GLY A C 1
ATOM 2990 O O . GLY A 1 366 ? -2.337 -18.266 35.309 1.00 74.56 366 GLY A O 1
ATOM 2991 N N . TYR A 1 367 ? -4.425 -17.936 36.086 1.00 78.31 367 TYR A N 1
ATOM 2992 C CA . TYR A 1 367 ? -4.367 -16.477 36.224 1.00 78.31 367 TYR A CA 1
ATOM 2993 C C . TYR A 1 367 ? -4.222 -16.060 37.697 1.00 78.31 367 TYR A C 1
ATOM 2995 O O . TYR A 1 367 ? -4.470 -16.862 38.596 1.00 78.31 367 TYR A O 1
ATOM 3003 N N . TYR A 1 368 ? -3.858 -14.802 37.959 1.00 72.44 368 TYR A N 1
ATOM 3004 C CA . TYR A 1 368 ? -3.856 -14.226 39.312 1.00 72.44 368 TYR A CA 1
ATOM 3005 C C . TYR A 1 368 ? -5.145 -13.466 39.631 1.00 72.44 368 TYR A C 1
ATOM 3007 O O . TYR A 1 368 ? -5.789 -12.912 38.741 1.00 72.44 368 TYR A O 1
ATOM 3015 N N . VAL A 1 369 ? -5.480 -13.386 40.922 1.00 66.94 369 VAL A N 1
ATOM 3016 C CA . VAL A 1 369 ? -6.548 -12.514 41.429 1.00 66.94 369 VAL A CA 1
ATOM 3017 C C . VAL A 1 369 ? -6.068 -11.059 41.435 1.00 66.94 369 VAL A C 1
ATOM 3019 O O . VAL A 1 369 ? -5.091 -10.725 42.119 1.00 66.94 369 VAL A O 1
ATOM 3022 N N . ASN A 1 370 ? -6.776 -10.189 40.708 1.00 58.81 370 ASN A N 1
ATOM 3023 C CA . ASN A 1 370 ? -6.476 -8.757 40.654 1.00 58.81 370 ASN A CA 1
ATOM 3024 C C . ASN A 1 370 ? -6.530 -8.122 42.068 1.00 58.81 370 ASN A C 1
ATOM 3026 O O . ASN A 1 370 ? -7.313 -8.536 42.925 1.00 58.81 370 ASN A O 1
ATOM 3030 N N . GLY A 1 371 ? -5.644 -7.165 42.348 1.00 53.34 371 GLY A N 1
ATOM 3031 C CA . GLY A 1 371 ? -5.557 -6.459 43.637 1.00 53.34 371 GLY A CA 1
ATOM 3032 C C . GLY A 1 371 ? -4.964 -7.223 44.840 1.00 53.34 371 GLY A C 1
ATOM 3033 O O . GLY A 1 371 ? -4.725 -6.604 45.879 1.00 53.34 371 GLY A O 1
ATOM 3034 N N . THR A 1 372 ? -4.670 -8.530 44.757 1.00 48.81 372 THR A N 1
ATOM 3035 C CA . THR A 1 372 ? -4.121 -9.276 45.916 1.00 48.81 372 THR A CA 1
ATOM 3036 C C . THR A 1 372 ? -2.600 -9.140 46.072 1.00 48.81 372 THR A C 1
ATOM 3038 O O . THR A 1 372 ? -1.820 -9.760 45.354 1.00 48.81 372 THR A O 1
ATOM 3041 N N . ARG A 1 373 ? -2.159 -8.369 47.077 1.00 49.38 373 ARG A N 1
ATOM 3042 C CA . ARG A 1 373 ? -0.769 -8.364 47.575 1.00 49.38 373 ARG A CA 1
ATOM 3043 C C . ARG A 1 373 ? -0.698 -9.001 48.958 1.00 49.38 373 ARG A C 1
ATOM 3045 O O . ARG A 1 373 ? -1.202 -8.427 49.922 1.00 49.38 373 ARG A O 1
ATOM 3052 N N . HIS A 1 374 ? -0.019 -10.139 49.089 1.00 42.31 374 HIS A N 1
ATOM 3053 C CA . HIS A 1 374 ? 0.304 -10.699 50.399 1.00 42.31 374 HIS A CA 1
ATOM 3054 C C . HIS A 1 374 ? 1.721 -10.300 50.822 1.00 42.31 374 HIS A C 1
ATOM 3056 O O . HIS A 1 374 ? 2.704 -10.662 50.192 1.00 42.31 374 HIS A O 1
ATOM 3062 N N . HIS A 1 375 ? 1.856 -9.639 51.975 1.00 43.12 375 HIS A N 1
ATOM 3063 C CA . HIS A 1 375 ? 3.160 -9.366 52.600 1.00 43.12 375 HIS A CA 1
ATOM 3064 C C . HIS A 1 375 ? 3.835 -10.622 53.211 1.00 43.12 375 HIS A C 1
ATOM 3066 O O . HIS A 1 375 ? 4.630 -10.509 54.144 1.00 43.12 375 HIS A O 1
ATOM 3072 N N . SER A 1 376 ? 3.518 -11.824 52.717 1.00 43.31 376 SER A N 1
ATOM 3073 C CA . SER A 1 376 ? 4.127 -13.080 53.165 1.00 43.31 376 SER A CA 1
ATOM 3074 C C . SER A 1 376 ? 5.408 -13.349 52.380 1.00 43.31 376 SER A C 1
ATOM 3076 O O . SER A 1 376 ? 5.387 -13.427 51.156 1.00 43.31 376 SER A O 1
ATOM 3078 N N . ARG A 1 377 ? 6.525 -13.526 53.091 1.00 45.31 377 ARG A N 1
ATOM 3079 C CA . ARG A 1 377 ? 7.825 -13.889 52.500 1.00 45.31 377 ARG A CA 1
ATOM 3080 C C . ARG A 1 377 ? 7.988 -15.390 52.232 1.00 45.31 377 ARG A C 1
ATOM 3082 O O . ARG A 1 377 ? 9.019 -15.788 51.701 1.00 45.31 377 ARG A O 1
ATOM 3089 N N . ASP A 1 378 ? 7.014 -16.214 52.616 1.00 43.31 378 ASP A N 1
ATOM 3090 C CA . ASP A 1 378 ? 7.260 -17.637 52.886 1.00 43.31 378 ASP A CA 1
ATOM 3091 C C . ASP A 1 378 ? 6.850 -18.594 51.754 1.00 43.31 378 ASP A C 1
ATOM 3093 O O . ASP A 1 378 ? 7.053 -19.803 51.880 1.00 43.31 378 ASP A O 1
ATOM 3097 N N . LYS A 1 379 ? 6.283 -18.094 50.645 1.00 47.91 379 LYS A N 1
ATOM 3098 C CA . LYS A 1 379 ? 5.923 -18.916 49.477 1.00 47.91 379 LYS A CA 1
ATOM 3099 C C . LYS A 1 379 ? 6.146 -18.192 48.152 1.00 47.91 379 LYS A C 1
ATOM 3101 O O . LYS A 1 379 ? 5.334 -17.371 47.741 1.00 47.91 379 LYS A O 1
ATOM 3106 N N . SER A 1 380 ? 7.211 -18.578 47.455 1.00 52.50 380 SER A N 1
ATOM 3107 C CA . SER A 1 380 ? 7.346 -18.376 46.014 1.00 52.50 380 SER A CA 1
ATOM 3108 C C . SER A 1 380 ? 6.599 -19.497 45.285 1.00 52.50 380 SER A C 1
ATOM 3110 O O . SER A 1 380 ? 7.053 -20.645 45.304 1.00 52.50 380 SER A O 1
ATOM 3112 N N . GLU A 1 381 ? 5.469 -19.194 44.649 1.00 56.28 381 GLU A N 1
ATOM 3113 C CA . GLU A 1 381 ? 4.856 -20.130 43.699 1.00 56.28 381 GLU A CA 1
ATOM 3114 C C . GLU A 1 381 ? 5.503 -19.960 42.317 1.00 56.28 381 GLU A C 1
ATOM 3116 O O . GLU A 1 381 ? 5.642 -18.845 41.806 1.00 56.28 381 GLU A O 1
ATOM 3121 N N . PHE A 1 382 ? 5.929 -21.080 41.732 1.00 58.38 382 PHE A N 1
ATOM 3122 C CA . PHE A 1 382 ? 6.469 -21.145 40.378 1.00 58.38 382 PHE A CA 1
ATOM 3123 C C . PHE A 1 382 ? 5.408 -21.723 39.449 1.00 58.38 382 PHE A C 1
ATOM 3125 O O . PHE A 1 382 ? 4.926 -22.834 39.667 1.00 58.38 382 PHE A O 1
ATOM 3132 N N . LEU A 1 383 ? 5.087 -20.989 38.390 1.00 65.50 383 LEU A N 1
ATOM 3133 C CA . LEU A 1 383 ? 4.232 -21.455 37.305 1.00 65.50 383 LEU A CA 1
ATOM 3134 C C . LEU A 1 383 ? 5.111 -21.680 36.083 1.00 65.50 383 LEU A C 1
ATOM 3136 O O . LEU A 1 383 ? 5.741 -20.743 35.601 1.00 65.50 383 LEU A O 1
ATOM 3140 N N . GLN A 1 384 ? 5.164 -22.906 35.575 1.00 66.38 384 GLN A N 1
ATOM 3141 C CA . GLN A 1 384 ? 5.769 -23.191 34.277 1.00 66.38 384 GLN A CA 1
ATOM 3142 C C . GLN A 1 384 ? 4.650 -23.256 33.236 1.00 66.38 384 GLN A C 1
ATOM 3144 O O . GLN A 1 384 ? 3.647 -23.938 33.446 1.00 66.38 384 GLN A O 1
ATOM 3149 N N . GLY A 1 385 ? 4.792 -22.529 32.129 1.00 66.00 385 GLY A N 1
ATOM 3150 C CA . GLY A 1 385 ? 3.813 -22.568 31.049 1.00 66.00 385 GLY A CA 1
ATOM 3151 C C . GLY A 1 385 ? 3.900 -23.892 30.295 1.00 66.00 385 GLY A C 1
ATOM 3152 O O . GLY A 1 385 ? 4.987 -24.300 29.879 1.00 66.00 385 GLY A O 1
ATOM 3153 N N . GLY A 1 386 ? 2.759 -24.563 30.120 1.00 69.94 386 GLY A N 1
ATOM 3154 C CA . GLY A 1 386 ? 2.667 -25.835 29.387 1.00 69.94 386 GLY A CA 1
ATOM 3155 C C . GLY A 1 386 ? 2.617 -25.683 27.861 1.00 69.94 386 GLY A C 1
ATOM 3156 O O . GLY A 1 386 ? 2.883 -26.635 27.132 1.00 69.94 386 GLY A O 1
ATOM 3157 N N . VAL A 1 387 ? 2.302 -24.486 27.358 1.00 80.38 387 VAL A N 1
ATOM 3158 C CA . VAL A 1 387 ? 2.222 -24.217 25.914 1.00 80.38 387 VAL A CA 1
ATOM 3159 C C . VAL A 1 387 ? 3.623 -23.970 25.341 1.00 80.38 387 VAL A C 1
ATOM 3161 O O . VAL A 1 387 ? 4.517 -23.464 26.022 1.00 80.38 387 VAL A O 1
ATOM 3164 N N . ARG A 1 388 ? 3.817 -24.334 24.075 1.00 83.06 388 ARG A N 1
ATOM 3165 C CA . ARG A 1 388 ? 5.019 -24.099 23.262 1.00 83.06 388 ARG A CA 1
ATOM 3166 C C . ARG A 1 388 ? 4.587 -23.715 21.849 1.00 83.06 388 ARG A C 1
ATOM 3168 O O . ARG A 1 388 ? 3.454 -24.011 21.451 1.00 83.06 388 ARG A O 1
ATOM 3175 N N . TRP A 1 389 ? 5.464 -23.058 21.095 1.00 82.62 389 TRP A N 1
ATOM 3176 C CA . TRP A 1 389 ? 5.142 -22.637 19.729 1.00 82.62 389 TRP A CA 1
ATOM 3177 C C . TRP A 1 389 ? 4.903 -23.833 18.799 1.00 82.62 389 TRP A C 1
ATOM 3179 O O . TRP A 1 389 ? 3.967 -23.792 18.004 1.00 82.62 389 TRP A O 1
ATOM 3189 N N . ASN A 1 390 ? 5.644 -24.934 18.954 1.00 78.56 390 ASN A N 1
ATOM 3190 C CA . ASN A 1 390 ? 5.428 -26.181 18.221 1.00 78.56 390 ASN A CA 1
ATOM 3191 C C . ASN A 1 390 ? 4.004 -26.747 18.398 1.00 78.56 390 ASN A C 1
ATOM 3193 O O . ASN A 1 390 ? 3.390 -27.132 17.404 1.00 78.56 390 ASN A O 1
ATOM 3197 N N . HIS A 1 391 ? 3.452 -26.756 19.616 1.00 82.12 391 HIS A N 1
ATOM 3198 C CA . HIS A 1 391 ? 2.104 -27.236 19.922 1.00 82.12 391 HIS A CA 1
ATOM 3199 C C . HIS A 1 391 ? 1.060 -26.362 19.218 1.00 82.12 391 HIS A C 1
ATOM 3201 O O . HIS A 1 391 ? 0.165 -26.870 18.544 1.00 82.12 391 HIS A O 1
ATOM 3207 N N . LEU A 1 392 ? 1.226 -25.041 19.324 1.00 86.25 392 LEU A N 1
ATOM 3208 C CA . LEU A 1 392 ? 0.332 -24.041 18.749 1.00 86.25 392 LEU A CA 1
ATOM 3209 C C . LEU A 1 392 ? 0.336 -24.078 17.210 1.00 86.25 392 LEU A C 1
ATOM 3211 O O . LEU A 1 392 ? -0.722 -24.220 16.595 1.00 86.25 392 LEU A O 1
ATOM 3215 N N . LEU A 1 393 ? 1.515 -24.017 16.586 1.00 83.88 393 LEU A N 1
ATOM 3216 C CA . LEU A 1 393 ? 1.666 -23.999 15.128 1.00 83.88 393 LEU A CA 1
ATOM 3217 C C . LEU A 1 393 ? 1.266 -25.340 14.496 1.00 83.88 393 LEU A C 1
ATOM 3219 O O . LEU A 1 393 ? 0.572 -25.347 13.479 1.00 83.88 393 LEU A O 1
ATOM 3223 N N . SER A 1 394 ? 1.623 -26.473 15.113 1.00 80.38 394 SER A N 1
ATOM 3224 C CA . SER A 1 394 ? 1.233 -27.801 14.607 1.00 80.38 394 SER A CA 1
ATOM 3225 C C . SER A 1 394 ? -0.275 -28.034 14.698 1.00 80.38 394 SER A C 1
ATOM 3227 O O . SER A 1 394 ? -0.854 -28.650 13.803 1.00 80.38 394 SER A O 1
ATOM 3229 N N . HIS A 1 395 ? -0.936 -27.530 15.745 1.00 83.62 395 HIS A N 1
ATOM 3230 C CA . HIS A 1 395 ? -2.393 -27.587 15.843 1.00 83.62 395 HIS A CA 1
ATOM 3231 C C . HIS A 1 395 ? -3.042 -26.713 14.749 1.00 83.62 395 HIS A C 1
ATOM 3233 O O . HIS A 1 395 ? -3.858 -27.214 13.972 1.00 83.62 395 HIS A O 1
ATOM 3239 N N . TRP A 1 396 ? -2.635 -25.444 14.606 1.00 86.25 396 TRP A N 1
ATOM 3240 C CA . TRP A 1 396 ? -3.202 -24.533 13.597 1.00 86.25 396 TRP A CA 1
ATOM 3241 C C . TRP A 1 396 ? -2.945 -24.958 12.150 1.00 86.25 396 TRP A C 1
ATOM 3243 O O . TRP A 1 396 ? -3.825 -24.757 11.315 1.00 86.25 396 TRP A O 1
ATOM 3253 N N . ALA A 1 397 ? -1.810 -25.599 11.847 1.00 77.88 397 ALA A N 1
ATOM 3254 C CA . ALA A 1 397 ? -1.540 -26.164 10.521 1.00 77.88 397 ALA A CA 1
ATOM 3255 C C . ALA A 1 397 ? -2.631 -27.155 10.068 1.00 77.88 397 ALA A C 1
ATOM 3257 O O . ALA A 1 397 ? -2.904 -27.278 8.874 1.00 77.88 397 ALA A O 1
ATOM 3258 N N . ASN A 1 398 ? -3.268 -27.841 11.023 1.00 79.88 398 ASN A N 1
ATOM 3259 C CA . ASN A 1 398 ? -4.328 -28.812 10.769 1.00 79.88 398 ASN A CA 1
ATOM 3260 C C . ASN A 1 398 ? -5.740 -28.210 10.905 1.00 79.88 398 ASN A C 1
ATOM 3262 O O . ASN A 1 398 ? -6.629 -28.584 10.139 1.00 79.88 398 ASN A O 1
ATOM 3266 N N . SER A 1 399 ? -5.972 -27.288 11.850 1.00 83.75 399 SER A N 1
ATOM 3267 C CA . SER A 1 399 ? -7.308 -26.718 12.097 1.00 83.75 399 SER A CA 1
ATOM 3268 C C . SER A 1 399 ? -7.657 -25.518 11.203 1.00 83.75 399 SER A C 1
ATOM 3270 O O . SER A 1 399 ? -8.780 -25.432 10.697 1.00 83.75 399 SER A O 1
ATOM 3272 N N . MET A 1 400 ? -6.702 -24.631 10.902 1.00 84.12 400 MET A N 1
ATOM 3273 C CA . MET A 1 400 ? -6.942 -23.370 10.182 1.00 84.12 400 MET A CA 1
ATOM 3274 C C . MET A 1 400 ? -6.953 -23.516 8.646 1.00 84.12 400 MET A C 1
ATOM 3276 O O . MET A 1 400 ? -6.326 -22.749 7.919 1.00 84.12 400 MET A O 1
ATOM 3280 N N . SER A 1 401 ? -7.718 -24.473 8.116 1.00 79.94 401 SER A N 1
ATOM 3281 C CA . SER A 1 401 ? -7.779 -24.803 6.673 1.00 79.94 401 SER A CA 1
ATOM 3282 C C . SER A 1 401 ? -8.170 -23.654 5.717 1.00 79.94 401 SER A C 1
ATOM 3284 O O . SER A 1 401 ? -7.932 -23.752 4.510 1.00 79.94 401 SER A O 1
ATOM 3286 N N . ASN A 1 402 ? -8.760 -22.567 6.232 1.00 81.06 402 ASN A N 1
ATOM 3287 C CA . ASN A 1 402 ? -9.127 -21.369 5.465 1.00 81.06 402 ASN A CA 1
ATOM 3288 C C . ASN A 1 402 ? -8.044 -20.275 5.452 1.00 81.06 402 ASN A C 1
ATOM 3290 O O . ASN A 1 402 ? -8.195 -19.296 4.715 1.00 81.06 402 ASN A O 1
ATOM 3294 N N . LEU A 1 403 ? -6.977 -20.419 6.243 1.00 76.12 403 LEU A N 1
ATOM 3295 C CA . LEU A 1 403 ? -5.961 -19.389 6.424 1.00 76.12 403 LEU A CA 1
ATOM 3296 C C . LEU A 1 403 ? -5.132 -19.206 5.145 1.00 76.12 403 LEU A C 1
ATOM 3298 O O . LEU A 1 403 ? -4.593 -20.155 4.582 1.00 76.12 403 LEU A O 1
ATOM 3302 N N . ARG A 1 404 ? -5.046 -17.959 4.679 1.00 70.81 404 ARG A N 1
ATOM 3303 C CA . ARG A 1 404 ? -4.328 -17.551 3.457 1.00 70.81 404 ARG A CA 1
ATOM 3304 C C . ARG A 1 404 ? -3.163 -16.615 3.739 1.00 70.81 404 ARG A C 1
ATOM 3306 O O . ARG A 1 404 ? -2.309 -16.428 2.882 1.00 70.81 404 ARG A O 1
ATOM 3313 N N . VAL A 1 405 ? -3.181 -15.959 4.897 1.00 62.19 405 VAL A N 1
ATOM 3314 C CA . VAL A 1 405 ? -2.136 -15.040 5.346 1.00 62.19 405 VAL A CA 1
ATOM 3315 C C . VAL A 1 405 ? -1.892 -15.301 6.822 1.00 62.19 405 VAL A C 1
ATOM 3317 O O . VAL A 1 405 ? -2.773 -15.068 7.646 1.00 62.19 405 VAL A O 1
ATOM 3320 N N . PHE A 1 406 ? -0.683 -15.731 7.149 1.00 71.44 406 PHE A N 1
ATOM 3321 C CA . PHE A 1 406 ? -0.168 -15.714 8.507 1.00 71.44 406 PHE A CA 1
ATOM 3322 C C . PHE A 1 406 ? 1.039 -14.789 8.537 1.00 71.44 406 PHE A C 1
ATOM 3324 O O . PHE A 1 406 ? 1.888 -14.859 7.650 1.00 71.44 406 PHE A O 1
ATOM 3331 N N . LYS A 1 407 ? 1.101 -13.899 9.523 1.00 64.75 407 LYS A N 1
ATOM 3332 C CA . LYS A 1 407 ? 2.283 -13.078 9.788 1.00 64.75 407 LYS A CA 1
ATOM 3333 C C . LYS A 1 407 ? 2.551 -13.080 11.281 1.00 64.75 407 LYS A C 1
ATOM 3335 O O . LYS A 1 407 ? 1.628 -12.891 12.068 1.00 64.75 407 LYS A O 1
ATOM 3340 N N . MET A 1 408 ? 3.811 -13.231 11.653 1.00 65.12 408 MET A N 1
ATOM 3341 C CA . MET A 1 408 ? 4.286 -13.051 13.019 1.00 65.12 408 MET A CA 1
ATOM 3342 C C . MET A 1 408 ? 5.625 -12.311 12.981 1.00 65.12 408 MET A C 1
ATOM 3344 O O . MET A 1 408 ? 6.370 -12.472 12.017 1.00 65.12 408 MET A O 1
ATOM 3348 N N . GLY A 1 409 ? 5.920 -11.481 13.979 1.00 57.09 409 GLY A N 1
ATOM 3349 C CA . GLY A 1 409 ? 7.134 -10.656 13.983 1.00 57.09 409 GLY A CA 1
ATOM 3350 C C . GLY A 1 409 ? 7.043 -9.493 14.965 1.00 57.09 409 GLY A C 1
ATOM 3351 O O . GLY A 1 409 ? 6.328 -9.592 15.958 1.00 57.09 409 GLY A O 1
ATOM 3352 N N . GLN A 1 410 ? 7.747 -8.394 14.686 1.00 49.66 410 GLN A N 1
ATOM 3353 C CA . GLN A 1 410 ? 7.512 -7.099 15.335 1.00 49.66 410 GLN A CA 1
ATOM 3354 C C . GLN A 1 410 ? 7.214 -6.028 14.281 1.00 49.66 410 GLN A C 1
ATOM 3356 O O . GLN A 1 410 ? 7.932 -5.933 13.285 1.00 49.66 410 GLN A O 1
ATOM 3361 N N . GLY A 1 411 ? 6.178 -5.230 14.510 1.00 43.94 411 GLY A N 1
ATOM 3362 C CA . GLY A 1 411 ? 5.754 -4.121 13.662 1.00 43.94 411 GLY A CA 1
ATOM 3363 C C . GLY A 1 411 ? 5.381 -2.886 14.481 1.00 43.94 411 GLY A C 1
ATOM 3364 O O . GLY A 1 411 ? 5.193 -2.945 15.697 1.00 43.94 411 GLY A O 1
ATOM 3365 N N . HIS A 1 412 ? 5.297 -1.746 13.797 1.00 43.12 412 HIS A N 1
ATOM 3366 C CA . HIS A 1 412 ? 4.774 -0.516 14.378 1.00 43.12 412 HIS A CA 1
ATOM 3367 C C . HIS A 1 412 ? 3.254 -0.480 14.194 1.00 43.12 412 HIS A C 1
ATOM 3369 O O . HIS A 1 412 ? 2.736 -0.609 13.086 1.00 43.12 412 HIS A O 1
ATOM 3375 N N . TRP A 1 413 ? 2.535 -0.328 15.306 1.00 45.16 413 TRP A N 1
ATOM 3376 C CA . TRP A 1 413 ? 1.072 -0.174 15.341 1.00 45.16 413 TRP A CA 1
ATOM 3377 C C . TRP A 1 413 ? 0.635 1.292 15.293 1.00 45.16 413 TRP A C 1
ATOM 3379 O O . TRP A 1 413 ? -0.554 1.609 15.347 1.00 45.16 413 TRP A O 1
ATOM 3389 N N . ASP A 1 414 ? 1.619 2.175 15.189 1.00 44.69 414 ASP A N 1
ATOM 3390 C CA . ASP A 1 414 ? 1.510 3.619 15.318 1.00 44.69 414 ASP A CA 1
ATOM 3391 C C . ASP A 1 414 ? 1.097 4.286 13.991 1.00 44.69 414 ASP A C 1
ATOM 3393 O O . ASP A 1 414 ? 0.983 5.510 13.923 1.00 44.69 414 ASP A O 1
ATOM 3397 N N . ASP A 1 415 ? 0.849 3.497 12.941 1.00 42.78 415 ASP A N 1
ATOM 3398 C CA . ASP A 1 415 ? 0.684 3.971 11.567 1.00 42.78 415 ASP A CA 1
ATOM 3399 C C . ASP A 1 415 ? -0.791 4.041 11.125 1.00 42.78 415 ASP A C 1
ATOM 3401 O O . ASP A 1 415 ? -1.525 3.049 11.066 1.00 42.78 415 ASP A O 1
ATOM 3405 N N . ILE A 1 416 ? -1.218 5.253 10.764 1.00 45.28 416 ILE A N 1
ATOM 3406 C CA . ILE A 1 416 ? -2.500 5.566 10.106 1.00 45.28 416 ILE A CA 1
ATOM 3407 C C . ILE A 1 416 ? -2.355 5.285 8.593 1.00 45.28 416 ILE A C 1
ATOM 3409 O O . ILE A 1 416 ? -1.238 5.328 8.077 1.00 45.28 416 ILE A O 1
ATOM 3413 N N . PRO A 1 417 ? -3.432 5.015 7.826 1.00 40.28 417 PRO A N 1
ATOM 3414 C CA . PRO A 1 417 ? -3.324 4.932 6.373 1.00 40.28 417 PRO A CA 1
ATOM 3415 C C . PRO A 1 417 ? -2.693 6.186 5.730 1.00 40.28 417 PRO A C 1
ATOM 3417 O O . PRO A 1 417 ? -3.145 7.304 5.972 1.00 40.28 417 PRO A O 1
ATOM 3420 N N . ASN A 1 418 ? -1.715 5.999 4.832 1.00 39.09 418 ASN A N 1
ATOM 3421 C CA . ASN A 1 418 ? -0.973 7.051 4.105 1.00 39.09 418 ASN A CA 1
ATOM 3422 C C . ASN A 1 418 ? -1.832 7.918 3.146 1.00 39.09 418 ASN A C 1
ATOM 3424 O O . ASN A 1 418 ? -1.301 8.631 2.295 1.00 39.09 418 ASN A O 1
ATOM 3428 N N . GLU A 1 419 ? -3.160 7.840 3.241 1.00 42.94 419 GLU A N 1
ATOM 3429 C CA . GLU A 1 419 ? -4.122 8.444 2.321 1.00 42.94 419 GLU A CA 1
ATOM 3430 C C . GLU A 1 419 ? -4.922 9.607 2.929 1.00 42.94 419 GLU A C 1
ATOM 3432 O O . GLU A 1 419 ? -5.800 10.122 2.244 1.00 42.94 419 GLU A O 1
ATOM 3437 N N . ALA A 1 420 ? -4.679 10.074 4.157 1.00 44.84 420 ALA A N 1
ATOM 3438 C CA . ALA A 1 420 ? -5.398 11.236 4.704 1.00 44.84 420 ALA A CA 1
ATOM 3439 C C . ALA A 1 420 ? -4.932 12.577 4.086 1.00 44.84 420 ALA A C 1
ATOM 3441 O O . ALA A 1 420 ? -3.765 12.734 3.735 1.00 44.84 420 ALA A O 1
ATOM 3442 N N . ILE A 1 421 ? -5.837 13.560 3.911 1.00 42.22 421 ILE A N 1
ATOM 3443 C CA . ILE A 1 421 ? -5.399 14.949 3.642 1.00 42.22 421 ILE A CA 1
ATOM 3444 C C . ILE A 1 421 ? -4.730 15.469 4.914 1.00 42.22 421 ILE A C 1
ATOM 3446 O O . ILE A 1 421 ? -5.364 15.456 5.966 1.00 42.22 421 ILE A O 1
ATOM 3450 N N . ASP A 1 422 ? -3.506 15.976 4.783 1.00 47.69 422 ASP A N 1
ATOM 3451 C CA . ASP A 1 422 ? -2.954 16.940 5.729 1.00 47.69 422 ASP A CA 1
ATOM 3452 C C . ASP A 1 422 ? -3.610 18.311 5.473 1.00 47.69 422 ASP A C 1
ATOM 3454 O O . ASP A 1 422 ? -3.514 18.821 4.346 1.00 47.69 422 ASP A O 1
ATOM 3458 N N . PRO A 1 423 ? -4.329 18.907 6.442 1.00 43.00 423 PRO A N 1
ATOM 3459 C CA . PRO A 1 423 ? -5.014 20.171 6.215 1.00 43.00 423 PRO A CA 1
ATOM 3460 C C . PRO A 1 423 ? -4.073 21.346 5.946 1.00 43.00 423 PRO A C 1
ATOM 3462 O O . PRO A 1 423 ? -4.561 22.350 5.428 1.00 43.00 423 PRO A O 1
ATOM 3465 N N . THR A 1 424 ? -2.763 21.246 6.223 1.00 46.72 424 THR A N 1
ATOM 3466 C CA . THR A 1 424 ? -1.754 22.314 6.054 1.00 46.72 424 THR A CA 1
ATOM 3467 C C . THR A 1 424 ? -1.395 22.626 4.587 1.00 46.72 424 THR A C 1
ATOM 3469 O O . THR A 1 424 ? -0.243 22.723 4.170 1.00 46.72 424 THR A O 1
ATOM 3472 N N . PHE A 1 425 ? -2.406 22.920 3.769 1.00 46.25 425 PHE A N 1
ATOM 3473 C CA . PHE A 1 425 ? -2.238 23.749 2.575 1.00 46.25 425 PHE A CA 1
ATOM 3474 C C . PHE A 1 425 ? -1.605 25.101 2.960 1.00 46.25 425 PHE A C 1
ATOM 3476 O O . PHE A 1 425 ? -2.328 25.988 3.399 1.00 46.25 425 PHE A O 1
ATOM 3483 N N . TYR A 1 426 ? -0.288 25.258 2.843 1.00 38.66 426 TYR A N 1
ATOM 3484 C CA . TYR A 1 426 ? 0.427 26.432 2.312 1.00 38.66 426 TYR A CA 1
ATOM 3485 C C . TYR A 1 426 ? 1.922 26.321 2.641 1.00 38.66 426 TYR A C 1
ATOM 3487 O O . TYR A 1 426 ? 2.315 26.173 3.789 1.00 38.66 426 TYR A O 1
ATOM 3495 N N . GLU A 1 427 ? 2.761 26.486 1.620 1.00 37.88 427 GLU A N 1
ATOM 3496 C CA . GLU A 1 427 ? 4.229 26.363 1.673 1.00 37.88 427 GLU A CA 1
ATOM 3497 C C . GLU A 1 427 ? 4.944 27.503 2.445 1.00 37.88 427 GLU A C 1
ATOM 3499 O O . GLU A 1 427 ? 6.160 27.624 2.354 1.00 37.88 427 GLU A O 1
ATOM 3504 N N . ASN A 1 428 ? 4.218 28.384 3.152 1.00 38.38 428 ASN A N 1
ATOM 3505 C CA . ASN A 1 428 ? 4.773 29.567 3.829 1.00 38.38 428 ASN A CA 1
ATOM 3506 C C . ASN A 1 428 ? 3.904 30.039 5.017 1.00 38.38 428 ASN A C 1
ATOM 3508 O O . ASN A 1 428 ? 2.967 30.810 4.807 1.00 38.38 428 ASN A O 1
ATOM 3512 N N . ALA A 1 429 ? 4.245 29.638 6.253 1.00 35.62 429 ALA A N 1
ATOM 3513 C CA . ALA A 1 429 ? 3.811 30.319 7.493 1.00 35.62 429 ALA A CA 1
ATOM 3514 C C . ALA A 1 429 ? 4.564 29.878 8.771 1.00 35.62 429 ALA A C 1
ATOM 3516 O O . ALA A 1 429 ? 4.749 30.693 9.675 1.00 35.62 429 ALA A O 1
ATOM 3517 N N . TYR A 1 430 ? 4.967 28.606 8.873 1.00 40.34 430 TYR A N 1
ATOM 3518 C CA . TYR A 1 430 ? 5.416 27.999 10.137 1.00 40.34 430 TYR A CA 1
ATOM 3519 C C . TYR A 1 430 ? 6.920 28.134 10.405 1.00 40.34 430 TYR A C 1
ATOM 3521 O O . TYR A 1 430 ? 7.726 28.276 9.482 1.00 40.34 430 TYR A O 1
ATOM 3529 N N . LYS A 1 431 ? 7.308 28.144 11.690 1.00 38.97 431 LYS A N 1
ATOM 3530 C CA . LYS A 1 431 ? 8.706 28.348 12.098 1.00 38.97 431 LYS A CA 1
ATOM 3531 C C . LYS A 1 431 ? 9.510 27.048 11.953 1.00 38.97 431 LYS A C 1
ATOM 3533 O O . LYS A 1 431 ? 8.933 25.969 12.052 1.00 38.97 431 LYS A O 1
ATOM 3538 N N . PRO A 1 432 ? 10.849 27.121 11.809 1.00 37.12 432 PRO A N 1
ATOM 3539 C CA . PRO A 1 432 ? 11.689 25.931 11.634 1.00 37.12 432 PRO A CA 1
ATOM 3540 C C . PRO A 1 432 ? 11.525 24.846 12.712 1.00 37.12 432 PRO A C 1
ATOM 3542 O O . PRO A 1 432 ? 11.583 23.671 12.379 1.00 37.12 432 PRO A O 1
ATOM 3545 N N . ALA A 1 433 ? 11.261 25.223 13.970 1.00 39.03 433 ALA A N 1
ATOM 3546 C CA . ALA A 1 433 ? 11.040 24.269 15.063 1.00 39.03 433 ALA A CA 1
ATOM 3547 C C . ALA A 1 433 ? 9.730 23.467 14.913 1.00 39.03 433 ALA A C 1
ATOM 3549 O O . ALA A 1 433 ? 9.719 22.262 15.138 1.00 39.03 433 ALA A O 1
ATOM 3550 N N . ASP A 1 434 ? 8.648 24.109 14.458 1.00 39.88 434 ASP A N 1
ATOM 3551 C CA . ASP A 1 434 ? 7.378 23.426 14.155 1.00 39.88 434 ASP A CA 1
ATOM 3552 C C . ASP A 1 434 ? 7.545 22.491 12.942 1.00 39.88 434 ASP A C 1
ATOM 3554 O O . ASP A 1 434 ? 6.879 21.462 12.815 1.00 39.88 434 ASP A O 1
ATOM 3558 N N . HIS A 1 435 ? 8.468 22.851 12.045 1.00 37.34 435 HIS A N 1
ATOM 3559 C CA . HIS A 1 435 ? 8.785 22.099 10.840 1.00 37.34 435 HIS A CA 1
ATOM 3560 C C . HIS A 1 435 ? 9.492 20.770 11.141 1.00 37.34 435 HIS A C 1
ATOM 3562 O O . HIS A 1 435 ? 9.238 19.807 10.430 1.00 37.34 435 HIS A O 1
ATOM 3568 N N . GLU A 1 436 ? 10.331 20.678 12.180 1.00 36.19 436 GLU A N 1
ATOM 3569 C CA . GLU A 1 436 ? 10.962 19.409 12.591 1.00 36.19 436 GLU A CA 1
ATOM 3570 C C . GLU A 1 436 ? 9.943 18.446 13.226 1.00 36.19 436 GLU A C 1
ATOM 3572 O O . GLU A 1 436 ? 9.916 17.271 12.867 1.00 36.19 436 GLU A O 1
ATOM 3577 N N . VAL A 1 437 ? 9.022 18.957 14.055 1.00 40.12 437 VAL A N 1
ATOM 3578 C CA . VAL A 1 437 ? 7.922 18.173 14.663 1.00 40.12 437 VAL A CA 1
ATOM 3579 C C . VAL A 1 437 ? 6.930 17.645 13.611 1.00 40.12 437 VAL A C 1
ATOM 3581 O O . VAL A 1 437 ? 6.318 16.594 13.793 1.00 40.12 437 VAL A O 1
ATOM 3584 N N . THR A 1 438 ? 6.770 18.348 12.485 1.00 39.94 438 THR A N 1
ATOM 3585 C CA . THR A 1 438 ? 5.831 17.972 11.409 1.00 39.94 438 THR A CA 1
ATOM 3586 C C . THR A 1 438 ? 6.470 17.223 10.231 1.00 39.94 438 THR A C 1
ATOM 3588 O O . THR A 1 438 ? 5.749 16.510 9.532 1.00 39.94 438 THR A O 1
ATOM 3591 N N . ASN A 1 439 ? 7.794 17.319 10.028 1.00 32.31 439 ASN A N 1
ATOM 3592 C CA . ASN A 1 439 ? 8.534 16.661 8.937 1.00 32.31 439 ASN A CA 1
ATOM 3593 C C . ASN A 1 439 ? 9.280 15.373 9.335 1.00 32.31 439 ASN A C 1
ATOM 3595 O O . ASN A 1 439 ? 10.163 14.957 8.580 1.00 32.31 439 ASN A O 1
ATOM 3599 N N . GLN A 1 440 ? 8.933 14.669 10.420 1.00 31.50 440 GLN A N 1
ATOM 3600 C CA . GLN A 1 440 ? 9.208 13.227 10.389 1.00 31.50 440 GLN A CA 1
ATOM 3601 C C . GLN A 1 440 ? 8.436 12.654 9.188 1.00 31.50 440 GLN A C 1
ATOM 3603 O O . GLN A 1 440 ? 7.204 12.746 9.165 1.00 31.50 440 GLN A O 1
ATOM 3608 N N . PRO A 1 441 ? 9.106 12.114 8.148 1.00 28.69 441 PRO A N 1
ATOM 3609 C CA . PRO A 1 441 ? 8.388 11.546 7.025 1.00 28.69 441 PRO A CA 1
ATOM 3610 C C . PRO A 1 441 ? 7.631 10.344 7.574 1.00 28.69 441 PRO A C 1
ATOM 3612 O O . PRO A 1 441 ? 8.264 9.418 8.071 1.00 28.69 441 PRO A O 1
ATOM 3615 N N . PHE A 1 442 ? 6.297 10.369 7.511 1.00 29.41 442 PHE A N 1
ATOM 3616 C CA . PHE A 1 442 ? 5.439 9.250 7.908 1.00 29.41 442 PHE A CA 1
ATOM 3617 C C . PHE A 1 442 ? 5.701 8.061 6.970 1.00 29.41 442 PHE A C 1
ATOM 3619 O O . PHE A 1 442 ? 5.021 7.844 5.965 1.00 29.41 442 PHE A O 1
ATOM 3626 N N . THR A 1 443 ? 6.782 7.346 7.257 1.00 26.55 443 THR A N 1
ATOM 3627 C CA . THR A 1 443 ? 7.261 6.174 6.543 1.00 26.55 443 THR A CA 1
ATOM 3628 C C . THR A 1 443 ? 6.754 4.922 7.222 1.00 26.55 443 THR A C 1
ATOM 3630 O O . THR A 1 443 ? 6.705 4.851 8.441 1.00 26.55 443 THR A O 1
ATOM 3633 N N . HIS A 1 444 ? 6.503 3.913 6.388 1.00 30.81 444 HIS A N 1
ATOM 3634 C CA . HIS A 1 444 ? 6.010 2.584 6.739 1.00 30.81 444 HIS A CA 1
ATOM 3635 C C . HIS A 1 444 ? 4.495 2.506 6.962 1.00 30.81 444 HIS A C 1
ATOM 3637 O O . HIS A 1 444 ? 3.951 2.787 8.013 1.00 30.81 444 HIS A O 1
ATOM 3643 N N . HIS A 1 445 ? 3.812 1.921 5.977 1.00 27.75 445 HIS A N 1
ATOM 3644 C CA . HIS A 1 445 ? 2.744 0.995 6.329 1.00 27.75 445 HIS A CA 1
ATOM 3645 C C . HIS A 1 445 ? 3.401 -0.244 6.958 1.00 27.75 445 HIS A C 1
ATOM 3647 O O . HIS A 1 445 ? 3.854 -1.134 6.233 1.00 27.75 445 HIS A O 1
ATOM 3653 N N . GLY A 1 446 ? 3.459 -0.304 8.292 1.00 26.05 446 GLY A N 1
ATOM 3654 C CA . GLY A 1 446 ? 4.138 -1.340 9.084 1.00 26.05 446 GLY A CA 1
ATOM 3655 C C . GLY A 1 446 ? 3.682 -2.801 8.911 1.00 26.05 446 GLY A C 1
ATOM 3656 O O . GLY A 1 446 ? 4.202 -3.677 9.595 1.00 26.05 446 GLY A O 1
ATOM 3657 N N . PHE A 1 447 ? 2.786 -3.136 7.974 1.00 29.14 447 PHE A N 1
ATOM 3658 C CA . PHE A 1 447 ? 2.532 -4.535 7.608 1.00 29.14 447 PHE A CA 1
ATOM 3659 C C . PHE A 1 447 ? 3.587 -5.055 6.626 1.00 29.14 447 PHE A C 1
ATOM 3661 O O . PHE A 1 447 ? 3.279 -5.286 5.450 1.00 29.14 447 PHE A O 1
ATOM 3668 N N . GLN A 1 448 ? 4.797 -5.336 7.127 1.00 28.08 448 GLN A N 1
ATOM 3669 C CA . GLN A 1 448 ? 5.839 -6.043 6.372 1.00 28.08 448 GLN A CA 1
ATOM 3670 C C . GLN A 1 448 ? 5.235 -7.209 5.583 1.00 28.08 448 GLN A C 1
ATOM 3672 O O . GLN A 1 448 ? 4.547 -8.076 6.134 1.00 28.08 448 GLN A O 1
ATOM 3677 N N . HIS A 1 449 ? 5.447 -7.232 4.269 1.00 23.64 449 HIS A N 1
ATOM 3678 C CA . HIS A 1 449 ? 5.209 -8.430 3.476 1.00 23.64 449 HIS A CA 1
ATOM 3679 C C . HIS A 1 449 ? 6.279 -9.459 3.844 1.00 23.64 449 HIS A C 1
ATOM 3681 O O . HIS A 1 449 ? 7.346 -9.481 3.243 1.00 23.64 449 HIS A O 1
ATOM 3687 N N . PHE A 1 450 ? 5.974 -10.309 4.827 1.00 29.33 450 PHE A N 1
ATOM 3688 C CA . PHE A 1 450 ? 6.703 -11.552 5.052 1.00 29.33 450 PHE A CA 1
ATOM 3689 C C . PHE A 1 450 ? 6.461 -12.496 3.867 1.00 29.33 450 PHE A C 1
ATOM 3691 O O . PHE A 1 450 ? 5.573 -13.341 3.891 1.00 29.33 450 PHE A O 1
ATOM 3698 N N . GLU A 1 451 ? 7.238 -12.297 2.806 1.00 22.14 451 GLU A N 1
ATOM 3699 C CA . GLU A 1 451 ? 7.699 -13.370 1.931 1.00 22.14 451 GLU A CA 1
ATOM 3700 C C . GLU A 1 451 ? 9.110 -13.707 2.426 1.00 22.14 451 GLU A C 1
ATOM 3702 O O . GLU A 1 451 ? 10.029 -12.896 2.290 1.00 22.14 451 GLU A O 1
ATOM 3707 N N . TYR A 1 452 ? 9.273 -14.852 3.092 1.00 27.45 452 TYR A N 1
ATOM 3708 C CA . TYR A 1 452 ? 10.540 -15.208 3.733 1.00 27.45 452 TYR A CA 1
ATOM 3709 C C . TYR A 1 452 ? 11.643 -15.456 2.682 1.00 27.45 452 TYR A C 1
ATOM 3711 O O . TYR A 1 452 ? 11.445 -16.248 1.750 1.00 27.45 452 TYR A O 1
ATOM 3719 N N . PRO A 1 453 ? 12.834 -14.837 2.802 1.00 22.47 453 PRO A N 1
ATOM 3720 C CA . PRO A 1 453 ? 13.971 -15.205 1.974 1.00 22.47 453 PRO A CA 1
ATOM 3721 C C . PRO A 1 453 ? 14.486 -16.585 2.406 1.00 22.47 453 PRO A C 1
ATOM 3723 O O . PRO A 1 453 ? 14.962 -16.748 3.521 1.00 22.47 453 PRO A O 1
ATOM 3726 N N . SER A 1 454 ? 14.402 -17.572 1.503 1.00 22.22 454 SER A N 1
ATOM 3727 C CA . SER A 1 454 ? 14.833 -18.969 1.725 1.00 22.22 454 SER A CA 1
ATOM 3728 C C . SER A 1 454 ? 16.132 -19.098 2.541 1.00 22.22 454 SER A C 1
ATOM 3730 O O . SER A 1 454 ? 17.070 -18.339 2.280 1.00 22.22 454 SER A O 1
ATOM 3732 N N . PRO A 1 455 ? 16.238 -20.086 3.452 1.00 25.91 455 PRO A N 1
ATOM 3733 C CA . PRO A 1 455 ? 17.235 -20.064 4.517 1.00 25.91 455 PRO A CA 1
ATOM 3734 C C . PRO A 1 455 ? 18.666 -20.112 3.966 1.00 25.91 455 PRO A C 1
ATOM 3736 O O . PRO A 1 455 ? 19.103 -21.097 3.365 1.00 25.91 455 PRO A O 1
ATOM 3739 N N . GLY A 1 456 ? 19.400 -19.018 4.180 1.00 24.31 456 GLY A N 1
ATOM 3740 C CA . GLY A 1 456 ? 20.804 -18.877 3.812 1.00 24.31 456 GLY A CA 1
ATOM 3741 C C . GLY A 1 456 ? 21.716 -19.652 4.764 1.00 24.31 456 GLY A C 1
ATOM 3742 O O . GLY A 1 456 ? 21.670 -19.480 5.979 1.00 24.31 456 GLY A O 1
ATOM 3743 N N . THR A 1 457 ? 22.571 -20.503 4.205 1.00 26.59 457 THR A N 1
ATOM 3744 C CA . THR A 1 457 ? 23.503 -21.373 4.934 1.00 26.59 457 THR A CA 1
ATOM 3745 C C . THR A 1 457 ? 24.437 -20.647 5.911 1.00 26.59 457 THR A C 1
ATOM 3747 O O . THR A 1 457 ? 25.197 -19.773 5.507 1.00 26.59 457 THR A O 1
ATOM 3750 N N . VAL A 1 458 ? 24.466 -21.146 7.153 1.00 35.59 458 VAL A N 1
ATOM 3751 C CA . VAL A 1 458 ? 25.621 -21.244 8.076 1.00 35.59 458 VAL A CA 1
ATOM 3752 C C . VAL A 1 458 ? 26.622 -20.069 8.066 1.00 35.59 458 VAL A C 1
ATOM 3754 O O . VAL A 1 458 ? 27.619 -20.088 7.348 1.00 35.59 458 VAL A O 1
ATOM 3757 N N . GLY A 1 459 ? 26.440 -19.114 8.986 1.00 26.58 459 GLY A N 1
ATOM 3758 C CA . GLY A 1 459 ? 27.409 -18.047 9.271 1.00 26.58 459 GLY A CA 1
ATOM 3759 C C . GLY A 1 459 ? 27.743 -17.929 10.761 1.00 26.58 459 GLY A C 1
ATOM 3760 O O . GLY A 1 459 ? 26.988 -17.346 11.535 1.00 26.58 459 GLY A O 1
ATOM 3761 N N . SER A 1 460 ? 28.894 -18.450 11.192 1.00 33.47 460 SER A N 1
ATOM 3762 C CA . SER A 1 460 ? 29.379 -18.290 12.570 1.00 33.47 460 SER A CA 1
ATOM 3763 C C . SER A 1 460 ? 29.957 -16.885 12.799 1.00 33.47 460 SER A C 1
ATOM 3765 O O . SER A 1 460 ? 31.052 -16.591 12.319 1.00 33.47 460 SER A O 1
ATOM 3767 N N . GLY A 1 461 ? 29.276 -16.026 13.566 1.00 25.50 461 GLY A N 1
ATOM 3768 C CA . GLY A 1 461 ? 29.755 -14.661 13.826 1.00 25.50 461 GLY A CA 1
ATOM 3769 C C . GLY A 1 461 ? 29.224 -14.035 15.116 1.00 25.50 461 GLY A C 1
ATOM 3770 O O . GLY A 1 461 ? 28.072 -13.626 15.203 1.00 25.50 461 GLY A O 1
ATOM 3771 N N . ILE A 1 462 ? 30.085 -13.899 16.128 1.00 25.14 462 ILE A N 1
ATOM 3772 C CA . ILE A 1 462 ? 29.788 -13.136 17.347 1.00 25.14 462 ILE A CA 1
ATOM 3773 C C . ILE A 1 462 ? 30.150 -11.659 17.131 1.00 25.14 462 ILE A C 1
ATOM 3775 O O . ILE A 1 462 ? 31.316 -11.338 16.923 1.00 25.14 462 ILE A O 1
ATOM 3779 N N . ARG A 1 463 ? 29.182 -10.747 17.289 1.00 24.77 463 ARG A N 1
ATOM 3780 C CA . ARG A 1 463 ? 29.430 -9.326 17.618 1.00 24.77 463 ARG A CA 1
ATOM 3781 C C . ARG A 1 463 ? 28.727 -8.942 18.931 1.00 24.77 463 ARG A C 1
ATOM 3783 O O . ARG A 1 463 ? 27.907 -9.716 19.445 1.00 24.77 463 ARG A O 1
ATOM 3790 N N . ARG A 1 464 ? 29.124 -7.820 19.547 1.00 23.30 464 ARG A N 1
ATOM 3791 C CA . ARG A 1 464 ? 28.669 -7.376 20.882 1.00 23.30 464 ARG A CA 1
ATOM 3792 C C . ARG A 1 464 ? 28.461 -5.849 20.921 1.00 23.30 464 ARG A C 1
ATOM 3794 O O . ARG A 1 464 ? 29.229 -5.115 20.320 1.00 23.30 464 ARG A O 1
ATOM 3801 N N . TYR A 1 465 ? 27.406 -5.466 21.639 1.00 25.64 465 TYR A N 1
ATOM 3802 C CA . TYR A 1 465 ? 26.768 -4.155 21.852 1.00 25.64 465 TYR A CA 1
ATOM 3803 C C . TYR A 1 465 ? 27.634 -2.904 22.090 1.00 25.64 465 TYR A C 1
ATOM 3805 O O . TYR A 1 465 ? 28.695 -2.992 22.704 1.00 25.64 465 TYR A O 1
ATOM 3813 N N . GLY A 1 466 ? 27.063 -1.733 21.743 1.00 25.38 466 GLY A N 1
ATOM 3814 C CA . GLY A 1 466 ? 27.589 -0.405 22.106 1.00 25.38 466 GLY A CA 1
ATOM 3815 C C . GLY A 1 466 ? 26.777 0.844 21.682 1.00 25.38 466 GLY A C 1
ATOM 3816 O O . GLY A 1 466 ? 27.400 1.866 21.415 1.00 25.38 466 GLY A O 1
ATOM 3817 N N . SER A 1 467 ? 25.438 0.803 21.571 1.00 22.38 467 SER A N 1
ATOM 3818 C CA . SER A 1 467 ? 24.565 1.992 21.364 1.00 22.38 467 SER A CA 1
ATOM 3819 C C . SER A 1 467 ? 23.071 1.654 21.565 1.00 22.38 467 SER A C 1
ATOM 3821 O O . SER A 1 467 ? 22.770 0.459 21.673 1.00 22.38 467 SER A O 1
ATOM 3823 N N . PRO A 1 468 ? 22.152 2.644 21.692 1.00 23.41 468 PRO A N 1
ATOM 3824 C CA . PRO A 1 468 ? 20.743 2.398 22.019 1.00 23.41 468 PRO A CA 1
ATOM 3825 C C . PRO A 1 468 ? 20.029 1.577 20.938 1.00 23.41 468 PRO A C 1
ATOM 3827 O O . PRO A 1 468 ? 20.311 1.697 19.748 1.00 23.41 468 PRO A O 1
ATOM 3830 N N . VAL A 1 469 ? 19.132 0.695 21.378 1.00 26.69 469 VAL A N 1
ATOM 3831 C CA . VAL A 1 469 ? 18.624 -0.421 20.570 1.00 26.69 469 VAL A CA 1
ATOM 3832 C C . VAL A 1 469 ? 17.315 -0.042 19.883 1.00 26.69 469 VAL A C 1
ATOM 3834 O O . VAL A 1 469 ? 16.239 -0.362 20.381 1.00 26.69 469 VAL A O 1
ATOM 3837 N N . HIS A 1 470 ? 17.417 0.581 18.711 1.00 26.14 470 HIS A N 1
ATOM 3838 C CA . HIS A 1 470 ? 16.350 0.542 17.710 1.00 26.14 470 HIS A CA 1
ATOM 3839 C C . HIS A 1 470 ? 16.699 -0.450 16.588 1.00 26.14 470 HIS A C 1
ATOM 3841 O O . HIS A 1 470 ? 17.860 -0.598 16.213 1.00 26.14 470 HIS A O 1
ATOM 3847 N N . SER A 1 471 ? 15.656 -1.119 16.083 1.00 32.00 471 SER A N 1
ATOM 3848 C CA . SER A 1 471 ? 15.577 -1.783 14.769 1.00 32.00 471 SER A CA 1
ATOM 3849 C C . SER A 1 471 ? 16.699 -2.760 14.367 1.00 32.00 471 SER A C 1
ATOM 3851 O O . SER A 1 471 ? 17.432 -2.489 13.422 1.00 32.00 471 SER A O 1
ATOM 3853 N N . ASP A 1 472 ? 16.776 -3.937 15.006 1.00 27.70 472 ASP A N 1
ATOM 3854 C CA . ASP A 1 472 ? 17.498 -5.097 14.435 1.00 27.70 472 ASP A CA 1
ATOM 3855 C C . ASP A 1 472 ? 16.969 -6.438 15.010 1.00 27.70 472 ASP A C 1
ATOM 3857 O O . ASP A 1 472 ? 17.680 -7.209 15.664 1.00 27.70 472 ASP A O 1
ATOM 3861 N N . HIS A 1 473 ? 15.652 -6.673 14.894 1.00 35.75 473 HIS A N 1
ATOM 3862 C CA . HIS A 1 473 ? 14.930 -7.782 15.553 1.00 35.75 473 HIS A CA 1
ATOM 3863 C C . HIS A 1 473 ? 14.078 -8.613 14.579 1.00 35.75 473 HIS A C 1
ATOM 3865 O O . HIS A 1 473 ? 12.859 -8.698 14.713 1.00 35.75 473 HIS A O 1
ATOM 3871 N N . GLY A 1 474 ? 14.742 -9.246 13.611 1.00 34.16 474 GLY A N 1
ATOM 3872 C CA . GLY A 1 474 ? 14.159 -10.345 12.840 1.00 34.16 474 GLY A CA 1
ATOM 3873 C C . GLY A 1 474 ? 14.185 -11.680 13.601 1.00 34.16 474 GLY A C 1
ATOM 3874 O O . GLY A 1 474 ? 15.107 -11.950 14.371 1.00 34.16 474 GLY A O 1
ATOM 3875 N N . ASP A 1 475 ? 13.181 -12.511 13.324 1.00 44.25 475 ASP A N 1
ATOM 3876 C CA . ASP A 1 475 ? 13.257 -13.979 13.324 1.00 44.25 475 ASP A CA 1
ATOM 3877 C C . ASP A 1 475 ? 13.574 -14.709 14.648 1.00 44.25 475 ASP A C 1
ATOM 3879 O O . ASP A 1 475 ? 14.402 -15.618 14.680 1.00 44.25 475 ASP A O 1
ATOM 3883 N N . VAL A 1 476 ? 12.882 -14.383 15.751 1.00 53.56 476 VAL A N 1
ATOM 3884 C CA . VAL A 1 476 ? 12.922 -15.209 16.979 1.00 53.56 476 VAL A CA 1
ATOM 3885 C C . VAL A 1 476 ? 11.528 -15.412 17.575 1.00 53.56 476 VAL A C 1
ATOM 3887 O O . VAL A 1 476 ? 10.839 -14.449 17.913 1.00 53.56 476 VAL A O 1
ATOM 3890 N N . LEU A 1 477 ? 11.144 -16.678 17.773 1.00 65.50 477 LEU A N 1
ATOM 3891 C CA . LEU A 1 477 ? 9.963 -17.072 18.542 1.00 65.50 477 LEU A CA 1
ATOM 3892 C C . LEU A 1 477 ? 10.110 -16.596 19.995 1.00 65.50 477 LEU A C 1
ATOM 3894 O O . LEU A 1 477 ? 11.012 -17.025 20.716 1.00 65.50 477 LEU A O 1
ATOM 3898 N N . LYS A 1 478 ? 9.245 -15.674 20.429 1.00 68.81 478 LYS A N 1
ATOM 3899 C CA . LYS A 1 478 ? 9.365 -15.061 21.755 1.00 68.81 478 LYS A CA 1
ATOM 3900 C C . LYS A 1 478 ? 8.835 -15.972 22.857 1.00 68.81 478 LYS A C 1
ATOM 3902 O O . LYS A 1 478 ? 7.712 -16.480 22.778 1.00 68.81 478 LYS A O 1
ATOM 3907 N N . TYR A 1 479 ? 9.608 -16.051 23.933 1.00 70.88 479 TYR A N 1
ATOM 3908 C CA . TYR A 1 479 ? 9.196 -16.593 25.217 1.00 70.88 479 TYR A CA 1
ATOM 3909 C C . TYR A 1 479 ? 9.274 -15.498 26.290 1.00 70.88 479 TYR A C 1
ATOM 3911 O O . TYR A 1 479 ? 10.202 -14.690 26.307 1.00 70.88 479 TYR A O 1
ATOM 3919 N N . VAL A 1 480 ? 8.285 -15.444 27.183 1.00 68.19 480 VAL A N 1
ATOM 3920 C CA . VAL A 1 480 ? 8.252 -14.513 28.319 1.00 68.19 480 VAL A CA 1
ATOM 3921 C C . VAL A 1 480 ? 8.541 -15.276 29.604 1.00 68.19 480 VAL A C 1
ATOM 3923 O O . VAL A 1 480 ? 7.833 -16.223 29.958 1.00 68.19 480 VAL A O 1
ATOM 3926 N N . TYR A 1 481 ? 9.569 -14.820 30.314 1.00 64.12 481 TYR A N 1
ATOM 3927 C CA . TYR A 1 481 ? 9.814 -15.124 31.712 1.00 64.12 481 TYR A CA 1
ATOM 3928 C C . TYR A 1 481 ? 9.330 -13.942 32.557 1.00 64.12 481 TYR A C 1
ATOM 3930 O O . TYR A 1 481 ? 9.857 -12.833 32.465 1.00 64.12 481 TYR A O 1
ATOM 3938 N N . TRP A 1 482 ? 8.304 -14.151 33.376 1.00 63.53 482 TRP A N 1
ATOM 3939 C CA . TRP A 1 482 ? 7.754 -13.086 34.213 1.00 63.53 482 TRP A CA 1
ATOM 3940 C C . TRP A 1 482 ? 8.299 -13.170 35.637 1.00 63.53 482 TRP A C 1
ATOM 3942 O O . TRP A 1 482 ? 8.183 -14.209 36.293 1.00 63.53 482 TRP A O 1
ATOM 3952 N N . THR A 1 483 ? 8.856 -12.069 36.150 1.00 56.09 483 THR A N 1
ATOM 3953 C CA . THR A 1 483 ? 9.228 -11.968 37.567 1.00 56.09 483 THR A CA 1
ATOM 3954 C C . THR A 1 483 ? 8.703 -10.689 38.185 1.00 56.09 483 THR A C 1
ATOM 3956 O O . THR A 1 483 ? 9.152 -9.602 37.826 1.00 56.09 483 THR A O 1
ATOM 3959 N N . ASN A 1 484 ? 7.860 -10.820 39.204 1.00 54.66 484 ASN A N 1
ATOM 3960 C CA . ASN A 1 484 ? 7.555 -9.701 40.083 1.00 54.66 484 ASN A CA 1
ATOM 3961 C C . ASN A 1 484 ? 8.586 -9.668 41.217 1.00 54.66 484 ASN A C 1
ATOM 3963 O O . ASN A 1 484 ? 8.561 -10.526 42.101 1.00 54.66 484 ASN A O 1
ATOM 3967 N N . LYS A 1 485 ? 9.544 -8.734 41.159 1.00 45.38 485 LYS A N 1
ATOM 3968 C CA . LYS A 1 485 ? 10.599 -8.572 42.175 1.00 45.38 485 LYS A CA 1
ATOM 3969 C C . LYS A 1 485 ? 10.274 -7.421 43.127 1.00 45.38 485 LYS A C 1
ATOM 3971 O O . LYS A 1 485 ? 9.758 -6.381 42.735 1.00 45.38 485 LYS A O 1
ATOM 3976 N N . TYR A 1 486 ? 10.763 -7.547 44.363 1.00 38.59 486 TYR A N 1
ATOM 3977 C CA . TYR A 1 486 ? 10.724 -6.533 45.435 1.00 38.59 486 TYR A CA 1
ATOM 3978 C C . TYR A 1 486 ? 11.295 -5.134 45.086 1.00 38.59 486 TYR A C 1
ATOM 3980 O O . TYR A 1 486 ? 11.283 -4.242 45.934 1.00 38.59 486 TYR A O 1
ATOM 3988 N N . THR A 1 487 ? 11.840 -4.930 43.886 1.00 34.53 487 THR A N 1
ATOM 3989 C CA . THR A 1 487 ? 12.502 -3.697 43.434 1.00 34.53 487 THR A CA 1
ATOM 3990 C C . THR A 1 487 ? 11.567 -2.658 42.811 1.00 34.53 487 THR A C 1
ATOM 3992 O O . THR A 1 487 ? 12.046 -1.580 42.471 1.00 34.53 487 THR A O 1
ATOM 3995 N N . GLY A 1 488 ? 10.262 -2.933 42.705 1.00 36.56 488 GLY A N 1
ATOM 3996 C CA . GLY A 1 488 ? 9.272 -1.971 42.193 1.00 36.56 488 GLY A CA 1
ATOM 3997 C C . GLY A 1 488 ? 9.161 -1.919 40.667 1.00 36.56 488 GLY A C 1
ATOM 3998 O O . GLY A 1 488 ? 8.547 -0.999 40.144 1.00 36.56 488 GLY A O 1
ATOM 3999 N N . TYR A 1 489 ? 9.729 -2.912 39.982 1.00 36.00 489 TYR A N 1
ATOM 4000 C CA . TYR A 1 489 ? 9.604 -3.116 38.544 1.00 36.00 489 TYR A CA 1
ATOM 4001 C C . TYR A 1 489 ? 9.008 -4.506 38.312 1.00 36.00 489 TYR A C 1
ATOM 4003 O O . TYR A 1 489 ? 9.599 -5.504 38.739 1.00 36.00 489 TYR A O 1
ATOM 4011 N N . ASP A 1 490 ? 7.872 -4.570 37.617 1.00 39.91 490 ASP A N 1
ATOM 4012 C CA . ASP A 1 490 ? 7.407 -5.796 36.969 1.00 39.91 490 ASP A CA 1
ATOM 4013 C C . ASP A 1 490 ? 8.307 -6.043 35.748 1.00 39.91 490 ASP A C 1
ATOM 4015 O O . ASP A 1 490 ? 7.971 -5.718 34.611 1.00 39.91 490 ASP A O 1
ATOM 4019 N N . GLU A 1 491 ? 9.516 -6.558 35.992 1.00 37.06 491 GLU A N 1
ATOM 4020 C CA . GLU A 1 491 ? 10.438 -6.917 34.918 1.00 37.06 491 GLU A CA 1
ATOM 4021 C C . GLU A 1 491 ? 9.882 -8.134 34.160 1.00 37.06 491 GLU A C 1
ATOM 4023 O O . GLU A 1 491 ? 10.107 -9.293 34.524 1.00 37.06 491 GLU A O 1
ATOM 4028 N N . LEU A 1 492 ? 9.166 -7.853 33.074 1.00 39.22 492 LEU A N 1
ATOM 4029 C CA . LEU A 1 492 ? 8.923 -8.785 31.982 1.00 39.22 492 LEU A CA 1
ATOM 4030 C C . LEU A 1 492 ? 10.258 -9.075 31.285 1.00 39.22 492 LEU A C 1
ATOM 4032 O O . LEU A 1 492 ? 10.780 -8.253 30.531 1.00 39.22 492 LEU A O 1
ATOM 4036 N N . TRP A 1 493 ? 10.829 -10.251 31.537 1.00 42.56 493 TRP A N 1
ATOM 4037 C CA . TRP A 1 493 ? 12.022 -10.708 30.837 1.00 42.56 493 TRP A CA 1
ATOM 4038 C C . TRP A 1 493 ? 11.597 -11.445 29.565 1.00 42.56 493 TRP A C 1
ATOM 4040 O O . TRP A 1 493 ? 11.147 -12.587 29.616 1.00 42.56 493 TRP A O 1
ATOM 4050 N N . GLU A 1 494 ? 11.772 -10.820 28.400 1.00 43.50 494 GLU A N 1
ATOM 4051 C CA . GLU A 1 494 ? 11.757 -11.565 27.138 1.00 43.50 494 GLU A CA 1
ATOM 4052 C C . GLU A 1 494 ? 12.965 -12.518 27.104 1.00 43.50 494 GLU A C 1
ATOM 4054 O O . GLU A 1 494 ? 14.106 -12.082 26.897 1.00 43.50 494 GLU A O 1
ATOM 4059 N N . GLU A 1 495 ? 12.735 -13.826 27.253 1.00 41.09 495 GLU A N 1
ATOM 4060 C CA . GLU A 1 495 ? 13.713 -14.815 26.805 1.00 41.09 495 GLU A CA 1
ATOM 4061 C C . GLU A 1 495 ? 13.612 -14.920 25.283 1.00 41.09 495 GLU A C 1
ATOM 4063 O O . GLU A 1 495 ? 12.916 -15.751 24.702 1.00 41.09 495 GLU A O 1
ATOM 4068 N N . ARG A 1 496 ? 14.347 -14.031 24.618 1.00 43.12 496 ARG A N 1
ATOM 4069 C CA . ARG A 1 496 ? 14.751 -14.245 23.230 1.00 43.12 496 ARG A CA 1
ATOM 4070 C C . ARG A 1 496 ? 15.796 -15.346 23.217 1.00 43.12 496 ARG A C 1
ATOM 4072 O O . ARG A 1 496 ? 16.677 -15.349 24.080 1.00 43.12 496 ARG A O 1
ATOM 4079 N N . GLU A 1 497 ? 15.774 -16.194 22.193 1.00 41.38 497 GLU A N 1
ATOM 4080 C CA . GLU A 1 497 ? 16.611 -17.394 22.029 1.00 41.38 497 GLU A CA 1
ATOM 4081 C C . GLU A 1 497 ? 18.124 -17.127 21.786 1.00 41.38 497 GLU A C 1
ATOM 4083 O O . GLU A 1 497 ? 18.847 -17.838 21.090 1.00 41.38 497 GLU A O 1
ATOM 4088 N N . SER A 1 498 ? 18.646 -16.071 22.403 1.00 35.25 498 SER A N 1
ATOM 4089 C CA . SER A 1 498 ? 20.027 -15.625 22.352 1.00 35.25 498 SER A CA 1
ATOM 4090 C C . SER A 1 498 ? 20.855 -16.260 23.480 1.00 35.25 498 SER A C 1
ATOM 4092 O O . SER A 1 498 ? 20.648 -16.014 24.668 1.00 35.25 498 SER A O 1
ATOM 4094 N N . ARG A 1 499 ? 21.866 -17.051 23.098 1.00 38.16 499 ARG A N 1
ATOM 4095 C CA . ARG A 1 499 ? 22.763 -17.856 23.965 1.00 38.16 499 ARG A CA 1
ATOM 4096 C C . ARG A 1 499 ? 23.621 -17.086 25.011 1.00 38.16 499 ARG A C 1
ATOM 4098 O O . ARG A 1 499 ? 24.727 -17.533 25.308 1.00 38.16 499 ARG A O 1
ATOM 4105 N N . ARG A 1 500 ? 23.238 -15.900 25.519 1.00 34.22 500 ARG A N 1
ATOM 4106 C CA . ARG A 1 500 ? 24.160 -15.007 26.276 1.00 34.22 500 ARG A CA 1
ATOM 4107 C C . ARG A 1 500 ? 23.719 -14.416 27.621 1.00 34.22 500 ARG A C 1
ATOM 4109 O O . ARG A 1 500 ? 24.597 -13.856 28.274 1.00 34.22 500 ARG A O 1
ATOM 4116 N N . LYS A 1 501 ? 22.462 -14.518 28.072 1.00 36.59 501 LYS A N 1
ATOM 4117 C CA . LYS A 1 501 ? 22.060 -14.000 29.410 1.00 36.59 501 LYS A CA 1
ATOM 4118 C C . LYS A 1 501 ? 21.861 -15.059 30.504 1.00 36.59 501 LYS A C 1
ATOM 4120 O O . LYS A 1 501 ? 21.762 -14.699 31.672 1.00 36.59 501 LYS A O 1
ATOM 4125 N N . ILE A 1 502 ? 21.921 -16.342 30.154 1.00 37.38 502 ILE A N 1
ATOM 4126 C CA . ILE A 1 502 ? 21.776 -17.464 31.097 1.00 37.38 502 ILE A CA 1
ATOM 4127 C C . ILE A 1 502 ? 22.873 -17.451 32.200 1.00 37.38 502 ILE A C 1
ATOM 4129 O O . ILE A 1 502 ? 22.558 -17.611 33.380 1.00 37.38 502 ILE A O 1
ATOM 4133 N N . MET A 1 503 ? 24.124 -17.092 31.860 1.00 32.38 503 MET A N 1
ATOM 4134 C CA . MET A 1 503 ? 25.280 -17.092 32.789 1.00 32.38 503 MET A CA 1
ATOM 4135 C C . MET A 1 503 ? 25.137 -16.247 34.069 1.00 32.38 503 MET A C 1
ATOM 4137 O O . MET A 1 503 ? 25.871 -16.473 35.033 1.00 32.38 503 MET A O 1
ATOM 4141 N N . THR A 1 504 ? 24.265 -15.234 34.103 1.00 36.69 504 THR A N 1
ATOM 4142 C CA . THR A 1 504 ? 24.094 -14.389 35.303 1.00 36.69 504 THR A CA 1
ATOM 4143 C C . THR A 1 504 ? 23.059 -14.925 36.288 1.00 36.69 504 THR A C 1
ATOM 4145 O O . THR A 1 504 ? 23.147 -14.601 37.472 1.00 36.69 504 THR A O 1
ATOM 4148 N N . THR A 1 505 ? 22.125 -15.765 35.836 1.00 38.03 505 THR A N 1
ATOM 4149 C CA . THR A 1 505 ? 21.038 -16.309 36.669 1.00 38.03 505 THR A CA 1
ATOM 4150 C C . THR A 1 505 ? 21.353 -17.726 37.163 1.00 38.03 505 THR A C 1
ATOM 4152 O O . THR A 1 505 ? 21.024 -18.055 38.302 1.00 38.03 505 THR A O 1
ATOM 4155 N N . GLU A 1 506 ? 22.094 -18.526 36.379 1.00 39.84 506 GLU A N 1
ATOM 4156 C CA . GLU A 1 506 ? 22.603 -19.861 36.770 1.00 39.84 506 GLU A CA 1
ATOM 4157 C C . GLU A 1 506 ? 23.307 -19.851 38.138 1.00 39.84 506 GLU A C 1
ATOM 4159 O O . GLU A 1 506 ? 23.137 -20.762 38.950 1.00 39.84 506 GLU A O 1
ATOM 4164 N N . ARG A 1 507 ? 24.043 -18.773 38.449 1.00 39.09 507 ARG A N 1
ATOM 4165 C CA . ARG A 1 507 ? 24.799 -18.638 39.706 1.00 39.09 507 ARG A CA 1
ATOM 4166 C C . ARG A 1 507 ? 23.921 -18.583 40.970 1.00 39.09 507 ARG A C 1
ATOM 4168 O O . ARG A 1 507 ? 24.462 -18.682 42.068 1.00 39.09 507 ARG A O 1
ATOM 4175 N N . TRP A 1 508 ? 22.604 -18.425 40.823 1.00 36.81 508 TRP A N 1
ATOM 4176 C CA . TRP A 1 508 ? 21.621 -18.455 41.914 1.00 36.81 508 TRP A CA 1
ATOM 4177 C C . TRP A 1 508 ? 20.769 -19.735 41.960 1.00 36.81 508 TRP A C 1
ATOM 4179 O O . TRP A 1 508 ? 20.202 -20.029 43.009 1.00 36.81 508 TRP A O 1
ATOM 4189 N N . LEU A 1 509 ? 20.683 -20.496 40.861 1.00 41.47 509 LEU A N 1
ATOM 4190 C CA . LEU A 1 509 ? 19.787 -21.657 40.730 1.00 41.47 509 LEU A CA 1
ATOM 4191 C C . LEU A 1 509 ? 20.480 -23.025 40.840 1.00 41.47 509 LEU A C 1
ATOM 4193 O O . LEU A 1 509 ? 19.784 -24.020 41.031 1.00 41.47 509 LEU A O 1
ATOM 4197 N N . GLY A 1 510 ? 21.817 -23.082 40.779 1.00 37.31 510 GLY A N 1
ATOM 4198 C CA . GLY A 1 510 ? 22.624 -24.315 40.729 1.00 37.31 510 GLY A CA 1
ATOM 4199 C C . GLY A 1 510 ? 22.589 -25.216 41.977 1.00 37.31 510 GLY A C 1
ATOM 4200 O O . GLY A 1 510 ? 23.620 -25.450 42.611 1.00 37.31 510 GLY A O 1
ATOM 4201 N N . LYS A 1 511 ? 21.408 -25.726 42.344 1.00 38.88 511 LYS A N 1
ATOM 4202 C CA . LYS A 1 511 ? 21.201 -26.750 43.379 1.00 38.88 511 LYS A CA 1
ATOM 4203 C C . LYS A 1 511 ? 20.127 -27.799 43.061 1.00 38.88 511 LYS A C 1
ATOM 4205 O O . LYS A 1 511 ? 19.987 -28.723 43.859 1.00 38.88 511 LYS A O 1
ATOM 4210 N N . TYR A 1 512 ? 19.415 -27.704 41.932 1.00 40.28 512 TYR A N 1
ATOM 4211 C CA . TYR A 1 512 ? 18.375 -28.668 41.551 1.00 40.28 512 TYR A CA 1
ATOM 4212 C C . TYR A 1 512 ? 18.353 -28.962 40.033 1.00 40.28 512 TYR A C 1
ATOM 4214 O O . TYR A 1 512 ? 17.745 -28.221 39.275 1.00 40.28 512 TYR A O 1
ATOM 4222 N N . GLY A 1 513 ? 18.934 -30.098 39.618 1.00 47.94 513 GLY A N 1
ATOM 4223 C CA . GLY A 1 513 ? 18.456 -30.863 38.447 1.00 47.94 513 GLY A CA 1
ATOM 4224 C C . GLY A 1 513 ? 18.831 -30.425 37.016 1.00 47.94 513 GLY A C 1
ATOM 4225 O O . GLY A 1 513 ? 18.045 -30.680 36.111 1.00 47.94 513 GLY A O 1
ATOM 4226 N N . ASP A 1 514 ? 20.000 -29.827 36.768 1.00 50.06 514 ASP A N 1
ATOM 4227 C CA . ASP A 1 514 ? 20.292 -29.149 35.482 1.00 50.06 514 ASP A CA 1
ATOM 4228 C C . ASP A 1 514 ? 20.433 -30.023 34.200 1.00 50.06 514 ASP A C 1
ATOM 4230 O O . ASP A 1 514 ? 20.298 -29.490 33.097 1.00 50.06 514 ASP A O 1
ATOM 4234 N N . ASP A 1 515 ? 20.703 -31.336 34.270 1.00 50.19 515 ASP A N 1
ATOM 4235 C CA . ASP A 1 515 ? 21.105 -32.117 33.071 1.00 50.19 515 ASP A CA 1
ATOM 4236 C C . ASP A 1 515 ? 19.956 -32.724 32.230 1.00 50.19 515 ASP A C 1
ATOM 4238 O O . ASP A 1 515 ? 20.131 -32.921 31.023 1.00 50.19 515 ASP A O 1
ATOM 4242 N N . GLU A 1 516 ? 18.784 -33.024 32.808 1.00 50.88 516 GLU A N 1
ATOM 4243 C CA . GLU A 1 516 ? 17.608 -33.457 32.020 1.00 50.88 516 GLU A CA 1
ATOM 4244 C C . GLU A 1 516 ? 16.849 -32.263 31.437 1.00 50.88 516 GLU A C 1
ATOM 4246 O O . GLU A 1 516 ? 16.530 -32.263 30.246 1.00 50.88 516 GLU A O 1
ATOM 4251 N N . GLN A 1 517 ? 16.643 -31.215 32.244 1.00 50.53 517 GLN A N 1
ATOM 4252 C CA . GLN A 1 517 ? 15.981 -29.969 31.842 1.00 50.53 517 GLN A CA 1
ATOM 4253 C C . GLN A 1 517 ? 16.615 -29.399 30.560 1.00 50.53 517 GLN A C 1
ATOM 4255 O O . GLN A 1 517 ? 15.938 -29.133 29.569 1.00 50.53 517 GLN A O 1
ATOM 4260 N N . ARG A 1 518 ? 17.953 -29.347 30.534 1.00 50.72 518 ARG A N 1
ATOM 4261 C CA . ARG A 1 518 ? 18.745 -28.842 29.410 1.00 50.72 518 ARG A CA 1
ATOM 4262 C C . ARG A 1 518 ? 18.607 -29.660 28.121 1.00 50.72 518 ARG A C 1
ATOM 4264 O O . ARG A 1 518 ? 18.818 -29.109 27.042 1.00 50.72 518 ARG A O 1
ATOM 4271 N N . LYS A 1 519 ? 18.289 -30.958 28.199 1.00 53.03 519 LYS A N 1
ATOM 4272 C CA . LYS A 1 519 ? 18.017 -31.782 27.007 1.00 53.03 519 LYS A CA 1
ATOM 4273 C C . LYS A 1 519 ? 16.626 -31.501 26.453 1.00 53.03 519 LYS A C 1
ATOM 4275 O O . LYS A 1 519 ? 16.505 -31.282 25.251 1.00 53.03 519 LYS A O 1
ATOM 4280 N N . LEU A 1 520 ? 15.623 -31.442 27.330 1.00 55.75 520 LEU A N 1
ATOM 4281 C CA . LEU A 1 520 ? 14.243 -31.106 26.969 1.00 55.75 520 LEU A CA 1
ATOM 4282 C C . LEU A 1 520 ? 14.176 -29.738 26.272 1.00 55.75 520 LEU A C 1
ATOM 4284 O O . LEU A 1 520 ? 13.613 -29.634 25.185 1.00 55.75 520 LEU A O 1
ATOM 4288 N N . ASP A 1 521 ? 14.863 -28.728 26.817 1.00 57.22 521 ASP A N 1
ATOM 4289 C CA . ASP A 1 521 ? 14.932 -27.389 26.218 1.00 57.22 521 ASP A CA 1
ATOM 4290 C C . ASP A 1 521 ? 15.560 -27.387 24.812 1.00 57.22 521 ASP A C 1
ATOM 4292 O O . ASP A 1 521 ? 15.150 -26.605 23.958 1.00 57.22 521 ASP A O 1
ATOM 4296 N N . ILE A 1 522 ? 16.561 -28.236 24.543 1.00 57.81 522 ILE A N 1
ATOM 4297 C CA . ILE A 1 522 ? 17.194 -28.337 23.214 1.00 57.81 522 ILE A CA 1
ATOM 4298 C C . ILE A 1 522 ? 16.264 -29.040 22.217 1.00 57.81 522 ILE A C 1
ATOM 4300 O O . ILE A 1 522 ? 16.172 -28.617 21.062 1.00 57.81 522 ILE A O 1
ATOM 4304 N N . GLU A 1 523 ? 15.572 -30.095 22.647 1.00 60.88 523 GLU A N 1
ATOM 4305 C CA . GLU A 1 523 ? 14.624 -30.821 21.800 1.00 60.88 523 GLU A CA 1
ATOM 4306 C C . GLU A 1 523 ? 13.403 -29.970 21.438 1.00 60.88 523 GLU A C 1
ATOM 4308 O O . GLU A 1 523 ? 12.975 -29.985 20.283 1.00 60.88 523 GLU A O 1
ATOM 4313 N N . ASP A 1 524 ? 12.854 -29.203 22.381 1.00 62.56 524 ASP A N 1
ATOM 4314 C CA . ASP A 1 524 ? 11.686 -28.357 22.123 1.00 62.56 524 ASP A CA 1
ATOM 4315 C C . ASP A 1 524 ? 12.013 -27.182 21.192 1.00 62.56 524 ASP A C 1
ATOM 4317 O O . ASP A 1 524 ? 11.268 -26.951 20.240 1.00 62.56 524 ASP A O 1
ATOM 4321 N N . ARG A 1 525 ? 13.181 -26.538 21.347 1.00 62.41 525 ARG A N 1
ATOM 4322 C CA . ARG A 1 525 ? 13.670 -25.506 20.406 1.00 62.41 525 ARG A CA 1
ATOM 4323 C C . ARG A 1 525 ? 13.798 -26.029 18.972 1.00 62.41 525 ARG A C 1
ATOM 4325 O O . ARG A 1 525 ? 13.461 -25.324 18.020 1.00 62.41 525 ARG A O 1
ATOM 4332 N N . ALA A 1 526 ? 14.265 -27.268 18.798 1.00 59.69 526 ALA A N 1
ATOM 4333 C CA . ALA A 1 526 ? 14.373 -27.891 17.477 1.00 59.69 526 ALA A CA 1
ATOM 4334 C C . ALA A 1 526 ? 12.992 -28.183 16.855 1.00 59.69 526 ALA A C 1
ATOM 4336 O O . ALA A 1 526 ? 12.803 -27.985 15.653 1.00 59.69 526 ALA A O 1
ATOM 4337 N N . LYS A 1 527 ? 12.016 -28.608 17.670 1.00 63.34 527 LYS A N 1
ATOM 4338 C CA . LYS A 1 527 ? 10.618 -28.807 17.245 1.00 63.34 527 LYS A CA 1
ATOM 4339 C C . LYS A 1 527 ? 9.937 -27.479 16.887 1.00 63.34 527 LYS A C 1
ATOM 4341 O O . LYS A 1 527 ? 9.191 -27.441 15.914 1.00 63.34 527 LYS A O 1
ATOM 4346 N N . ASP A 1 528 ? 10.197 -26.411 17.642 1.00 61.03 528 ASP A N 1
ATOM 4347 C CA . ASP A 1 528 ? 9.650 -25.065 17.408 1.00 61.03 528 ASP A CA 1
ATOM 4348 C C . ASP A 1 528 ? 10.053 -24.512 16.031 1.00 61.03 528 ASP A C 1
ATOM 4350 O O . ASP A 1 528 ? 9.191 -24.070 15.270 1.00 61.03 528 ASP A O 1
ATOM 4354 N N . HIS A 1 529 ? 11.337 -24.616 15.667 1.00 59.56 529 HIS A N 1
ATOM 4355 C CA . HIS A 1 529 ? 11.826 -24.225 14.338 1.00 59.56 529 HIS A CA 1
ATOM 4356 C C . HIS A 1 529 ? 11.176 -25.057 13.219 1.00 59.56 529 HIS A C 1
ATOM 4358 O O . HIS A 1 529 ? 10.646 -24.504 12.257 1.00 59.56 529 HIS A O 1
ATOM 4364 N N . ALA A 1 530 ? 11.151 -26.387 13.366 1.00 56.94 530 ALA A N 1
ATOM 4365 C CA . ALA A 1 530 ? 10.583 -27.278 12.354 1.00 56.94 530 ALA A CA 1
ATOM 4366 C C . ALA A 1 530 ? 9.071 -27.061 12.137 1.00 56.94 530 ALA A C 1
ATOM 4368 O O . ALA A 1 530 ? 8.584 -27.174 11.010 1.00 56.94 530 ALA A O 1
ATOM 4369 N N . ALA A 1 531 ? 8.323 -26.733 13.197 1.00 54.56 531 ALA A N 1
ATOM 4370 C CA . ALA A 1 531 ? 6.899 -26.418 13.105 1.00 54.56 531 ALA A CA 1
ATOM 4371 C C . ALA A 1 531 ? 6.644 -25.103 12.349 1.00 54.56 531 ALA A C 1
ATOM 4373 O O . ALA A 1 531 ? 5.685 -25.019 11.580 1.00 54.56 531 ALA A O 1
ATOM 4374 N N . LEU A 1 532 ? 7.511 -24.099 12.523 1.00 56.59 532 LEU A N 1
ATOM 4375 C CA . LEU A 1 532 ? 7.430 -22.830 11.801 1.00 56.59 532 LEU A CA 1
ATOM 4376 C C . LEU A 1 532 ? 7.694 -23.006 10.296 1.00 56.59 532 LEU A C 1
ATOM 4378 O O . LEU A 1 532 ? 6.883 -22.561 9.483 1.00 56.59 532 LEU A O 1
ATOM 4382 N N . ASP A 1 533 ? 8.762 -23.718 9.926 1.00 53.62 533 ASP A N 1
ATOM 4383 C CA . ASP A 1 533 ? 9.101 -24.008 8.523 1.00 53.62 533 ASP A CA 1
ATOM 4384 C C . ASP A 1 533 ? 7.980 -24.790 7.807 1.00 53.62 533 ASP A C 1
ATOM 4386 O O . ASP A 1 533 ? 7.614 -24.495 6.660 1.00 53.62 533 ASP A O 1
ATOM 4390 N N . LEU A 1 534 ? 7.384 -25.772 8.495 1.00 47.44 534 LEU A N 1
ATOM 4391 C CA . LEU A 1 534 ? 6.255 -26.557 7.986 1.00 47.44 534 LEU A CA 1
ATOM 4392 C C . LEU A 1 534 ? 4.994 -25.699 7.787 1.00 47.44 534 LEU A C 1
ATOM 4394 O O . LEU A 1 534 ? 4.267 -25.868 6.804 1.00 47.44 534 LEU A O 1
ATOM 4398 N N . PHE A 1 535 ? 4.736 -24.762 8.699 1.00 45.97 535 PHE A N 1
ATOM 4399 C CA . PHE A 1 535 ? 3.585 -23.870 8.615 1.00 45.97 535 PHE A CA 1
ATOM 4400 C C . PHE A 1 535 ? 3.723 -22.881 7.446 1.00 45.97 535 PHE A C 1
ATOM 4402 O O . PHE A 1 535 ? 2.809 -22.767 6.625 1.00 45.97 535 PHE A O 1
ATOM 4409 N N . ILE A 1 536 ? 4.881 -22.221 7.317 1.00 52.16 536 ILE A N 1
ATOM 4410 C CA . ILE A 1 536 ? 5.175 -21.267 6.231 1.00 52.16 536 ILE A CA 1
ATOM 4411 C C . ILE A 1 536 ? 5.049 -21.954 4.862 1.00 52.16 536 ILE A C 1
ATOM 4413 O O . ILE A 1 536 ? 4.287 -21.502 4.005 1.00 52.16 536 ILE A O 1
ATOM 4417 N N . SER A 1 537 ? 5.709 -23.103 4.684 1.00 43.12 537 SER A N 1
ATOM 4418 C CA . SER A 1 537 ? 5.674 -23.855 3.418 1.00 43.12 537 SER A CA 1
ATOM 4419 C C . SER A 1 537 ? 4.275 -24.349 3.022 1.00 43.12 537 SER A C 1
ATOM 4421 O O . SER A 1 537 ? 3.976 -24.469 1.831 1.00 43.12 537 SER A O 1
ATOM 4423 N N . THR A 1 538 ? 3.386 -24.578 3.993 1.00 37.91 538 THR A N 1
ATOM 4424 C CA . THR A 1 538 ? 1.983 -24.936 3.732 1.00 37.91 538 THR A CA 1
ATOM 4425 C C . THR A 1 538 ? 1.180 -23.736 3.209 1.00 37.91 538 THR A C 1
ATOM 4427 O O . THR A 1 538 ? 0.411 -23.883 2.252 1.00 37.91 538 THR A O 1
ATOM 4430 N N . VAL A 1 539 ? 1.387 -22.542 3.780 1.00 39.53 539 VAL A N 1
ATOM 4431 C CA . VAL A 1 539 ? 0.666 -21.301 3.427 1.00 39.53 539 VAL A CA 1
ATOM 4432 C C . VAL A 1 539 ? 1.072 -20.754 2.049 1.00 39.53 539 VAL A C 1
ATOM 4434 O O . VAL A 1 539 ? 0.202 -20.327 1.287 1.00 39.53 539 VAL A O 1
ATOM 4437 N N . ASP A 1 540 ? 2.353 -20.829 1.678 1.00 41.94 540 ASP A N 1
ATOM 4438 C CA . ASP A 1 540 ? 2.865 -20.250 0.420 1.00 41.94 540 ASP A CA 1
ATOM 4439 C C . ASP A 1 540 ? 2.420 -20.997 -0.857 1.00 41.94 540 ASP A C 1
ATOM 4441 O O . ASP A 1 540 ? 2.458 -20.454 -1.964 1.00 41.94 540 ASP A O 1
ATOM 4445 N N . SER A 1 541 ? 1.934 -22.235 -0.730 1.00 32.97 541 SER A N 1
ATOM 4446 C CA . SER A 1 541 ? 1.711 -23.180 -1.840 1.00 32.97 541 SER A CA 1
ATOM 4447 C C . SER A 1 541 ? 0.578 -22.846 -2.845 1.00 32.97 541 SER A C 1
ATOM 4449 O O . SER A 1 541 ? 0.212 -23.699 -3.657 1.00 32.97 541 SER A O 1
ATOM 4451 N N . ARG A 1 542 ? -0.025 -21.641 -2.815 1.00 39.09 542 ARG A N 1
ATOM 4452 C CA . ARG A 1 542 ? -1.312 -21.339 -3.499 1.00 39.09 542 ARG A CA 1
ATOM 4453 C C . ARG A 1 542 ? -1.413 -20.005 -4.270 1.00 39.09 542 ARG A C 1
ATOM 4455 O O . ARG A 1 542 ? -2.485 -19.400 -4.309 1.00 39.09 542 ARG A O 1
ATOM 4462 N N . ARG A 1 543 ? -0.355 -19.552 -4.955 1.00 39.19 543 ARG A N 1
ATOM 4463 C CA . ARG A 1 543 ? -0.422 -18.424 -5.919 1.00 39.19 543 ARG A CA 1
ATOM 4464 C C . ARG A 1 543 ? -0.175 -18.885 -7.360 1.00 39.19 543 ARG A C 1
ATOM 4466 O O . ARG A 1 543 ? 0.913 -19.340 -7.683 1.00 39.19 543 ARG A O 1
ATOM 4473 N N . MET A 1 544 ? -1.162 -18.732 -8.249 1.00 33.22 544 MET A N 1
ATOM 4474 C CA . MET A 1 544 ? -1.016 -19.076 -9.672 1.00 33.22 544 MET A CA 1
ATOM 4475 C C . MET A 1 544 ? -1.882 -18.160 -10.550 1.00 33.22 544 MET A C 1
ATOM 4477 O O . MET A 1 544 ? -3.103 -18.182 -10.433 1.00 33.22 544 MET A O 1
ATOM 4481 N N . GLY A 1 545 ? -1.250 -17.342 -11.405 1.00 34.53 545 GLY A N 1
ATOM 4482 C CA . GLY A 1 545 ? -1.963 -16.355 -12.238 1.00 34.53 545 GLY A CA 1
ATOM 4483 C C . GLY A 1 545 ? -1.220 -15.810 -13.469 1.00 34.53 545 GLY A C 1
ATOM 4484 O O . GLY A 1 545 ? -1.868 -15.522 -14.463 1.00 34.53 545 GLY A O 1
ATOM 4485 N N . MET A 1 546 ? 0.119 -15.724 -13.463 1.00 40.66 546 MET A N 1
ATOM 4486 C CA . MET A 1 546 ? 0.903 -15.208 -14.612 1.00 40.66 546 MET A CA 1
ATOM 4487 C C . MET A 1 546 ? 1.653 -16.290 -15.416 1.00 40.66 546 MET A C 1
ATOM 4489 O O . MET A 1 546 ? 2.392 -15.979 -16.344 1.00 40.66 546 MET A O 1
ATOM 4493 N N . LYS A 1 547 ? 1.471 -17.574 -15.078 1.00 42.62 547 LYS A N 1
ATOM 4494 C CA . LYS A 1 547 ? 2.349 -18.695 -15.481 1.00 42.62 547 LYS A CA 1
ATOM 4495 C C . LYS A 1 547 ? 2.435 -18.970 -16.999 1.00 42.62 547 LYS A C 1
ATOM 4497 O O . LYS A 1 547 ? 3.316 -19.708 -17.430 1.00 42.62 547 LYS A O 1
ATOM 4502 N N . THR A 1 548 ? 1.565 -18.371 -17.810 1.00 45.69 548 THR A N 1
ATOM 4503 C CA . THR A 1 548 ? 1.415 -18.664 -19.246 1.00 45.69 548 THR A CA 1
ATOM 4504 C C . THR A 1 548 ? 2.565 -18.140 -20.117 1.00 45.69 548 THR A C 1
ATOM 4506 O O . THR A 1 548 ? 2.943 -18.812 -21.066 1.00 45.69 548 THR A O 1
ATOM 4509 N N . ILE A 1 549 ? 3.190 -17.004 -19.775 1.00 45.94 549 ILE A N 1
ATOM 4510 C CA . ILE A 1 549 ? 4.351 -16.467 -20.529 1.00 45.94 549 ILE A CA 1
ATOM 4511 C C . ILE A 1 549 ? 5.633 -17.291 -20.256 1.00 45.94 549 ILE A C 1
ATOM 4513 O O . ILE A 1 549 ? 6.585 -17.272 -21.029 1.00 45.94 549 ILE A O 1
ATOM 4517 N N . TYR A 1 550 ? 5.666 -18.063 -19.166 1.00 48.16 550 TYR A N 1
ATOM 4518 C CA . TYR A 1 550 ? 6.876 -18.740 -18.680 1.00 48.16 550 TYR A CA 1
ATOM 4519 C C . TYR A 1 550 ? 7.220 -20.041 -19.420 1.00 48.16 550 TYR A C 1
ATOM 4521 O O . TYR A 1 550 ? 8.314 -20.573 -19.231 1.00 48.16 550 TYR A O 1
ATOM 4529 N N . THR A 1 551 ? 6.294 -20.616 -20.195 1.00 45.72 551 THR A N 1
ATOM 4530 C CA . THR A 1 551 ? 6.406 -22.005 -20.680 1.00 45.72 551 THR A CA 1
ATOM 4531 C C . THR A 1 551 ? 6.588 -22.101 -22.194 1.00 45.72 551 THR A C 1
ATOM 4533 O O . THR A 1 551 ? 5.751 -22.643 -22.902 1.00 45.72 551 THR A O 1
ATOM 4536 N N . PHE A 1 552 ? 7.784 -21.681 -22.624 1.00 49.19 552 PHE A N 1
ATOM 4537 C CA . PHE A 1 552 ? 8.383 -21.856 -23.956 1.00 49.19 552 PHE A CA 1
ATOM 4538 C C . PHE A 1 552 ? 7.857 -20.946 -25.082 1.00 49.19 552 PHE A C 1
ATOM 4540 O O . PHE A 1 552 ? 6.921 -21.295 -25.787 1.00 49.19 552 PHE A O 1
ATOM 4547 N N . ASN A 1 553 ? 8.641 -19.915 -25.410 1.00 51.12 553 ASN A N 1
ATOM 4548 C CA . ASN A 1 553 ? 9.366 -19.969 -26.682 1.00 51.12 553 ASN A CA 1
ATOM 4549 C C . ASN A 1 553 ? 10.765 -19.341 -26.537 1.00 51.12 553 ASN A C 1
ATOM 4551 O O . ASN A 1 553 ? 10.959 -18.430 -25.740 1.00 51.12 553 ASN A O 1
ATOM 4555 N N . LYS A 1 554 ? 11.767 -19.902 -27.226 1.00 65.00 554 LYS A N 1
ATOM 4556 C CA . LYS A 1 554 ? 13.169 -19.424 -27.229 1.00 65.00 554 LYS A CA 1
ATOM 4557 C C . LYS A 1 554 ? 13.523 -18.894 -28.617 1.00 65.00 554 LYS A C 1
ATOM 4559 O O . LYS A 1 554 ? 14.504 -19.326 -29.218 1.00 65.00 554 LYS A O 1
ATOM 4564 N N . GLU A 1 555 ? 12.648 -18.055 -29.143 1.00 68.38 555 GLU A N 1
ATOM 4565 C CA . GLU A 1 555 ? 12.752 -17.531 -30.499 1.00 68.38 555 GLU A CA 1
ATOM 4566 C C . GLU A 1 555 ? 13.924 -16.555 -30.598 1.00 68.38 555 GLU A C 1
ATOM 4568 O O . GLU A 1 555 ? 14.163 -15.766 -29.685 1.00 68.38 555 GLU A O 1
ATOM 4573 N N . ILE A 1 556 ? 14.703 -16.675 -31.668 1.00 71.81 556 ILE A N 1
ATOM 4574 C CA . ILE A 1 556 ? 15.893 -15.854 -31.903 1.00 71.81 556 ILE A CA 1
ATOM 4575 C C . ILE A 1 556 ? 15.506 -14.540 -32.582 1.00 71.81 556 ILE A C 1
ATOM 4577 O O . ILE A 1 556 ? 14.459 -14.485 -33.212 1.00 71.81 556 ILE A O 1
ATOM 4581 N N . ALA A 1 557 ? 16.367 -13.523 -32.470 1.00 67.19 557 ALA A N 1
ATOM 4582 C CA . ALA A 1 557 ? 16.129 -12.178 -33.001 1.00 67.19 557 ALA A CA 1
ATOM 4583 C C . ALA A 1 557 ? 15.540 -12.173 -34.429 1.00 67.19 557 ALA A C 1
ATOM 4585 O O . ALA A 1 557 ? 16.116 -12.782 -35.334 1.00 67.19 557 ALA A O 1
ATOM 4586 N N . ASN A 1 558 ? 14.442 -11.433 -34.614 1.00 66.62 558 ASN A N 1
ATOM 4587 C CA . ASN A 1 558 ? 13.616 -11.338 -35.825 1.00 66.62 558 ASN A CA 1
ATOM 4588 C C . ASN A 1 558 ? 12.802 -12.608 -36.169 1.00 66.62 558 ASN A C 1
ATOM 4590 O O . ASN A 1 558 ? 12.166 -12.659 -37.220 1.00 66.62 558 ASN A O 1
ATOM 4594 N N . GLU A 1 559 ? 12.754 -13.604 -35.276 1.00 75.00 559 GLU A N 1
ATOM 4595 C CA . GLU A 1 559 ? 11.900 -14.803 -35.373 1.00 75.00 559 GLU A CA 1
ATOM 4596 C C . GLU A 1 559 ? 10.947 -14.956 -34.161 1.00 75.00 559 GLU A C 1
ATOM 4598 O O . GLU A 1 559 ? 10.238 -15.956 -34.041 1.00 75.00 559 GLU A O 1
ATOM 4603 N N . GLU A 1 560 ? 10.893 -13.974 -33.252 1.00 74.44 560 GLU A N 1
ATOM 4604 C CA . GLU A 1 560 ? 10.060 -13.960 -32.033 1.00 74.44 560 GLU A CA 1
ATOM 4605 C C . GLU A 1 560 ? 8.547 -13.716 -32.227 1.00 74.44 560 GLU A C 1
ATOM 4607 O O . GLU A 1 560 ? 7.917 -12.905 -31.540 1.00 74.44 560 GLU A O 1
ATOM 4612 N N . PHE A 1 561 ? 7.946 -14.475 -33.148 1.00 78.50 561 PHE A N 1
ATOM 4613 C CA . PHE A 1 561 ? 6.525 -14.428 -33.506 1.00 78.50 561 PHE A CA 1
ATOM 4614 C C . PHE A 1 561 ? 5.580 -14.824 -32.361 1.00 78.50 561 PHE A C 1
ATOM 4616 O O . PHE A 1 561 ? 4.599 -14.123 -32.118 1.00 78.50 561 PHE A O 1
ATOM 4623 N N . PHE A 1 562 ? 5.842 -15.906 -31.619 1.00 73.31 562 PHE A N 1
ATOM 4624 C CA . PHE A 1 562 ? 4.980 -16.322 -30.504 1.00 73.31 562 PHE A CA 1
ATOM 4625 C C . PHE A 1 562 ? 5.044 -15.331 -29.342 1.00 73.31 562 PHE A C 1
ATOM 4627 O O . PHE A 1 562 ? 4.015 -15.028 -28.728 1.00 73.31 562 PHE A O 1
ATOM 4634 N N . ALA A 1 563 ? 6.233 -14.802 -29.039 1.00 69.25 563 ALA A N 1
ATOM 4635 C CA . ALA A 1 563 ? 6.385 -13.749 -28.042 1.00 69.25 563 ALA A CA 1
ATOM 4636 C C . ALA A 1 563 ? 5.654 -12.462 -28.468 1.00 69.25 563 ALA A C 1
ATOM 4638 O O . ALA A 1 563 ? 4.892 -11.915 -27.667 1.00 69.25 563 ALA A O 1
ATOM 4639 N N . HIS A 1 564 ? 5.811 -12.025 -29.726 1.00 82.06 564 HIS A N 1
ATOM 4640 C CA . HIS A 1 564 ? 5.058 -10.913 -30.320 1.00 82.06 564 HIS A CA 1
ATOM 4641 C C . HIS A 1 564 ? 3.541 -11.125 -30.204 1.00 82.06 564 HIS A C 1
ATOM 4643 O O . HIS A 1 564 ? 2.836 -10.269 -29.665 1.00 82.06 564 HIS A O 1
ATOM 4649 N N . ASP A 1 565 ? 3.028 -12.271 -30.649 1.00 80.56 565 ASP A N 1
ATOM 4650 C CA . ASP A 1 565 ? 1.594 -12.562 -30.682 1.00 80.56 565 ASP A CA 1
ATOM 4651 C C . ASP A 1 565 ? 0.998 -12.662 -29.276 1.00 80.56 565 ASP A C 1
ATOM 4653 O O . ASP A 1 565 ? -0.039 -12.061 -29.003 1.00 80.56 565 ASP A O 1
ATOM 4657 N N . THR A 1 566 ? 1.686 -13.329 -28.346 1.00 71.69 566 THR A N 1
ATOM 4658 C CA . THR A 1 566 ? 1.265 -13.414 -26.937 1.00 71.69 566 THR A CA 1
ATOM 4659 C C . THR A 1 566 ? 1.192 -12.027 -26.297 1.00 71.69 566 THR A C 1
ATOM 4661 O O . THR A 1 566 ? 0.222 -11.697 -25.613 1.00 71.69 566 THR A O 1
ATOM 4664 N N . ILE A 1 567 ? 2.207 -11.189 -26.531 1.00 69.12 567 ILE A N 1
ATOM 4665 C CA . ILE A 1 567 ? 2.281 -9.822 -26.004 1.00 69.12 567 ILE A CA 1
ATOM 4666 C C . ILE A 1 567 ? 1.190 -8.934 -26.608 1.00 69.12 567 ILE A C 1
ATOM 4668 O O . ILE A 1 567 ? 0.550 -8.172 -25.885 1.00 69.12 567 ILE A O 1
ATOM 4672 N N . THR A 1 568 ? 0.995 -8.994 -27.922 1.00 77.81 568 THR A N 1
ATOM 4673 C CA . THR A 1 568 ? 0.064 -8.114 -28.636 1.00 77.81 568 THR A CA 1
ATOM 4674 C C . THR A 1 568 ? -1.385 -8.493 -28.352 1.00 77.81 568 THR A C 1
ATOM 4676 O O . THR A 1 568 ? -2.162 -7.605 -28.013 1.00 77.81 568 THR A O 1
ATOM 4679 N N . GLN A 1 569 ? -1.727 -9.787 -28.346 1.00 75.62 569 GLN A N 1
ATOM 4680 C CA . GLN A 1 569 ? -3.052 -10.274 -27.940 1.00 75.62 569 GLN A CA 1
ATOM 4681 C C . GLN A 1 569 ? -3.383 -9.905 -26.488 1.00 75.62 569 GLN A C 1
ATOM 4683 O O . GLN A 1 569 ? -4.511 -9.514 -26.197 1.00 75.62 569 GLN A O 1
ATOM 4688 N N . TYR A 1 570 ? -2.408 -9.976 -25.573 1.00 63.19 570 TYR A N 1
ATOM 4689 C CA . TYR A 1 570 ? -2.598 -9.550 -24.183 1.00 63.19 570 TYR A CA 1
ATOM 4690 C C . TYR A 1 570 ? -2.926 -8.050 -24.072 1.00 63.19 570 TYR A C 1
ATOM 4692 O O . TYR A 1 570 ? -3.795 -7.665 -23.294 1.00 63.19 570 TYR A O 1
ATOM 4700 N N . LEU A 1 571 ? -2.280 -7.200 -24.874 1.00 60.47 571 LEU A N 1
ATOM 4701 C CA . LEU A 1 571 ? -2.521 -5.752 -24.878 1.00 60.47 571 LEU A CA 1
ATOM 4702 C C . LEU A 1 571 ? -3.836 -5.369 -25.571 1.00 60.47 571 LEU A C 1
ATOM 4704 O O . LEU A 1 571 ? -4.555 -4.503 -25.077 1.00 60.47 571 LEU A O 1
ATOM 4708 N N . GLU A 1 572 ? -4.188 -6.046 -26.665 1.00 74.81 572 GLU A N 1
ATOM 4709 C CA . GLU A 1 572 ? -5.497 -5.912 -27.318 1.00 74.81 572 GLU A CA 1
ATOM 4710 C C . GLU A 1 572 ? -6.634 -6.331 -26.372 1.00 74.81 572 GLU A C 1
ATOM 4712 O O . GLU A 1 572 ? -7.645 -5.636 -26.276 1.00 74.81 572 GLU A O 1
ATOM 4717 N N . ALA A 1 573 ? -6.453 -7.416 -25.607 1.00 60.47 573 ALA A N 1
ATOM 4718 C CA . ALA A 1 573 ? -7.414 -7.871 -24.599 1.00 60.47 573 ALA A CA 1
ATOM 4719 C C . ALA A 1 573 ? -7.584 -6.886 -23.424 1.00 60.47 573 ALA A C 1
ATOM 4721 O O . ALA A 1 573 ? -8.628 -6.889 -22.772 1.00 60.47 573 ALA A O 1
ATOM 4722 N N . LEU A 1 574 ? -6.591 -6.025 -23.177 1.00 49.34 574 LEU A N 1
ATOM 4723 C CA . LEU A 1 574 ? -6.657 -4.910 -22.226 1.00 49.34 574 LEU A CA 1
ATOM 4724 C C . LEU A 1 574 ? -7.184 -3.601 -22.853 1.00 49.34 574 LEU A C 1
ATOM 4726 O O . LEU A 1 574 ? -7.260 -2.583 -22.168 1.00 49.34 574 LEU A O 1
ATOM 4730 N N . GLY A 1 575 ? -7.580 -3.613 -24.131 1.00 56.72 575 GLY A N 1
ATOM 4731 C CA . GLY A 1 575 ? -8.218 -2.481 -24.810 1.00 56.72 575 GLY A CA 1
ATOM 4732 C C . GLY A 1 575 ? -7.265 -1.439 -25.403 1.00 56.72 575 GLY A C 1
ATOM 4733 O O . GLY A 1 575 ? -7.723 -0.375 -25.820 1.00 56.72 575 GLY A O 1
ATOM 4734 N N . PHE A 1 576 ? -5.959 -1.716 -25.469 1.00 58.97 576 PHE A N 1
ATOM 4735 C CA . PHE A 1 576 ? -5.004 -0.829 -26.138 1.00 58.97 576 PHE A CA 1
ATOM 4736 C C . PHE A 1 576 ? -5.112 -0.951 -27.662 1.00 58.97 576 PHE A C 1
ATOM 4738 O O . PHE A 1 576 ? -5.317 -2.039 -28.199 1.00 58.97 576 PHE A O 1
ATOM 4745 N N . GLN A 1 577 ? -4.919 0.160 -28.380 1.00 72.81 577 GLN A N 1
ATOM 4746 C CA . GLN A 1 577 ? -4.648 0.089 -29.817 1.00 72.81 577 GLN A CA 1
ATOM 4747 C C . GLN A 1 577 ? -3.255 -0.505 -30.018 1.00 72.81 577 GLN A C 1
ATOM 4749 O O . GLN A 1 577 ? -2.312 -0.058 -29.369 1.00 72.81 577 GLN A O 1
ATOM 4754 N N . VAL A 1 578 ? -3.123 -1.501 -30.898 1.00 81.25 578 VAL A N 1
ATOM 4755 C CA . VAL A 1 578 ? -1.855 -2.188 -31.177 1.00 81.25 578 VAL A CA 1
ATOM 4756 C C . VAL A 1 578 ? -1.643 -2.299 -32.689 1.00 81.25 578 VAL A C 1
ATOM 4758 O O . VAL A 1 578 ? -2.341 -3.045 -33.371 1.00 81.25 578 VAL A O 1
ATOM 4761 N N . SER A 1 579 ? -0.655 -1.583 -33.221 1.00 85.38 579 SER A N 1
ATOM 4762 C CA . SER A 1 579 ? -0.188 -1.731 -34.604 1.00 85.38 579 SER A CA 1
ATOM 4763 C C . SER A 1 579 ? 0.786 -2.913 -34.671 1.00 85.38 579 SER A C 1
ATOM 4765 O O . SER A 1 579 ? 1.986 -2.740 -34.506 1.00 85.38 579 SER A O 1
ATOM 4767 N N . LYS A 1 580 ? 0.309 -4.143 -34.853 1.00 85.06 580 LYS A N 1
ATOM 4768 C CA . LYS A 1 580 ? 1.203 -5.302 -35.065 1.00 85.06 580 LYS A CA 1
ATOM 4769 C C . LYS A 1 580 ? 2.101 -5.100 -36.294 1.00 85.06 580 LYS A C 1
ATOM 4771 O O . LYS A 1 580 ? 1.706 -4.393 -37.221 1.00 85.06 580 LYS A O 1
ATOM 4776 N N . HIS A 1 581 ? 3.269 -5.743 -36.307 1.00 86.44 581 HIS A N 1
ATOM 4777 C CA . HIS A 1 581 ? 4.236 -5.703 -37.416 1.00 86.44 581 HIS A CA 1
ATOM 4778 C C . HIS A 1 581 ? 4.669 -4.269 -37.787 1.00 86.44 581 HIS A C 1
ATOM 4780 O O . HIS A 1 581 ? 4.714 -3.880 -38.958 1.00 86.44 581 HIS A O 1
ATOM 4786 N N . ALA A 1 582 ? 4.899 -3.433 -36.772 1.00 77.94 582 ALA A N 1
ATOM 4787 C CA . ALA A 1 582 ? 5.158 -2.011 -36.977 1.00 77.94 582 ALA A CA 1
ATOM 4788 C C . ALA A 1 582 ? 6.534 -1.742 -37.594 1.00 77.94 582 ALA A C 1
ATOM 4790 O O . ALA A 1 582 ? 7.429 -2.588 -37.582 1.00 77.94 582 ALA A O 1
ATOM 4791 N N . TYR A 1 583 ? 6.693 -0.524 -38.120 1.00 78.38 583 TYR A N 1
ATOM 4792 C CA . TYR A 1 583 ? 7.982 0.023 -38.553 1.00 78.38 583 TYR A CA 1
ATOM 4793 C C . TYR A 1 583 ? 8.772 -0.887 -39.522 1.00 78.38 583 TYR A C 1
ATOM 4795 O O . TYR A 1 583 ? 9.996 -0.871 -39.536 1.00 78.38 583 TYR A O 1
ATOM 4803 N N . GLY A 1 584 ? 8.074 -1.696 -40.328 1.00 68.75 584 GLY A N 1
ATOM 4804 C CA . GLY A 1 584 ? 8.686 -2.601 -41.308 1.00 68.75 584 GLY A CA 1
ATOM 4805 C C . GLY A 1 584 ? 9.291 -3.894 -40.743 1.00 68.75 584 GLY A C 1
ATOM 4806 O O . GLY A 1 584 ? 9.960 -4.598 -41.493 1.00 68.75 584 GLY A O 1
ATOM 4807 N N . LEU A 1 585 ? 9.059 -4.222 -39.466 1.00 74.75 585 LEU A N 1
ATOM 4808 C CA . LEU A 1 585 ? 9.592 -5.418 -38.803 1.00 74.75 585 LEU A CA 1
ATOM 4809 C C . LEU A 1 585 ? 8.462 -6.355 -38.362 1.00 74.75 585 LEU A C 1
ATOM 4811 O O . LEU A 1 585 ? 7.606 -5.970 -37.562 1.00 74.75 585 LEU A O 1
ATOM 4815 N N . GLU A 1 586 ? 8.486 -7.602 -38.836 1.00 77.69 586 GLU A N 1
ATOM 4816 C CA . GLU A 1 586 ? 7.402 -8.573 -38.619 1.00 77.69 586 GLU A CA 1
ATOM 4817 C C . GLU A 1 586 ? 7.229 -9.005 -37.153 1.00 77.69 586 GLU A C 1
ATOM 4819 O O . GLU A 1 586 ? 6.129 -9.383 -36.763 1.00 77.69 586 GLU A O 1
ATOM 4824 N N . THR A 1 587 ? 8.259 -8.902 -36.313 1.00 77.25 587 THR A N 1
ATOM 4825 C CA . THR A 1 587 ? 8.184 -9.238 -34.879 1.00 77.25 587 THR A CA 1
ATOM 4826 C C . THR A 1 587 ? 8.059 -8.010 -33.968 1.00 77.25 587 THR A C 1
ATOM 4828 O O . THR A 1 587 ? 7.999 -8.148 -32.741 1.00 77.25 587 THR A O 1
ATOM 4831 N N . SER A 1 588 ? 7.974 -6.798 -34.534 1.00 79.75 588 SER A N 1
ATOM 4832 C CA . SER A 1 588 ? 7.796 -5.543 -33.787 1.00 79.75 588 SER A CA 1
ATOM 4833 C C . SER A 1 588 ? 6.336 -5.069 -33.770 1.00 79.75 588 SER A C 1
ATOM 4835 O O . SER A 1 588 ? 5.491 -5.559 -34.511 1.00 79.75 588 SER A O 1
ATOM 4837 N N . PHE A 1 589 ? 6.009 -4.103 -32.911 1.00 80.62 589 PHE A N 1
ATOM 4838 C CA . PHE A 1 589 ? 4.641 -3.617 -32.726 1.00 80.62 589 PHE A CA 1
ATOM 4839 C C . PHE A 1 589 ? 4.630 -2.109 -32.373 1.00 80.62 589 PHE A C 1
ATOM 4841 O O . PHE A 1 589 ? 5.565 -1.616 -31.762 1.00 80.62 589 PHE A O 1
ATOM 4848 N N . GLU A 1 590 ? 3.599 -1.388 -32.818 1.00 80.62 590 GLU A N 1
ATOM 4849 C CA . GLU A 1 590 ? 2.965 -0.110 -32.421 1.00 80.62 590 GLU A CA 1
ATOM 4850 C C . GLU A 1 590 ? 1.916 -0.330 -31.311 1.00 80.62 590 GLU A C 1
ATOM 4852 O O . GLU A 1 590 ? 1.335 -1.406 -31.236 1.00 80.62 590 GLU A O 1
ATOM 4857 N N . ALA A 1 591 ? 1.709 0.594 -30.379 1.00 69.56 591 ALA A N 1
ATOM 4858 C CA . ALA A 1 591 ? 0.685 0.658 -29.342 1.00 69.56 591 ALA A CA 1
ATOM 4859 C C . ALA A 1 591 ? 1.028 1.860 -28.470 1.00 69.56 591 ALA A C 1
ATOM 4861 O O . ALA A 1 591 ? 2.172 1.994 -28.030 1.00 69.56 591 ALA A O 1
ATOM 4862 N N . SER A 1 592 ? 0.051 2.721 -28.252 1.00 68.62 592 SER A N 1
ATOM 4863 C CA . SER A 1 592 ? 0.241 4.046 -27.680 1.00 68.62 592 SER A CA 1
ATOM 4864 C C . SER A 1 592 ? -1.011 4.453 -26.911 1.00 68.62 592 SER A C 1
ATOM 4866 O O . SER A 1 592 ? -2.094 3.889 -27.086 1.00 68.62 592 SER A O 1
ATOM 4868 N N . VAL A 1 593 ? -0.849 5.405 -25.996 1.00 57.94 593 VAL A N 1
ATOM 4869 C CA . VAL A 1 593 ? -1.936 5.932 -25.173 1.00 57.94 593 VAL A CA 1
ATOM 4870 C C . VAL A 1 593 ? -1.629 7.389 -24.829 1.00 57.94 593 VAL A C 1
ATOM 4872 O O . VAL A 1 593 ? -0.513 7.709 -24.428 1.00 57.94 593 VAL A O 1
ATOM 4875 N N . GLY A 1 594 ? -2.606 8.280 -25.021 1.00 56.47 594 GLY A N 1
ATOM 4876 C CA . GLY A 1 594 ? -2.397 9.733 -24.973 1.00 56.47 594 GLY A CA 1
ATOM 4877 C C . GLY A 1 594 ? -2.308 10.389 -26.363 1.00 56.47 594 GLY A C 1
ATOM 4878 O O . GLY A 1 594 ? -2.366 9.721 -27.388 1.00 56.47 594 GLY A O 1
ATOM 4879 N N . SER A 1 595 ? -2.239 11.722 -26.386 1.00 51.03 595 SER A N 1
ATOM 4880 C CA . SER A 1 595 ? -1.956 12.574 -27.553 1.00 51.03 595 SER A CA 1
ATOM 4881 C C . SER A 1 595 ? -1.500 13.943 -27.047 1.00 51.03 595 SER A C 1
ATOM 4883 O O . SER A 1 595 ? -2.121 14.499 -26.135 1.00 51.03 595 SER A O 1
ATOM 4885 N N . GLY A 1 596 ? -0.429 14.471 -27.638 1.00 54.78 596 GLY A N 1
ATOM 4886 C CA . GLY A 1 596 ? 0.166 15.751 -27.258 1.00 54.78 596 GLY A CA 1
ATOM 4887 C C . GLY A 1 596 ? 0.807 15.778 -25.863 1.00 54.78 596 GLY A C 1
ATOM 4888 O O . GLY A 1 596 ? 0.608 14.902 -25.021 1.00 54.78 596 GLY A O 1
ATOM 4889 N N . GLY A 1 597 ? 1.578 16.837 -25.611 1.00 66.12 597 GLY A N 1
ATOM 4890 C CA . GLY A 1 597 ? 2.371 16.973 -24.389 1.00 66.12 597 GLY A CA 1
ATOM 4891 C C . GLY A 1 597 ? 3.671 16.171 -24.450 1.00 66.12 597 GLY A C 1
ATOM 4892 O O . GLY A 1 597 ? 4.171 15.864 -25.524 1.00 66.12 597 GLY A O 1
ATOM 4893 N N . ARG A 1 598 ? 4.243 15.860 -23.283 1.00 69.44 598 ARG A N 1
ATOM 4894 C CA . ARG A 1 598 ? 5.476 15.067 -23.187 1.00 69.44 598 ARG A CA 1
ATOM 4895 C C . ARG A 1 598 ? 5.177 13.600 -23.474 1.00 69.44 598 ARG A C 1
ATOM 4897 O O . ARG A 1 598 ? 4.321 13.025 -22.807 1.00 69.44 598 ARG A O 1
ATOM 4904 N N . GLN A 1 599 ? 5.927 12.982 -24.376 1.00 76.88 599 GLN A N 1
ATOM 4905 C CA . GLN A 1 599 ? 5.877 11.541 -24.606 1.00 76.88 599 GLN A CA 1
ATOM 4906 C C . GLN A 1 599 ? 6.943 10.825 -23.766 1.00 76.88 599 GLN A C 1
ATOM 4908 O O . GLN A 1 599 ? 8.094 11.258 -23.706 1.00 76.88 599 GLN A O 1
ATOM 4913 N N . VAL A 1 600 ? 6.574 9.711 -23.129 1.00 70.75 600 VAL A N 1
ATOM 4914 C CA . VAL A 1 600 ? 7.535 8.774 -22.532 1.00 70.75 600 VAL A CA 1
ATOM 4915 C C . VAL A 1 600 ? 7.425 7.439 -23.250 1.00 70.75 600 VAL A C 1
ATOM 4917 O O . VAL A 1 600 ? 6.352 6.842 -23.329 1.00 70.75 600 VAL A O 1
ATOM 4920 N N . VAL A 1 601 ? 8.557 6.983 -23.767 1.00 80.31 601 VAL A N 1
ATOM 4921 C CA . VAL A 1 601 ? 8.749 5.657 -24.347 1.00 80.31 601 VAL A CA 1
ATOM 4922 C C . VAL A 1 601 ? 9.409 4.788 -23.273 1.00 80.31 601 VAL A C 1
ATOM 4924 O O . VAL A 1 601 ? 10.176 5.278 -22.449 1.00 80.31 601 VAL A O 1
ATOM 4927 N N . PHE A 1 602 ? 9.142 3.488 -23.251 1.00 72.38 602 PHE A N 1
ATOM 4928 C CA . PHE A 1 602 ? 9.968 2.546 -22.480 1.00 72.38 602 PHE A CA 1
ATOM 4929 C C . PHE A 1 602 ? 10.552 1.528 -23.455 1.00 72.38 602 PHE A C 1
ATOM 4931 O O . PHE A 1 602 ? 10.192 1.584 -24.624 1.00 72.38 602 PHE A O 1
ATOM 4938 N N . CYS A 1 603 ? 11.377 0.565 -23.028 1.00 77.94 603 CYS A N 1
ATOM 4939 C CA . CYS A 1 603 ? 11.866 -0.468 -23.939 1.00 77.94 603 CYS A CA 1
ATOM 4940 C C . CYS A 1 603 ? 11.845 -1.914 -23.467 1.00 77.94 603 CYS A C 1
ATOM 4942 O O . CYS A 1 603 ? 12.110 -2.206 -22.310 1.00 77.94 603 CYS A O 1
ATOM 4944 N N . ALA A 1 604 ? 11.511 -2.818 -24.393 1.00 74.31 604 ALA A N 1
ATOM 4945 C CA . ALA A 1 604 ? 11.103 -4.190 -24.097 1.00 74.31 604 ALA A CA 1
ATOM 4946 C C . ALA A 1 604 ? 11.588 -5.217 -25.137 1.00 74.31 604 ALA A C 1
ATOM 4948 O O . ALA A 1 604 ? 10.837 -5.556 -26.051 1.00 74.31 604 ALA A O 1
ATOM 4949 N N . GLU A 1 605 ? 12.814 -5.712 -25.007 1.00 74.94 605 GLU A N 1
ATOM 4950 C CA . GLU A 1 605 ? 13.299 -6.862 -25.789 1.00 74.94 605 GLU A CA 1
ATOM 4951 C C . GLU A 1 605 ? 12.630 -8.176 -25.342 1.00 74.94 605 GLU A C 1
ATOM 4953 O O . GLU A 1 605 ? 12.244 -8.294 -24.181 1.00 74.94 605 GLU A O 1
ATOM 4958 N N . TYR A 1 606 ? 12.483 -9.152 -26.248 1.00 73.94 606 TYR A N 1
ATOM 4959 C CA . TYR A 1 606 ? 11.926 -10.497 -25.976 1.00 73.94 606 TYR A CA 1
ATOM 4960 C C . TYR A 1 606 ? 12.564 -11.620 -26.816 1.00 73.94 606 TYR A C 1
ATOM 4962 O O . TYR A 1 606 ? 12.122 -12.763 -26.733 1.00 73.94 606 TYR A O 1
ATOM 4970 N N . ASP A 1 607 ? 13.625 -11.334 -27.566 1.00 72.38 607 ASP A N 1
ATOM 4971 C CA . ASP A 1 607 ? 14.410 -12.313 -28.319 1.00 72.38 607 ASP A CA 1
ATOM 4972 C C . ASP A 1 607 ? 15.281 -13.210 -27.408 1.00 72.38 607 ASP A C 1
ATOM 4974 O O . ASP A 1 607 ? 15.478 -12.976 -26.206 1.00 72.38 607 ASP A O 1
ATOM 4978 N N . ALA A 1 608 ? 15.803 -14.290 -27.982 1.00 72.69 608 ALA A N 1
ATOM 4979 C CA . ALA A 1 608 ? 16.673 -15.255 -27.327 1.00 72.69 608 ALA A CA 1
ATOM 4980 C C . ALA A 1 608 ? 17.990 -15.464 -28.091 1.00 72.69 608 ALA A C 1
ATOM 4982 O O . ALA A 1 608 ? 18.098 -15.280 -29.301 1.00 72.69 608 ALA A O 1
ATOM 4983 N N . LEU A 1 609 ? 19.014 -15.929 -27.372 1.00 64.50 609 LEU A N 1
ATOM 4984 C CA . LEU A 1 609 ? 20.315 -16.249 -27.950 1.00 64.50 609 LEU A CA 1
ATOM 4985 C C . LEU A 1 609 ? 20.310 -17.665 -28.567 1.00 64.50 609 LEU A C 1
ATOM 4987 O O . LEU A 1 609 ? 19.919 -18.619 -27.872 1.00 64.50 609 LEU A O 1
ATOM 4991 N N . PRO A 1 610 ? 20.806 -17.847 -29.811 1.00 63.31 610 PRO A N 1
ATOM 4992 C CA . PRO A 1 610 ? 20.897 -19.151 -30.468 1.00 63.31 610 PRO A CA 1
ATOM 4993 C C . PRO A 1 610 ? 21.583 -20.210 -29.593 1.00 63.31 610 PRO A C 1
ATOM 4995 O O . PRO A 1 610 ? 22.677 -20.003 -29.071 1.00 63.31 610 PRO A O 1
ATOM 4998 N N . GLY A 1 611 ? 20.919 -21.353 -29.396 1.00 61.22 611 GLY A N 1
ATOM 4999 C CA . GLY A 1 611 ? 21.422 -22.469 -28.580 1.00 61.22 611 GLY A CA 1
ATOM 5000 C C . GLY A 1 611 ? 21.460 -22.238 -27.058 1.00 61.22 611 GLY A C 1
ATOM 5001 O O . GLY A 1 611 ? 21.727 -23.183 -26.317 1.00 61.22 611 GLY A O 1
ATOM 5002 N N . ILE A 1 612 ? 21.165 -21.028 -26.569 1.00 70.06 612 ILE A N 1
ATOM 5003 C CA . ILE A 1 612 ? 21.259 -20.655 -25.144 1.00 70.06 612 ILE A CA 1
ATOM 5004 C C . ILE A 1 612 ? 19.868 -20.359 -24.547 1.00 70.06 612 ILE A C 1
ATOM 5006 O O . ILE A 1 612 ? 19.598 -20.721 -23.399 1.00 70.06 612 ILE A O 1
ATOM 5010 N N . GLY A 1 613 ? 18.950 -19.762 -25.316 1.00 71.56 613 GLY A N 1
ATOM 5011 C CA . GLY A 1 613 ? 17.692 -19.200 -24.803 1.00 71.56 613 GLY A CA 1
ATOM 5012 C C . GLY A 1 613 ? 17.887 -17.765 -24.302 1.00 71.56 613 GLY A C 1
ATOM 5013 O O . GLY A 1 613 ? 18.814 -17.089 -24.746 1.00 71.56 613 GLY A O 1
ATOM 5014 N N . HIS A 1 614 ? 17.068 -17.284 -23.360 1.00 72.25 614 HIS A N 1
ATOM 5015 C CA . HIS A 1 614 ? 17.229 -15.942 -22.771 1.00 72.25 614 HIS A CA 1
ATOM 5016 C C . HIS A 1 614 ? 18.443 -15.853 -21.820 1.00 72.25 614 HIS A C 1
ATOM 5018 O O . HIS A 1 614 ? 18.321 -15.522 -20.644 1.00 72.25 614 HIS A O 1
ATOM 5024 N N . GLY A 1 615 ? 19.650 -16.117 -22.329 1.00 59.84 615 GLY A N 1
ATOM 5025 C CA . GLY A 1 615 ? 20.916 -15.941 -21.611 1.00 59.84 615 GLY A CA 1
ATOM 5026 C C . GLY A 1 615 ? 21.247 -14.481 -21.282 1.00 59.84 615 GLY A C 1
ATOM 5027 O O . GLY A 1 615 ? 22.199 -14.243 -20.549 1.00 59.84 615 GLY A O 1
ATOM 5028 N N . CYS A 1 616 ? 20.467 -13.524 -21.789 1.00 72.75 616 CYS A N 1
ATOM 5029 C CA . CYS A 1 616 ? 20.478 -12.108 -21.406 1.00 72.75 616 CYS A CA 1
ATOM 5030 C C . CYS A 1 616 ? 19.187 -11.694 -20.645 1.00 72.75 616 CYS A C 1
ATOM 5032 O O . CYS A 1 616 ? 19.009 -10.549 -20.255 1.00 72.75 616 CYS A O 1
ATOM 5034 N N . GLY A 1 617 ? 18.268 -12.636 -20.385 1.00 69.31 617 GLY A N 1
ATOM 5035 C CA . GLY A 1 617 ? 17.058 -12.394 -19.592 1.00 69.31 617 GLY A CA 1
ATOM 5036 C C . GLY A 1 617 ? 16.002 -11.504 -20.257 1.00 69.31 617 GLY A C 1
ATOM 5037 O O . GLY A 1 617 ? 15.227 -10.864 -19.550 1.00 69.31 617 GLY A O 1
ATOM 5038 N N . HIS A 1 618 ? 15.936 -11.449 -21.592 1.00 69.50 618 HIS A N 1
ATOM 5039 C CA . HIS A 1 618 ? 14.990 -10.580 -22.306 1.00 69.50 618 HIS A CA 1
ATOM 5040 C C . HIS A 1 618 ? 13.519 -10.892 -21.971 1.00 69.50 618 HIS A C 1
ATOM 5042 O O . HIS A 1 618 ? 12.712 -9.979 -21.890 1.00 69.50 618 HIS A O 1
ATOM 5048 N N . ASN A 1 619 ? 13.167 -12.127 -21.597 1.00 65.06 619 ASN A N 1
ATOM 5049 C CA . ASN A 1 619 ? 11.856 -12.439 -21.007 1.00 65.06 619 ASN A CA 1
ATOM 5050 C C . ASN A 1 619 ? 11.507 -11.565 -19.779 1.00 65.06 619 ASN A C 1
ATOM 5052 O O . ASN A 1 619 ? 10.344 -11.216 -19.568 1.00 65.06 619 ASN A O 1
ATOM 5056 N N . LEU A 1 620 ? 12.503 -11.182 -18.973 1.00 68.69 620 LEU A N 1
ATOM 5057 C CA . LEU A 1 620 ? 12.345 -10.281 -17.831 1.00 68.69 620 LEU A CA 1
ATOM 5058 C C . LEU A 1 620 ? 12.393 -8.804 -18.234 1.00 68.69 620 LEU A C 1
ATOM 5060 O O . LEU A 1 620 ? 11.726 -8.010 -17.583 1.00 68.69 620 LEU A O 1
ATOM 5064 N N . ILE A 1 621 ? 13.115 -8.433 -19.298 1.00 70.00 621 ILE A N 1
ATOM 5065 C CA . ILE A 1 621 ? 13.076 -7.075 -19.880 1.00 70.00 621 ILE A CA 1
ATOM 5066 C C . ILE A 1 621 ? 11.689 -6.813 -20.470 1.00 70.00 621 ILE A C 1
ATOM 5068 O O . ILE A 1 621 ? 11.051 -5.815 -20.138 1.00 70.00 621 ILE A O 1
ATOM 5072 N N . ALA A 1 622 ? 11.179 -7.754 -21.270 1.00 64.44 622 ALA A N 1
ATOM 5073 C CA . ALA A 1 622 ? 9.792 -7.804 -21.687 1.00 64.44 622 ALA A CA 1
ATOM 5074 C C . ALA A 1 622 ? 8.884 -7.676 -20.473 1.00 64.44 622 ALA A C 1
ATOM 5076 O O . ALA A 1 622 ? 8.150 -6.707 -20.411 1.00 64.44 622 ALA A O 1
ATOM 5077 N N . THR A 1 623 ? 8.958 -8.568 -19.482 1.00 62.75 623 THR A N 1
ATOM 5078 C CA . THR A 1 623 ? 8.085 -8.514 -18.293 1.00 62.75 623 THR A CA 1
ATOM 5079 C C . THR A 1 623 ? 8.138 -7.162 -17.580 1.00 62.75 623 THR A C 1
ATOM 5081 O O . THR A 1 623 ? 7.087 -6.593 -17.301 1.00 62.75 623 THR A O 1
ATOM 5084 N N . ALA A 1 624 ? 9.329 -6.626 -17.308 1.00 61.84 624 ALA A N 1
ATOM 5085 C CA . ALA A 1 624 ? 9.497 -5.362 -16.602 1.00 61.84 624 ALA A CA 1
ATOM 5086 C C . ALA A 1 624 ? 8.879 -4.203 -17.394 1.00 61.84 624 ALA A C 1
ATOM 5088 O O . ALA A 1 624 ? 8.179 -3.368 -16.830 1.00 61.84 624 ALA A O 1
ATOM 5089 N N . SER A 1 625 ? 9.051 -4.195 -18.714 1.00 63.59 625 SER A N 1
ATOM 5090 C CA . SER A 1 625 ? 8.543 -3.130 -19.575 1.00 63.59 625 SER A CA 1
ATOM 5091 C C . SER A 1 625 ? 7.112 -3.362 -20.092 1.00 63.59 625 SER A C 1
ATOM 5093 O O . SER A 1 625 ? 6.454 -2.395 -20.448 1.00 63.59 625 SER A O 1
ATOM 5095 N N . VAL A 1 626 ? 6.578 -4.597 -20.107 1.00 59.56 626 VAL A N 1
ATOM 5096 C CA . VAL A 1 626 ? 5.134 -4.886 -20.295 1.00 59.56 626 VAL A CA 1
ATOM 5097 C C . VAL A 1 626 ? 4.367 -4.585 -19.017 1.00 59.56 626 VAL A C 1
ATOM 5099 O O . VAL A 1 626 ? 3.280 -4.031 -19.074 1.00 59.56 626 VAL A O 1
ATOM 5102 N N . GLY A 1 627 ? 4.927 -4.932 -17.859 1.00 49.03 627 GLY A N 1
ATOM 5103 C CA . GLY A 1 627 ? 4.385 -4.556 -16.556 1.00 49.03 627 GLY A CA 1
ATOM 5104 C C . GLY A 1 627 ? 4.440 -3.046 -16.348 1.00 49.03 627 GLY A C 1
ATOM 5105 O O . GLY A 1 627 ? 3.549 -2.483 -15.723 1.00 49.03 627 GLY A O 1
ATOM 5106 N N . ALA A 1 628 ? 5.429 -2.386 -16.952 1.00 51.78 628 ALA A N 1
ATOM 5107 C CA . ALA A 1 628 ? 5.414 -0.947 -17.110 1.00 51.78 628 ALA A CA 1
ATOM 5108 C C . ALA A 1 628 ? 4.463 -0.446 -18.221 1.00 51.78 628 ALA A C 1
ATOM 5110 O O . ALA A 1 628 ? 4.281 0.764 -18.210 1.00 51.78 628 ALA A O 1
ATOM 5111 N N . PHE A 1 629 ? 3.835 -1.297 -19.090 1.00 45.12 629 PHE A N 1
ATOM 5112 C CA . PHE A 1 629 ? 2.999 -0.962 -20.292 1.00 45.12 629 PHE A CA 1
ATOM 5113 C C . PHE A 1 629 ? 1.688 -0.255 -19.990 1.00 45.12 629 PHE A C 1
ATOM 5115 O O . PHE A 1 629 ? 0.600 -0.633 -20.411 1.00 45.12 629 PHE A O 1
ATOM 5122 N N . LEU A 1 630 ? 1.887 0.878 -19.364 1.00 51.00 630 LEU A N 1
ATOM 5123 C CA . LEU A 1 630 ? 1.059 2.033 -19.214 1.00 51.00 630 LEU A CA 1
ATOM 5124 C C . LEU A 1 630 ? 2.061 3.233 -19.321 1.00 51.00 630 LEU A C 1
ATOM 5126 O O . LEU A 1 630 ? 1.895 4.207 -18.596 1.00 51.00 630 LEU A O 1
ATOM 5130 N N . GLY A 1 631 ? 3.193 3.206 -20.081 1.00 27.23 631 GLY A N 1
ATOM 5131 C CA . GLY A 1 631 ? 3.483 2.611 -21.423 1.00 27.23 631 GLY A CA 1
ATOM 5132 C C . GLY A 1 631 ? 4.761 1.720 -21.633 1.00 27.23 631 GLY A C 1
ATOM 5133 O O . GLY A 1 631 ? 5.417 1.321 -20.686 1.00 27.23 631 GLY A O 1
ATOM 5134 N N . LYS A 1 632 ? 5.108 1.329 -22.882 1.00 32.53 632 LYS A N 1
ATOM 5135 C CA . LYS A 1 632 ? 6.209 0.375 -23.265 1.00 32.53 632 LYS A CA 1
ATOM 5136 C C . LYS A 1 632 ? 6.786 0.697 -24.654 1.00 32.53 632 LYS A C 1
ATOM 5138 O O . LYS A 1 632 ? 6.058 1.350 -25.392 1.00 32.53 632 LYS A O 1
ATOM 5143 N N . ARG A 1 633 ? 7.967 0.153 -25.058 1.00 36.28 633 ARG A N 1
ATOM 5144 C CA . ARG A 1 633 ? 8.262 -0.374 -26.438 1.00 36.28 633 ARG A CA 1
ATOM 5145 C C . ARG A 1 633 ? 9.642 -0.954 -26.853 1.00 36.28 633 ARG A C 1
ATOM 5147 O O . ARG A 1 633 ? 10.671 -0.323 -26.744 1.00 36.28 633 ARG A O 1
ATOM 5154 N N . CYS A 1 634 ? 9.609 -2.124 -27.492 1.00 36.53 634 CYS A N 1
ATOM 5155 C CA . CYS A 1 634 ? 10.685 -3.034 -27.934 1.00 36.53 634 CYS A CA 1
ATOM 5156 C C . CYS A 1 634 ? 11.944 -2.553 -28.704 1.00 36.53 634 CYS A C 1
ATOM 5158 O O . CYS A 1 634 ? 12.181 -1.365 -28.880 1.00 36.53 634 CYS A O 1
ATOM 5160 N N . GLY A 1 635 ? 12.793 -3.540 -29.048 1.00 42.16 635 GLY A N 1
ATOM 5161 C CA . GLY A 1 635 ? 14.195 -3.420 -29.489 1.00 42.16 635 GLY A CA 1
ATOM 5162 C C . GLY A 1 635 ? 14.433 -2.432 -30.632 1.00 42.16 635 GLY A C 1
ATOM 5163 O O . GLY A 1 635 ? 13.620 -2.299 -31.538 1.00 42.16 635 GLY A O 1
ATOM 5164 N N . LYS A 1 636 ? 15.528 -1.677 -30.556 1.00 49.59 636 LYS A N 1
ATOM 5165 C CA . LYS A 1 636 ? 15.494 -0.244 -30.884 1.00 49.59 636 LYS A CA 1
ATOM 5166 C C . LYS A 1 636 ? 16.251 0.117 -32.155 1.00 49.59 636 LYS A C 1
ATOM 5168 O O . LYS A 1 636 ? 15.879 1.072 -32.827 1.00 49.59 636 LYS A O 1
ATOM 5173 N N . GLY A 1 637 ? 17.323 -0.610 -32.476 1.00 42.47 637 GLY A N 1
ATOM 5174 C CA . GLY A 1 637 ? 18.257 -0.227 -33.543 1.00 42.47 637 GLY A CA 1
ATOM 5175 C C . GLY A 1 637 ? 17.610 -0.110 -34.929 1.00 42.47 637 GLY A C 1
ATOM 5176 O O . GLY A 1 637 ? 17.847 0.860 -35.645 1.00 42.47 637 GLY A O 1
ATOM 5177 N N . GLU A 1 638 ? 16.755 -1.067 -35.293 1.00 47.19 638 GLU A N 1
ATOM 5178 C CA . GLU A 1 638 ? 16.033 -1.065 -36.575 1.00 47.19 638 GLU A CA 1
ATOM 5179 C C . GLU A 1 638 ? 14.768 -0.185 -36.526 1.00 47.19 638 GLU A C 1
ATOM 5181 O O . GLU A 1 638 ? 14.404 0.438 -37.527 1.00 47.19 638 GLU A O 1
ATOM 5186 N N . LEU A 1 639 ? 14.163 -0.029 -35.341 1.00 47.06 639 LEU A N 1
ATOM 5187 C CA . LEU A 1 639 ? 13.033 0.873 -35.095 1.00 47.06 639 LEU A CA 1
ATOM 5188 C C . LEU A 1 639 ? 13.395 2.357 -35.237 1.00 47.06 639 LEU A C 1
ATOM 5190 O O . LEU A 1 639 ? 12.602 3.129 -35.775 1.00 47.06 639 LEU A O 1
ATOM 5194 N N . ILE A 1 640 ? 14.595 2.757 -34.807 1.00 51.03 640 ILE A N 1
ATOM 5195 C CA . ILE A 1 640 ? 15.139 4.109 -35.014 1.00 51.03 640 ILE A CA 1
ATOM 5196 C C . ILE A 1 640 ? 15.172 4.450 -36.507 1.00 51.03 640 ILE A C 1
ATOM 5198 O O . ILE A 1 640 ? 14.625 5.472 -36.916 1.00 51.03 640 ILE A O 1
ATOM 5202 N N . ASN A 1 641 ? 15.763 3.571 -37.324 1.00 48.62 641 ASN A N 1
ATOM 5203 C CA . ASN A 1 641 ? 15.892 3.776 -38.772 1.00 48.62 641 ASN A CA 1
ATOM 5204 C C . ASN A 1 641 ? 14.531 3.825 -39.485 1.00 48.62 641 ASN A C 1
ATOM 5206 O O . ASN A 1 641 ? 14.415 4.415 -40.557 1.00 48.62 641 ASN A O 1
ATOM 5210 N N . SER A 1 642 ? 13.512 3.224 -38.871 1.00 43.09 642 SER A N 1
ATOM 5211 C CA . SER A 1 642 ? 12.143 3.141 -39.380 1.00 43.09 642 SER A CA 1
ATOM 5212 C C . SER A 1 642 ? 11.184 4.158 -38.737 1.00 43.09 642 SER A C 1
ATOM 5214 O O . SER A 1 642 ? 9.976 4.091 -38.962 1.00 43.09 642 SER A O 1
ATOM 5216 N N . GLY A 1 643 ? 11.707 5.125 -37.969 1.00 50.16 643 GLY A N 1
ATOM 5217 C CA . GLY A 1 643 ? 10.973 6.310 -37.508 1.00 50.16 643 GLY A CA 1
ATOM 5218 C C . GLY A 1 643 ? 10.296 6.223 -36.134 1.00 50.16 643 GLY A C 1
ATOM 5219 O O . GLY A 1 643 ? 9.594 7.160 -35.766 1.00 50.16 643 GLY A O 1
ATOM 5220 N N . ALA A 1 644 ? 10.515 5.171 -35.337 1.00 51.47 644 ALA A N 1
ATOM 5221 C CA . ALA A 1 644 ? 9.809 4.965 -34.058 1.00 51.47 644 ALA A CA 1
ATOM 5222 C C . ALA A 1 644 ? 10.073 6.026 -32.965 1.00 51.47 644 ALA A C 1
ATOM 5224 O O . ALA A 1 644 ? 9.353 6.083 -31.971 1.00 51.47 644 ALA A O 1
ATOM 5225 N N . PHE A 1 645 ? 11.099 6.864 -33.143 1.00 56.81 645 PHE A N 1
ATOM 5226 C CA . PHE A 1 645 ? 11.457 7.970 -32.244 1.00 56.81 645 PHE A CA 1
ATOM 5227 C C . PHE A 1 645 ? 11.341 9.344 -32.933 1.00 56.81 645 PHE A C 1
ATOM 5229 O O . PHE A 1 645 ? 12.049 10.280 -32.576 1.00 56.81 645 PHE A O 1
ATOM 5236 N N . SER A 1 646 ? 10.501 9.462 -33.968 1.00 57.28 646 SER A N 1
ATOM 5237 C CA . SER A 1 646 ? 10.286 10.706 -34.720 1.00 57.28 646 SER A CA 1
ATOM 5238 C C . SER A 1 646 ? 8.876 11.271 -34.489 1.00 57.28 646 SER A C 1
ATOM 5240 O O . SER A 1 646 ? 7.912 10.527 -34.674 1.00 57.28 646 SER A O 1
ATOM 5242 N N . PRO A 1 647 ? 8.720 12.573 -34.173 1.00 62.81 647 PRO A N 1
ATOM 5243 C CA . PRO A 1 647 ? 9.771 13.568 -33.928 1.00 62.81 647 PRO A CA 1
ATOM 5244 C C . PRO A 1 647 ? 10.439 13.410 -32.538 1.00 62.81 647 PRO A C 1
ATOM 5246 O O . PRO A 1 647 ? 9.739 13.187 -31.548 1.00 62.81 647 PRO A O 1
ATOM 5249 N N . PRO A 1 648 ? 11.778 13.530 -32.420 1.00 57.41 648 PRO A N 1
ATOM 5250 C CA . PRO A 1 648 ? 12.486 13.349 -31.146 1.00 57.41 648 PRO A CA 1
ATOM 5251 C C . PRO A 1 648 ? 12.230 14.471 -30.123 1.00 57.41 648 PRO A C 1
ATOM 5253 O O . PRO A 1 648 ? 12.353 14.246 -28.916 1.00 57.41 648 PRO A O 1
ATOM 5256 N N . GLU A 1 649 ? 11.853 15.673 -30.566 1.00 67.12 649 GLU A N 1
ATOM 5257 C CA . GLU A 1 649 ? 11.569 16.821 -29.696 1.00 67.12 649 GLU A CA 1
ATOM 5258 C C . GLU A 1 649 ? 10.388 16.593 -28.733 1.00 67.12 649 GLU A C 1
ATOM 5260 O O . GLU A 1 649 ? 10.432 17.065 -27.591 1.00 67.12 649 GLU A O 1
ATOM 5265 N N . ASP A 1 650 ? 9.387 15.807 -29.145 1.00 69.44 650 ASP A N 1
ATOM 5266 C CA . ASP A 1 650 ? 8.197 15.488 -28.340 1.00 69.44 650 ASP A CA 1
ATOM 5267 C C . ASP A 1 650 ? 8.472 14.408 -27.270 1.00 69.44 650 ASP A C 1
ATOM 5269 O O . ASP A 1 650 ? 7.742 14.285 -26.276 1.00 69.44 650 ASP A O 1
ATOM 5273 N N . ILE A 1 651 ? 9.564 13.649 -27.418 1.00 75.44 651 ILE A N 1
ATOM 5274 C CA . ILE A 1 651 ? 9.949 12.572 -26.502 1.00 75.44 651 ILE A CA 1
ATOM 5275 C C . ILE A 1 651 ? 10.764 13.147 -25.339 1.00 75.44 651 ILE A C 1
ATOM 5277 O O . ILE A 1 651 ? 11.871 13.664 -25.499 1.00 75.44 651 ILE A O 1
ATOM 5281 N N . ALA A 1 652 ? 10.195 13.050 -24.137 1.00 72.88 652 ALA A N 1
ATOM 5282 C CA . ALA A 1 652 ? 10.765 13.558 -22.893 1.00 72.88 652 ALA A CA 1
ATOM 5283 C C . ALA A 1 652 ? 11.611 12.522 -22.134 1.00 72.88 652 ALA A C 1
ATOM 5285 O O . ALA A 1 652 ? 12.492 12.922 -21.376 1.00 72.88 652 ALA A O 1
ATOM 5286 N N . ALA A 1 653 ? 11.352 11.221 -22.320 1.00 80.81 653 ALA A N 1
ATOM 5287 C CA . ALA A 1 653 ? 12.247 10.146 -21.887 1.00 80.81 653 ALA A CA 1
ATOM 5288 C C . ALA A 1 653 ? 12.011 8.832 -22.657 1.00 80.81 653 ALA A C 1
ATOM 5290 O O . ALA A 1 653 ? 10.871 8.506 -22.993 1.00 80.81 653 ALA A O 1
ATOM 5291 N N . ALA A 1 654 ? 13.068 8.039 -22.841 1.00 81.69 654 ALA A N 1
ATOM 5292 C CA . ALA A 1 654 ? 13.018 6.610 -23.149 1.00 81.69 654 ALA A CA 1
ATOM 5293 C C . ALA A 1 654 ? 13.551 5.789 -21.952 1.00 81.69 654 ALA A C 1
ATOM 5295 O O . ALA A 1 654 ? 14.619 6.091 -21.428 1.00 81.69 654 ALA A O 1
ATOM 5296 N N . ILE A 1 655 ? 12.824 4.771 -21.480 1.00 82.44 655 ILE A N 1
ATOM 5297 C CA . ILE A 1 655 ? 13.073 4.110 -20.177 1.00 82.44 655 ILE A CA 1
ATOM 5298 C C . ILE A 1 655 ? 13.281 2.592 -20.317 1.00 82.44 655 ILE A C 1
ATOM 5300 O O . ILE A 1 655 ? 12.468 1.899 -20.916 1.00 82.44 655 ILE A O 1
ATOM 5304 N N . MET A 1 656 ? 14.331 2.027 -19.721 1.00 83.75 656 MET A N 1
ATOM 5305 C CA . MET A 1 656 ? 14.584 0.578 -19.716 1.00 83.75 656 MET A CA 1
ATOM 5306 C C . MET A 1 656 ? 15.281 0.106 -18.434 1.00 83.75 656 MET A C 1
ATOM 5308 O O . MET A 1 656 ? 16.050 0.852 -17.833 1.00 83.75 656 MET A O 1
ATOM 53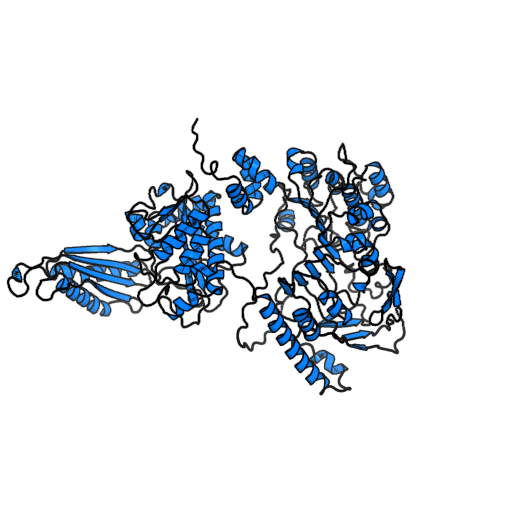12 N N . ALA A 1 657 ? 15.098 -1.168 -18.068 1.00 84.25 657 ALA A N 1
ATOM 5313 C CA . ALA A 1 657 ? 15.946 -1.853 -17.096 1.00 84.25 657 ALA A CA 1
ATOM 5314 C C . ALA A 1 657 ? 16.334 -3.272 -17.562 1.00 84.25 657 ALA A C 1
ATOM 5316 O O . ALA A 1 657 ? 15.505 -3.993 -18.117 1.00 84.25 657 ALA A O 1
ATOM 5317 N N . HIS A 1 658 ? 17.588 -3.677 -17.336 1.00 84.19 658 HIS A N 1
ATOM 5318 C CA . HIS A 1 658 ? 18.109 -5.019 -17.651 1.00 84.19 658 HIS A CA 1
ATOM 5319 C C . HIS A 1 658 ? 18.258 -5.907 -16.393 1.00 84.19 658 HIS A C 1
ATOM 5321 O O . HIS A 1 658 ? 18.691 -5.409 -15.352 1.00 84.19 658 HIS A O 1
ATOM 5327 N N . PRO A 1 659 ? 17.991 -7.225 -16.463 1.00 80.88 659 PRO A N 1
ATOM 5328 C CA . PRO A 1 659 ? 18.356 -8.159 -15.400 1.00 80.88 659 PRO A CA 1
ATOM 5329 C C . PRO A 1 659 ? 19.870 -8.416 -15.389 1.00 80.88 659 PRO A C 1
ATOM 5331 O O . PRO A 1 659 ? 20.466 -8.689 -16.429 1.00 80.88 659 PRO A O 1
ATOM 5334 N N . VAL A 1 660 ? 20.495 -8.413 -14.211 1.00 81.50 660 VAL A N 1
ATOM 5335 C CA . VAL A 1 660 ? 21.919 -8.757 -14.031 1.00 81.50 660 VAL A CA 1
ATOM 5336 C C . VAL A 1 660 ? 22.122 -9.766 -12.891 1.00 81.50 660 VAL A C 1
ATOM 5338 O O . VAL A 1 660 ? 21.333 -9.783 -11.941 1.00 81.50 660 VAL A O 1
ATOM 5341 N N . PRO A 1 661 ? 23.181 -10.603 -12.926 1.00 76.75 661 PRO A N 1
ATOM 5342 C CA . PRO A 1 661 ? 23.611 -11.369 -11.759 1.00 76.75 661 PRO A CA 1
ATOM 5343 C C . PRO A 1 661 ? 23.877 -10.427 -10.581 1.00 76.75 661 PRO A C 1
ATOM 5345 O O . PRO A 1 661 ? 24.509 -9.383 -10.756 1.00 76.75 661 PRO A O 1
ATOM 5348 N N . SER A 1 662 ? 23.468 -10.806 -9.369 1.00 72.56 662 SER A N 1
ATOM 5349 C CA . SER A 1 662 ? 23.721 -9.996 -8.166 1.00 72.56 662 SER A CA 1
ATOM 5350 C C . SER A 1 662 ? 25.212 -9.704 -7.934 1.00 72.56 662 SER A C 1
ATOM 5352 O O . SER A 1 662 ? 25.555 -8.643 -7.423 1.00 72.56 662 SER A O 1
ATOM 5354 N N . SER A 1 663 ? 26.103 -10.593 -8.389 1.00 68.12 663 SER A N 1
ATOM 5355 C CA . SER A 1 663 ? 27.560 -10.425 -8.330 1.00 68.12 663 SER A CA 1
ATOM 5356 C C . SER A 1 663 ? 28.117 -9.267 -9.171 1.00 68.12 663 SER A C 1
ATOM 5358 O O . SER A 1 663 ? 29.261 -8.881 -8.944 1.00 68.12 663 SER A O 1
ATOM 5360 N N . ILE A 1 664 ? 27.350 -8.697 -10.113 1.00 67.75 664 ILE A N 1
ATOM 5361 C CA . ILE A 1 664 ? 27.791 -7.537 -10.910 1.00 67.75 664 ILE A CA 1
ATOM 5362 C C . ILE A 1 664 ? 27.738 -6.235 -10.099 1.00 67.75 664 ILE A C 1
ATOM 5364 O O . ILE A 1 664 ? 28.621 -5.398 -10.257 1.00 67.75 664 ILE A O 1
ATOM 5368 N N . ILE A 1 665 ? 26.737 -6.060 -9.229 1.00 63.84 665 ILE A N 1
ATOM 5369 C CA . ILE A 1 665 ? 26.531 -4.799 -8.488 1.00 63.84 665 ILE A CA 1
ATOM 5370 C C . ILE A 1 665 ? 27.378 -4.757 -7.199 1.00 63.84 665 ILE A C 1
ATOM 5372 O O . ILE A 1 665 ? 27.730 -3.683 -6.714 1.00 63.84 665 ILE A O 1
ATOM 5376 N N . GLY A 1 666 ? 27.781 -5.919 -6.676 1.00 55.75 666 GLY A N 1
ATOM 5377 C CA . GLY A 1 666 ? 28.789 -6.039 -5.622 1.00 55.75 666 GLY A CA 1
ATOM 5378 C C . GLY A 1 666 ? 28.733 -7.379 -4.877 1.00 55.75 666 GLY A C 1
ATOM 5379 O O . GLY A 1 666 ? 27.752 -8.113 -4.997 1.00 55.75 666 GLY A O 1
ATOM 5380 N N . PRO A 1 667 ? 29.767 -7.722 -4.083 1.00 47.72 667 PRO A N 1
ATOM 5381 C CA . PRO A 1 667 ? 29.739 -8.900 -3.208 1.00 47.72 667 PRO A CA 1
ATOM 5382 C C . PRO A 1 667 ? 28.792 -8.720 -2.008 1.00 47.72 667 PRO A C 1
ATOM 5384 O O . PRO A 1 667 ? 28.280 -9.697 -1.466 1.00 47.72 667 PRO A O 1
ATOM 5387 N N . ASP A 1 668 ? 28.538 -7.470 -1.616 1.00 49.84 668 ASP A N 1
ATOM 5388 C CA . ASP A 1 668 ? 27.573 -7.087 -0.592 1.00 49.84 668 ASP A CA 1
ATOM 5389 C C . ASP A 1 668 ? 26.186 -6.917 -1.240 1.00 49.84 668 ASP A C 1
ATOM 5391 O O . ASP A 1 668 ? 25.961 -5.961 -1.981 1.00 49.84 668 ASP A O 1
ATOM 5395 N N . LEU A 1 669 ? 25.235 -7.801 -0.913 1.00 55.53 669 LEU A N 1
ATOM 5396 C CA . LEU A 1 669 ? 23.846 -7.836 -1.423 1.00 55.53 669 LEU A CA 1
ATOM 5397 C C . LEU A 1 669 ? 22.954 -6.651 -0.962 1.00 55.53 669 LEU A C 1
ATOM 5399 O O . LEU A 1 669 ? 21.751 -6.806 -0.772 1.00 55.53 669 LEU A O 1
ATOM 5403 N N . ARG A 1 670 ? 23.533 -5.465 -0.742 1.00 64.94 670 ARG A N 1
ATOM 5404 C CA . ARG A 1 670 ? 22.848 -4.260 -0.234 1.00 64.94 670 ARG A CA 1
ATOM 5405 C C . ARG A 1 670 ? 21.975 -3.566 -1.276 1.00 64.94 670 ARG A C 1
ATOM 5407 O O . ARG A 1 670 ? 21.095 -2.803 -0.900 1.00 64.94 670 ARG A O 1
ATOM 5414 N N . PHE A 1 671 ? 22.249 -3.793 -2.559 1.00 76.31 671 PHE A N 1
ATOM 5415 C CA . PHE A 1 671 ? 21.553 -3.150 -3.666 1.00 76.31 671 PHE A CA 1
ATOM 5416 C C . PHE A 1 671 ? 20.766 -4.180 -4.469 1.00 76.31 671 PHE A C 1
ATOM 5418 O O . PHE A 1 671 ? 21.330 -5.170 -4.937 1.00 76.31 671 PHE A O 1
ATOM 5425 N N . SER A 1 672 ? 19.471 -3.934 -4.662 1.00 79.00 672 SER A N 1
ATOM 5426 C CA . SER A 1 672 ? 18.608 -4.784 -5.487 1.00 79.00 672 SER A CA 1
ATOM 5427 C C . SER A 1 672 ? 18.640 -4.411 -6.970 1.00 79.00 672 SER A C 1
ATOM 5429 O O . SER A 1 672 ? 18.149 -5.175 -7.805 1.00 79.00 672 SER A O 1
ATOM 5431 N N . GLY A 1 673 ? 19.283 -3.295 -7.321 1.00 85.50 673 GLY A N 1
ATOM 5432 C CA . GLY A 1 673 ? 19.483 -2.834 -8.689 1.00 85.50 673 GLY A CA 1
ATOM 5433 C C . GLY A 1 673 ? 20.414 -1.624 -8.785 1.00 85.50 673 GLY A C 1
ATOM 5434 O O . GLY A 1 673 ? 21.032 -1.209 -7.803 1.00 85.50 673 GLY A O 1
ATOM 5435 N N . LEU A 1 674 ? 20.496 -1.067 -9.990 1.00 86.38 674 LEU A N 1
ATOM 5436 C CA . LEU A 1 674 ? 21.382 0.022 -10.400 1.00 86.38 674 LEU A CA 1
ATOM 5437 C C . LEU A 1 674 ? 20.592 1.044 -11.230 1.00 86.38 674 LEU A C 1
ATOM 5439 O O . LEU A 1 674 ? 19.776 0.643 -12.060 1.00 86.38 674 LEU A O 1
ATOM 5443 N N . ALA A 1 675 ? 20.850 2.338 -11.054 1.00 84.06 675 ALA A N 1
ATOM 5444 C CA . ALA A 1 675 ? 20.257 3.390 -11.878 1.00 84.06 675 ALA A CA 1
ATOM 5445 C C . ALA A 1 675 ? 21.138 3.768 -13.086 1.00 84.06 675 ALA A C 1
ATOM 5447 O O . ALA A 1 675 ? 20.604 3.933 -14.179 1.00 84.06 675 ALA A O 1
ATOM 5448 N N . GLY A 1 676 ? 22.465 3.847 -12.911 1.00 77.88 676 GLY A N 1
ATOM 5449 C CA . GLY A 1 676 ? 23.439 4.226 -13.941 1.00 77.88 676 GLY A CA 1
ATOM 5450 C C . GLY A 1 676 ? 24.591 3.226 -14.134 1.00 77.88 676 GLY A C 1
ATOM 5451 O O . GLY A 1 676 ? 25.429 3.000 -13.257 1.00 77.88 676 GLY A O 1
ATOM 5452 N N . PHE A 1 677 ? 24.673 2.625 -15.324 1.00 68.62 677 PHE A N 1
ATOM 5453 C CA . PHE A 1 677 ? 25.869 1.903 -15.781 1.00 68.62 677 PHE A CA 1
ATOM 5454 C C . PHE A 1 677 ? 27.054 2.833 -16.089 1.00 68.62 677 PHE A C 1
ATOM 5456 O O . PHE A 1 677 ? 27.155 3.371 -17.190 1.00 68.62 677 PHE A O 1
ATOM 5463 N N . ARG A 1 678 ? 28.048 2.902 -15.198 1.00 57.94 678 ARG A N 1
ATOM 5464 C CA . ARG A 1 678 ? 29.344 3.515 -15.529 1.00 57.94 678 ARG A CA 1
ATOM 5465 C C . ARG A 1 678 ? 30.046 2.698 -16.624 1.00 57.94 678 ARG A C 1
ATOM 5467 O O . ARG A 1 678 ? 30.665 1.683 -16.322 1.00 57.94 678 ARG A O 1
ATOM 5474 N N . LEU A 1 679 ? 29.934 3.093 -17.892 1.00 56.06 679 LEU A N 1
ATOM 5475 C CA . LEU A 1 679 ? 30.510 2.337 -19.010 1.00 56.06 679 LEU A CA 1
ATOM 5476 C C . LEU A 1 679 ? 32.001 2.643 -19.222 1.00 56.06 679 LEU A C 1
ATOM 5478 O O . LEU A 1 679 ? 32.450 3.785 -19.137 1.00 56.06 679 LEU A O 1
ATOM 5482 N N . ILE A 1 680 ? 32.775 1.602 -19.538 1.00 50.59 680 ILE A N 1
ATOM 5483 C CA . ILE A 1 680 ? 34.145 1.740 -20.058 1.00 50.59 680 ILE A CA 1
ATOM 5484 C C . ILE A 1 680 ? 34.090 2.361 -21.460 1.00 50.59 680 ILE A C 1
ATOM 5486 O O . ILE A 1 680 ? 33.233 1.986 -22.260 1.00 50.59 680 ILE A O 1
ATOM 5490 N N . SER A 1 681 ? 35.062 3.219 -21.799 1.00 51.47 681 SER A N 1
ATOM 5491 C CA . SER A 1 681 ? 35.276 3.664 -23.182 1.00 51.47 681 SER A CA 1
ATOM 5492 C C . SER A 1 681 ? 35.472 2.460 -24.108 1.00 51.47 681 SER A C 1
ATOM 5494 O O . SER A 1 681 ? 36.499 1.770 -24.063 1.00 51.47 681 SER A O 1
ATOM 5496 N N . SER A 1 682 ? 34.444 2.174 -24.907 1.00 62.56 682 SER A N 1
ATOM 5497 C CA . SER A 1 682 ? 34.347 0.965 -25.715 1.00 62.56 682 SER A CA 1
ATOM 5498 C C . SER A 1 682 ? 33.793 1.292 -27.097 1.00 62.56 682 SER A C 1
ATOM 5500 O O . SER A 1 682 ? 32.582 1.368 -27.277 1.00 62.56 682 SER A O 1
ATOM 5502 N N . HIS A 1 683 ? 34.664 1.405 -28.099 1.00 67.94 683 HIS A N 1
ATOM 5503 C CA . HIS A 1 683 ? 34.222 1.511 -29.488 1.00 67.94 683 HIS A CA 1
ATOM 5504 C C . HIS A 1 683 ? 33.838 0.116 -29.980 1.00 67.94 683 HIS A C 1
ATOM 5506 O O . HIS A 1 683 ? 34.696 -0.752 -30.174 1.00 67.94 683 HIS A O 1
ATOM 5512 N N . GLN A 1 684 ? 32.541 -0.101 -30.168 1.00 75.88 684 GLN A N 1
ATOM 5513 C CA . GLN A 1 684 ? 31.998 -1.265 -30.855 1.00 75.88 684 GLN A CA 1
ATOM 5514 C C . GLN A 1 684 ? 31.565 -0.828 -32.253 1.00 75.88 684 GLN A C 1
ATOM 5516 O O . GLN A 1 684 ? 30.903 0.194 -32.409 1.00 75.88 684 GLN A O 1
ATOM 5521 N N . PHE A 1 685 ? 31.987 -1.551 -33.286 1.00 80.62 685 PHE A N 1
ATOM 5522 C CA . PHE A 1 685 ? 31.700 -1.163 -34.665 1.00 80.62 685 PHE A CA 1
ATOM 5523 C C . PHE A 1 685 ? 31.802 -2.351 -35.617 1.00 80.62 685 PHE A C 1
ATOM 5525 O O . PHE A 1 685 ? 32.572 -3.289 -35.392 1.00 80.62 685 PHE A O 1
ATOM 5532 N N . ARG A 1 686 ? 31.043 -2.302 -36.712 1.00 87.44 686 ARG A N 1
ATOM 5533 C CA . ARG A 1 686 ? 31.234 -3.196 -37.856 1.00 87.44 686 ARG A CA 1
ATOM 5534 C C . ARG A 1 686 ? 32.022 -2.500 -38.954 1.00 87.44 686 ARG A C 1
ATOM 5536 O O . ARG A 1 686 ? 31.974 -1.278 -39.097 1.00 87.44 686 ARG A O 1
ATOM 5543 N N . VAL A 1 687 ? 32.742 -3.302 -39.723 1.00 92.81 687 VAL A N 1
ATOM 5544 C CA . VAL A 1 687 ? 33.514 -2.871 -40.887 1.00 92.81 687 VAL A CA 1
ATOM 5545 C C . VAL A 1 687 ? 33.127 -3.731 -42.069 1.00 92.81 687 VAL A C 1
ATOM 5547 O O . VAL A 1 687 ? 33.194 -4.957 -41.985 1.00 92.81 687 VAL A O 1
ATOM 5550 N N . GLU A 1 688 ? 32.734 -3.090 -43.161 1.00 95.44 688 GLU A N 1
ATOM 5551 C CA . GLU A 1 688 ? 32.462 -3.760 -44.428 1.00 95.44 688 GLU A CA 1
ATOM 5552 C C . GLU A 1 688 ? 33.595 -3.478 -45.412 1.00 95.44 688 GLU A C 1
ATOM 5554 O O . GLU A 1 688 ? 33.957 -2.319 -45.625 1.00 95.44 688 GLU A O 1
ATOM 5559 N N . PHE A 1 689 ? 34.106 -4.525 -46.051 1.00 96.69 689 PHE A N 1
ATOM 5560 C CA . PHE A 1 689 ? 34.983 -4.420 -47.211 1.00 96.69 689 PHE A CA 1
ATOM 5561 C C . PHE A 1 689 ? 34.169 -4.748 -48.462 1.00 96.69 689 PHE A C 1
ATOM 5563 O O . PHE A 1 689 ? 33.466 -5.759 -48.497 1.00 96.69 689 PHE A O 1
ATOM 5570 N N . ARG A 1 690 ? 34.253 -3.885 -49.478 1.00 96.06 690 ARG A N 1
ATOM 5571 C CA . ARG A 1 690 ? 33.592 -4.047 -50.779 1.00 96.06 690 ARG A CA 1
ATOM 5572 C C . ARG A 1 690 ? 34.629 -4.036 -51.896 1.00 96.06 690 ARG A C 1
ATOM 5574 O O . ARG A 1 690 ? 35.342 -3.046 -52.071 1.00 96.06 690 ARG A O 1
ATOM 5581 N N . GLY A 1 691 ? 34.686 -5.137 -52.628 1.00 93.88 691 GLY A N 1
ATOM 5582 C CA . GLY A 1 691 ? 35.556 -5.375 -53.768 1.00 93.88 691 GLY A CA 1
ATOM 5583 C C . GLY A 1 691 ? 34.754 -5.645 -55.042 1.00 93.88 691 GLY A C 1
ATOM 5584 O O . GLY A 1 691 ? 33.783 -4.943 -55.328 1.00 93.88 691 GLY A O 1
ATOM 5585 N N . HIS A 1 692 ? 35.177 -6.640 -55.819 1.00 93.31 692 HIS A N 1
ATOM 5586 C CA . HIS A 1 692 ? 34.564 -7.013 -57.092 1.00 93.31 692 HIS A CA 1
ATOM 5587 C C . HIS A 1 692 ? 34.748 -8.509 -57.357 1.00 93.31 692 HIS A C 1
ATOM 5589 O O . HIS A 1 692 ? 35.869 -9.019 -57.281 1.00 93.31 692 HIS A O 1
ATOM 5595 N N . ALA A 1 693 ? 33.652 -9.199 -57.672 1.00 89.12 693 ALA A N 1
ATOM 5596 C CA . ALA A 1 693 ? 33.666 -10.632 -57.921 1.00 89.12 693 ALA A CA 1
ATOM 5597 C C . ALA A 1 693 ? 34.279 -10.953 -59.289 1.00 89.12 693 ALA A C 1
ATOM 5599 O O . ALA A 1 693 ? 33.949 -10.334 -60.296 1.00 89.12 693 ALA A O 1
ATOM 5600 N N . ALA A 1 694 ? 35.120 -11.982 -59.326 1.00 88.81 694 ALA A N 1
ATOM 5601 C CA . ALA A 1 694 ? 35.693 -12.541 -60.546 1.00 88.81 694 ALA A CA 1
ATOM 5602 C C . ALA A 1 694 ? 35.884 -14.056 -60.395 1.00 88.81 694 ALA A C 1
ATOM 5604 O O . ALA A 1 694 ? 35.875 -14.591 -59.282 1.00 88.81 694 ALA A O 1
ATOM 5605 N N . HIS A 1 695 ? 36.073 -14.768 -61.508 1.00 88.94 695 HIS A N 1
ATOM 5606 C CA . HIS A 1 695 ? 36.346 -16.205 -61.476 1.00 88.94 695 HIS A CA 1
ATOM 5607 C C . HIS A 1 695 ? 37.779 -16.455 -60.983 1.00 88.94 695 HIS A C 1
ATOM 5609 O O . HIS A 1 695 ? 38.736 -16.212 -61.724 1.00 88.94 695 HIS A O 1
ATOM 5615 N N . ALA A 1 696 ? 37.940 -16.980 -59.765 1.00 87.00 696 ALA A N 1
ATOM 5616 C CA . ALA A 1 696 ? 39.218 -16.994 -59.043 1.00 87.00 696 ALA A CA 1
ATOM 5617 C C . ALA A 1 696 ? 40.357 -17.713 -59.793 1.00 87.00 696 ALA A C 1
ATOM 5619 O O . ALA A 1 696 ? 41.504 -17.287 -59.736 1.00 87.00 696 ALA A O 1
ATOM 5620 N N . ALA A 1 697 ? 40.044 -18.771 -60.548 1.00 80.56 697 ALA A N 1
ATOM 5621 C CA . ALA A 1 697 ? 41.028 -19.503 -61.355 1.00 80.56 697 ALA A CA 1
ATOM 5622 C C . ALA A 1 697 ? 41.151 -19.019 -62.816 1.00 80.56 697 ALA A C 1
ATOM 5624 O O . ALA A 1 697 ? 42.004 -19.512 -63.547 1.00 80.56 697 ALA A O 1
ATOM 5625 N N . GLY A 1 698 ? 40.263 -18.128 -63.271 1.00 81.00 698 GLY A N 1
ATOM 5626 C CA . GLY A 1 698 ? 40.098 -17.808 -64.696 1.00 81.00 698 GLY A CA 1
ATOM 5627 C C . GLY A 1 698 ? 40.471 -16.374 -65.051 1.00 81.00 698 GLY A C 1
ATOM 5628 O O . GLY A 1 698 ? 41.123 -16.153 -66.066 1.00 81.00 698 GLY A O 1
ATOM 5629 N N . GLN A 1 699 ? 40.048 -15.419 -64.219 1.00 90.50 699 GLN A N 1
ATOM 5630 C CA . GLN A 1 699 ? 40.231 -13.976 -64.407 1.00 90.50 699 GLN A CA 1
ATOM 5631 C C . GLN A 1 699 ? 40.494 -13.258 -63.059 1.00 90.50 699 GLN A C 1
ATOM 5633 O O . GLN A 1 699 ? 39.839 -12.263 -62.756 1.00 90.50 699 GLN A O 1
ATOM 5638 N N . PRO A 1 700 ? 41.406 -13.743 -62.186 1.00 87.69 700 PRO A N 1
ATOM 5639 C CA . PRO A 1 700 ? 41.602 -13.150 -60.856 1.00 87.69 700 PRO A CA 1
ATOM 5640 C C . PRO A 1 700 ? 42.089 -11.693 -60.889 1.00 87.69 700 PRO A C 1
ATOM 5642 O O . PRO A 1 700 ? 41.830 -10.955 -59.946 1.00 87.69 700 PRO A O 1
ATOM 5645 N N . TRP A 1 701 ? 42.765 -11.270 -61.962 1.00 90.88 701 TRP A N 1
ATOM 5646 C CA . TRP A 1 701 ? 43.248 -9.894 -62.154 1.00 90.88 701 TRP A CA 1
ATOM 5647 C C . TRP A 1 701 ? 42.126 -8.867 -62.383 1.00 90.88 701 TRP A C 1
ATOM 5649 O O . TRP A 1 701 ? 42.365 -7.678 -62.197 1.00 90.88 701 TRP A O 1
ATOM 5659 N N . ASP A 1 702 ? 40.924 -9.312 -62.766 1.00 90.06 702 ASP A N 1
ATOM 5660 C CA . ASP A 1 702 ? 39.737 -8.459 -62.908 1.00 90.06 702 ASP A CA 1
ATOM 5661 C C . ASP A 1 702 ? 38.951 -8.342 -61.580 1.00 90.06 702 ASP A C 1
ATOM 5663 O O . ASP A 1 702 ? 38.012 -7.554 -61.473 1.00 90.06 702 ASP A O 1
ATOM 5667 N N . GLY A 1 703 ? 39.325 -9.120 -60.554 1.00 91.50 703 GLY A N 1
ATOM 5668 C CA . GLY A 1 703 ? 38.682 -9.145 -59.239 1.00 91.50 703 GLY A CA 1
ATOM 5669 C C . GLY A 1 703 ? 39.365 -8.262 -58.192 1.00 91.50 703 GLY A C 1
ATOM 5670 O O . GLY A 1 703 ? 40.547 -7.941 -58.277 1.00 91.50 703 GLY A O 1
ATOM 5671 N N . VAL A 1 704 ? 38.614 -7.917 -57.145 1.00 95.81 704 VAL A N 1
ATOM 5672 C CA . VAL A 1 704 ? 39.104 -7.192 -55.960 1.00 95.81 704 VAL A CA 1
ATOM 5673 C C . VAL A 1 704 ? 38.606 -7.947 -54.729 1.00 95.81 704 VAL A C 1
ATOM 5675 O O . VAL A 1 704 ? 37.399 -8.011 -54.504 1.00 95.81 704 VAL A O 1
ATOM 5678 N N . ASN A 1 705 ? 39.512 -8.565 -53.963 1.00 95.50 705 ASN A N 1
ATOM 5679 C CA . ASN A 1 705 ? 39.142 -9.558 -52.949 1.00 95.50 705 ASN A CA 1
ATOM 5680 C C . ASN A 1 705 ? 38.893 -8.947 -51.558 1.00 95.50 705 ASN A C 1
ATOM 5682 O O . ASN A 1 705 ? 39.824 -8.643 -50.806 1.00 95.50 705 ASN A O 1
ATOM 5686 N N . ALA A 1 706 ? 37.620 -8.847 -51.179 1.00 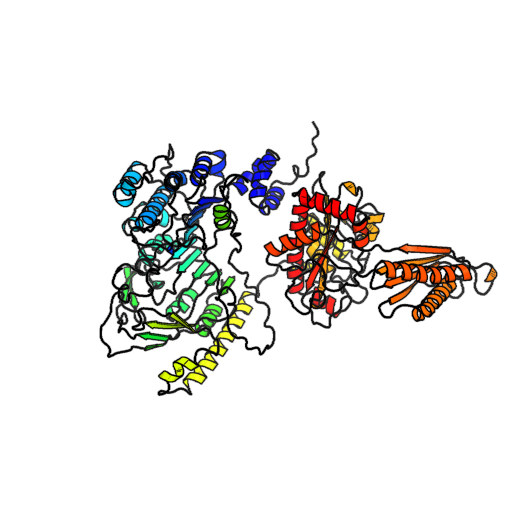96.00 706 ALA A N 1
ATOM 5687 C CA . ALA A 1 706 ? 37.190 -8.370 -49.870 1.00 96.00 706 ALA A CA 1
ATOM 5688 C C . ALA A 1 706 ? 37.533 -9.339 -48.724 1.00 96.00 706 ALA A C 1
ATOM 5690 O O . ALA A 1 706 ? 37.597 -8.912 -47.569 1.00 96.00 706 ALA A O 1
ATOM 5691 N N . LEU A 1 707 ? 37.733 -10.639 -48.982 1.00 96.31 707 LEU A N 1
ATOM 5692 C CA . LEU A 1 707 ? 38.152 -11.584 -47.936 1.00 96.31 707 LEU A CA 1
ATOM 5693 C C . LEU A 1 707 ? 39.618 -11.353 -47.557 1.00 96.31 707 LEU A C 1
ATOM 5695 O O . LEU A 1 707 ? 39.929 -11.241 -46.371 1.00 96.31 707 LEU A O 1
ATOM 5699 N N . ASP A 1 708 ? 40.495 -11.191 -48.550 1.00 96.00 708 ASP A N 1
ATOM 5700 C CA . ASP A 1 708 ? 41.911 -10.878 -48.318 1.00 96.00 708 ASP A CA 1
ATOM 5701 C C . ASP A 1 708 ? 42.061 -9.555 -47.555 1.00 96.00 708 ASP A C 1
ATOM 5703 O O . ASP A 1 708 ? 42.898 -9.450 -46.657 1.00 96.00 708 ASP A O 1
ATOM 5707 N N . ALA A 1 709 ? 41.193 -8.573 -47.835 1.00 96.50 709 ALA A N 1
ATOM 5708 C CA . ALA A 1 709 ? 41.159 -7.299 -47.120 1.00 96.50 709 ALA A CA 1
ATOM 5709 C C . ALA A 1 709 ? 40.914 -7.491 -45.615 1.00 96.50 709 ALA A C 1
ATOM 5711 O O . ALA A 1 709 ? 41.629 -6.917 -44.792 1.00 96.50 709 ALA A O 1
ATOM 5712 N N . ALA A 1 710 ? 39.951 -8.343 -45.248 1.00 96.31 710 ALA A N 1
ATOM 5713 C CA . ALA A 1 710 ? 39.638 -8.657 -43.856 1.00 96.31 710 ALA A CA 1
ATOM 5714 C C . ALA A 1 710 ? 40.710 -9.521 -43.172 1.00 96.31 710 ALA A C 1
ATOM 5716 O O . ALA A 1 710 ? 40.992 -9.318 -41.991 1.00 96.31 710 ALA A O 1
ATOM 5717 N N . VAL A 1 711 ? 41.342 -10.454 -43.893 1.00 97.19 711 VAL A N 1
ATOM 5718 C CA . VAL A 1 711 ? 42.456 -11.267 -43.369 1.00 97.19 711 VAL A CA 1
ATOM 5719 C C . VAL A 1 711 ? 43.689 -10.395 -43.106 1.00 97.19 711 VAL A C 1
ATOM 5721 O O . VAL A 1 711 ? 44.300 -10.495 -42.035 1.00 97.19 711 VAL A O 1
ATOM 5724 N N . ALA A 1 712 ? 44.019 -9.483 -44.025 1.00 96.25 712 ALA A N 1
ATOM 5725 C CA . ALA A 1 712 ? 45.072 -8.488 -43.839 1.00 96.25 712 ALA A CA 1
ATOM 5726 C C . ALA A 1 712 ? 44.748 -7.549 -42.666 1.00 96.25 712 ALA A C 1
ATOM 5728 O O . ALA A 1 712 ? 45.569 -7.371 -41.767 1.00 96.25 712 ALA A O 1
ATOM 5729 N N . ALA A 1 713 ? 43.522 -7.025 -42.610 1.00 96.56 713 ALA A N 1
ATOM 5730 C CA . ALA A 1 713 ? 43.038 -6.172 -41.529 1.00 96.56 713 ALA A CA 1
ATOM 5731 C C . ALA A 1 713 ? 43.112 -6.863 -40.149 1.00 96.56 713 ALA A C 1
ATOM 5733 O O . ALA A 1 713 ? 43.619 -6.278 -39.189 1.00 96.56 713 ALA A O 1
ATOM 5734 N N . TYR A 1 714 ? 42.690 -8.130 -40.047 1.00 97.19 714 TYR A N 1
ATOM 5735 C CA . TYR A 1 714 ? 42.797 -8.919 -38.813 1.00 97.19 714 TYR A CA 1
ATOM 5736 C C . TYR A 1 714 ? 44.256 -9.135 -38.391 1.00 97.19 714 TYR A C 1
ATOM 5738 O O . TYR A 1 714 ? 44.591 -8.996 -37.213 1.00 97.19 714 TYR A O 1
ATOM 5746 N N . SER A 1 715 ? 45.134 -9.422 -39.356 1.00 97.50 715 SER A N 1
ATOM 5747 C CA . SER A 1 715 ? 46.574 -9.604 -39.133 1.00 97.50 715 SER A CA 1
ATOM 5748 C C . SER A 1 715 ? 47.240 -8.314 -38.642 1.00 97.50 715 SER A C 1
ATOM 5750 O O . SER A 1 715 ? 47.980 -8.337 -37.659 1.00 97.50 715 SER A O 1
ATOM 5752 N N . ASN A 1 716 ? 46.906 -7.170 -39.245 1.00 97.25 716 ASN A N 1
ATOM 5753 C CA . ASN A 1 716 ? 47.393 -5.852 -38.831 1.00 97.25 716 ASN A CA 1
ATOM 5754 C C . ASN A 1 716 ? 46.999 -5.537 -37.378 1.00 97.25 716 ASN A C 1
ATOM 5756 O O . ASN A 1 716 ? 47.839 -5.118 -36.579 1.00 97.25 716 ASN A O 1
ATOM 5760 N N . VAL A 1 717 ? 45.740 -5.793 -37.001 1.00 97.19 717 VAL A N 1
ATOM 5761 C CA . VAL A 1 717 ? 45.272 -5.599 -35.618 1.00 97.19 717 VAL A CA 1
ATOM 5762 C C . VAL A 1 717 ? 45.909 -6.611 -34.654 1.00 97.19 717 VAL A C 1
ATOM 5764 O O . VAL A 1 717 ? 46.187 -6.269 -33.505 1.00 97.19 717 VAL A O 1
ATOM 5767 N N . ALA A 1 718 ? 46.202 -7.838 -35.094 1.00 95.81 718 ALA A N 1
ATOM 5768 C CA . ALA A 1 718 ? 46.925 -8.810 -34.276 1.00 95.81 718 ALA A CA 1
ATOM 5769 C C . ALA A 1 718 ? 48.357 -8.347 -33.948 1.00 95.81 718 ALA A C 1
ATOM 5771 O O . ALA A 1 718 ? 48.778 -8.491 -32.802 1.00 95.81 718 ALA A O 1
ATOM 5772 N N . LEU A 1 719 ? 49.063 -7.726 -34.902 1.00 96.62 719 LEU A N 1
ATOM 5773 C CA . LEU A 1 719 ? 50.375 -7.106 -34.673 1.00 96.62 719 LEU A CA 1
ATOM 5774 C C . LEU A 1 719 ? 50.279 -5.880 -33.747 1.00 96.62 719 LEU A C 1
ATOM 5776 O O . LEU A 1 719 ? 51.094 -5.724 -32.836 1.00 96.62 719 LEU A O 1
ATOM 5780 N N . LEU A 1 720 ? 49.244 -5.046 -33.918 1.00 96.88 720 LEU A N 1
ATOM 5781 C CA . LEU A 1 720 ? 48.999 -3.870 -33.074 1.00 96.88 720 LEU A CA 1
ATOM 5782 C C . LEU A 1 720 ? 48.911 -4.219 -31.578 1.00 96.88 720 LEU A C 1
ATOM 5784 O O . LEU A 1 720 ? 49.366 -3.427 -30.755 1.00 96.88 720 LEU A O 1
ATOM 5788 N N . ARG A 1 721 ? 48.392 -5.405 -31.217 1.00 96.00 721 ARG A N 1
ATOM 5789 C CA . ARG A 1 721 ? 48.260 -5.869 -29.818 1.00 96.00 721 ARG A CA 1
ATOM 5790 C C . ARG A 1 721 ? 49.582 -5.945 -29.044 1.00 96.00 721 ARG A C 1
ATOM 5792 O O . ARG A 1 721 ? 49.538 -5.917 -27.821 1.00 96.00 721 ARG A O 1
ATOM 5799 N N . GLN A 1 722 ? 50.745 -5.998 -29.700 1.00 95.88 722 GLN A N 1
ATOM 5800 C CA . GLN A 1 722 ? 52.035 -5.891 -28.997 1.00 95.88 722 GLN A CA 1
ATOM 5801 C C . GLN A 1 722 ? 52.270 -4.480 -28.418 1.00 95.88 722 GLN A C 1
ATOM 5803 O O . GLN A 1 722 ? 53.051 -4.314 -27.488 1.00 95.88 722 GLN A O 1
ATOM 5808 N N . GLN A 1 723 ? 51.600 -3.467 -28.974 1.00 95.19 723 GLN A N 1
ATOM 5809 C CA . GLN A 1 723 ? 51.834 -2.042 -28.726 1.00 95.19 723 GLN A CA 1
ATOM 5810 C C . GLN A 1 723 ? 50.613 -1.350 -28.080 1.00 95.19 723 GLN A C 1
ATOM 5812 O O . GLN A 1 723 ? 50.427 -0.139 -28.243 1.00 95.19 723 GLN A O 1
ATOM 5817 N N . ILE A 1 724 ? 49.742 -2.105 -27.401 1.00 94.69 724 ILE A N 1
ATOM 5818 C CA . ILE A 1 724 ? 48.626 -1.581 -26.590 1.00 94.69 724 ILE A CA 1
ATOM 5819 C C . ILE A 1 724 ? 48.969 -1.695 -25.100 1.00 94.69 724 ILE A C 1
ATOM 5821 O O . ILE A 1 724 ? 49.834 -2.483 -24.716 1.00 94.69 724 ILE A O 1
ATOM 5825 N N . HIS A 1 725 ? 48.315 -0.909 -24.251 1.00 88.38 725 HIS A N 1
ATOM 5826 C CA . HIS A 1 725 ? 48.588 -0.929 -22.813 1.00 88.38 725 HIS A CA 1
ATOM 5827 C C . HIS A 1 725 ? 48.012 -2.199 -22.133 1.00 88.38 725 HIS A C 1
ATOM 5829 O O . HIS A 1 725 ? 47.010 -2.740 -22.603 1.00 88.38 725 HIS A O 1
ATOM 5835 N N . PRO A 1 726 ? 48.566 -2.690 -21.004 1.00 85.19 726 PRO A N 1
ATOM 5836 C CA . PRO A 1 726 ? 48.076 -3.908 -20.336 1.00 85.19 726 PRO A CA 1
ATOM 5837 C C . PRO A 1 726 ? 46.604 -3.917 -19.870 1.00 85.19 726 PRO A C 1
ATOM 5839 O O . PRO A 1 726 ? 46.061 -4.996 -19.614 1.00 85.19 726 PRO A O 1
ATOM 5842 N N . ASP A 1 727 ? 45.936 -2.764 -19.784 1.00 78.19 727 ASP A N 1
ATOM 5843 C CA . ASP A 1 727 ? 44.497 -2.610 -19.487 1.00 78.19 727 ASP A CA 1
ATOM 5844 C C . ASP A 1 727 ? 43.616 -2.461 -20.752 1.00 78.19 727 ASP A C 1
ATOM 5846 O O . ASP A 1 727 ? 42.391 -2.487 -20.658 1.00 78.19 727 ASP A O 1
ATOM 5850 N N . GLU A 1 728 ? 44.215 -2.357 -21.941 1.00 86.69 728 GLU A N 1
ATOM 5851 C CA . GLU A 1 728 ? 43.521 -2.190 -23.222 1.00 86.69 728 GLU A CA 1
ATOM 5852 C C . GLU A 1 728 ? 43.202 -3.530 -23.884 1.00 86.69 728 GLU A C 1
ATOM 5854 O O . GLU A 1 728 ? 43.965 -4.495 -23.794 1.00 86.69 728 GLU A O 1
ATOM 5859 N N . ARG A 1 729 ? 42.066 -3.619 -24.580 1.00 87.94 729 ARG A N 1
ATOM 5860 C CA . ARG A 1 729 ? 41.643 -4.855 -25.254 1.00 87.94 729 ARG A CA 1
ATOM 5861 C C . ARG A 1 729 ? 41.083 -4.566 -26.641 1.00 87.94 729 ARG A C 1
ATOM 5863 O O . ARG A 1 729 ? 40.297 -3.640 -26.814 1.00 87.94 729 ARG A O 1
ATOM 5870 N N . VAL A 1 730 ? 41.453 -5.403 -27.612 1.00 91.81 730 VAL A N 1
ATOM 5871 C CA . VAL A 1 730 ? 40.927 -5.358 -28.984 1.00 91.81 730 VAL A CA 1
ATOM 5872 C C . VAL A 1 730 ? 40.543 -6.764 -29.433 1.00 91.81 730 VAL A C 1
ATOM 5874 O O . VAL A 1 730 ? 41.404 -7.645 -29.539 1.00 91.81 730 VAL A O 1
ATOM 5877 N N . HIS A 1 731 ? 39.265 -6.967 -29.736 1.00 86.50 731 HIS A N 1
ATOM 5878 C CA . HIS A 1 731 ? 38.690 -8.239 -30.185 1.00 86.50 731 HIS A CA 1
ATOM 5879 C C . HIS A 1 731 ? 37.914 -8.024 -31.484 1.00 86.50 731 HIS A C 1
ATOM 5881 O O . HIS A 1 731 ? 37.345 -6.951 -31.676 1.00 86.50 731 HIS A O 1
ATOM 5887 N N . GLY A 1 732 ? 37.851 -9.035 -32.345 1.00 89.00 732 GLY A N 1
ATOM 5888 C CA . GLY A 1 732 ? 37.011 -8.973 -33.534 1.00 89.00 732 GLY A CA 1
ATOM 5889 C C . GLY A 1 732 ? 36.745 -10.337 -34.152 1.00 89.00 732 GLY A C 1
ATOM 5890 O O . GLY A 1 732 ? 37.420 -11.313 -33.824 1.00 89.00 732 GLY A O 1
ATOM 5891 N N . VAL A 1 733 ? 35.744 -10.387 -35.026 1.00 90.88 733 VAL A N 1
ATOM 5892 C CA . VAL A 1 733 ? 35.257 -11.591 -35.718 1.00 90.88 733 VAL A CA 1
ATOM 5893 C C . VAL A 1 733 ? 34.961 -11.236 -37.179 1.00 90.88 733 VAL A C 1
ATOM 5895 O O . VAL A 1 733 ? 34.590 -10.100 -37.473 1.00 90.88 733 VAL A O 1
ATOM 5898 N N . ILE A 1 734 ? 35.116 -12.196 -38.095 1.00 94.94 734 ILE A N 1
ATOM 5899 C CA . ILE A 1 734 ? 34.588 -12.102 -39.464 1.00 94.94 734 ILE A CA 1
ATOM 5900 C C . ILE A 1 734 ? 33.174 -12.696 -39.429 1.00 94.94 734 ILE A C 1
ATOM 5902 O O . ILE A 1 734 ? 33.027 -13.898 -39.233 1.00 94.94 734 ILE A O 1
ATOM 5906 N N . GLU A 1 735 ? 32.144 -11.855 -39.558 1.00 85.69 735 GLU A N 1
ATOM 5907 C CA . GLU A 1 735 ? 30.734 -12.283 -39.575 1.00 85.69 735 GLU A CA 1
ATOM 5908 C C . GLU A 1 735 ? 30.353 -12.899 -40.931 1.00 85.69 735 GLU A C 1
ATOM 5910 O O . GLU A 1 735 ? 29.600 -13.866 -40.993 1.00 85.69 735 GLU A O 1
ATOM 5915 N N . VAL A 1 736 ? 30.875 -12.332 -42.024 1.00 89.88 736 VAL A N 1
ATOM 5916 C CA . VAL A 1 736 ? 30.621 -12.759 -43.408 1.00 89.88 736 VAL A CA 1
ATOM 5917 C C . VAL A 1 736 ? 31.952 -12.751 -44.144 1.00 89.88 736 VAL A C 1
ATOM 5919 O O . VAL A 1 736 ? 32.593 -11.704 -44.169 1.00 89.88 736 VAL A O 1
ATOM 5922 N N . GLY A 1 737 ? 32.364 -13.885 -44.723 1.00 87.94 737 GLY A N 1
ATOM 5923 C CA . GLY A 1 737 ? 33.697 -14.087 -45.318 1.00 87.94 737 GLY A CA 1
ATOM 5924 C C . GLY A 1 737 ? 33.703 -14.755 -46.697 1.00 87.94 737 GLY A C 1
ATOM 5925 O O . GLY A 1 737 ? 34.676 -15.417 -47.043 1.00 87.94 737 GLY A O 1
ATOM 5926 N N . GLY A 1 738 ? 32.625 -14.616 -47.472 1.00 83.38 738 GLY A N 1
ATOM 5927 C CA . GLY A 1 738 ? 32.432 -15.341 -48.734 1.00 83.38 738 GLY A CA 1
ATOM 5928 C C . GLY A 1 738 ? 31.924 -16.777 -48.546 1.00 83.38 738 GLY A C 1
ATOM 5929 O O . GLY A 1 738 ? 31.967 -17.335 -47.450 1.00 83.38 738 GLY A O 1
ATOM 5930 N N . THR A 1 739 ? 31.384 -17.362 -49.619 1.00 79.88 739 THR A N 1
ATOM 5931 C CA . THR A 1 739 ? 30.641 -18.642 -49.573 1.00 79.88 739 THR A CA 1
ATOM 5932 C C . THR A 1 739 ? 31.078 -19.675 -50.616 1.00 79.88 739 THR A C 1
ATOM 5934 O O . THR A 1 739 ? 30.754 -20.852 -50.466 1.00 79.88 739 THR A O 1
ATOM 5937 N N . VAL A 1 740 ? 31.813 -19.278 -51.663 1.00 84.69 740 VAL A N 1
ATOM 5938 C CA . VAL A 1 740 ? 32.183 -20.149 -52.795 1.00 84.69 740 VAL A CA 1
ATOM 5939 C C . VAL A 1 740 ? 33.672 -19.982 -53.134 1.00 84.69 740 VAL A C 1
ATOM 5941 O O . VAL A 1 740 ? 34.045 -18.935 -53.653 1.00 84.69 740 VAL A O 1
ATOM 5944 N N . PRO A 1 741 ? 34.534 -21.004 -52.939 1.00 80.94 741 PRO A N 1
ATOM 5945 C CA . PRO A 1 741 ? 35.984 -20.880 -53.162 1.00 80.94 741 PRO A CA 1
ATOM 5946 C C . PRO A 1 741 ? 36.422 -20.547 -54.599 1.00 80.94 741 PRO A C 1
ATOM 5948 O O . PRO A 1 741 ? 37.539 -20.089 -54.811 1.00 80.94 741 PRO A O 1
ATOM 5951 N N . GLY A 1 742 ? 35.574 -20.809 -55.600 1.00 84.31 742 GLY A N 1
ATOM 5952 C CA . GLY A 1 742 ? 35.860 -20.520 -57.012 1.00 84.31 742 GLY A CA 1
ATOM 5953 C C . GLY A 1 742 ? 35.605 -19.067 -57.439 1.00 84.31 742 GLY A C 1
ATOM 5954 O O . GLY A 1 742 ? 35.884 -18.717 -58.587 1.00 84.31 742 GLY A O 1
ATOM 5955 N N . VAL A 1 743 ? 35.072 -18.230 -56.546 1.00 89.75 743 VAL A N 1
ATOM 5956 C CA . VAL A 1 743 ? 34.693 -16.838 -56.814 1.00 89.75 743 VAL A CA 1
ATOM 5957 C C . VAL A 1 743 ? 35.475 -15.927 -55.872 1.00 89.75 743 VAL A C 1
ATOM 5959 O O . VAL A 1 743 ? 35.548 -16.190 -54.675 1.00 89.75 743 VAL A O 1
ATOM 5962 N N . ILE A 1 744 ? 36.062 -14.855 -56.404 1.00 92.94 744 ILE A N 1
ATOM 5963 C CA . ILE A 1 744 ? 36.679 -13.805 -55.585 1.00 92.94 744 ILE A CA 1
ATOM 5964 C C . ILE A 1 744 ? 35.585 -13.125 -54.752 1.00 92.94 744 ILE A C 1
ATOM 5966 O O . ILE A 1 744 ? 34.615 -12.620 -55.314 1.00 92.94 744 ILE A O 1
ATOM 5970 N N . THR A 1 745 ? 35.734 -13.118 -53.426 1.00 94.81 745 THR A N 1
ATOM 5971 C CA . THR A 1 745 ? 34.754 -12.531 -52.503 1.00 94.81 745 THR A CA 1
ATOM 5972 C C . THR A 1 745 ? 34.659 -11.020 -52.713 1.00 94.81 745 THR A C 1
ATOM 5974 O O . THR A 1 745 ? 35.642 -10.303 -52.538 1.00 94.81 745 THR A O 1
ATOM 5977 N N . ASP A 1 746 ? 33.471 -10.521 -53.047 1.00 92.62 746 ASP A N 1
ATOM 5978 C CA . ASP A 1 746 ? 33.192 -9.102 -53.295 1.00 92.62 746 ASP A CA 1
ATOM 5979 C C . ASP A 1 746 ? 32.705 -8.341 -52.053 1.00 92.62 746 ASP A C 1
ATOM 5981 O O . ASP A 1 746 ? 32.816 -7.115 -52.005 1.00 92.62 746 ASP A O 1
ATOM 5985 N N . TYR A 1 747 ? 32.207 -9.044 -51.034 1.00 96.06 747 TYR A N 1
ATOM 5986 C CA . TYR A 1 747 ? 31.762 -8.461 -49.771 1.00 96.06 747 TYR A CA 1
ATOM 5987 C C . TYR A 1 747 ? 32.184 -9.295 -48.559 1.00 96.06 747 TYR A C 1
ATOM 5989 O O . TYR A 1 747 ? 31.933 -10.499 -48.482 1.00 96.06 747 TYR A O 1
ATOM 5997 N N . THR A 1 748 ? 32.746 -8.609 -47.565 1.00 96.25 748 THR A N 1
ATOM 5998 C CA . THR A 1 748 ? 33.151 -9.187 -46.278 1.00 96.25 748 THR A CA 1
ATOM 5999 C C . THR A 1 748 ? 32.748 -8.240 -45.158 1.00 96.25 748 THR A C 1
ATOM 6001 O O . THR A 1 748 ? 32.944 -7.028 -45.280 1.00 96.25 748 THR A O 1
ATOM 6004 N N . ARG A 1 749 ? 32.235 -8.770 -44.042 1.00 95.25 749 ARG A N 1
ATOM 6005 C CA . ARG A 1 749 ? 31.898 -7.969 -42.856 1.00 95.25 749 ARG A CA 1
ATOM 6006 C C . ARG A 1 749 ? 32.597 -8.491 -41.612 1.00 95.25 749 ARG A C 1
ATOM 6008 O O . ARG A 1 749 ? 32.574 -9.686 -41.325 1.00 95.25 749 ARG A O 1
ATOM 6015 N N . MET A 1 750 ? 33.196 -7.573 -40.864 1.00 94.06 750 MET A N 1
ATOM 6016 C CA . MET A 1 750 ? 33.824 -7.825 -39.571 1.00 94.06 750 MET A CA 1
ATOM 6017 C C . MET A 1 750 ? 33.109 -7.050 -38.468 1.00 94.06 750 MET A C 1
ATOM 6019 O O . MET A 1 750 ? 32.578 -5.967 -38.712 1.00 94.06 750 MET A O 1
ATOM 6023 N N . HIS A 1 751 ? 33.164 -7.559 -37.242 1.00 90.06 751 HIS A N 1
ATOM 6024 C CA . HIS A 1 751 ? 32.658 -6.898 -36.038 1.00 90.06 751 HIS A CA 1
ATOM 6025 C C . HIS A 1 751 ? 33.800 -6.773 -35.030 1.00 90.06 751 HIS A C 1
ATOM 6027 O O . HIS A 1 751 ? 34.480 -7.757 -34.748 1.00 90.06 751 HIS A O 1
ATOM 6033 N N . TRP A 1 752 ? 34.042 -5.560 -34.533 1.00 88.94 752 TRP A N 1
ATOM 6034 C CA . TRP A 1 752 ? 35.188 -5.196 -33.703 1.00 88.94 752 TRP A CA 1
ATOM 6035 C C . TRP A 1 752 ? 34.763 -4.519 -32.396 1.00 88.94 752 TRP A C 1
ATOM 6037 O O . TRP A 1 752 ? 33.797 -3.758 -32.347 1.00 88.94 752 TRP A O 1
ATOM 6047 N N . HIS A 1 753 ? 35.523 -4.796 -31.336 1.00 85.19 753 HIS A N 1
ATOM 6048 C CA . HIS A 1 753 ? 35.398 -4.207 -30.004 1.00 85.19 753 HIS A CA 1
ATOM 6049 C C . HIS A 1 753 ? 36.770 -3.694 -29.552 1.00 85.19 753 HIS A C 1
ATOM 6051 O O . HIS A 1 753 ? 37.712 -4.482 -29.423 1.00 85.19 753 HIS A O 1
ATOM 6057 N N . VAL A 1 754 ? 36.868 -2.399 -29.255 1.00 84.75 754 VAL A N 1
ATOM 6058 C CA . VAL A 1 754 ? 38.081 -1.718 -28.773 1.00 84.75 754 VAL A CA 1
ATOM 6059 C C . VAL A 1 754 ? 37.790 -1.091 -27.416 1.00 84.75 754 VAL A C 1
ATOM 6061 O O . VAL A 1 754 ? 36.842 -0.325 -27.307 1.00 84.75 754 VAL A O 1
ATOM 6064 N N . ARG A 1 755 ? 38.580 -1.410 -26.384 1.00 77.50 755 ARG A N 1
ATOM 6065 C CA . ARG A 1 755 ? 38.338 -1.001 -24.988 1.00 77.50 755 ARG A CA 1
ATOM 6066 C C . ARG A 1 755 ? 39.594 -0.407 -24.352 1.00 77.50 755 ARG A C 1
ATOM 6068 O O . ARG A 1 755 ? 40.672 -0.988 -24.494 1.00 77.50 755 ARG A O 1
ATOM 6075 N N . SER A 1 756 ? 39.440 0.689 -23.609 1.00 75.19 756 SER A N 1
ATOM 6076 C CA . SER A 1 756 ? 40.493 1.298 -22.779 1.00 75.19 756 SER A CA 1
ATOM 6077 C C . SER A 1 756 ? 39.902 1.914 -21.507 1.00 75.19 756 SER A C 1
ATOM 6079 O O . SER A 1 756 ? 38.723 2.257 -21.472 1.00 75.19 756 SER A O 1
ATOM 6081 N N . SER A 1 757 ? 40.715 2.080 -20.463 1.00 65.81 757 SER A N 1
ATOM 6082 C CA . SER A 1 757 ? 40.276 2.578 -19.149 1.00 65.81 757 SER A CA 1
ATOM 6083 C C . SER A 1 757 ? 39.864 4.057 -19.121 1.00 65.81 757 SER A C 1
ATOM 6085 O O . SER A 1 757 ? 39.237 4.485 -18.155 1.00 65.81 757 SER A O 1
ATOM 6087 N N . THR A 1 758 ? 40.158 4.843 -20.166 1.00 63.03 758 THR A N 1
ATOM 6088 C CA . THR A 1 758 ? 39.689 6.237 -20.299 1.00 63.03 758 THR A CA 1
ATOM 6089 C C . THR A 1 758 ? 39.199 6.547 -21.715 1.00 63.03 758 THR A C 1
ATOM 6091 O O . THR A 1 758 ? 39.638 5.922 -22.682 1.00 63.03 758 THR A O 1
ATOM 6094 N N . VAL A 1 759 ? 38.307 7.538 -21.853 1.00 59.91 759 VAL A N 1
ATOM 6095 C CA . VAL A 1 759 ? 37.726 7.964 -23.145 1.00 59.91 759 VAL A CA 1
ATOM 6096 C C . VAL A 1 759 ? 38.809 8.356 -24.152 1.00 59.91 759 VAL A C 1
ATOM 6098 O O . VAL A 1 759 ? 38.907 7.753 -25.216 1.00 59.91 759 VAL A O 1
ATOM 6101 N N . GLU A 1 760 ? 39.700 9.270 -23.768 1.00 70.19 760 GLU A N 1
ATOM 6102 C CA . GLU A 1 760 ? 40.800 9.775 -24.605 1.00 70.19 760 GLU A CA 1
ATOM 6103 C C . GLU A 1 760 ? 41.789 8.671 -25.048 1.00 70.19 760 GLU A C 1
ATOM 6105 O O . GLU A 1 760 ? 42.387 8.733 -26.125 1.00 70.19 760 GLU A O 1
ATOM 6110 N N . ARG A 1 761 ? 41.993 7.636 -24.221 1.00 77.69 761 ARG A N 1
ATOM 6111 C CA . ARG A 1 761 ? 42.817 6.472 -24.589 1.00 77.69 761 ARG A CA 1
ATOM 6112 C C . ARG A 1 761 ? 42.060 5.496 -25.490 1.00 77.69 761 ARG A C 1
ATOM 6114 O O . ARG A 1 761 ? 42.666 4.965 -26.418 1.00 77.69 761 ARG A O 1
ATOM 6121 N N . GLY A 1 762 ? 40.760 5.308 -25.262 1.00 78.50 762 GLY A N 1
ATOM 6122 C CA . GLY A 1 762 ? 39.877 4.514 -26.119 1.00 78.50 762 GLY A CA 1
ATOM 6123 C C . GLY A 1 762 ? 39.838 5.054 -27.545 1.00 78.50 762 GLY A C 1
ATOM 6124 O O . GLY A 1 762 ? 40.109 4.295 -28.471 1.00 78.50 762 GLY A O 1
ATOM 6125 N N . GLU A 1 763 ? 39.657 6.366 -27.703 1.00 78.88 763 GLU A N 1
ATOM 6126 C CA . GLU A 1 763 ? 39.658 7.041 -29.006 1.00 78.88 763 GLU A CA 1
ATOM 6127 C C . GLU A 1 763 ? 41.020 6.908 -29.711 1.00 78.88 763 GLU A C 1
ATOM 6129 O O . GLU A 1 763 ? 41.099 6.478 -30.862 1.00 78.88 763 GLU A O 1
ATOM 6134 N N . ARG A 1 764 ? 42.135 7.160 -29.003 1.00 86.06 764 ARG A N 1
ATOM 6135 C CA . ARG A 1 764 ? 43.486 6.948 -29.563 1.00 86.06 764 ARG A CA 1
ATOM 6136 C C . ARG A 1 764 ? 43.729 5.502 -29.998 1.00 86.06 764 ARG A C 1
ATOM 6138 O O . ARG A 1 764 ? 44.379 5.276 -31.019 1.00 86.06 764 ARG A O 1
ATOM 6145 N N . LEU A 1 765 ? 43.236 4.519 -29.247 1.00 92.00 765 LEU A N 1
ATOM 6146 C CA . LEU A 1 765 ? 43.343 3.111 -29.626 1.00 92.00 765 LEU A CA 1
ATOM 6147 C C . LEU A 1 765 ? 42.425 2.773 -30.809 1.00 92.00 765 LEU A C 1
ATOM 6149 O O . LEU A 1 765 ? 42.853 2.057 -31.714 1.00 92.00 765 LEU A O 1
ATOM 6153 N N . PHE A 1 766 ? 41.209 3.319 -30.842 1.00 88.69 766 PHE A N 1
ATOM 6154 C CA . PHE A 1 766 ? 40.269 3.165 -31.947 1.00 88.69 766 PHE A CA 1
ATOM 6155 C C . PHE A 1 766 ? 40.855 3.694 -33.257 1.00 88.69 766 PHE A C 1
ATOM 6157 O O . PHE A 1 766 ? 40.872 2.947 -34.230 1.00 88.69 766 PHE A O 1
ATOM 6164 N N . GLN A 1 767 ? 41.452 4.890 -33.280 1.00 91.81 767 GLN A N 1
ATOM 6165 C CA . GLN A 1 767 ? 42.107 5.424 -34.484 1.00 91.81 767 GLN A CA 1
ATOM 6166 C C . GLN A 1 767 ? 43.277 4.547 -34.968 1.00 91.81 767 GLN A C 1
ATOM 6168 O O . GLN A 1 767 ? 43.459 4.354 -36.170 1.00 91.81 767 GLN A O 1
ATOM 6173 N N . ARG A 1 768 ? 44.045 3.937 -34.051 1.00 96.25 768 ARG A N 1
ATOM 6174 C CA . ARG A 1 768 ? 45.111 2.979 -34.410 1.00 96.25 768 ARG A CA 1
ATOM 6175 C C . ARG A 1 768 ? 44.546 1.691 -35.011 1.00 96.25 768 ARG A C 1
ATOM 6177 O O . ARG A 1 768 ? 45.076 1.201 -36.004 1.00 96.25 768 ARG A O 1
ATOM 6184 N N . VAL A 1 769 ? 43.462 1.161 -34.443 1.00 95.50 769 VAL A N 1
ATOM 6185 C CA . VAL A 1 769 ? 42.750 -0.004 -34.991 1.00 95.50 769 VAL A CA 1
ATOM 6186 C C . VAL A 1 769 ? 42.144 0.340 -36.356 1.00 95.50 769 VAL A C 1
ATOM 6188 O O . VAL A 1 769 ? 42.341 -0.414 -37.301 1.00 95.50 769 VAL A O 1
ATOM 6191 N N . LYS A 1 770 ? 41.506 1.505 -36.503 1.00 94.00 770 LYS A N 1
ATOM 6192 C CA . LYS A 1 770 ? 40.957 2.029 -37.762 1.00 94.00 770 LYS A CA 1
ATOM 6193 C C . LYS A 1 770 ? 42.016 2.066 -38.868 1.00 94.00 770 LYS A C 1
ATOM 6195 O O . LYS A 1 770 ? 41.790 1.503 -39.936 1.00 94.00 770 LYS A O 1
ATOM 6200 N N . ALA A 1 771 ? 43.208 2.594 -38.580 1.00 95.94 771 ALA A N 1
ATOM 6201 C CA . ALA A 1 771 ? 44.329 2.600 -39.522 1.00 95.94 771 ALA A CA 1
ATOM 6202 C C . ALA A 1 771 ? 44.779 1.181 -39.942 1.00 95.94 771 ALA A C 1
ATOM 6204 O O . ALA A 1 771 ? 45.074 0.949 -41.114 1.00 95.94 771 ALA A O 1
ATOM 6205 N N . CYS A 1 772 ? 44.787 0.201 -39.028 1.00 97.00 772 CYS A N 1
ATOM 6206 C CA . CYS A 1 772 ? 45.084 -1.201 -39.363 1.00 97.00 772 CYS A CA 1
ATOM 6207 C C . CYS A 1 772 ? 44.057 -1.823 -40.328 1.00 97.00 772 CYS A C 1
ATOM 6209 O O . CYS A 1 772 ? 44.426 -2.653 -41.164 1.00 97.00 772 CYS A O 1
ATOM 6211 N N . LEU A 1 773 ? 42.786 -1.431 -40.212 1.00 95.38 773 LEU A N 1
ATOM 6212 C CA . LEU A 1 773 ? 41.684 -1.912 -41.050 1.00 95.38 773 LEU A CA 1
ATOM 6213 C C . LEU A 1 773 ? 41.690 -1.215 -42.422 1.00 95.38 773 LEU A C 1
ATOM 6215 O O . LEU A 1 773 ? 41.596 -1.880 -43.453 1.00 95.38 773 LEU A O 1
ATOM 6219 N N . GLU A 1 774 ? 41.905 0.103 -42.446 1.00 95.56 774 GLU A N 1
ATOM 6220 C CA . GLU A 1 774 ? 42.102 0.897 -43.669 1.00 95.56 774 GLU A CA 1
ATOM 6221 C C . GLU A 1 774 ? 43.309 0.412 -44.480 1.00 95.56 774 GLU A C 1
ATOM 6223 O O . GLU A 1 774 ? 43.221 0.319 -45.702 1.00 95.56 774 GLU A O 1
ATOM 6228 N N . ALA A 1 775 ? 44.400 0.011 -43.821 1.00 95.50 775 ALA A N 1
ATOM 6229 C CA . ALA A 1 775 ? 45.551 -0.594 -44.489 1.00 95.50 775 ALA A CA 1
ATOM 6230 C C . ALA A 1 775 ? 45.208 -1.926 -45.187 1.00 95.50 775 ALA A C 1
ATOM 6232 O O . ALA A 1 775 ? 45.736 -2.195 -46.264 1.00 95.50 775 ALA A O 1
ATOM 6233 N N . GLY A 1 776 ? 44.305 -2.741 -44.623 1.00 95.38 776 GLY A N 1
ATOM 6234 C CA . GLY A 1 776 ? 43.823 -3.975 -45.262 1.00 95.38 776 GLY A CA 1
ATOM 6235 C C . GLY A 1 776 ? 42.979 -3.708 -46.514 1.00 95.38 776 GLY A C 1
ATOM 6236 O O . GLY A 1 776 ? 43.141 -4.383 -47.532 1.00 95.38 776 GLY A O 1
ATOM 6237 N N . ALA A 1 777 ? 42.139 -2.668 -46.477 1.00 95.12 777 ALA A N 1
ATOM 6238 C CA . ALA A 1 777 ? 41.404 -2.196 -47.651 1.00 95.12 777 ALA A CA 1
ATOM 6239 C C . ALA A 1 777 ? 42.349 -1.645 -48.732 1.00 95.12 777 ALA A C 1
ATOM 6241 O O . ALA A 1 777 ? 42.284 -2.059 -49.888 1.00 95.12 777 ALA A O 1
ATOM 6242 N N . ALA A 1 778 ? 43.276 -0.763 -48.349 1.00 95.38 778 ALA A N 1
ATOM 6243 C CA . ALA A 1 778 ? 44.221 -0.130 -49.264 1.00 95.38 778 ALA A CA 1
ATOM 6244 C C . ALA A 1 778 ? 45.152 -1.143 -49.951 1.00 95.38 778 ALA A C 1
ATOM 6246 O O . ALA A 1 778 ? 45.379 -1.039 -51.154 1.00 95.38 778 ALA A O 1
ATOM 6247 N N . ALA A 1 779 ? 45.644 -2.151 -49.220 1.00 93.69 779 ALA A N 1
ATOM 6248 C CA . ALA A 1 779 ? 46.517 -3.195 -49.763 1.00 93.69 779 ALA A CA 1
ATOM 6249 C C . ALA A 1 779 ? 45.837 -4.092 -50.815 1.00 93.69 779 ALA A C 1
ATOM 6251 O O . ALA A 1 779 ? 46.526 -4.716 -51.618 1.00 93.69 779 ALA A O 1
ATOM 6252 N N . THR A 1 780 ? 44.503 -4.162 -50.813 1.00 93.62 780 THR A N 1
ATOM 6253 C CA . THR A 1 780 ? 43.709 -5.021 -51.709 1.00 93.62 780 THR A CA 1
ATOM 6254 C C . THR A 1 780 ? 42.907 -4.249 -52.754 1.00 93.62 780 THR A C 1
ATOM 6256 O O . THR A 1 780 ? 42.311 -4.866 -53.629 1.00 93.62 780 THR A O 1
ATOM 6259 N N . GLY A 1 781 ? 42.869 -2.914 -52.681 1.00 93.19 781 GLY A N 1
ATOM 6260 C CA . GLY A 1 781 ? 42.025 -2.070 -53.535 1.00 93.19 781 GLY A CA 1
ATOM 6261 C C . GLY A 1 781 ? 40.541 -2.043 -53.139 1.00 93.19 781 GLY A C 1
ATOM 6262 O O . GLY A 1 781 ? 39.726 -1.474 -53.868 1.00 93.19 781 GLY A O 1
ATOM 6263 N N . CYS A 1 782 ? 40.169 -2.630 -51.997 1.00 96.44 782 CYS A N 1
ATOM 6264 C CA . CYS A 1 782 ? 38.788 -2.627 -51.516 1.00 96.44 782 CYS A CA 1
ATOM 6265 C C . CYS A 1 782 ? 38.347 -1.241 -51.028 1.00 96.44 782 CYS A C 1
ATOM 6267 O O . CYS A 1 782 ? 39.127 -0.464 -50.475 1.00 96.44 782 CYS A O 1
ATOM 6269 N N . ARG A 1 783 ? 37.045 -0.963 -51.135 1.00 94.06 783 ARG A N 1
ATOM 6270 C CA . ARG A 1 783 ? 36.396 0.127 -50.395 1.00 94.06 783 ARG A CA 1
ATOM 6271 C C . ARG A 1 783 ? 36.059 -0.350 -48.986 1.00 94.06 783 ARG A C 1
ATOM 6273 O O . ARG A 1 783 ? 35.659 -1.498 -48.811 1.00 94.06 783 ARG A O 1
ATOM 6280 N N . ILE A 1 784 ? 36.182 0.540 -48.006 1.00 94.81 784 ILE A N 1
ATOM 6281 C CA . ILE A 1 784 ? 35.873 0.273 -46.597 1.00 94.81 784 ILE A CA 1
ATOM 6282 C C . ILE A 1 784 ? 34.706 1.149 -46.133 1.00 94.81 784 ILE A C 1
ATOM 6284 O O . ILE A 1 784 ? 34.640 2.328 -46.477 1.00 94.81 784 ILE A O 1
ATOM 6288 N N . ASN A 1 785 ? 33.790 0.572 -45.359 1.00 86.12 785 ASN A N 1
ATOM 6289 C CA . ASN A 1 785 ? 32.685 1.272 -44.706 1.00 86.12 785 ASN A CA 1
ATOM 6290 C C . ASN A 1 785 ? 32.679 0.952 -43.204 1.00 86.12 785 ASN A C 1
ATOM 6292 O O . ASN A 1 785 ? 32.953 -0.185 -42.818 1.00 86.12 785 ASN A O 1
ATOM 6296 N N . TYR A 1 786 ? 32.347 1.939 -42.371 1.00 76.62 786 TYR A N 1
ATOM 6297 C CA . TYR A 1 786 ? 32.293 1.813 -40.914 1.00 76.62 786 TYR A CA 1
ATOM 6298 C C . TYR A 1 786 ? 30.862 2.006 -40.419 1.00 76.62 786 TYR A C 1
ATOM 6300 O O . TYR A 1 786 ? 30.223 3.006 -40.730 1.00 76.62 786 TYR A O 1
ATOM 6308 N N . ILE A 1 787 ? 30.391 1.073 -39.596 1.00 72.00 787 ILE A N 1
ATOM 6309 C CA . ILE A 1 787 ? 29.102 1.151 -38.907 1.00 72.00 787 ILE A CA 1
ATOM 6310 C C . ILE A 1 787 ? 29.420 1.229 -37.414 1.00 72.00 787 ILE A C 1
ATOM 6312 O O . ILE A 1 787 ? 29.703 0.210 -36.780 1.00 72.00 787 ILE A O 1
ATOM 6316 N N . LEU A 1 788 ? 29.459 2.446 -36.874 1.00 62.53 788 LEU A N 1
ATOM 6317 C CA . LEU A 1 788 ? 29.737 2.691 -35.459 1.00 62.53 788 LEU A CA 1
ATOM 6318 C C . LEU A 1 788 ? 28.501 2.355 -34.614 1.00 62.53 788 LEU A C 1
ATOM 6320 O O . LEU A 1 788 ? 27.382 2.694 -34.994 1.00 62.53 788 LEU A O 1
ATOM 6324 N N . GLN A 1 789 ? 28.704 1.708 -33.468 1.00 57.66 789 GLN A N 1
ATOM 6325 C CA . GLN A 1 789 ? 27.674 1.522 -32.450 1.00 57.66 789 GLN A CA 1
ATOM 6326 C C . GLN A 1 789 ? 27.892 2.539 -31.328 1.00 57.66 789 GLN A C 1
ATOM 6328 O O . GLN A 1 789 ? 29.029 2.787 -30.919 1.00 57.66 789 GLN A O 1
ATOM 6333 N N . VAL A 1 790 ? 26.804 3.153 -30.868 1.00 55.88 790 VAL A N 1
ATOM 6334 C CA . VAL A 1 790 ? 26.850 4.343 -30.016 1.00 55.88 790 VAL A CA 1
ATOM 6335 C C . VAL A 1 790 ? 26.806 3.948 -28.535 1.00 55.88 790 VAL A C 1
ATOM 6337 O O . VAL A 1 790 ? 26.128 2.993 -28.156 1.00 55.88 790 VAL A O 1
ATOM 6340 N N . LEU A 1 791 ? 27.572 4.651 -27.696 1.00 60.12 791 LEU A N 1
ATOM 6341 C CA . LEU A 1 791 ? 27.617 4.424 -26.248 1.00 60.12 791 LEU A CA 1
ATOM 6342 C C . LEU A 1 791 ? 26.437 5.102 -25.542 1.00 60.12 791 LEU A C 1
ATOM 6344 O O . LEU A 1 791 ? 26.046 6.207 -25.899 1.00 60.12 791 LEU A O 1
ATOM 6348 N N . LEU A 1 792 ? 25.917 4.454 -24.500 1.00 61.69 792 LEU A N 1
ATOM 6349 C CA . LEU A 1 792 ? 24.819 4.963 -23.677 1.00 61.69 792 LEU A CA 1
ATOM 6350 C C . LEU A 1 792 ? 25.186 6.273 -22.952 1.00 61.69 792 LEU A C 1
ATOM 6352 O O . LEU A 1 792 ? 26.147 6.296 -22.184 1.00 61.69 792 LEU A O 1
ATOM 6356 N N . SER A 1 793 ? 24.366 7.309 -23.145 1.00 62.06 793 SER A N 1
ATOM 6357 C CA . SER A 1 793 ? 24.351 8.550 -22.351 1.00 62.06 793 SER A CA 1
ATOM 6358 C C . SER A 1 793 ? 23.610 8.333 -21.024 1.00 62.06 793 SER A C 1
ATOM 6360 O O . SER A 1 793 ? 22.646 7.562 -20.958 1.00 62.06 793 SER A O 1
ATOM 6362 N N . GLN A 1 794 ? 24.072 8.976 -19.947 1.00 69.00 794 GLN A N 1
ATOM 6363 C CA . GLN A 1 794 ? 23.604 8.738 -18.574 1.00 69.00 794 GLN A CA 1
ATOM 6364 C C . GLN A 1 794 ? 23.041 10.018 -17.950 1.00 69.00 794 GLN A C 1
ATOM 6366 O O . GLN A 1 794 ? 23.785 10.901 -17.529 1.00 69.00 794 GLN A O 1
ATOM 6371 N N . LEU A 1 795 ? 21.716 10.105 -17.826 1.00 78.00 795 LEU A N 1
ATOM 6372 C CA . LEU A 1 795 ? 21.064 11.322 -17.344 1.00 78.00 795 LEU A CA 1
ATOM 6373 C C . LEU A 1 795 ? 20.889 11.303 -15.824 1.00 78.00 795 LEU A C 1
ATOM 6375 O O . LEU A 1 795 ? 19.995 10.638 -15.290 1.00 78.00 795 LEU A O 1
ATOM 6379 N N . HIS A 1 796 ? 21.739 12.059 -15.128 1.00 82.38 796 HIS A N 1
ATOM 6380 C CA . HIS A 1 796 ? 21.817 12.095 -13.666 1.00 82.38 796 HIS A CA 1
ATOM 6381 C C . HIS A 1 796 ? 20.460 12.377 -12.992 1.00 82.38 796 HIS A C 1
ATOM 6383 O O . HIS A 1 796 ? 20.121 11.738 -11.993 1.00 82.38 796 HIS A O 1
ATOM 6389 N N . THR A 1 797 ? 19.641 13.265 -13.565 1.00 86.88 797 THR A N 1
ATOM 6390 C CA . THR A 1 797 ? 18.278 13.576 -13.104 1.00 86.88 797 THR A CA 1
ATOM 6391 C C . THR A 1 797 ? 17.374 12.346 -13.123 1.00 86.88 797 THR A C 1
ATOM 6393 O O . THR A 1 797 ? 16.665 12.096 -12.144 1.00 86.88 797 THR A O 1
ATOM 6396 N N . LEU A 1 798 ? 17.386 11.561 -14.207 1.00 87.81 798 LEU A N 1
ATOM 6397 C CA . LEU A 1 798 ? 16.552 10.360 -14.321 1.00 87.81 798 LEU A CA 1
ATOM 6398 C C . LEU A 1 798 ? 17.053 9.260 -13.381 1.00 87.81 798 LEU A C 1
ATOM 6400 O O . LEU A 1 798 ? 16.249 8.666 -12.663 1.00 87.81 798 LEU A O 1
ATOM 6404 N N . CYS A 1 799 ? 18.371 9.047 -13.315 1.00 89.19 799 CYS A N 1
ATOM 6405 C CA . CYS A 1 799 ? 18.976 8.067 -12.414 1.00 89.19 799 CYS A CA 1
ATOM 6406 C C . CYS A 1 799 ? 18.651 8.369 -10.944 1.00 89.19 799 CYS A C 1
ATOM 6408 O O . CYS A 1 799 ? 18.177 7.490 -10.223 1.00 89.19 799 CYS A O 1
ATOM 6410 N N . LYS A 1 800 ? 18.821 9.623 -10.508 1.00 89.25 800 LYS A N 1
ATOM 6411 C CA . LYS A 1 800 ? 18.491 10.046 -9.142 1.00 89.25 800 LYS A CA 1
ATOM 6412 C C . LYS A 1 800 ? 16.996 9.907 -8.843 1.00 89.25 800 LYS A C 1
ATOM 6414 O O . LYS A 1 800 ? 16.640 9.369 -7.799 1.00 89.25 800 LYS A O 1
ATOM 6419 N N . THR A 1 801 ? 16.130 10.323 -9.770 1.00 82.50 801 THR A N 1
ATOM 6420 C CA . THR A 1 801 ? 14.670 10.191 -9.615 1.00 82.50 801 THR A CA 1
ATOM 6421 C C . THR A 1 801 ? 14.255 8.723 -9.465 1.00 82.50 801 THR A C 1
ATOM 6423 O O . THR A 1 801 ? 13.444 8.403 -8.601 1.00 82.50 801 THR A O 1
ATOM 6426 N N . TYR A 1 802 ? 14.861 7.814 -10.235 1.00 85.19 802 TYR A N 1
ATOM 6427 C CA . TYR A 1 802 ? 14.610 6.375 -10.124 1.00 85.19 802 TYR A CA 1
ATOM 6428 C C . TYR A 1 802 ? 15.058 5.794 -8.773 1.00 85.19 802 TYR A C 1
ATOM 6430 O O . TYR A 1 802 ? 14.331 4.994 -8.188 1.00 85.19 802 TYR A O 1
ATOM 6438 N N . VAL A 1 803 ? 16.213 6.216 -8.236 1.00 88.50 803 VAL A N 1
ATOM 6439 C CA . VAL A 1 803 ? 16.659 5.823 -6.882 1.00 88.50 803 VAL A CA 1
ATOM 6440 C C . VAL A 1 803 ? 15.666 6.303 -5.815 1.00 88.50 803 VAL A C 1
ATOM 6442 O O . VAL A 1 803 ? 15.270 5.519 -4.953 1.00 88.50 803 VAL A O 1
ATOM 6445 N N . GLU A 1 804 ? 15.224 7.563 -5.893 1.00 81.06 804 GLU A N 1
ATOM 6446 C CA . GLU A 1 804 ? 14.222 8.139 -4.982 1.00 81.06 804 GLU A CA 1
ATOM 6447 C C . GLU A 1 804 ? 12.877 7.398 -5.043 1.00 81.06 804 GLU A C 1
ATOM 6449 O O . GLU A 1 804 ? 12.228 7.205 -4.015 1.00 81.06 804 GLU A O 1
ATOM 6454 N N . ASP A 1 805 ? 12.435 6.986 -6.232 1.00 72.44 805 ASP A N 1
ATOM 6455 C CA . ASP A 1 805 ? 11.173 6.269 -6.423 1.00 72.44 805 ASP A CA 1
ATOM 6456 C C . ASP A 1 805 ? 11.245 4.807 -5.970 1.00 72.44 805 ASP A C 1
ATOM 6458 O O . ASP A 1 805 ? 10.329 4.325 -5.302 1.00 72.44 805 ASP A O 1
ATOM 6462 N N . MET A 1 806 ? 12.352 4.118 -6.248 1.00 77.88 806 MET A N 1
ATOM 6463 C CA . MET A 1 806 ? 12.561 2.736 -5.809 1.00 77.88 806 MET A CA 1
ATOM 6464 C C . MET A 1 806 ? 12.677 2.625 -4.281 1.00 77.88 806 MET A C 1
ATOM 6466 O O . MET A 1 806 ? 12.106 1.704 -3.690 1.00 77.88 806 MET A O 1
ATOM 6470 N N . ALA A 1 807 ? 13.282 3.616 -3.616 1.00 75.75 807 ALA A N 1
ATOM 6471 C CA . ALA A 1 807 ? 13.323 3.677 -2.155 1.00 75.75 807 ALA A CA 1
ATOM 6472 C C . ALA A 1 807 ? 11.915 3.688 -1.519 1.00 75.75 807 ALA A C 1
ATOM 6474 O O . ALA A 1 807 ? 11.695 3.042 -0.494 1.00 75.75 807 ALA A O 1
ATOM 6475 N N . LYS A 1 808 ? 10.926 4.340 -2.154 1.00 59.62 808 LYS A N 1
ATOM 6476 C CA . LYS A 1 808 ? 9.529 4.399 -1.666 1.00 59.62 808 LYS A CA 1
ATOM 6477 C C . LYS A 1 808 ? 8.818 3.045 -1.702 1.00 59.62 808 LYS A C 1
ATOM 6479 O O . LYS A 1 808 ? 7.870 2.847 -0.947 1.00 59.62 808 LYS A O 1
ATOM 6484 N N . ILE A 1 809 ? 9.263 2.117 -2.554 1.00 58.06 809 ILE A N 1
ATOM 6485 C CA . ILE A 1 809 ? 8.746 0.739 -2.608 1.00 58.06 809 ILE A CA 1
ATOM 6486 C C . ILE A 1 809 ? 9.630 -0.265 -1.846 1.00 58.06 809 ILE A C 1
ATOM 6488 O O . ILE A 1 809 ? 9.425 -1.472 -1.973 1.00 58.06 809 ILE A O 1
ATOM 6492 N N . GLY A 1 810 ? 10.571 0.224 -1.028 1.00 73.88 810 GLY A N 1
ATOM 6493 C CA . GLY A 1 810 ? 11.443 -0.589 -0.174 1.00 73.88 810 GLY A CA 1
ATOM 6494 C C . GLY A 1 810 ? 12.691 -1.142 -0.868 1.00 73.88 810 GLY A C 1
ATOM 6495 O O . GLY A 1 810 ? 13.335 -2.038 -0.329 1.00 73.88 810 GLY A O 1
ATOM 6496 N N . GLU A 1 811 ? 13.042 -0.635 -2.052 1.00 79.69 811 GLU A N 1
ATOM 6497 C CA . GLU A 1 811 ? 14.164 -1.128 -2.852 1.00 79.69 811 GLU A CA 1
ATOM 6498 C C . GLU A 1 811 ? 15.368 -0.183 -2.775 1.00 79.69 811 GLU A C 1
ATOM 6500 O O . GLU A 1 811 ? 15.265 1.010 -3.057 1.00 79.69 811 GLU A O 1
ATOM 6505 N N . THR A 1 812 ? 16.539 -0.722 -2.428 1.00 86.19 812 THR A N 1
ATOM 6506 C CA . THR A 1 812 ? 17.784 0.060 -2.365 1.00 86.19 812 THR A CA 1
ATOM 6507 C C . THR A 1 812 ? 18.519 -0.063 -3.696 1.00 86.19 812 THR A C 1
ATOM 6509 O O . THR A 1 812 ? 19.018 -1.133 -4.043 1.00 86.19 812 THR A O 1
ATOM 6512 N N . ILE A 1 813 ? 18.594 1.032 -4.451 1.00 86.69 813 ILE A N 1
ATOM 6513 C CA . ILE A 1 813 ? 19.216 1.078 -5.781 1.00 86.69 813 ILE A CA 1
ATOM 6514 C C . ILE A 1 813 ? 20.534 1.845 -5.707 1.00 86.69 813 ILE A C 1
ATOM 6516 O O . ILE A 1 813 ? 20.584 2.951 -5.170 1.00 86.69 813 ILE A O 1
ATOM 6520 N N . ALA A 1 814 ? 21.604 1.265 -6.253 1.00 85.44 814 ALA A N 1
ATOM 6521 C CA . ALA A 1 814 ? 22.864 1.977 -6.425 1.00 85.44 814 ALA A CA 1
ATOM 6522 C C . ALA A 1 814 ? 22.682 3.063 -7.495 1.00 85.44 814 ALA A C 1
ATOM 6524 O O . ALA A 1 814 ? 22.163 2.772 -8.573 1.00 85.44 814 ALA A O 1
ATOM 6525 N N . LEU A 1 815 ? 23.107 4.299 -7.218 1.00 82.38 815 LEU A N 1
ATOM 6526 C CA . LEU A 1 815 ? 23.045 5.368 -8.219 1.00 82.38 815 LEU A CA 1
ATOM 6527 C C . LEU A 1 815 ? 23.946 5.025 -9.412 1.00 82.38 815 LEU A C 1
ATOM 6529 O O . LEU A 1 815 ? 23.450 4.920 -10.527 1.00 82.38 815 LEU A O 1
ATOM 6533 N N . ASP A 1 816 ? 25.220 4.736 -9.139 1.00 71.38 816 ASP A N 1
ATOM 6534 C CA . ASP A 1 816 ? 26.244 4.408 -10.133 1.00 71.38 816 ASP A CA 1
ATOM 6535 C C . ASP A 1 816 ? 27.014 3.135 -9.744 1.00 71.38 816 ASP A C 1
ATOM 6537 O O . ASP A 1 816 ? 27.099 2.766 -8.569 1.00 71.38 816 ASP A O 1
ATOM 6541 N N . MET A 1 817 ? 27.629 2.475 -10.731 1.00 66.12 817 MET A N 1
ATOM 6542 C CA . MET A 1 817 ? 28.548 1.355 -10.491 1.00 66.12 817 MET A CA 1
ATOM 6543 C C . MET A 1 817 ? 29.872 1.841 -9.873 1.00 66.12 817 MET A C 1
ATOM 6545 O O . MET A 1 817 ? 30.461 2.796 -10.393 1.00 66.12 817 MET A O 1
ATOM 6549 N N . PRO A 1 818 ? 30.409 1.159 -8.838 1.00 54.75 818 PRO A N 1
ATOM 6550 C CA . PRO A 1 818 ? 31.706 1.513 -8.261 1.00 54.75 818 PRO A CA 1
ATOM 6551 C C . PRO A 1 818 ? 32.849 1.335 -9.272 1.00 54.75 818 PRO A C 1
ATOM 6553 O O . PRO A 1 818 ? 33.714 2.204 -9.383 1.00 54.75 818 PRO A O 1
ATOM 6556 N N . GLU A 1 819 ? 32.807 0.257 -10.060 1.00 55.72 819 GLU A N 1
ATOM 6557 C CA . GLU A 1 819 ? 33.780 -0.053 -11.110 1.00 55.72 819 GLU A CA 1
ATOM 6558 C C . GLU A 1 819 ? 33.148 0.033 -12.510 1.00 55.72 819 GLU A C 1
ATOM 6560 O O . GLU A 1 819 ? 32.014 -0.420 -12.694 1.00 55.72 819 GLU A O 1
ATOM 6565 N N . PRO A 1 820 ? 33.855 0.575 -13.520 1.00 55.09 820 PRO A N 1
ATOM 6566 C CA . PRO A 1 820 ? 33.351 0.639 -14.885 1.00 55.09 820 PRO A CA 1
ATOM 6567 C C . PRO A 1 820 ? 33.002 -0.734 -15.484 1.00 55.09 820 PRO A C 1
ATOM 6569 O O . PRO A 1 820 ? 33.825 -1.650 -15.529 1.00 55.09 820 PRO A O 1
ATOM 6572 N N . ALA A 1 821 ? 31.790 -0.863 -16.019 1.00 55.28 821 ALA A N 1
ATOM 6573 C CA . ALA A 1 821 ? 31.290 -2.077 -16.649 1.00 55.28 821 ALA A CA 1
ATOM 6574 C C . ALA A 1 821 ? 31.510 -2.067 -18.171 1.00 55.28 821 ALA A C 1
ATOM 6576 O O . ALA A 1 821 ? 31.434 -1.030 -18.832 1.00 55.28 821 ALA A O 1
ATOM 6577 N N . SER A 1 822 ? 31.729 -3.247 -18.760 1.00 51.84 822 SER A N 1
ATOM 6578 C CA . SER A 1 822 ? 31.746 -3.426 -20.218 1.00 51.84 822 SER A CA 1
ATOM 6579 C C . SER A 1 822 ? 30.441 -4.068 -20.689 1.00 51.84 822 SER A C 1
ATOM 6581 O O . SER A 1 822 ? 30.404 -5.244 -21.048 1.00 51.84 822 SER A O 1
ATOM 6583 N N . VAL A 1 823 ? 29.366 -3.280 -20.645 1.00 54.47 823 VAL A N 1
ATOM 6584 C CA . VAL A 1 823 ? 28.035 -3.638 -21.154 1.00 54.47 823 VAL A CA 1
ATOM 6585 C C . VAL A 1 823 ? 27.811 -2.905 -22.477 1.00 54.47 823 VAL A C 1
ATOM 6587 O O . VAL A 1 823 ? 28.258 -1.773 -22.644 1.00 54.47 823 VAL A O 1
ATOM 6590 N N . SER A 1 824 ? 27.160 -3.566 -23.431 1.00 55.75 824 SER A N 1
ATOM 6591 C CA . SER A 1 824 ? 26.777 -2.997 -24.724 1.00 55.75 824 SER A CA 1
ATOM 6592 C C . SER A 1 824 ? 25.293 -3.258 -24.938 1.00 55.75 824 SER A C 1
ATOM 6594 O O . SER A 1 824 ? 24.811 -4.340 -24.613 1.00 55.75 824 SER A O 1
ATOM 6596 N N . THR A 1 825 ? 24.579 -2.253 -25.427 1.00 65.94 825 THR A N 1
ATOM 6597 C CA . THR A 1 825 ? 23.120 -2.228 -25.560 1.00 65.94 825 THR A CA 1
ATOM 6598 C C . THR A 1 825 ? 22.762 -1.337 -26.744 1.00 65.94 825 THR A C 1
ATOM 6600 O O . THR A 1 825 ? 23.448 -0.351 -27.018 1.00 65.94 825 THR A O 1
ATOM 6603 N N . ASP A 1 826 ? 21.688 -1.660 -27.451 1.00 64.50 826 ASP A N 1
ATOM 6604 C CA . ASP A 1 826 ? 21.099 -0.792 -28.472 1.00 64.50 826 ASP A CA 1
ATOM 6605 C C . ASP A 1 826 ? 20.383 0.431 -27.859 1.00 64.50 826 ASP A C 1
ATOM 6607 O O . ASP A 1 826 ? 20.093 1.394 -28.567 1.00 64.50 826 ASP A O 1
ATOM 6611 N N . MET A 1 827 ? 20.168 0.460 -26.534 1.00 72.56 827 MET A N 1
ATOM 6612 C CA . MET A 1 827 ? 19.705 1.651 -25.810 1.00 72.56 827 MET A CA 1
ATOM 6613 C C . MET A 1 827 ? 20.678 2.829 -25.950 1.00 72.56 827 MET A C 1
ATOM 6615 O O . MET A 1 827 ? 20.244 3.977 -25.899 1.00 72.56 827 MET A O 1
ATOM 6619 N N . GLY A 1 828 ? 21.959 2.559 -26.232 1.00 68.75 828 GLY A N 1
ATOM 6620 C CA . GLY A 1 828 ? 22.935 3.591 -26.576 1.00 68.75 828 GLY A CA 1
ATOM 6621 C C . GLY A 1 828 ? 22.638 4.323 -27.887 1.00 68.75 828 GLY A C 1
ATOM 6622 O O . GLY A 1 828 ? 23.003 5.483 -28.028 1.00 68.75 828 GLY A O 1
ATOM 6623 N N . ASN A 1 829 ? 21.911 3.708 -28.824 1.00 67.88 829 ASN A N 1
ATOM 6624 C CA . ASN A 1 829 ? 21.463 4.394 -30.037 1.00 67.88 829 ASN A CA 1
ATOM 6625 C C . ASN A 1 829 ? 20.248 5.303 -29.762 1.00 67.88 829 ASN A C 1
ATOM 6627 O O . ASN A 1 829 ? 20.132 6.361 -30.373 1.00 67.88 829 ASN A O 1
ATOM 6631 N N . VAL A 1 830 ? 19.360 4.923 -28.833 1.00 73.06 830 VAL A N 1
ATOM 6632 C CA . VAL A 1 830 ? 18.212 5.758 -28.421 1.00 73.06 830 VAL A CA 1
ATOM 6633 C C . VAL A 1 830 ? 18.678 6.958 -27.598 1.00 73.06 830 VAL A C 1
ATOM 6635 O O . VAL A 1 830 ? 18.192 8.068 -27.805 1.00 73.06 830 VAL A O 1
ATOM 6638 N N . SER A 1 831 ? 19.664 6.764 -26.716 1.00 74.50 831 SER A N 1
ATOM 6639 C CA . SER A 1 831 ? 20.156 7.802 -25.802 1.00 74.50 831 SER A CA 1
ATOM 6640 C C . SER A 1 831 ? 20.926 8.947 -26.455 1.00 74.50 831 SER A C 1
ATOM 6642 O O . SER A 1 831 ? 21.386 9.816 -25.730 1.00 74.50 831 SER A O 1
ATOM 6644 N N . HIS A 1 832 ? 21.102 8.938 -27.779 1.00 73.06 832 HIS A N 1
ATOM 6645 C CA . HIS A 1 832 ? 21.637 10.072 -28.550 1.00 73.06 832 HIS A CA 1
ATOM 6646 C C . HIS A 1 832 ? 20.568 10.778 -29.390 1.00 73.06 832 HIS A C 1
ATOM 6648 O O . HIS A 1 832 ? 20.831 11.809 -29.991 1.00 73.06 832 HIS A O 1
ATOM 6654 N N . LEU A 1 833 ? 19.351 10.231 -29.438 1.00 73.38 833 LEU A N 1
ATOM 6655 C CA . LEU A 1 833 ? 18.212 10.838 -30.129 1.00 73.38 833 LEU A CA 1
ATOM 6656 C C . LEU A 1 833 ? 17.253 11.498 -29.141 1.00 73.38 833 LEU A C 1
ATOM 6658 O O . LEU A 1 833 ? 16.674 12.538 -29.441 1.00 73.38 833 LEU A O 1
ATOM 6662 N N . VAL A 1 834 ? 17.068 10.880 -27.971 1.00 79.56 834 VAL A N 1
ATOM 6663 C CA . VAL A 1 834 ? 16.118 11.326 -26.949 1.00 79.56 834 VAL A CA 1
ATOM 6664 C C . VAL A 1 834 ? 16.679 11.106 -25.539 1.00 79.56 834 VAL A C 1
ATOM 6666 O O . VAL A 1 834 ? 17.421 10.138 -25.317 1.00 79.56 834 VAL A O 1
ATOM 6669 N N . PRO A 1 835 ? 16.280 11.932 -24.549 1.00 86.62 835 PRO A N 1
ATOM 6670 C CA . PRO A 1 835 ? 16.655 11.729 -23.159 1.00 86.62 835 PRO A CA 1
ATOM 6671 C C . PRO A 1 835 ? 16.321 10.306 -22.712 1.00 86.62 835 PRO A C 1
ATOM 6673 O O . PRO A 1 835 ? 15.239 9.804 -23.007 1.00 86.62 835 PRO A O 1
ATOM 6676 N N . SER A 1 836 ? 17.245 9.627 -22.038 1.00 85.00 836 SER A N 1
ATOM 6677 C CA . SER A 1 836 ? 17.156 8.179 -21.840 1.00 85.00 836 SER A CA 1
ATOM 6678 C C . SER A 1 836 ? 17.586 7.728 -20.446 1.00 85.00 836 SER A C 1
ATOM 6680 O O . SER A 1 836 ? 18.511 8.273 -19.850 1.00 85.00 836 SER A O 1
ATOM 6682 N N . PHE A 1 837 ? 16.916 6.694 -19.940 1.00 88.69 837 PHE A N 1
ATOM 6683 C CA . PHE A 1 837 ? 17.236 5.987 -18.704 1.00 88.69 837 PHE A CA 1
ATOM 6684 C C . PHE A 1 837 ? 17.438 4.498 -18.992 1.00 88.69 837 PHE A C 1
ATOM 6686 O O . PHE A 1 837 ? 16.584 3.854 -19.610 1.00 88.69 837 PHE A O 1
ATOM 6693 N N . HIS A 1 838 ? 18.538 3.934 -18.491 1.00 85.69 838 HIS A N 1
ATOM 6694 C CA . HIS A 1 838 ? 18.824 2.503 -18.577 1.00 85.69 838 HIS A CA 1
ATOM 6695 C C . HIS A 1 838 ? 19.421 1.983 -17.269 1.00 85.69 838 HIS A C 1
ATOM 6697 O O . HIS A 1 838 ? 20.629 2.048 -17.048 1.00 85.69 838 HIS A O 1
ATOM 6703 N N . GLY A 1 839 ? 18.551 1.452 -16.413 1.00 87.00 839 GLY A N 1
ATOM 6704 C CA . GLY A 1 839 ? 18.934 0.831 -15.148 1.00 87.00 839 GLY A CA 1
ATOM 6705 C C . GLY A 1 839 ? 19.207 -0.673 -15.251 1.00 87.00 839 GLY A C 1
ATOM 6706 O O . GLY A 1 839 ? 19.075 -1.303 -16.305 1.00 87.00 839 GLY A O 1
ATOM 6707 N N . ALA A 1 840 ? 19.515 -1.276 -14.106 1.00 87.19 840 ALA A N 1
ATOM 6708 C CA . ALA A 1 840 ? 19.593 -2.721 -13.926 1.00 87.19 840 ALA A CA 1
ATOM 6709 C C . ALA A 1 840 ? 18.820 -3.174 -12.681 1.00 87.19 840 ALA A C 1
ATOM 6711 O O . ALA A 1 840 ? 18.685 -2.424 -11.715 1.00 87.19 840 ALA A O 1
ATOM 6712 N N . PHE A 1 841 ? 18.373 -4.427 -12.661 1.00 87.69 841 PHE A N 1
ATOM 6713 C CA . PHE A 1 841 ? 17.850 -5.088 -11.465 1.00 87.69 841 PHE A CA 1
ATOM 6714 C C . PHE A 1 841 ? 18.522 -6.446 -11.267 1.00 87.69 841 PHE A C 1
ATOM 6716 O O . PHE A 1 841 ? 18.853 -7.146 -12.224 1.00 87.69 841 PHE A O 1
ATOM 6723 N N . THR A 1 842 ? 18.758 -6.816 -10.014 1.00 86.19 842 THR A N 1
ATOM 6724 C CA . THR A 1 842 ? 19.424 -8.076 -9.677 1.00 86.19 842 THR A CA 1
ATOM 6725 C C . THR A 1 842 ? 18.473 -9.257 -9.819 1.00 86.19 842 THR A C 1
ATOM 6727 O O . THR A 1 842 ? 17.296 -9.183 -9.462 1.00 86.19 842 THR A O 1
ATOM 6730 N N . ILE A 1 843 ? 19.002 -10.381 -10.296 1.00 82.31 843 ILE A N 1
ATOM 6731 C CA . ILE A 1 843 ? 18.345 -11.684 -10.196 1.00 82.31 843 ILE A CA 1
ATOM 6732 C C . ILE A 1 843 ? 19.232 -12.651 -9.410 1.00 82.31 843 ILE A C 1
ATOM 6734 O O . ILE A 1 843 ? 20.461 -12.601 -9.487 1.00 82.31 843 ILE A O 1
ATOM 6738 N N . THR A 1 844 ? 18.612 -13.530 -8.621 1.00 78.19 844 THR A N 1
ATOM 6739 C CA . THR A 1 844 ? 19.342 -14.485 -7.781 1.00 78.19 844 THR A CA 1
ATOM 6740 C C . THR A 1 844 ? 20.001 -15.563 -8.643 1.00 78.19 844 THR A C 1
ATOM 6742 O O . THR A 1 844 ? 19.318 -16.384 -9.255 1.00 78.19 844 THR A O 1
ATOM 6745 N N . SER A 1 845 ? 21.332 -15.601 -8.654 1.00 73.31 845 SER A N 1
ATOM 6746 C CA . SER A 1 845 ? 22.133 -16.631 -9.322 1.00 73.31 845 SER A CA 1
ATOM 6747 C C . SER A 1 845 ? 23.327 -17.039 -8.457 1.00 73.31 845 SER A C 1
ATOM 6749 O O . SER A 1 845 ? 23.699 -16.326 -7.526 1.00 73.31 845 SER A O 1
ATOM 6751 N N . ALA A 1 846 ? 23.957 -18.176 -8.763 1.00 72.19 846 ALA A N 1
ATOM 6752 C CA . ALA A 1 846 ? 25.231 -18.522 -8.133 1.00 72.19 846 ALA A CA 1
ATOM 6753 C C . ALA A 1 846 ? 26.347 -17.538 -8.573 1.00 72.19 846 ALA A C 1
ATOM 6755 O O . ALA A 1 846 ? 26.244 -16.963 -9.664 1.00 72.19 846 ALA A O 1
ATOM 6756 N N . PRO A 1 847 ? 27.408 -17.324 -7.766 1.00 65.31 847 PRO A N 1
ATOM 6757 C CA . PRO A 1 847 ? 28.426 -16.303 -8.050 1.00 65.31 847 PRO A CA 1
ATOM 6758 C C . PRO A 1 847 ? 29.219 -16.518 -9.349 1.00 65.31 847 PRO A C 1
ATOM 6760 O O . PRO A 1 847 ? 29.759 -15.563 -9.897 1.00 65.31 847 PRO A O 1
ATOM 6763 N N . ASP A 1 848 ? 29.279 -17.757 -9.848 1.00 70.75 848 ASP A N 1
ATOM 6764 C CA . ASP A 1 848 ? 29.957 -18.155 -11.089 1.00 70.75 848 ASP A CA 1
ATOM 6765 C C . ASP A 1 848 ? 29.097 -17.970 -12.357 1.00 70.75 848 ASP A C 1
ATOM 6767 O O . ASP A 1 848 ? 29.542 -18.275 -13.466 1.00 70.75 848 ASP A O 1
ATOM 6771 N N . VAL A 1 849 ? 27.851 -17.503 -12.220 1.00 75.81 849 VAL A N 1
ATOM 6772 C CA . VAL A 1 849 ? 26.913 -17.361 -13.339 1.00 75.81 849 VAL A CA 1
ATOM 6773 C C . VAL A 1 849 ? 27.137 -16.037 -14.068 1.00 75.81 849 VAL A C 1
ATOM 6775 O O . VAL A 1 849 ? 26.631 -14.990 -13.675 1.00 75.81 849 VAL A O 1
ATOM 6778 N N . ALA A 1 850 ? 27.860 -16.104 -15.185 1.00 73.75 850 ALA A N 1
ATOM 6779 C CA . ALA A 1 850 ? 27.967 -15.002 -16.137 1.00 73.75 850 ALA A CA 1
ATOM 6780 C C . ALA A 1 850 ? 26.704 -14.867 -17.010 1.00 73.75 850 ALA A C 1
ATOM 6782 O O . ALA A 1 850 ? 26.040 -15.864 -17.322 1.00 73.75 850 ALA A O 1
ATOM 6783 N N . MET A 1 851 ? 26.420 -13.643 -17.470 1.00 74.31 851 MET A N 1
ATOM 6784 C CA . MET A 1 851 ? 25.460 -13.397 -18.555 1.00 74.31 851 MET A CA 1
ATOM 6785 C C . MET A 1 851 ? 25.893 -14.120 -19.843 1.00 74.31 851 MET A C 1
ATOM 6787 O O . MET A 1 851 ? 27.053 -14.497 -20.006 1.00 74.31 851 MET A O 1
ATOM 6791 N N . HIS A 1 852 ? 24.942 -14.330 -20.751 1.00 76.31 852 HIS A N 1
ATOM 6792 C CA . HIS A 1 852 ? 25.078 -15.122 -21.982 1.00 76.31 852 HIS A CA 1
ATOM 6793 C C . HIS A 1 852 ? 25.453 -16.595 -21.731 1.00 76.31 852 HIS A C 1
ATOM 6795 O O . HIS A 1 852 ? 26.052 -17.248 -22.582 1.00 76.31 852 HIS A O 1
ATOM 6801 N N . SER A 1 853 ? 25.075 -17.147 -20.572 1.00 75.56 853 SER A N 1
ATOM 6802 C CA . SER A 1 853 ? 25.264 -18.564 -20.247 1.00 75.56 853 SER A CA 1
ATOM 6803 C C . SER A 1 853 ? 23.928 -19.312 -20.110 1.00 75.56 853 SER A C 1
ATOM 6805 O O . SER A 1 853 ? 22.930 -18.721 -19.686 1.00 75.56 853 SER A O 1
ATOM 6807 N N . PRO A 1 854 ? 23.889 -20.636 -20.371 1.00 75.12 854 PRO A N 1
ATOM 6808 C CA . PRO A 1 854 ? 22.710 -21.457 -20.082 1.00 75.12 854 PRO A CA 1
ATOM 6809 C C . PRO A 1 854 ? 22.295 -21.416 -18.603 1.00 75.12 854 PRO A C 1
ATOM 6811 O O . PRO A 1 854 ? 21.107 -21.466 -18.296 1.00 75.12 854 PRO A O 1
ATOM 6814 N N . LYS A 1 855 ? 23.257 -21.262 -17.677 1.00 76.94 855 LYS A N 1
ATOM 6815 C CA . LYS A 1 855 ? 22.981 -21.084 -16.240 1.00 76.94 855 LYS A CA 1
ATOM 6816 C C . LYS A 1 855 ? 22.200 -19.792 -15.963 1.00 76.94 855 LYS A C 1
ATOM 6818 O O . LYS A 1 855 ? 21.284 -19.807 -15.145 1.00 76.94 855 LYS A O 1
ATOM 6823 N N . PHE A 1 856 ? 22.521 -18.697 -16.657 1.00 79.31 856 PHE A N 1
ATOM 6824 C CA . PHE A 1 856 ? 21.790 -17.435 -16.516 1.00 79.31 856 PHE A CA 1
ATOM 6825 C C . PHE A 1 856 ? 20.380 -17.520 -17.107 1.00 79.31 856 PHE A C 1
ATOM 6827 O O . PHE A 1 856 ? 19.437 -17.056 -16.476 1.00 79.31 856 PHE A O 1
ATOM 6834 N N . ALA A 1 857 ? 20.208 -18.202 -18.246 1.00 73.94 857 ALA A N 1
ATOM 6835 C CA . ALA A 1 857 ? 18.881 -18.462 -18.812 1.00 73.94 857 ALA A CA 1
ATOM 6836 C C . ALA A 1 857 ? 17.970 -19.248 -17.843 1.00 73.94 857 ALA A C 1
ATOM 6838 O O . ALA A 1 857 ? 16.774 -18.974 -17.762 1.00 73.94 857 ALA A O 1
ATOM 6839 N N . VAL A 1 858 ? 18.531 -20.182 -17.060 1.00 75.38 858 VAL A N 1
ATOM 6840 C CA . VAL A 1 858 ? 17.798 -20.863 -15.977 1.00 75.38 858 VAL A CA 1
ATOM 6841 C C . VAL A 1 858 ? 17.464 -19.892 -14.837 1.00 75.38 858 VAL A C 1
ATOM 6843 O O . VAL A 1 858 ? 16.305 -19.830 -14.428 1.00 75.38 858 VAL A O 1
ATOM 6846 N N . ALA A 1 859 ? 18.419 -19.088 -14.356 1.00 79.00 859 ALA A N 1
ATOM 6847 C CA . ALA A 1 859 ? 18.167 -18.102 -13.295 1.00 79.00 859 ALA A CA 1
ATOM 6848 C C . ALA A 1 859 ? 17.064 -17.090 -13.678 1.00 79.00 859 ALA A C 1
ATOM 6850 O O . ALA A 1 859 ? 16.159 -16.823 -12.882 1.00 79.00 859 ALA A O 1
ATOM 6851 N N . ALA A 1 860 ? 17.079 -16.610 -14.926 1.00 75.81 860 ALA A N 1
ATOM 6852 C CA . ALA A 1 860 ? 16.096 -15.682 -15.486 1.00 75.81 860 ALA A CA 1
ATOM 6853 C C . ALA A 1 860 ? 14.690 -16.287 -15.692 1.00 75.81 860 ALA A C 1
ATOM 6855 O O . ALA A 1 860 ? 13.746 -15.552 -15.976 1.00 75.81 860 ALA A O 1
ATOM 6856 N N . SER A 1 861 ? 14.527 -17.606 -15.529 1.00 67.50 861 SER A N 1
ATOM 6857 C CA . SER A 1 861 ? 13.228 -18.297 -15.589 1.00 67.50 861 SER A CA 1
ATOM 6858 C C . SER A 1 861 ? 12.559 -18.504 -14.218 1.00 67.50 861 SER A C 1
ATOM 6860 O O . SER A 1 861 ? 11.467 -19.064 -14.140 1.00 67.50 861 SER A O 1
ATOM 6862 N N . THR A 1 862 ? 13.196 -18.063 -13.126 1.00 73.25 862 THR A N 1
ATOM 6863 C CA . THR A 1 862 ? 12.700 -18.286 -11.756 1.00 73.25 862 THR A CA 1
ATOM 6864 C C . THR A 1 862 ? 11.640 -17.270 -11.315 1.00 73.25 862 THR A C 1
ATOM 6866 O O . THR A 1 862 ? 11.667 -16.100 -11.698 1.00 73.25 862 THR A O 1
ATOM 6869 N N . GLU A 1 863 ? 10.739 -17.685 -10.417 1.00 63.62 863 GLU A N 1
ATOM 6870 C CA . GLU A 1 863 ? 9.726 -16.794 -9.825 1.00 63.62 863 GLU A CA 1
ATOM 6871 C C . GLU A 1 863 ? 10.355 -15.618 -9.054 1.00 63.62 863 GLU A C 1
ATOM 6873 O O . GLU A 1 863 ? 9.845 -14.502 -9.120 1.00 63.62 863 GLU A O 1
ATOM 6878 N N . LYS A 1 864 ? 11.515 -15.826 -8.408 1.00 74.25 864 LYS A N 1
ATOM 6879 C CA . LYS A 1 864 ? 12.280 -14.755 -7.741 1.00 74.25 864 LYS A CA 1
ATOM 6880 C C . LYS A 1 864 ? 12.800 -13.709 -8.733 1.00 74.25 864 LYS A C 1
ATOM 6882 O O . LYS A 1 864 ? 12.683 -12.514 -8.473 1.00 74.25 864 LYS A O 1
ATOM 6887 N N . ALA A 1 865 ? 13.319 -14.138 -9.886 1.00 71.38 865 ALA A N 1
ATOM 6888 C CA . ALA A 1 865 ? 13.758 -13.227 -10.942 1.00 71.38 865 ALA A CA 1
ATOM 6889 C C . ALA A 1 865 ? 12.582 -12.441 -11.556 1.00 71.38 865 ALA A C 1
ATOM 6891 O O . ALA A 1 865 ? 12.714 -11.253 -11.848 1.00 71.38 865 ALA A O 1
ATOM 6892 N N . HIS A 1 866 ? 11.404 -13.062 -11.669 1.00 66.62 866 HIS A N 1
ATOM 6893 C CA . HIS A 1 866 ? 10.181 -12.366 -12.070 1.00 66.62 866 HIS A CA 1
ATOM 6894 C C . HIS A 1 866 ? 9.693 -11.363 -11.009 1.00 66.62 866 HIS A C 1
ATOM 6896 O O . HIS A 1 866 ? 9.312 -10.248 -11.354 1.00 66.62 866 HIS A O 1
ATOM 6902 N N . ALA A 1 867 ? 9.737 -11.703 -9.717 1.00 66.19 867 ALA A N 1
ATOM 6903 C CA . ALA A 1 867 ? 9.399 -10.763 -8.645 1.00 66.19 867 ALA A CA 1
ATOM 6904 C C . ALA A 1 867 ? 10.302 -9.512 -8.674 1.00 66.19 867 ALA A C 1
ATOM 6906 O O . ALA A 1 867 ? 9.809 -8.396 -8.505 1.00 66.19 867 ALA A O 1
ATOM 6907 N N . ALA A 1 868 ? 11.596 -9.680 -8.975 1.00 76.62 868 ALA A N 1
ATOM 6908 C CA . ALA A 1 868 ? 12.517 -8.568 -9.220 1.00 76.62 868 ALA A CA 1
ATOM 6909 C C . ALA A 1 868 ? 12.133 -7.744 -10.469 1.00 76.62 868 ALA A C 1
ATOM 6911 O O . ALA A 1 868 ? 12.097 -6.516 -10.400 1.00 76.62 868 ALA A O 1
ATOM 6912 N N . ALA A 1 869 ? 11.748 -8.392 -11.575 1.00 68.44 869 ALA A N 1
ATOM 6913 C CA . ALA A 1 869 ? 11.275 -7.703 -12.782 1.00 68.44 869 ALA A CA 1
ATOM 6914 C C . ALA A 1 869 ? 9.993 -6.875 -12.540 1.00 68.44 869 ALA A C 1
ATOM 6916 O O . ALA A 1 869 ? 9.873 -5.764 -13.050 1.00 68.44 869 ALA A O 1
ATOM 6917 N N . ILE A 1 870 ? 9.060 -7.360 -11.710 1.00 65.75 870 ILE A N 1
ATOM 6918 C CA . ILE A 1 870 ? 7.851 -6.611 -11.313 1.00 65.75 870 ILE A CA 1
ATOM 6919 C C . ILE A 1 870 ? 8.186 -5.415 -10.406 1.00 65.75 870 ILE A C 1
ATOM 6921 O O . ILE A 1 870 ? 7.532 -4.375 -10.491 1.00 65.75 870 ILE A O 1
ATOM 6925 N N . LYS A 1 871 ? 9.213 -5.517 -9.555 1.00 70.69 871 LYS A N 1
ATOM 6926 C CA . LYS A 1 871 ? 9.716 -4.376 -8.770 1.00 70.69 871 LYS A CA 1
ATOM 6927 C C . LYS A 1 871 ? 10.343 -3.312 -9.681 1.00 70.69 871 LYS A C 1
ATOM 6929 O O . LYS A 1 871 ? 9.996 -2.141 -9.561 1.00 70.69 871 LYS A O 1
ATOM 6934 N N . ALA A 1 872 ? 11.161 -3.724 -10.652 1.00 74.62 872 ALA A N 1
ATOM 6935 C CA . ALA A 1 872 ? 11.714 -2.829 -11.672 1.00 74.62 872 ALA A CA 1
ATOM 6936 C C . ALA A 1 872 ? 10.620 -2.167 -12.537 1.00 74.62 872 ALA A C 1
ATOM 6938 O O . ALA A 1 872 ? 10.696 -0.969 -12.803 1.00 74.62 872 ALA A O 1
ATOM 6939 N N . ALA A 1 873 ? 9.565 -2.905 -12.909 1.00 64.75 873 ALA A N 1
ATOM 6940 C CA . ALA A 1 873 ? 8.406 -2.366 -13.630 1.00 64.75 873 ALA A CA 1
ATOM 6941 C C . ALA A 1 873 ? 7.763 -1.178 -12.897 1.00 64.75 873 ALA A C 1
ATOM 6943 O O . ALA A 1 873 ? 7.503 -0.139 -13.502 1.00 64.75 873 ALA A O 1
ATOM 6944 N N . LYS A 1 874 ? 7.557 -1.312 -11.577 1.00 58.44 874 LYS A N 1
ATOM 6945 C CA . LYS A 1 874 ? 7.003 -0.245 -10.729 1.00 58.44 874 LYS A CA 1
ATOM 6946 C C . LYS A 1 874 ? 7.901 0.990 -10.713 1.00 58.44 874 LYS A C 1
ATOM 6948 O O . LYS A 1 874 ? 7.401 2.086 -10.942 1.00 58.44 874 LYS A O 1
ATOM 6953 N N . GLY A 1 875 ? 9.210 0.817 -10.515 1.00 67.56 875 GLY A N 1
ATOM 6954 C CA . GLY A 1 875 ? 10.172 1.924 -10.556 1.00 67.56 875 GLY A CA 1
ATOM 6955 C C . GLY A 1 875 ? 10.179 2.664 -11.891 1.00 67.56 875 GLY A C 1
ATOM 6956 O O . GLY A 1 875 ? 10.146 3.892 -11.922 1.00 67.56 875 GLY A O 1
ATOM 6957 N N . MET A 1 876 ? 10.156 1.926 -13.005 1.00 75.38 876 MET A N 1
ATOM 6958 C CA . MET A 1 876 ? 10.101 2.520 -14.344 1.00 75.38 876 MET A CA 1
ATOM 6959 C C . MET A 1 876 ? 8.794 3.292 -14.573 1.00 75.38 876 MET A C 1
ATOM 6961 O O . MET A 1 876 ? 8.829 4.392 -15.120 1.00 75.38 876 MET A O 1
ATOM 6965 N N . ALA A 1 877 ? 7.652 2.759 -14.127 1.00 57.34 877 ALA A N 1
ATOM 6966 C CA . ALA A 1 877 ? 6.362 3.445 -14.224 1.00 57.34 877 ALA A CA 1
ATOM 6967 C C . ALA A 1 877 ? 6.310 4.720 -13.357 1.00 57.34 877 ALA A C 1
ATOM 6969 O O . ALA A 1 877 ? 5.818 5.753 -13.811 1.00 57.34 877 ALA A O 1
ATOM 6970 N N . MET A 1 878 ? 6.867 4.684 -12.141 1.00 63.22 878 MET A N 1
ATOM 6971 C CA . MET A 1 878 ? 6.985 5.862 -11.269 1.00 63.22 878 MET A CA 1
ATOM 6972 C C . MET A 1 878 ? 7.866 6.946 -11.908 1.00 63.22 878 MET A C 1
ATOM 6974 O O . MET A 1 878 ? 7.430 8.095 -12.010 1.00 63.22 878 MET A O 1
ATOM 6978 N N . LEU A 1 879 ? 9.033 6.568 -12.446 1.00 76.25 879 LEU A N 1
ATOM 6979 C CA . LEU A 1 879 ? 9.924 7.472 -13.177 1.00 76.25 879 LEU A CA 1
ATOM 6980 C C . LEU A 1 879 ? 9.221 8.113 -14.386 1.00 76.25 879 LEU A C 1
ATOM 6982 O O . LEU A 1 879 ? 9.314 9.324 -14.583 1.00 76.25 879 LEU A O 1
ATOM 6986 N N . ALA A 1 880 ? 8.475 7.331 -15.170 1.00 65.12 880 ALA A N 1
ATOM 6987 C CA . ALA A 1 880 ? 7.702 7.847 -16.298 1.00 65.12 880 ALA A CA 1
ATOM 6988 C C . ALA A 1 880 ? 6.653 8.877 -15.859 1.00 65.12 880 ALA A C 1
ATOM 6990 O O . ALA A 1 880 ? 6.568 9.959 -16.439 1.00 65.12 880 ALA A O 1
ATOM 6991 N N . ILE A 1 881 ? 5.898 8.592 -14.792 1.00 54.34 881 ILE A N 1
ATOM 6992 C CA . ILE A 1 881 ? 4.927 9.536 -14.222 1.00 54.34 881 ILE A CA 1
ATOM 6993 C C . ILE A 1 881 ? 5.632 10.813 -13.741 1.00 54.34 881 ILE A C 1
ATOM 6995 O O . ILE A 1 881 ? 5.118 11.907 -13.983 1.00 54.34 881 ILE A O 1
ATOM 6999 N N . ARG A 1 882 ? 6.821 10.718 -13.126 1.00 65.69 882 ARG A N 1
ATOM 7000 C CA . ARG A 1 882 ? 7.629 11.891 -12.733 1.00 65.69 882 ARG A CA 1
ATOM 7001 C C . ARG A 1 882 ? 8.044 12.723 -13.949 1.00 65.69 882 ARG A C 1
ATOM 7003 O O . ARG A 1 882 ? 7.850 13.931 -13.919 1.00 65.69 882 ARG A O 1
ATOM 7010 N N . VAL A 1 883 ? 8.522 12.110 -15.035 1.00 69.38 883 VAL A N 1
ATOM 7011 C CA . VAL A 1 883 ? 8.869 12.820 -16.287 1.00 69.38 883 VAL A CA 1
ATOM 7012 C C . VAL A 1 883 ? 7.646 13.492 -16.932 1.00 69.38 883 VAL A C 1
ATOM 7014 O O . VAL A 1 883 ? 7.741 14.610 -17.440 1.00 69.38 883 VAL A O 1
ATOM 7017 N N . LEU A 1 884 ? 6.478 12.848 -16.898 1.00 57.19 884 LEU A N 1
ATOM 7018 C CA . LEU A 1 884 ? 5.244 13.413 -17.450 1.00 57.19 884 LEU A CA 1
ATOM 7019 C C . LEU A 1 884 ? 4.720 14.594 -16.609 1.00 57.19 884 LEU A C 1
ATOM 7021 O O . LEU A 1 884 ? 4.337 15.626 -17.169 1.00 57.19 884 LEU A O 1
ATOM 7025 N N . THR A 1 885 ? 4.719 14.460 -15.278 1.00 50.94 885 THR A N 1
ATOM 7026 C CA . THR A 1 885 ? 4.006 15.368 -14.355 1.00 50.94 885 THR A CA 1
ATOM 7027 C C . THR A 1 885 ? 4.875 16.423 -13.665 1.00 50.94 885 THR A C 1
ATOM 7029 O O . THR A 1 885 ? 4.366 17.501 -13.356 1.00 50.94 885 THR A O 1
ATOM 7032 N N . ASP A 1 886 ? 6.170 16.172 -13.449 1.00 63.84 886 ASP A N 1
ATOM 7033 C CA . ASP A 1 886 ? 7.099 17.114 -12.816 1.00 63.84 886 ASP A CA 1
ATOM 7034 C C . ASP A 1 886 ? 7.941 17.840 -13.877 1.00 63.84 886 ASP A C 1
ATOM 7036 O O . ASP A 1 886 ? 8.854 17.288 -14.498 1.00 63.84 886 ASP A O 1
ATOM 7040 N N . GLY A 1 887 ? 7.642 19.128 -14.069 1.00 65.75 887 GLY A N 1
ATOM 7041 C CA . GLY A 1 887 ? 8.371 19.984 -15.004 1.00 65.75 887 GLY A CA 1
ATOM 7042 C C . GLY A 1 887 ? 9.863 20.125 -14.687 1.00 65.75 887 GLY A C 1
ATOM 7043 O O . GLY A 1 887 ? 10.645 20.318 -15.616 1.00 65.75 887 GLY A O 1
ATOM 7044 N N . ASN A 1 888 ? 10.275 19.981 -13.422 1.00 75.00 888 ASN A N 1
ATOM 7045 C CA . ASN A 1 888 ? 11.682 20.053 -13.028 1.00 75.00 888 ASN A CA 1
ATOM 7046 C C . ASN A 1 888 ? 12.440 18.773 -13.394 1.00 75.00 888 ASN A C 1
ATOM 7048 O O . ASN A 1 888 ? 13.582 18.867 -13.836 1.00 75.00 888 ASN A O 1
ATOM 7052 N N . VAL A 1 889 ? 11.806 17.601 -13.266 1.00 75.06 889 VAL A N 1
ATOM 7053 C CA . VAL A 1 889 ? 12.390 16.315 -13.692 1.00 75.06 889 VAL A CA 1
ATOM 7054 C C . VAL A 1 889 ? 12.541 16.290 -15.212 1.00 75.06 889 VAL A C 1
ATOM 7056 O O . VAL A 1 889 ? 13.622 15.988 -15.709 1.00 75.06 889 VAL A O 1
ATOM 7059 N N . ALA A 1 890 ? 11.508 16.696 -15.957 1.00 75.81 890 ALA A N 1
ATOM 7060 C CA . ALA A 1 890 ? 11.575 16.771 -17.418 1.00 75.81 890 ALA A CA 1
ATOM 7061 C C . ALA A 1 890 ? 12.624 17.782 -17.922 1.00 75.81 890 ALA A C 1
ATOM 7063 O O . ALA A 1 890 ? 13.392 17.478 -18.833 1.00 75.81 890 ALA A O 1
ATOM 7064 N N . ALA A 1 891 ? 12.689 18.979 -17.324 1.00 82.69 891 ALA A N 1
ATOM 7065 C CA . ALA A 1 891 ? 13.689 19.986 -17.685 1.00 82.69 891 ALA A CA 1
ATOM 7066 C C . ALA A 1 891 ? 15.107 19.607 -17.222 1.00 82.69 891 ALA A C 1
ATOM 7068 O O . ALA A 1 891 ? 16.080 19.970 -17.874 1.00 82.69 891 ALA A O 1
ATOM 7069 N N . GLY A 1 892 ? 15.250 18.880 -16.109 1.00 84.12 892 GLY A N 1
ATOM 7070 C CA . GLY A 1 892 ? 16.522 18.292 -15.684 1.00 84.12 892 GLY A CA 1
ATOM 7071 C C . GLY A 1 892 ? 17.012 17.247 -16.681 1.00 84.12 892 GLY A C 1
ATOM 7072 O O . GLY A 1 892 ? 18.099 17.407 -17.215 1.00 84.12 892 GLY A O 1
ATOM 7073 N N . ALA A 1 893 ? 16.170 16.276 -17.044 1.00 84.69 893 ALA A N 1
ATOM 7074 C CA . ALA A 1 893 ? 16.503 15.264 -18.047 1.00 84.69 893 ALA A CA 1
ATOM 7075 C C . ALA A 1 893 ? 16.890 15.875 -19.407 1.00 84.69 893 ALA A C 1
ATOM 7077 O O . ALA A 1 893 ? 17.866 15.443 -20.012 1.00 84.69 893 ALA A O 1
ATOM 7078 N N . ARG A 1 894 ? 16.178 16.914 -19.871 1.00 84.50 894 ARG A N 1
ATOM 7079 C CA . ARG A 1 894 ? 16.538 17.620 -21.113 1.00 84.50 894 ARG A CA 1
ATOM 7080 C C . ARG A 1 894 ? 17.882 18.356 -20.999 1.00 84.50 894 ARG A C 1
ATOM 7082 O O . ARG A 1 894 ? 18.685 18.243 -21.915 1.00 84.50 894 ARG A O 1
ATOM 7089 N N . ARG A 1 895 ? 18.158 19.044 -19.882 1.00 85.44 895 ARG A N 1
ATOM 7090 C CA . ARG A 1 895 ? 19.450 19.725 -19.655 1.00 85.44 895 ARG A CA 1
ATOM 7091 C C . ARG A 1 895 ? 20.621 18.756 -19.529 1.00 85.44 895 ARG A C 1
ATOM 7093 O O . ARG A 1 895 ? 21.689 19.060 -20.039 1.00 85.44 895 ARG A O 1
ATOM 7100 N N . ASP A 1 896 ? 20.428 17.621 -18.862 1.00 83.00 896 ASP A N 1
ATOM 7101 C CA . ASP A 1 896 ? 21.461 16.588 -18.751 1.00 83.00 896 ASP A CA 1
ATOM 7102 C C . ASP A 1 896 ? 21.809 16.040 -20.146 1.00 83.00 896 ASP A C 1
ATOM 7104 O O . ASP A 1 896 ? 22.981 15.907 -20.476 1.00 83.00 896 ASP A O 1
ATOM 7108 N N . PHE A 1 897 ? 20.792 15.800 -20.984 1.00 82.31 897 PHE A N 1
ATOM 7109 C CA . PHE A 1 897 ? 20.946 15.338 -22.368 1.00 82.31 897 PHE A CA 1
ATOM 7110 C C . PHE A 1 897 ? 21.675 16.373 -23.244 1.00 82.31 897 PHE A C 1
ATOM 7112 O O . PHE A 1 897 ? 22.652 16.046 -23.907 1.00 82.31 897 PHE A O 1
ATOM 7119 N N . GLU A 1 898 ? 21.276 17.648 -23.174 1.00 80.00 898 GLU A N 1
ATOM 7120 C CA . GLU A 1 898 ? 21.954 18.754 -23.872 1.00 80.00 898 GLU A CA 1
ATOM 7121 C C . GLU A 1 898 ? 23.406 18.976 -23.395 1.00 80.00 898 GLU A C 1
ATOM 7123 O O . GLU A 1 898 ? 24.235 19.479 -24.154 1.00 80.00 898 GLU A O 1
ATOM 7128 N N . ALA A 1 899 ? 23.728 18.618 -22.146 1.00 71.38 899 ALA A N 1
ATOM 7129 C CA . ALA A 1 899 ? 25.059 18.786 -21.561 1.00 71.38 899 ALA A CA 1
ATOM 7130 C C . ALA A 1 899 ? 26.028 17.624 -21.856 1.00 71.38 899 ALA A C 1
ATOM 7132 O O . ALA A 1 899 ? 27.238 17.854 -21.867 1.00 71.38 899 ALA A O 1
ATOM 7133 N N . ASP A 1 900 ? 25.524 16.408 -22.098 1.00 63.84 900 ASP A N 1
ATOM 7134 C CA . ASP A 1 900 ? 26.343 15.221 -22.417 1.00 63.84 900 ASP A CA 1
ATOM 7135 C C . ASP A 1 900 ? 26.852 15.230 -23.879 1.00 63.84 900 ASP A C 1
ATOM 7137 O O . ASP A 1 900 ? 27.767 14.488 -24.237 1.00 63.84 900 ASP A O 1
ATOM 7141 N N . GLY A 1 901 ? 26.323 16.135 -24.714 1.00 48.50 901 GLY A N 1
ATOM 7142 C CA . GLY A 1 901 ? 26.869 16.464 -26.036 1.00 48.50 901 GLY A CA 1
ATOM 7143 C C . GLY A 1 901 ? 26.454 15.534 -27.180 1.00 48.50 901 GLY A C 1
ATOM 7144 O O . GLY A 1 901 ? 27.165 15.484 -28.187 1.00 48.50 901 GLY A O 1
ATOM 7145 N N . SER A 1 902 ? 25.342 14.812 -27.016 1.00 43.50 902 SER A N 1
ATOM 7146 C CA . SER A 1 902 ? 24.653 14.043 -28.066 1.00 43.50 902 SER A CA 1
ATOM 7147 C C . SER A 1 902 ? 23.871 14.929 -29.035 1.00 43.50 902 SER A C 1
ATOM 7149 O O . SER A 1 902 ? 23.060 15.736 -28.523 1.00 43.50 902 SER A O 1
#

Organism: NCBI:txid1237068